Protein AF-0000000087716098 (afdb_homodimer)

InterPro domains:
  IPR001680 WD40 repeat [PF00400] (225-257)
  IPR001680 WD40 repeat [PF00400] (267-303)
  IPR001680 WD40 repeat [PF00400] (308-344)
  IPR001680 WD40 repeat [PF00400] (358-383)
  IPR001680 WD40 repeat [PF00400] (398-425)
  IPR001680 WD40 repeat [PF00400] (500-538)
  IPR001680 WD40 repeat [PS50082] (226-267)
  IPR001680 WD40 repeat [PS50082] (271-312)
  IPR001680 WD40 repeat [PS50082] (506-538)
  IPR001680 WD40 repeat [SM00320] (219-258)
  IPR001680 WD40 repeat [SM00320] (264-303)
  IPR001680 WD40 repeat [SM00320] (306-344)
  IPR001680 WD40 repeat [SM00320] (346-385)
  IPR001680 WD40 repeat [SM00320] (387-425)
  IPR001680 WD40 repeat [SM00320] (452-496)
  IPR001680 WD40 repeat [SM00320] (499-539)
  IPR015943 WD40/YVTN repeat-like-containing domain superfamily [G3DSA:2.130.10.10] (219-448)
  IPR015943 WD40/YVTN repeat-like-containing domain superfamily [G3DSA:2.130.10.10] (469-548)
  IPR019775 WD40 repeat, conserved site [PS00678] (290-304)
  IPR036322 WD40-repeat-containing domain superfamily [SSF50978] (224-539)

Sequence (1108 aa):
MTSSAAHGAPAERVGPQGLINRTEYVRLLEQALHRLGYGAIADQLERESGIQMQPPHATDFQRHLLAGDWAAALALLPRLAPDADALAGCRFLVLQQKYLEALEARDFSCALACLRGELAPLGINEHQLHHLAGLLLCPAAGDDGARSAWLGGGKAQRRALLAALQARLPPALMIPEARLEALVEQALLSQVQRCQFHNAADAALSLFADYAAGADQLPSAAGAVLEGHGDEVWHLAFSHDGRSLASASKDCSCIIWRVEPSGAVTPRHALTGHGGPVLCCAWSPDDARLLTVCEDAAVRLWDAATGSQLQIFGQHRDVVTCCWMPDSSRFLTAGPDKLVHMFDVNGRELQRWKRPLPVQDVAVSPDGAYLVLACSSDRKLQIVRLSDMREGSIQESAPLTSLALSPCGRYLLTSLQSHTLHLWDLGQLLAATPAELAAALDAGSDPLDRLPTAHCAEYTANEGRPGRFVLRSGFGGAGGGFVVHGSEDCQVYIWHRDSGDCLLKLEGHTGTVNAVSWNPRDPYMLASASDDHTVRIWRARAAGGGGGGGGARRMTSSAAHGAPAERVGPQGLINRTEYVRLLEQALHRLGYGAIADQLERESGIQMQPPHATDFQRHLLAGDWAAALALLPRLAPDADALAGCRFLVLQQKYLEALEARDFSCALACLRGELAPLGINEHQLHHLAGLLLCPAAGDDGARSAWLGGGKAQRRALLAALQARLPPALMIPEARLEALVEQALLSQVQRCQFHNAADAALSLFADYAAGADQLPSAAGAVLEGHGDEVWHLAFSHDGRSLASASKDCSCIIWRVEPSGAVTPRHALTGHGGPVLCCAWSPDDARLLTVCEDAAVRLWDAATGSQLQIFGQHRDVVTCCWMPDSSRFLTAGPDKLVHMFDVNGRELQRWKRPLPVQDVAVSPDGAYLVLACSSDRKLQIVRLSDMREGSIQESAPLTSLALSPCGRYLLTSLQSHTLHLWDLGQLLAATPAELAAALDAGSDPLDRLPTAHCAEYTANEGRPGRFVLRSGFGGAGGGFVVHGSEDCQVYIWHRDSGDCLLKLEGHTGTVNAVSWNPRDPYMLASASDDHTVRIWRARAAGGGGGGGGARR

pLDDT: mean 88.87, std 14.47, range [19.25, 98.81]

Secondary structure (DSSP, 8-state):
------------EESTTS-EEHHHHHHHHHHHHHHTT-HHHHHHHHHHH---SS-HHHHHHHHHHHHT-HHHHHHHHHHH-SSHHHHHHHHHHHHHHHHHHHHHTT-HHHHHHHIIIIIHHH---HHHHHHHHHHHH-TT---HHHHHHHHT-GGGGHHHHHHHHHTTS-TTTSPPTTHHHHHHHHHHHHHHHH-TT---TT----SSS-----GGGSEEEEEEEE---SS-EEEEEE-TTSSEEEEEETTS-EEEEEE-TTS-EEEEEEE---SS-EEEEEE-TTSSEEEEEETTS-EEEEETTT--EEEEE---SS--EEEE-TTSSEEEEE-TTSEEEEEETTS-EEEEEE-SS--SEEEE-TTS-EEEEEETTTTEEEEEETTTTEEEEEE-SS-EEEEEE-TTSSEEEEEETTSEEEEEE-TTTTT--HHHHHHHHHTT--GGGS--SS-SEEEE-GGG----S---EEEESTTS-EEEEE-TTSEEEEEETTT--EEEEEE--SS-EEEEEE-SS-TTEEEEEETTS-EEEEEEGGGGGGS-------/------------EESTTS-EEHHHHHHHHHHHHHHTT-HHHHHHHHHHH---SS-HHHHHHHHHHHHT-HHHHHHHHHHH-SSHHHHHHHHHHHHHHHHHHHHHTT-HHHHHHHIIIIIHHH---HHHHHHHHHHHH-TT---HHHHHHHHT-GGGGHHHHHHHHHTTS-TTTSPPTTHHHHHHHHHHHHHHHH-TT---TT----SSS-----GGGSEEEEEEEE---SS-EEEEEE-TTSSEEEEEETTS-EEEEEE-TTS-EEEEEEE---SS-EEEEEE-TTSSEEEEEETTS-EEEEETTT--EEEEE---SS--EEEE-TTSSEEEEE-TTSEEEEEETTS-EEEEEE-SS--SEEEE-TTS-EEEEEETTTTEEEEEETTTTEEEEEE-SS-EEEEEE-TTSSEEEEEETTSEEEEEE-TTTTT--HHHHHHHHHTT--GGGS--SS-SEEEE-GGG----S---EEEESTTS-EEEEE-TTSEEEEEETTT--EEEEEE--SS-EEEEEE-SS-TTEEEEEETTS-EEEEEEGGGGGGS-------

Nearest PDB structures (foldseek):
  8qbn-assembly1_7  TM=8.480E-01  e=3.430E-34  Homo sapiens
  7bid-assembly1_A  TM=9.080E-01  e=4.510E-19  synthetic construct
  8iyj-assembly1_f  TM=8.051E-01  e=3.592E-16  Mus musculus
  7mqa-assembly1_LT  TM=7.965E-01  e=2.861E-13  Homo sapiens
  7mq8-assembly1_LT  TM=6.363E-01  e=6.970E-14  Homo sapiens

Foldseek 3Di:
DPPPPPPDDPFAADDPVRPHRPLQVLLLVLLVCVVVPNNVVSVVSCVVVVRHNADPLLVVLLVCLLVLVLVSNLVSLVVFAPDDVLNLVLQLLSLLLNLLLCLLVVVLVSNVCSLVVPNVVSVPPVVVSVVSVVCSVPSPPPDSVVSCVVSVNRSVCSVVSVQVSCVSTDCRNPPHHSVVVVVLVVQQVVLLVPELLNFAPPPPDDSVDRDYDAPLSAQFDFDDKFQPFDFFWFEKEAAQQLQWIWIFFQSQWIWIWGQDPVRDIGTDDIQHDGPGGWQYKEAQNVRQKMWIQGQCQKIWIAGRNPSHTDDIHRPDPGWREKYYANVSFKIWTFFQVQKIWIDGSNHDTDDIDGHPAHFQYWDAFNNRQWIWTFRFVQQKIWIAGPVVRDIAIAHHPHGWQYWEAFPQRQWIWTQHQQQKIFIFGLDCLSVDDPVRQVVCVVVVHHSSVVGDHGTQEMEHDPNRHGHDDRADKYFAGARRQWIWTWAQVQWIWIAGDNVRDTRDIHHDGPGTWRYKYYRHNDRQWIWITGRSSIIIITGRNVVPPPPDPDDDDD/DPPPPPPDDPFAADDPVRPHRPLQVLLLVLLVCVVVPNNVVSVVSCVVVVHHNADPLLVVLLVCLLVVVLVSNLVSLVVFAPDDVLNLVLQLLSLLLNLLLCLLVVVLVSNVCSLVVPNVVSVPPVVVSVVSVVCSVPSPPPDSVVSCVVSVNRSVCSVVSVQVSCVSTDCRNPPHHSVVVVVLVVQQVVLLVPELLNFAPPPPDDSVDRDYDAPLSAQFDFDDKFQPFDFFWFEKEAAQQLQWMWIFFQSQWIWIWGQDPVRDIGTDDIQHDGPGGWQYKEAQNVRQKMWIQGQCQKIWIAGRNPSHTDDIHRPGPGWHEKYYANVSFKIWTFFQVQKIWIDGPNHDTDDIDGHPAHFQYWDAFNNRQWIWTFRFVQQKIWIAGPVVRDIAIAHHPHGWQYWEAFPQRQWIWTQHQQQKIFIFGLDCLSVDDPVRQVVCVVVVHHSSVVGDHGTQEMEHDPNRHGHDDRADKYFAGARRQWIWTWAQVQWIWIAGDNVRDTRDIHHDGPGTWRYKYYRHNDRQWIWITGRSSIIIITGRNVVPPPPDPDDDDD

Structure (mmCIF, N/CA/C/O backbone):
data_AF-0000000087716098-model_v1
#
loop_
_entity.id
_entity.type
_entity.pdbx_description
1 polymer 'Uncharacterized protein'
#
loop_
_atom_site.group_PDB
_atom_site.id
_atom_site.type_symbol
_atom_site.label_atom_id
_atom_site.label_alt_id
_atom_site.label_comp_id
_atom_site.label_asym_id
_atom_site.label_entity_id
_atom_site.label_seq_id
_atom_site.pdbx_PDB_ins_code
_atom_site.Cartn_x
_atom_site.Cartn_y
_atom_site.Cartn_z
_atom_site.occupancy
_atom_site.B_iso_or_equiv
_atom_site.auth_seq_id
_atom_site.auth_comp_id
_atom_site.auth_asym_id
_atom_site.auth_atom_id
_atom_site.pdbx_PDB_model_num
ATOM 1 N N . MET A 1 1 ? 34.438 29.625 33 1 25.31 1 MET A N 1
ATOM 2 C CA . MET A 1 1 ? 34.719 29.328 31.594 1 25.31 1 MET A CA 1
ATOM 3 C C . MET A 1 1 ? 33.531 28.625 30.938 1 25.31 1 MET A C 1
ATOM 5 O O . MET A 1 1 ? 33.062 27.578 31.422 1 25.31 1 MET A O 1
ATOM 9 N N . THR A 1 2 ? 32.625 29.453 30.375 1 25.81 2 THR A N 1
ATOM 10 C CA . THR A 1 2 ? 31.25 29.266 29.938 1 25.81 2 THR A CA 1
ATOM 11 C C . THR A 1 2 ? 31.172 28.25 28.797 1 25.81 2 THR A C 1
ATOM 13 O O . THR A 1 2 ? 31.828 28.422 27.766 1 25.81 2 THR A O 1
ATOM 16 N N . SER A 1 3 ? 31.234 26.984 29.172 1 25.94 3 SER A N 1
ATOM 17 C CA . SER A 1 3 ? 31.266 25.875 28.219 1 25.94 3 SER A CA 1
ATOM 18 C C . SER A 1 3 ? 30.141 25.984 27.188 1 25.94 3 SER A C 1
ATOM 20 O O . SER A 1 3 ? 28.969 25.984 27.547 1 25.94 3 SER A O 1
ATOM 22 N N . SER A 1 4 ? 30.328 26.875 26.172 1 25.27 4 SER A N 1
ATOM 23 C CA . SER A 1 4 ? 29.5 27.109 25 1 25.27 4 SER A CA 1
ATOM 24 C C . SER A 1 4 ? 29.078 25.797 24.344 1 25.27 4 SER A C 1
ATOM 26 O O . SER A 1 4 ? 29.922 25 23.938 1 25.27 4 SER A O 1
ATOM 28 N N . ALA A 1 5 ? 28.078 25.234 24.828 1 31.67 5 ALA A N 1
ATOM 29 C CA . ALA A 1 5 ? 27.422 24.062 24.234 1 31.67 5 ALA A CA 1
ATOM 30 C C . ALA A 1 5 ? 27.344 24.203 22.719 1 31.67 5 ALA A C 1
ATOM 32 O O . ALA A 1 5 ? 26.672 25.109 22.219 1 31.67 5 ALA A O 1
ATOM 33 N N . ALA A 1 6 ? 28.484 23.844 21.984 1 32.22 6 ALA A N 1
ATOM 34 C CA . ALA A 1 6 ? 28.625 23.797 20.531 1 32.22 6 ALA A CA 1
ATOM 35 C C . ALA A 1 6 ? 27.344 23.312 19.875 1 32.22 6 ALA A C 1
ATOM 37 O O . ALA A 1 6 ? 26.906 22.188 20.078 1 32.22 6 ALA A O 1
ATOM 38 N N . HIS A 1 7 ? 26.344 24.016 19.734 1 36.16 7 HIS A N 1
ATOM 39 C CA . HIS A 1 7 ? 25.203 23.797 18.844 1 36.16 7 HIS A CA 1
ATOM 40 C C . HIS A 1 7 ? 25.641 23.078 17.562 1 36.16 7 HIS A C 1
ATOM 42 O O . HIS A 1 7 ? 26.328 23.656 16.719 1 36.16 7 HIS A O 1
ATOM 48 N N . GLY A 1 8 ? 26.031 21.797 17.531 1 38.66 8 GLY A N 1
ATOM 49 C CA . GLY A 1 8 ? 26.625 21.078 16.406 1 38.66 8 GLY A CA 1
ATOM 50 C C . GLY A 1 8 ? 25.984 21.406 15.078 1 38.66 8 GLY A C 1
ATOM 51 O O . GLY A 1 8 ? 24.797 21.734 15.016 1 38.66 8 GLY A O 1
ATOM 52 N N . ALA A 1 9 ? 26.625 21.906 14.062 1 46.84 9 ALA A N 1
ATOM 53 C CA . ALA A 1 9 ? 26.312 22.266 12.68 1 46.84 9 ALA A CA 1
ATOM 54 C C . ALA A 1 9 ? 25.312 21.297 12.062 1 46.84 9 ALA A C 1
ATOM 56 O O . ALA A 1 9 ? 25.344 20.094 12.359 1 46.84 9 ALA A O 1
ATOM 57 N N . PRO A 1 10 ? 24.125 21.719 11.625 1 59.88 10 PRO A N 1
ATOM 58 C CA . PRO A 1 10 ? 23.156 20.859 10.945 1 59.88 10 PRO A CA 1
ATOM 59 C C . PRO A 1 10 ? 23.812 19.844 10 1 59.88 10 PRO A C 1
ATOM 61 O O . PRO A 1 10 ? 24.766 20.188 9.297 1 59.88 10 PRO A O 1
ATOM 64 N N . ALA A 1 11 ? 23.672 18.516 10.281 1 72.25 11 ALA A N 1
ATOM 65 C CA . ALA A 1 11 ? 24.25 17.422 9.5 1 72.25 11 ALA A CA 1
ATOM 66 C C . ALA A 1 11 ? 24 17.625 8.008 1 72.25 11 ALA A C 1
ATOM 68 O O . ALA A 1 11 ? 22.906 18.016 7.598 1 72.25 11 ALA A O 1
ATOM 69 N N . GLU A 1 12 ? 25.062 17.719 7.219 1 89.5 12 GLU A N 1
ATOM 70 C CA . GLU A 1 12 ? 25 17.859 5.766 1 89.5 12 GLU A CA 1
ATOM 71 C C . GLU A 1 12 ? 24.172 16.734 5.148 1 89.5 12 GLU A C 1
ATOM 73 O O . GLU A 1 12 ? 24.297 15.578 5.535 1 89.5 12 GLU A O 1
ATOM 78 N N . ARG A 1 13 ? 23.172 17.094 4.441 1 93.44 13 ARG A N 1
ATOM 79 C CA . ARG A 1 13 ? 22.297 16.141 3.779 1 93.44 13 ARG A CA 1
ATOM 80 C C . ARG A 1 13 ? 22.562 16.078 2.281 1 93.44 13 ARG A C 1
ATOM 82 O O . ARG A 1 13 ? 22.906 17.094 1.668 1 93.44 13 ARG A O 1
ATOM 89 N N . VAL A 1 14 ? 22.516 14.867 1.734 1 95.12 14 VAL A N 1
ATOM 90 C CA . VAL A 1 14 ? 22.734 14.68 0.304 1 95.12 14 VAL A CA 1
ATOM 91 C C . VAL A 1 14 ? 21.547 13.93 -0.309 1 95.12 14 VAL A C 1
ATOM 93 O O . VAL A 1 14 ? 20.625 13.547 0.399 1 95.12 14 VAL A O 1
ATOM 96 N N . GLY A 1 15 ? 21.531 13.773 -1.676 1 93.5 15 GLY A N 1
ATOM 97 C CA . GLY A 1 15 ? 20.453 13.133 -2.406 1 93.5 15 GLY A CA 1
ATOM 98 C C . GLY A 1 15 ? 19.469 14.117 -3.008 1 93.5 15 GLY A C 1
ATOM 99 O O . GLY A 1 15 ? 19.438 15.289 -2.613 1 93.5 15 GLY A O 1
ATOM 100 N N . PRO A 1 16 ? 18.75 13.648 -3.957 1 92.31 16 PRO A N 1
ATOM 101 C CA . PRO A 1 16 ? 17.812 14.539 -4.637 1 92.31 16 PRO A CA 1
ATOM 102 C C . PRO A 1 16 ? 16.812 15.172 -3.68 1 92.31 16 PRO A C 1
ATOM 104 O O . PRO A 1 16 ? 16.391 16.312 -3.881 1 92.31 16 PRO A O 1
ATOM 107 N N . GLN A 1 17 ? 16.453 14.492 -2.566 1 92.44 17 GLN A N 1
ATOM 108 C CA . GLN A 1 17 ? 15.469 15.008 -1.636 1 92.44 17 GLN A CA 1
ATOM 109 C C . GLN A 1 17 ? 16.109 15.445 -0.326 1 92.44 17 GLN A C 1
ATOM 111 O O . GLN A 1 17 ? 15.422 15.836 0.618 1 92.44 17 GLN A O 1
ATOM 116 N N . GLY A 1 18 ? 17.359 15.258 -0.232 1 93.38 18 GLY A N 1
ATOM 117 C CA . GLY A 1 18 ? 18.078 15.695 0.943 1 93.38 18 GLY A CA 1
ATOM 118 C C . GLY A 1 18 ? 17.781 14.883 2.184 1 93.38 18 GLY A C 1
ATOM 119 O O . GLY A 1 18 ? 17.734 15.414 3.293 1 93.38 18 GLY A O 1
ATOM 120 N N . LEU A 1 19 ? 17.531 13.562 2.051 1 93.31 19 LEU A N 1
ATOM 121 C CA . LEU A 1 19 ? 17.125 12.727 3.176 1 93.31 19 LEU A CA 1
ATOM 122 C C . LEU A 1 19 ? 18.312 11.969 3.758 1 93.31 19 LEU A C 1
ATOM 124 O O . LEU A 1 19 ? 18.219 11.414 4.852 1 93.31 19 LEU A O 1
ATOM 128 N N . ILE A 1 20 ? 19.375 11.992 3.059 1 95.94 20 ILE A N 1
ATOM 129 C CA . ILE A 1 20 ? 20.5 11.133 3.406 1 95.94 20 ILE A CA 1
ATOM 130 C C . ILE A 1 20 ? 21.531 11.922 4.215 1 95.94 20 ILE A C 1
ATOM 132 O O . ILE A 1 20 ? 22 12.969 3.771 1 95.94 20 ILE A O 1
ATOM 136 N N . ASN A 1 21 ? 21.859 11.445 5.383 1 95.38 21 ASN A N 1
ATOM 137 C CA . ASN A 1 21 ? 22.984 11.984 6.137 1 95.38 21 ASN A CA 1
ATOM 138 C C . ASN A 1 21 ? 24.328 11.672 5.469 1 95.38 21 ASN A C 1
ATOM 140 O O . ASN A 1 21 ? 24.656 10.5 5.254 1 95.38 21 ASN A O 1
ATOM 144 N N . ARG A 1 22 ? 25.078 12.641 5.156 1 96.69 22 ARG A N 1
ATOM 145 C CA . ARG A 1 22 ? 26.312 12.477 4.395 1 96.69 22 ARG A CA 1
ATOM 146 C C . ARG A 1 22 ? 27.281 11.555 5.125 1 96.69 22 ARG A C 1
ATOM 148 O O . ARG A 1 22 ? 27.891 10.672 4.512 1 96.69 22 ARG A O 1
ATOM 155 N N . THR A 1 23 ? 27.438 11.75 6.418 1 96 23 THR A N 1
ATOM 156 C CA . THR A 1 23 ? 28.375 10.961 7.207 1 96 23 THR A CA 1
ATOM 157 C C . THR A 1 23 ? 27.969 9.484 7.207 1 96 23 THR A C 1
ATOM 159 O O . THR A 1 23 ? 28.812 8.609 7 1 96 23 THR A O 1
ATOM 162 N N . GLU A 1 24 ? 26.719 9.211 7.395 1 96.62 24 GLU A N 1
ATOM 163 C CA . GLU A 1 24 ? 26.234 7.84 7.371 1 96.62 24 GLU A CA 1
ATOM 164 C C . GLU A 1 24 ? 26.422 7.203 6 1 96.62 24 GLU A C 1
ATOM 166 O O . GLU A 1 24 ? 26.781 6.023 5.898 1 96.62 24 GLU A O 1
ATOM 171 N N . TYR A 1 25 ? 26.203 8.039 5.016 1 97.62 25 TYR A N 1
ATOM 172 C CA . TYR A 1 25 ? 26.328 7.566 3.639 1 97.62 25 TYR A CA 1
ATOM 173 C C . TYR A 1 25 ? 27.75 7.141 3.332 1 97.62 25 TYR A C 1
ATOM 175 O O . TYR A 1 25 ? 27.984 6.07 2.758 1 97.62 25 TYR A O 1
ATOM 183 N N . VAL A 1 26 ? 28.703 7.887 3.699 1 98 26 VAL A N 1
ATOM 184 C CA . VAL A 1 26 ? 30.109 7.582 3.477 1 98 26 VAL A CA 1
ATOM 185 C C . VAL A 1 26 ? 30.484 6.297 4.211 1 98 26 VAL A C 1
ATOM 187 O O . VAL A 1 26 ? 31.203 5.453 3.674 1 98 26 VAL A O 1
ATOM 190 N N . ARG A 1 27 ? 30.016 6.141 5.438 1 97.44 27 ARG A N 1
ATOM 191 C CA . ARG A 1 27 ? 30.281 4.926 6.203 1 97.44 27 ARG A CA 1
ATOM 192 C C . ARG A 1 27 ? 29.75 3.695 5.477 1 97.44 27 ARG A C 1
ATOM 194 O O . ARG A 1 27 ? 30.406 2.654 5.441 1 97.44 27 ARG A O 1
ATOM 201 N N . LEU A 1 28 ? 28.609 3.842 4.859 1 98.12 28 LEU A N 1
ATOM 202 C CA . LEU A 1 28 ? 28.016 2.727 4.125 1 98.12 28 LEU A CA 1
ATOM 203 C C . LEU A 1 28 ? 28.812 2.43 2.857 1 98.12 28 LEU A C 1
ATOM 205 O O . LEU A 1 28 ? 28.938 1.27 2.459 1 98.12 28 LEU A O 1
ATOM 209 N N . LEU A 1 29 ? 29.312 3.465 2.199 1 98.31 29 LEU A N 1
ATOM 210 C CA . LEU A 1 29 ? 30.141 3.27 1.019 1 98.31 29 LEU A CA 1
ATOM 211 C C . LEU A 1 29 ? 31.406 2.5 1.372 1 98.31 29 LEU A C 1
ATOM 213 O O . LEU A 1 29 ? 31.828 1.616 0.624 1 98.31 29 LEU A O 1
ATOM 217 N N . GLU A 1 30 ? 31.969 2.848 2.52 1 97.62 30 GLU A N 1
ATOM 218 C CA . GLU A 1 30 ? 33.156 2.125 2.988 1 97.62 30 GLU A CA 1
ATOM 219 C C . GLU A 1 30 ? 32.844 0.643 3.189 1 97.62 30 GLU A C 1
ATOM 221 O O . GLU A 1 30 ? 33.594 -0.22 2.73 1 97.62 30 GLU A O 1
ATOM 226 N N . GLN A 1 31 ? 31.75 0.367 3.844 1 96.06 31 GLN A N 1
ATOM 227 C CA . GLN A 1 31 ? 31.359 -1.022 4.066 1 96.06 31 GLN A CA 1
ATOM 228 C C . GLN A 1 31 ? 31.172 -1.757 2.742 1 96.06 31 GLN A C 1
ATOM 230 O O . GLN A 1 31 ? 31.609 -2.898 2.59 1 96.06 31 GLN A O 1
ATOM 235 N N . ALA A 1 32 ? 30.484 -1.096 1.819 1 97.81 32 ALA A N 1
ATOM 236 C CA . ALA A 1 32 ? 30.219 -1.704 0.517 1 97.81 32 ALA A CA 1
ATOM 237 C C . ALA A 1 32 ? 31.516 -2.041 -0.204 1 97.81 32 ALA A C 1
ATOM 239 O O . ALA A 1 32 ? 31.656 -3.119 -0.785 1 97.81 32 ALA A O 1
ATOM 240 N N . LEU A 1 33 ? 32.5 -1.128 -0.187 1 97.81 33 LEU A N 1
ATOM 241 C CA . LEU A 1 33 ? 33.781 -1.333 -0.833 1 97.81 33 LEU A CA 1
ATOM 242 C C . LEU A 1 33 ? 34.531 -2.5 -0.196 1 97.81 33 LEU A C 1
ATOM 244 O O . LEU A 1 33 ? 35.125 -3.32 -0.9 1 97.81 33 LEU A O 1
ATOM 248 N N . HIS A 1 34 ? 34.5 -2.592 1.143 1 95 34 HIS A N 1
ATOM 249 C CA . HIS A 1 34 ? 35.094 -3.729 1.822 1 95 34 HIS A CA 1
ATOM 250 C C . HIS A 1 34 ? 34.469 -5.043 1.38 1 95 34 HIS A C 1
ATOM 252 O O . HIS A 1 34 ? 35.156 -6.008 1.074 1 95 34 HIS A O 1
ATOM 258 N N . ARG A 1 35 ? 33.188 -5.113 1.28 1 93.5 35 ARG A N 1
ATOM 259 C CA . ARG A 1 35 ? 32.469 -6.328 0.971 1 93.5 35 ARG A CA 1
ATOM 260 C C . ARG A 1 35 ? 32.688 -6.758 -0.475 1 93.5 35 ARG A C 1
ATOM 262 O O . ARG A 1 35 ? 32.625 -7.949 -0.79 1 93.5 35 ARG A O 1
ATOM 269 N N . LEU A 1 36 ? 32.906 -5.762 -1.302 1 96.38 36 LEU A N 1
ATOM 270 C CA . LEU A 1 36 ? 33.125 -6.051 -2.717 1 96.38 36 LEU A CA 1
ATOM 271 C C . LEU A 1 36 ? 34.562 -6.469 -2.975 1 96.38 36 LEU A C 1
ATOM 273 O O . LEU A 1 36 ? 34.906 -6.828 -4.102 1 96.38 36 LEU A O 1
ATOM 277 N N . GLY A 1 37 ? 35.406 -6.41 -1.946 1 95.25 37 GLY A N 1
ATOM 278 C CA . GLY A 1 37 ? 36.781 -6.855 -2.068 1 95.25 37 GLY A CA 1
ATOM 279 C C . GLY A 1 37 ? 37.75 -5.719 -2.344 1 95.25 37 GLY A C 1
ATOM 280 O O . GLY A 1 37 ? 38.906 -5.957 -2.736 1 95.25 37 GLY A O 1
ATOM 281 N N . TYR A 1 38 ? 37.312 -4.516 -2.205 1 97.31 38 TYR A N 1
ATOM 282 C CA . TYR A 1 38 ? 38.188 -3.363 -2.445 1 97.31 38 TYR A CA 1
ATOM 283 C C . TYR A 1 38 ? 38.562 -2.684 -1.134 1 97.31 38 TYR A C 1
ATOM 285 O O . TYR A 1 38 ? 38.375 -1.47 -0.987 1 97.31 38 TYR A O 1
ATOM 293 N N . GLY A 1 39 ? 39.188 -3.389 -0.254 1 95.81 39 GLY A N 1
ATOM 294 C CA . GLY A 1 39 ? 39.5 -2.922 1.081 1 95.81 39 GLY A CA 1
ATOM 295 C C . GLY A 1 39 ? 40.469 -1.747 1.078 1 95.81 39 GLY A C 1
ATOM 296 O O . GLY A 1 39 ? 40.344 -0.823 1.883 1 95.81 39 GLY A O 1
ATOM 297 N N . ALA A 1 40 ? 41.375 -1.722 0.169 1 96.5 40 ALA A N 1
ATOM 298 C CA . ALA A 1 40 ? 42.344 -0.641 0.085 1 96.5 40 ALA A CA 1
ATOM 299 C C . ALA A 1 40 ? 41.688 0.679 -0.284 1 96.5 40 ALA A C 1
ATOM 301 O O . ALA A 1 40 ? 42.031 1.734 0.243 1 96.5 40 ALA A O 1
ATOM 302 N N . ILE A 1 41 ? 40.781 0.566 -1.166 1 97.62 41 ILE A N 1
ATOM 303 C CA . ILE A 1 41 ? 40.062 1.756 -1.59 1 97.62 41 ILE A CA 1
ATOM 304 C C . ILE A 1 41 ? 39.219 2.273 -0.438 1 97.62 41 ILE A C 1
ATOM 306 O O . ILE A 1 41 ? 39.125 3.482 -0.212 1 97.62 41 ILE A O 1
ATOM 310 N N . ALA A 1 42 ? 38.625 1.368 0.318 1 97.31 42 ALA A N 1
ATOM 311 C CA . ALA A 1 42 ? 37.812 1.74 1.488 1 97.31 42 ALA A CA 1
ATOM 312 C C . ALA A 1 42 ? 38.688 2.465 2.521 1 97.31 42 ALA A C 1
ATOM 314 O O . ALA A 1 42 ? 38.25 3.48 3.082 1 97.31 42 ALA A O 1
ATOM 315 N N . ASP A 1 43 ? 39.812 1.963 2.691 1 96.12 43 ASP A N 1
ATOM 316 C CA . ASP A 1 43 ? 40.75 2.57 3.643 1 96.12 43 ASP A CA 1
ATOM 317 C C . ASP A 1 43 ? 41.156 3.973 3.197 1 96.12 43 ASP A C 1
ATOM 319 O O . ASP A 1 43 ? 41.281 4.883 4.023 1 96.12 43 ASP A O 1
ATOM 323 N N . GLN A 1 44 ? 41.375 4.117 1.939 1 97.19 44 GLN A N 1
ATOM 324 C CA . GLN A 1 44 ? 41.719 5.43 1.398 1 97.19 44 GLN A CA 1
ATOM 325 C C . GLN A 1 44 ? 40.562 6.414 1.587 1 97.19 44 GLN A C 1
ATOM 327 O O . GLN A 1 44 ? 40.781 7.582 1.908 1 97.19 44 GLN A O 1
ATOM 332 N N . LEU A 1 45 ? 39.375 5.957 1.309 1 97.69 45 LEU A N 1
ATOM 333 C CA . LEU A 1 45 ? 38.219 6.797 1.519 1 97.69 45 LEU A CA 1
ATOM 334 C C . LEU A 1 45 ? 38.125 7.242 2.975 1 97.69 45 LEU A C 1
ATOM 336 O O . LEU A 1 45 ? 37.812 8.406 3.254 1 97.69 45 LEU A O 1
ATOM 340 N N . GLU A 1 46 ? 38.344 6.348 3.902 1 96.69 46 GLU A N 1
ATOM 341 C CA . GLU A 1 46 ? 38.312 6.66 5.328 1 96.69 46 GLU A CA 1
ATOM 342 C C . GLU A 1 46 ? 39.344 7.738 5.672 1 96.69 46 GLU A C 1
ATOM 344 O O . GLU A 1 46 ? 39.031 8.688 6.402 1 96.69 46 GLU A O 1
ATOM 349 N N . ARG A 1 47 ? 40.438 7.629 5.113 1 96.25 47 ARG A N 1
ATOM 350 C CA . ARG A 1 47 ? 41.531 8.586 5.375 1 96.25 47 ARG A CA 1
ATOM 351 C C . ARG A 1 47 ? 41.188 9.953 4.793 1 96.25 47 ARG A C 1
ATOM 353 O O . ARG A 1 47 ? 41.312 10.969 5.469 1 96.25 47 ARG A O 1
ATOM 360 N N . GLU A 1 48 ? 40.719 9.992 3.619 1 96.56 48 GLU A N 1
ATOM 361 C CA . GLU A 1 48 ? 40.469 11.258 2.928 1 96.56 48 GLU A CA 1
ATOM 362 C C . GLU A 1 48 ? 39.219 11.953 3.471 1 96.56 48 GLU A C 1
ATOM 364 O O . GLU A 1 48 ? 39.188 13.18 3.549 1 96.56 48 GLU A O 1
ATOM 369 N N . SER A 1 49 ? 38.25 11.227 3.783 1 95.62 49 SER A N 1
ATOM 370 C CA . SER A 1 49 ? 37.031 11.812 4.281 1 95.62 49 SER A CA 1
ATOM 371 C C . SER A 1 49 ? 37.125 12.164 5.762 1 95.62 49 SER A C 1
ATOM 373 O O . SER A 1 49 ? 36.406 13.023 6.258 1 95.62 49 SER A O 1
ATOM 375 N N . GLY A 1 50 ? 37.938 11.477 6.512 1 95.31 50 GLY A N 1
ATOM 376 C CA . GLY A 1 50 ? 38.031 11.625 7.957 1 95.31 50 GLY A CA 1
ATOM 377 C C . GLY A 1 50 ? 36.906 10.922 8.695 1 95.31 50 GLY A C 1
ATOM 378 O O . GLY A 1 50 ? 36.719 11.125 9.898 1 95.31 50 GLY A O 1
ATOM 379 N N . ILE A 1 51 ? 36.094 10.141 7.957 1 95.44 51 ILE A N 1
ATOM 380 C CA . ILE A 1 51 ? 34.938 9.422 8.523 1 95.44 51 ILE A CA 1
ATOM 381 C C . ILE A 1 51 ? 35.281 7.934 8.625 1 95.44 51 ILE A C 1
ATOM 383 O O . ILE A 1 51 ? 35.625 7.297 7.633 1 95.44 51 ILE A O 1
ATOM 387 N N . GLN A 1 52 ? 35.125 7.387 9.836 1 94.31 52 GLN A N 1
ATOM 388 C CA . GLN A 1 52 ? 35.406 5.973 10.055 1 94.31 52 GLN A CA 1
ATOM 389 C C . GLN A 1 52 ? 34.125 5.129 9.906 1 94.31 52 GLN A C 1
ATOM 391 O O . GLN A 1 52 ? 33.094 5.469 10.453 1 94.31 52 GLN A O 1
ATOM 396 N N . MET A 1 53 ? 34.312 4.062 9.117 1 94.19 53 MET A N 1
ATOM 397 C CA . MET A 1 53 ? 33.188 3.17 8.898 1 94.19 53 MET A CA 1
ATOM 398 C C . MET A 1 53 ? 32.562 2.754 10.219 1 94.19 53 MET A C 1
ATOM 400 O O . MET A 1 53 ? 31.344 2.893 10.414 1 94.19 53 MET A O 1
ATOM 404 N N . GLN A 1 54 ? 33.344 2.225 11.109 1 92.88 54 GLN A N 1
ATOM 405 C CA . GLN A 1 54 ? 32.969 1.806 12.453 1 92.88 54 GLN A CA 1
ATOM 406 C C . GLN A 1 54 ? 34.125 1.965 13.43 1 92.88 54 GLN A C 1
ATOM 408 O O . GLN A 1 54 ? 35.281 1.963 13.023 1 92.88 54 GLN A O 1
ATOM 413 N N . PRO A 1 55 ? 33.781 2.172 14.695 1 92.19 55 PRO A N 1
ATOM 414 C CA . PRO A 1 55 ? 34.875 2.25 15.656 1 92.19 55 PRO A CA 1
ATOM 415 C C . PRO A 1 55 ? 35.75 0.989 15.672 1 92.19 55 PRO A C 1
ATOM 417 O O . PRO A 1 55 ? 35.25 -0.111 15.438 1 92.19 55 PRO A O 1
ATOM 420 N N . PRO A 1 56 ? 37 1.134 15.93 1 92.38 56 PRO A N 1
ATOM 421 C CA . PRO A 1 56 ? 37.938 0.005 15.883 1 92.38 56 PRO A CA 1
ATOM 422 C C . PRO A 1 56 ? 37.5 -1.149 16.781 1 92.38 56 PRO A C 1
ATOM 424 O O . PRO A 1 56 ? 37.656 -2.316 16.422 1 92.38 56 PRO A O 1
ATOM 427 N N . HIS A 1 57 ? 37 -0.803 17.938 1 93.94 57 HIS A N 1
ATOM 428 C CA . HIS A 1 57 ? 36.594 -1.865 18.844 1 93.94 57 HIS A CA 1
ATOM 429 C C . HIS A 1 57 ? 35.469 -2.689 18.281 1 93.94 57 HIS A C 1
ATOM 431 O O . HIS A 1 57 ? 35.344 -3.885 18.547 1 93.94 57 HIS A O 1
ATOM 437 N N . ALA A 1 58 ? 34.625 -2.072 17.5 1 94.19 58 ALA A N 1
ATOM 438 C CA . ALA A 1 58 ? 33.531 -2.805 16.844 1 94.19 58 ALA A CA 1
ATOM 439 C C . ALA A 1 58 ? 34.094 -3.73 15.758 1 94.19 58 ALA A C 1
ATOM 441 O O . ALA A 1 58 ? 33.656 -4.879 15.633 1 94.19 58 ALA A O 1
ATOM 442 N N . THR A 1 59 ? 35.062 -3.242 14.992 1 91.62 59 THR A N 1
ATOM 443 C CA . THR A 1 59 ? 35.688 -4.039 13.953 1 91.62 59 THR A CA 1
ATOM 444 C C . THR A 1 59 ? 36.438 -5.23 14.562 1 91.62 59 THR A C 1
ATOM 446 O O . THR A 1 59 ? 36.344 -6.348 14.047 1 91.62 59 THR A O 1
ATOM 449 N N . ASP A 1 60 ? 37.062 -4.953 15.672 1 94.56 60 ASP A N 1
ATOM 450 C CA . ASP A 1 60 ? 37.781 -6.02 16.375 1 94.56 60 ASP A CA 1
ATOM 451 C C . ASP A 1 60 ? 36.812 -7.07 16.906 1 94.56 60 ASP A C 1
ATOM 453 O O . ASP A 1 60 ? 37.062 -8.266 16.812 1 94.56 60 ASP A O 1
ATOM 457 N N . PHE A 1 61 ? 35.781 -6.621 17.453 1 95.75 61 PHE A N 1
ATOM 458 C CA . PHE A 1 61 ? 34.75 -7.516 17.969 1 95.75 61 PHE A CA 1
ATOM 459 C C . PHE A 1 61 ? 34.281 -8.461 16.875 1 95.75 61 PHE A C 1
ATOM 461 O O . PHE A 1 61 ? 34.219 -9.68 17.078 1 95.75 61 PHE A O 1
ATOM 468 N N . GLN A 1 62 ? 33.969 -7.898 15.688 1 92.75 62 GLN A N 1
ATOM 469 C CA . GLN A 1 62 ? 33.531 -8.688 14.547 1 92.75 62 GLN A CA 1
ATOM 470 C C . GLN A 1 62 ? 34.562 -9.719 14.141 1 92.75 62 GLN A C 1
ATOM 472 O O . GLN A 1 62 ? 34.25 -10.883 13.906 1 92.75 62 GLN A O 1
ATOM 477 N N . ARG A 1 63 ? 35.75 -9.281 14.086 1 91.88 63 ARG A N 1
ATOM 478 C CA . ARG A 1 63 ? 36.844 -10.164 13.695 1 91.88 63 ARG A CA 1
ATOM 479 C C . ARG A 1 63 ? 37 -11.32 14.68 1 91.88 63 ARG A C 1
ATOM 481 O O . ARG A 1 63 ? 37.125 -12.477 14.266 1 91.88 63 ARG A O 1
ATOM 488 N N . HIS A 1 64 ? 36.938 -11.023 15.945 1 95.31 64 HIS A N 1
ATOM 489 C CA . HIS A 1 64 ? 37.062 -12.047 16.969 1 95.31 64 HIS A CA 1
ATOM 490 C C . HIS A 1 64 ? 35.875 -13.031 16.922 1 95.31 64 HIS A C 1
ATOM 492 O O . HIS A 1 64 ? 36.094 -14.242 17.062 1 95.31 64 HIS A O 1
ATOM 498 N N . LEU A 1 65 ? 34.75 -12.492 16.719 1 93.94 65 LEU A N 1
ATOM 499 C CA . LEU A 1 65 ? 33.562 -13.328 16.641 1 93.94 65 LEU A CA 1
ATOM 500 C C . LEU A 1 65 ? 33.656 -14.305 15.477 1 93.94 65 LEU A C 1
ATOM 502 O O . LEU A 1 65 ? 33.438 -15.508 15.656 1 93.94 65 LEU A O 1
ATOM 506 N N . LEU A 1 66 ? 34.062 -13.812 14.336 1 91.56 66 LEU A N 1
ATOM 507 C CA . LEU A 1 66 ? 34.094 -14.633 13.133 1 91.56 66 LEU A CA 1
ATOM 508 C C . LEU A 1 66 ? 35.281 -15.609 13.18 1 91.56 66 LEU A C 1
ATOM 510 O O . LEU A 1 66 ? 35.219 -16.672 12.547 1 91.56 66 LEU A O 1
ATOM 514 N N . ALA A 1 67 ? 36.281 -15.258 14.016 1 93.12 67 ALA A N 1
ATOM 515 C CA . ALA A 1 67 ? 37.469 -16.125 14.188 1 93.12 67 ALA A CA 1
ATOM 516 C C . ALA A 1 67 ? 37.188 -17.172 15.273 1 93.12 67 ALA A C 1
ATOM 518 O O . ALA A 1 67 ? 37.969 -18.125 15.406 1 93.12 67 ALA A O 1
ATOM 519 N N . GLY A 1 68 ? 36.188 -16.984 16.047 1 92.94 68 GLY A N 1
ATOM 520 C CA . GLY A 1 68 ? 35.844 -17.906 17.125 1 92.94 68 GLY A CA 1
ATOM 521 C C . GLY A 1 68 ? 36.656 -17.625 18.391 1 92.94 68 GLY A C 1
ATOM 522 O O . GLY A 1 68 ? 36.781 -18.516 19.25 1 92.94 68 GLY A O 1
ATOM 523 N N . ASP A 1 69 ? 37.281 -16.453 18.422 1 95 69 ASP A N 1
ATOM 524 C CA . ASP A 1 69 ? 37.938 -16.016 19.641 1 95 69 ASP A CA 1
ATOM 525 C C . ASP A 1 69 ? 36.938 -15.414 20.625 1 95 69 ASP A C 1
ATOM 527 O O . ASP A 1 69 ? 36.844 -14.195 20.766 1 95 69 ASP A O 1
ATOM 531 N N . TRP A 1 70 ? 36.281 -16.297 21.406 1 95.31 70 TRP A N 1
ATOM 532 C CA . TRP A 1 70 ? 35.156 -15.898 22.219 1 95.31 70 TRP A CA 1
ATOM 533 C C . TRP A 1 70 ? 35.594 -15.016 23.391 1 95.31 70 TRP A C 1
ATOM 535 O O . TRP A 1 70 ? 34.938 -14.031 23.719 1 95.31 70 TRP A O 1
ATOM 545 N N . ALA A 1 71 ? 36.688 -15.344 24 1 95.38 71 ALA A N 1
ATOM 546 C CA . ALA A 1 71 ? 37.188 -14.57 25.141 1 95.38 71 ALA A CA 1
ATOM 547 C C . ALA A 1 71 ? 37.469 -13.125 24.75 1 95.38 71 ALA A C 1
ATOM 549 O O . ALA A 1 71 ? 37.031 -12.195 25.453 1 95.38 71 ALA A O 1
ATOM 550 N N . ALA A 1 72 ? 38.062 -12.961 23.656 1 96.94 72 ALA A N 1
ATOM 551 C CA . ALA A 1 72 ? 38.375 -11.617 23.172 1 96.94 72 ALA A CA 1
ATOM 552 C C . ALA A 1 72 ? 37.094 -10.867 22.797 1 96.94 72 ALA A C 1
ATOM 554 O O . ALA A 1 72 ? 37 -9.664 23.062 1 96.94 72 ALA A O 1
ATOM 555 N N . ALA A 1 73 ? 36.188 -11.547 22.125 1 96.75 73 ALA A N 1
ATOM 556 C CA . ALA A 1 73 ? 34.906 -10.938 21.734 1 96.75 73 ALA A CA 1
ATOM 557 C C . ALA A 1 73 ? 34.125 -10.484 22.969 1 96.75 73 ALA A C 1
ATOM 559 O O . ALA A 1 73 ? 33.625 -9.359 23 1 96.75 73 ALA A O 1
ATOM 560 N N . LEU A 1 74 ? 34.094 -11.32 24 1 96.56 74 LEU A N 1
ATOM 561 C CA . LEU A 1 74 ? 33.344 -11.023 25.203 1 96.56 74 LEU A CA 1
ATOM 562 C C . LEU A 1 74 ? 33.969 -9.852 25.953 1 96.56 74 LEU A C 1
ATOM 564 O O . LEU A 1 74 ? 33.25 -9.07 26.578 1 96.56 74 LEU A O 1
ATOM 568 N N . ALA A 1 75 ? 35.25 -9.68 25.828 1 96.38 75 ALA A N 1
ATOM 569 C CA . ALA A 1 75 ? 35.938 -8.594 26.5 1 96.38 75 ALA A CA 1
ATOM 570 C C . ALA A 1 75 ? 35.594 -7.242 25.891 1 96.38 75 ALA A C 1
ATOM 572 O O . ALA A 1 75 ? 35.625 -6.215 26.562 1 96.38 75 ALA A O 1
ATOM 573 N N . LEU A 1 76 ? 35.156 -7.219 24.672 1 96.19 76 LEU A N 1
ATOM 574 C CA . LEU A 1 76 ? 34.875 -5.98 23.953 1 96.19 76 LEU A CA 1
ATOM 575 C C . LEU A 1 76 ? 33.406 -5.629 24.031 1 96.19 76 LEU A C 1
ATOM 577 O O . LEU A 1 76 ? 33 -4.488 23.781 1 96.19 76 LEU A O 1
ATOM 581 N N . LEU A 1 77 ? 32.562 -6.523 24.391 1 95.12 77 LEU A N 1
ATOM 582 C CA . LEU A 1 77 ? 31.094 -6.41 24.312 1 95.12 77 LEU A CA 1
ATOM 583 C C . LEU A 1 77 ? 30.594 -5.277 25.219 1 95.12 77 LEU A C 1
ATOM 585 O O . LEU A 1 77 ? 29.688 -4.531 24.828 1 95.12 77 LEU A O 1
ATOM 589 N N . PRO A 1 78 ? 31.219 -5.035 26.422 1 94.56 78 PRO A N 1
ATOM 590 C CA . PRO A 1 78 ? 30.734 -3.963 27.297 1 94.56 78 PRO A CA 1
ATOM 591 C C . PRO A 1 78 ? 30.859 -2.582 26.672 1 94.56 78 PRO A C 1
ATOM 593 O O . PRO A 1 78 ? 30.078 -1.674 26.984 1 94.56 78 PRO A O 1
ATOM 596 N N . ARG A 1 79 ? 31.719 -2.379 25.75 1 93.69 79 ARG A N 1
ATOM 597 C CA . ARG A 1 79 ? 31.922 -1.101 25.078 1 93.69 79 ARG A CA 1
ATOM 598 C C . ARG A 1 79 ? 30.875 -0.891 23.984 1 93.69 79 ARG A C 1
ATOM 600 O O . ARG A 1 79 ? 30.703 0.229 23.5 1 93.69 79 ARG A O 1
ATOM 607 N N . LEU A 1 80 ? 30.297 -1.954 23.562 1 93.94 80 LEU A N 1
ATOM 608 C CA . LEU A 1 80 ? 29.375 -1.892 22.438 1 93.94 80 LEU A CA 1
ATOM 609 C C . LEU A 1 80 ? 27.938 -1.856 22.922 1 93.94 80 LEU A C 1
ATOM 611 O O . LEU A 1 80 ? 27.062 -1.293 22.25 1 93.94 80 LEU A O 1
ATOM 615 N N . ALA A 1 81 ? 27.641 -2.377 24.047 1 92.88 81 ALA A N 1
ATOM 616 C CA . ALA A 1 81 ? 26.266 -2.527 24.516 1 92.88 81 ALA A CA 1
ATOM 617 C C . ALA A 1 81 ? 25.75 -1.224 25.125 1 92.88 81 ALA A C 1
ATOM 619 O O . ALA A 1 81 ? 26.438 -0.573 25.906 1 92.88 81 ALA A O 1
ATOM 620 N N . PRO A 1 82 ? 24.578 -0.837 24.766 1 90.44 82 PRO A N 1
ATOM 621 C CA . PRO A 1 82 ? 24.016 0.428 25.25 1 90.44 82 PRO A CA 1
ATOM 622 C C . PRO A 1 82 ? 23.578 0.357 26.703 1 90.44 82 PRO A C 1
ATOM 624 O O . PRO A 1 82 ? 23.531 1.381 27.391 1 90.44 82 PRO A O 1
ATOM 627 N N . ASP A 1 83 ? 23.156 -0.851 27.172 1 91.94 83 ASP A N 1
ATOM 628 C CA . ASP A 1 83 ? 22.672 -1.019 28.531 1 91.94 83 ASP A CA 1
ATOM 629 C C . ASP A 1 83 ? 22.953 -2.43 29.047 1 91.94 83 ASP A C 1
ATOM 631 O O . ASP A 1 83 ? 23.547 -3.248 28.328 1 91.94 83 ASP A O 1
ATOM 635 N N . ALA A 1 84 ? 22.625 -2.627 30.234 1 92.5 84 ALA A N 1
ATOM 636 C CA . ALA A 1 84 ? 22.953 -3.875 30.906 1 92.5 84 ALA A CA 1
ATOM 637 C C . ALA A 1 84 ? 22.156 -5.043 30.344 1 92.5 84 ALA A C 1
ATOM 639 O O . ALA A 1 84 ? 22.656 -6.164 30.25 1 92.5 84 ALA A O 1
ATOM 640 N N . ASP A 1 85 ? 20.984 -4.77 29.953 1 92.69 85 ASP A N 1
ATOM 641 C CA . ASP A 1 85 ? 20.141 -5.82 29.406 1 92.69 85 ASP A CA 1
ATOM 642 C C . ASP A 1 85 ? 20.672 -6.301 28.062 1 92.69 85 ASP A C 1
ATOM 644 O O . ASP A 1 85 ? 20.75 -7.508 27.812 1 92.69 85 ASP A O 1
ATOM 648 N N . ALA A 1 86 ? 21.016 -5.34 27.281 1 93.25 86 ALA A N 1
ATOM 649 C CA . ALA A 1 86 ? 21.594 -5.688 25.984 1 93.25 86 ALA A CA 1
ATOM 650 C C . ALA A 1 86 ? 22.891 -6.457 26.156 1 93.25 86 ALA A C 1
ATOM 652 O O . ALA A 1 86 ? 23.156 -7.402 25.406 1 93.25 86 ALA A O 1
ATOM 653 N N . LEU A 1 87 ? 23.703 -6.055 27.125 1 95.12 87 LEU A N 1
ATOM 654 C CA . LEU A 1 87 ? 24.969 -6.727 27.375 1 95.12 87 LEU A CA 1
ATOM 655 C C . LEU A 1 87 ? 24.75 -8.188 27.766 1 95.12 87 LEU A C 1
ATOM 657 O O . LEU A 1 87 ? 25.391 -9.086 27.219 1 95.12 87 LEU A O 1
ATOM 661 N N . ALA A 1 88 ? 23.828 -8.422 28.625 1 94.5 88 ALA A N 1
ATOM 662 C CA . ALA A 1 88 ? 23.531 -9.781 29.062 1 94.5 88 ALA A CA 1
ATOM 663 C C . ALA A 1 88 ? 23 -10.633 27.922 1 94.5 88 ALA A C 1
ATOM 665 O O . ALA A 1 88 ? 23.422 -11.781 27.75 1 94.5 88 ALA A O 1
ATOM 666 N N . GLY A 1 89 ? 22.172 -10.055 27.188 1 94.31 89 GLY A N 1
ATOM 667 C CA . GLY A 1 89 ? 21.625 -10.766 26.047 1 94.31 89 GLY A CA 1
ATOM 668 C C . GLY A 1 89 ? 22.672 -11.141 25 1 94.31 89 GLY A C 1
ATOM 669 O O . GLY A 1 89 ? 22.688 -12.266 24.5 1 94.31 89 GLY A O 1
ATOM 670 N N . CYS A 1 90 ? 23.484 -10.188 24.703 1 95.38 90 CYS A N 1
ATOM 671 C CA . CYS A 1 90 ? 24.531 -10.438 23.734 1 95.38 90 CYS A CA 1
ATOM 672 C C . CYS A 1 90 ? 25.531 -11.469 24.25 1 95.38 90 CYS A C 1
ATOM 674 O O . CYS A 1 90 ? 25.969 -12.336 23.5 1 95.38 90 CYS A O 1
ATOM 676 N N . ARG A 1 91 ? 25.859 -11.359 25.516 1 96 91 ARG A N 1
ATOM 677 C CA . ARG A 1 91 ? 26.75 -12.344 26.125 1 96 91 ARG A CA 1
ATOM 678 C C . ARG A 1 91 ? 26.172 -13.75 26 1 96 91 ARG A C 1
ATOM 680 O O . ARG A 1 91 ? 26.891 -14.695 25.688 1 96 91 ARG A O 1
ATOM 687 N N . PHE A 1 92 ? 24.969 -13.859 26.266 1 95.19 92 PHE A N 1
ATOM 688 C CA . PHE A 1 92 ? 24.297 -15.156 26.172 1 95.19 92 PHE A CA 1
ATOM 689 C C . PHE A 1 92 ? 24.422 -15.734 24.781 1 95.19 92 PHE A C 1
ATOM 691 O O . PHE A 1 92 ? 24.75 -16.906 24.609 1 95.19 92 PHE A O 1
ATOM 698 N N . LEU A 1 93 ? 24.141 -14.891 23.75 1 93.75 93 LEU A N 1
ATOM 699 C CA . LEU A 1 93 ? 24.188 -15.352 22.359 1 93.75 93 LEU A CA 1
ATOM 700 C C . LEU A 1 93 ? 25.594 -15.836 22 1 93.75 93 LEU A C 1
ATOM 702 O O . LEU A 1 93 ? 25.75 -16.859 21.328 1 93.75 93 LEU A O 1
ATOM 706 N N . VAL A 1 94 ? 26.609 -15.117 22.438 1 94.75 94 VAL A N 1
ATOM 707 C CA . VAL A 1 94 ? 27.984 -15.477 22.141 1 94.75 94 VAL A CA 1
ATOM 708 C C . VAL A 1 94 ? 28.344 -16.781 22.844 1 94.75 94 VAL A C 1
ATOM 710 O O . VAL A 1 94 ? 28.906 -17.688 22.219 1 94.75 94 VAL A O 1
ATOM 713 N N . LEU A 1 95 ? 27.953 -16.891 24.094 1 94.44 95 LEU A N 1
ATOM 714 C CA . LEU A 1 95 ? 28.25 -18.078 24.875 1 94.44 95 LEU A CA 1
ATOM 715 C C . LEU A 1 95 ? 27.484 -19.297 24.344 1 94.44 95 LEU A C 1
ATOM 717 O O . LEU A 1 95 ? 28 -20.406 24.375 1 94.44 95 LEU A O 1
ATOM 721 N N . GLN A 1 96 ? 26.312 -19.031 23.938 1 91.94 96 GLN A N 1
ATOM 722 C CA . GLN A 1 96 ? 25.531 -20.109 23.312 1 91.94 96 GLN A CA 1
ATOM 723 C C . GLN A 1 96 ? 26.266 -20.672 22.094 1 91.94 96 GLN A C 1
ATOM 725 O O . GLN A 1 96 ? 26.312 -21.891 21.922 1 91.94 96 GLN A O 1
ATOM 730 N N . GLN A 1 97 ? 26.781 -19.766 21.297 1 92.19 97 GLN A N 1
ATOM 731 C CA . GLN A 1 97 ? 27.531 -20.219 20.125 1 92.19 97 GLN A CA 1
ATOM 732 C C . GLN A 1 97 ? 28.781 -20.984 20.531 1 92.19 97 GLN A C 1
ATOM 734 O O . GLN A 1 97 ? 29.109 -22.016 19.938 1 92.19 97 GLN A O 1
ATOM 739 N N . LYS A 1 98 ? 29.516 -20.453 21.469 1 92.75 98 LYS A N 1
ATOM 740 C CA . LYS A 1 98 ? 30.688 -21.141 22 1 92.75 98 LYS A CA 1
ATOM 741 C C . LYS A 1 98 ? 30.328 -22.562 22.453 1 92.75 98 LYS A C 1
ATOM 743 O O . LYS A 1 98 ? 31.031 -23.516 22.125 1 92.75 98 LYS A O 1
ATOM 748 N N . TYR A 1 99 ? 29.219 -22.703 23.125 1 91.38 99 TYR A N 1
ATOM 749 C CA . TYR A 1 99 ? 28.734 -23.984 23.641 1 91.38 99 TYR A CA 1
ATOM 750 C C . TYR A 1 99 ? 28.422 -24.938 22.5 1 91.38 99 TYR A C 1
ATOM 752 O O . TYR A 1 99 ? 28.859 -26.094 22.516 1 91.38 99 TYR A O 1
ATOM 760 N N . LEU A 1 100 ? 27.625 -24.406 21.562 1 87.94 100 LEU A N 1
ATOM 761 C CA . LEU A 1 100 ? 27.203 -25.234 20.453 1 87.94 100 LEU A CA 1
ATOM 762 C C . LEU A 1 100 ? 28.406 -25.719 19.641 1 87.94 100 LEU A C 1
ATOM 764 O O . LEU A 1 100 ? 28.422 -26.844 19.156 1 87.94 100 LEU A O 1
ATOM 768 N N . GLU A 1 101 ? 29.391 -24.828 19.453 1 89.5 101 GLU A N 1
ATOM 769 C CA . GLU A 1 101 ? 30.578 -25.219 18.719 1 89.5 101 GLU A CA 1
ATOM 770 C C . GLU A 1 101 ? 31.375 -26.266 19.5 1 89.5 101 GLU A C 1
ATOM 772 O O . GLU A 1 101 ? 31.984 -27.156 18.906 1 89.5 101 GLU A O 1
ATOM 777 N N . ALA A 1 102 ? 31.422 -26.156 20.844 1 89.38 102 ALA A N 1
ATOM 778 C CA . ALA A 1 102 ? 32.094 -27.156 21.672 1 89.38 102 ALA A CA 1
ATOM 779 C C . ALA A 1 102 ? 31.391 -28.516 21.547 1 89.38 102 ALA A C 1
ATOM 781 O O . ALA A 1 102 ? 32.062 -29.547 21.469 1 89.38 102 ALA A O 1
ATOM 782 N N . LEU A 1 103 ? 30.094 -28.469 21.531 1 86.06 103 LEU A N 1
ATOM 783 C CA . LEU A 1 103 ? 29.344 -29.703 21.359 1 86.06 103 LEU A CA 1
ATOM 784 C C . LEU A 1 103 ? 29.625 -30.328 20 1 86.06 103 LEU A C 1
ATOM 786 O O . LEU A 1 103 ? 29.766 -31.562 19.906 1 86.06 103 LEU A O 1
ATOM 790 N N . GLU A 1 104 ? 29.625 -29.422 19.016 1 82.62 104 GLU A N 1
ATOM 791 C CA . GLU A 1 104 ? 29.906 -29.906 17.672 1 82.62 104 GLU A CA 1
ATOM 792 C C . GLU A 1 104 ? 31.281 -30.562 17.594 1 82.62 104 GLU A C 1
ATOM 794 O O . GLU A 1 104 ? 31.453 -31.562 16.891 1 82.62 104 GLU A O 1
ATOM 799 N N . ALA A 1 105 ? 32.281 -30 18.344 1 84.31 105 ALA A N 1
ATOM 800 C CA . ALA A 1 105 ? 33.625 -30.531 18.375 1 84.31 105 ALA A CA 1
ATOM 801 C C . ALA A 1 105 ? 33.75 -31.703 19.344 1 84.31 105 ALA A C 1
ATOM 803 O O . ALA A 1 105 ? 34.844 -32.25 19.531 1 84.31 105 ALA A O 1
ATOM 804 N N . ARG A 1 106 ? 32.656 -32 20.047 1 83.69 106 ARG A N 1
ATOM 805 C CA . ARG A 1 106 ? 32.562 -33.094 21.016 1 83.69 106 ARG A CA 1
ATOM 806 C C . ARG A 1 106 ? 33.469 -32.812 22.203 1 83.69 106 ARG A C 1
ATOM 808 O O . ARG A 1 106 ? 34.062 -33.75 22.766 1 83.69 106 ARG A O 1
ATOM 815 N N . ASP A 1 107 ? 33.781 -31.688 22.422 1 90 107 ASP A N 1
ATOM 816 C CA . ASP A 1 107 ? 34.469 -31.281 23.641 1 90 107 ASP A CA 1
ATOM 817 C C . ASP A 1 107 ? 33.469 -31.016 24.766 1 90 107 ASP A C 1
ATOM 819 O O . ASP A 1 107 ? 33.156 -29.859 25.078 1 90 107 ASP A O 1
ATOM 823 N N . PHE A 1 108 ? 33.031 -32.031 25.391 1 88.38 108 PHE A N 1
ATOM 824 C CA . PHE A 1 108 ? 31.953 -31.969 26.344 1 88.38 108 PHE A CA 1
ATOM 825 C C . PHE A 1 108 ? 32.375 -31.281 27.641 1 88.38 108 PHE A C 1
ATOM 827 O O . PHE A 1 108 ? 31.578 -30.641 28.312 1 88.38 108 PHE A O 1
ATOM 834 N N . SER A 1 109 ? 33.656 -31.453 27.922 1 92.75 109 SER A N 1
ATOM 835 C CA . SER A 1 109 ? 34.156 -30.781 29.109 1 92.75 109 SER A CA 1
ATOM 836 C C . SER A 1 109 ? 34.031 -29.266 28.984 1 92.75 109 SER A C 1
ATOM 838 O O . SER A 1 109 ? 33.531 -28.594 29.906 1 92.75 109 SER A O 1
ATOM 840 N N . CYS A 1 110 ? 34.438 -28.797 27.844 1 92.69 110 CYS A N 1
ATOM 841 C CA . CYS A 1 110 ? 34.312 -27.359 27.578 1 92.69 110 CYS A CA 1
ATOM 842 C C . CYS A 1 110 ? 32.875 -26.922 27.531 1 92.69 110 CYS A C 1
ATOM 844 O O . CYS A 1 110 ? 32.5 -25.859 28.047 1 92.69 110 CYS A O 1
ATOM 846 N N . ALA A 1 111 ? 32.031 -27.703 26.938 1 91.94 111 ALA A N 1
ATOM 847 C CA . ALA A 1 111 ? 30.594 -27.391 26.828 1 91.94 111 ALA A CA 1
ATOM 848 C C . ALA A 1 111 ? 29.953 -27.297 28.219 1 91.94 111 ALA A C 1
ATOM 850 O O . ALA A 1 111 ? 29.219 -26.359 28.5 1 91.94 111 ALA A O 1
ATOM 851 N N . LEU A 1 112 ? 30.328 -28.266 29 1 93.06 112 LEU A N 1
ATOM 852 C CA . LEU A 1 112 ? 29.781 -28.297 30.344 1 93.06 112 LEU A CA 1
ATOM 853 C C . LEU A 1 112 ? 30.266 -27.094 31.156 1 93.06 112 LEU A C 1
ATOM 855 O O . LEU A 1 112 ? 29.5 -26.5 31.906 1 93.06 112 LEU A O 1
ATOM 859 N N . ALA A 1 113 ? 31.562 -26.797 31.031 1 95.44 113 ALA A N 1
ATOM 860 C CA . ALA A 1 113 ? 32.125 -25.625 31.719 1 95.44 113 ALA A CA 1
ATOM 861 C C . ALA A 1 113 ? 31.438 -24.344 31.266 1 95.44 113 ALA A C 1
ATOM 863 O O . ALA A 1 113 ? 31.156 -23.469 32.094 1 95.44 113 ALA A O 1
ATOM 864 N N . CYS A 1 114 ? 31.188 -24.25 30 1 95 114 CYS A N 1
ATOM 865 C CA . CYS A 1 114 ? 30.5 -23.094 29.438 1 95 114 CYS A CA 1
ATOM 866 C C . CYS A 1 114 ? 29.062 -23 29.953 1 95 114 CYS A C 1
ATOM 868 O O . CYS A 1 114 ? 28.625 -21.938 30.375 1 95 114 CYS A O 1
ATOM 870 N N . LEU A 1 115 ? 28.375 -24.078 29.953 1 93.56 115 LEU A N 1
ATOM 871 C CA . LEU A 1 115 ? 26.969 -24.109 30.375 1 93.56 115 LEU A CA 1
ATOM 872 C C . LEU A 1 115 ? 26.844 -23.781 31.859 1 93.56 115 LEU A C 1
ATOM 874 O O . LEU A 1 115 ? 26.078 -22.891 32.25 1 93.56 115 LEU A O 1
ATOM 878 N N . ARG A 1 116 ? 27.672 -24.406 32.688 1 93.5 116 ARG A N 1
ATOM 879 C CA . ARG A 1 116 ? 27.547 -24.281 34.125 1 93.5 116 ARG A CA 1
ATOM 880 C C . ARG A 1 116 ? 28.281 -23.047 34.656 1 93.5 116 ARG A C 1
ATOM 882 O O . ARG A 1 116 ? 27.812 -22.359 35.562 1 93.5 116 ARG A O 1
ATOM 889 N N . GLY A 1 117 ? 29.344 -22.688 34.062 1 95.06 117 GLY A N 1
ATOM 890 C CA . GLY A 1 117 ? 30.219 -21.641 34.562 1 95.06 117 GLY A CA 1
ATOM 891 C C . GLY A 1 117 ? 29.953 -20.281 33.938 1 95.06 117 GLY A C 1
ATOM 892 O O . GLY A 1 117 ? 30.297 -19.25 34.531 1 95.06 117 GLY A O 1
ATOM 893 N N . GLU A 1 118 ? 29.344 -20.25 32.812 1 95.25 118 GLU A N 1
ATOM 894 C CA . GLU A 1 118 ? 29.219 -18.969 32.125 1 95.25 118 GLU A CA 1
ATOM 895 C C . GLU A 1 118 ? 27.766 -18.672 31.766 1 95.25 118 GLU A C 1
ATOM 897 O O . GLU A 1 118 ? 27.25 -17.609 32.125 1 95.25 118 GLU A O 1
ATOM 902 N N . LEU A 1 119 ? 27.016 -19.562 31.125 1 94.94 119 LEU A N 1
ATOM 903 C CA . LEU A 1 119 ? 25.656 -19.328 30.672 1 94.94 119 LEU A CA 1
ATOM 904 C C . LEU A 1 119 ? 24.688 -19.297 31.844 1 94.94 119 LEU A C 1
ATOM 906 O O . LEU A 1 119 ? 23.875 -18.375 31.969 1 94.94 119 LEU A O 1
ATOM 910 N N . ALA A 1 120 ? 24.812 -20.234 32.719 1 94.31 120 ALA A N 1
ATOM 911 C CA . ALA A 1 120 ? 23.891 -20.375 33.812 1 94.31 120 ALA A CA 1
ATOM 912 C C . ALA A 1 120 ? 23.953 -19.172 34.75 1 94.31 120 ALA A C 1
ATOM 914 O O . ALA A 1 120 ? 22.922 -18.656 35.188 1 94.31 120 ALA A O 1
ATOM 915 N N . PRO A 1 121 ? 25.109 -18.656 35.062 1 94.31 121 PRO A N 1
ATOM 916 C CA . PRO A 1 121 ? 25.219 -17.531 35.969 1 94.31 121 PRO A CA 1
ATOM 917 C C . PRO A 1 121 ? 24.594 -16.25 35.438 1 94.31 121 PRO A C 1
ATOM 919 O O . PRO A 1 121 ? 24.328 -15.312 36.188 1 94.31 121 PRO A O 1
ATOM 922 N N . LEU A 1 122 ? 24.406 -16.141 34.125 1 93.88 122 LEU A N 1
ATOM 923 C CA . LEU A 1 122 ? 23.781 -14.945 33.562 1 93.88 122 LEU A CA 1
ATOM 924 C C . LEU A 1 122 ? 22.344 -14.789 34.031 1 93.88 122 LEU A C 1
ATOM 926 O O . LEU A 1 122 ? 21.828 -13.672 34.094 1 93.88 122 LEU A O 1
ATOM 930 N N . GLY A 1 123 ? 21.656 -15.844 34.344 1 91.25 123 GLY A N 1
ATOM 931 C CA . GLY A 1 123 ? 20.328 -15.812 34.906 1 91.25 123 GLY A CA 1
ATOM 932 C C . GLY A 1 123 ? 19.25 -15.359 33.938 1 91.25 123 GLY A C 1
ATOM 933 O O . GLY A 1 123 ? 18.234 -14.789 34.344 1 91.25 123 GLY A O 1
ATOM 934 N N . ILE A 1 124 ? 19.547 -15.383 32.656 1 90.88 124 ILE A N 1
ATOM 935 C CA . ILE A 1 124 ? 18.547 -14.977 31.672 1 90.88 124 ILE A CA 1
ATOM 936 C C . ILE A 1 124 ? 18.219 -16.156 30.75 1 90.88 124 ILE A C 1
ATOM 938 O O . ILE A 1 124 ? 18.984 -17.109 30.672 1 90.88 124 ILE A O 1
ATOM 942 N N . ASN A 1 125 ? 17.016 -16.203 30.094 1 88.81 125 ASN A N 1
ATOM 943 C CA . ASN A 1 125 ? 16.578 -17.203 29.109 1 88.81 125 ASN A CA 1
ATOM 944 C C . ASN A 1 125 ? 16.625 -18.609 29.688 1 88.81 125 ASN A C 1
ATOM 946 O O . ASN A 1 125 ? 17.219 -19.516 29.094 1 88.81 125 ASN A O 1
ATOM 950 N N . GLU A 1 126 ? 15.984 -18.812 30.688 1 88.81 126 GLU A N 1
ATOM 951 C CA . GLU A 1 126 ? 16 -20.078 31.406 1 88.81 126 GLU A CA 1
ATOM 952 C C . GLU A 1 126 ? 15.492 -21.219 30.531 1 88.81 126 GLU A C 1
ATOM 954 O O . GLU A 1 126 ? 16.047 -22.328 30.562 1 88.81 126 GLU A O 1
ATOM 959 N N . HIS A 1 127 ? 14.469 -20.938 29.766 1 88.12 127 HIS A N 1
ATOM 960 C CA . HIS A 1 127 ? 13.922 -21.969 28.891 1 88.12 127 HIS A CA 1
ATOM 961 C C . HIS A 1 127 ? 14.961 -22.438 27.891 1 88.12 127 HIS A C 1
ATOM 963 O O . HIS A 1 127 ? 15.125 -23.641 27.656 1 88.12 127 HIS A O 1
ATOM 969 N N . GLN A 1 128 ? 15.602 -21.422 27.406 1 87.25 128 GLN A N 1
ATOM 970 C CA . GLN A 1 128 ? 16.641 -21.766 26.438 1 87.25 128 GLN A CA 1
ATOM 971 C C . GLN A 1 128 ? 17.797 -22.516 27.094 1 87.25 128 GLN A C 1
ATOM 973 O O . GLN A 1 128 ? 18.359 -23.422 26.5 1 87.25 128 GLN A O 1
ATOM 978 N N . LEU A 1 129 ? 18.203 -22.203 28.266 1 88.62 129 LEU A N 1
ATOM 979 C CA . LEU A 1 129 ? 19.281 -22.859 29.016 1 88.62 129 LEU A CA 1
ATOM 980 C C . LEU A 1 129 ? 18.969 -24.328 29.234 1 88.62 129 LEU A C 1
ATOM 982 O O . LEU A 1 129 ? 19.844 -25.188 29.078 1 88.62 129 LEU A O 1
ATOM 986 N N . HIS A 1 130 ? 17.719 -24.562 29.453 1 87 130 HIS A N 1
ATOM 987 C CA . HIS A 1 130 ? 17.297 -25.938 29.656 1 87 130 HIS A CA 1
ATOM 988 C C . HIS A 1 130 ? 17.391 -26.734 28.344 1 87 130 HIS A C 1
ATOM 990 O O . HIS A 1 130 ? 17.812 -27.891 28.359 1 87 130 HIS A O 1
ATOM 996 N N . HIS A 1 131 ? 16.938 -26.078 27.375 1 84.88 131 HIS A N 1
ATOM 997 C CA . HIS A 1 131 ? 17.031 -26.719 26.062 1 84.88 131 HIS A CA 1
ATOM 998 C C . HIS A 1 131 ? 18.484 -27.047 25.734 1 84.88 131 HIS A C 1
ATOM 1000 O O . HIS A 1 131 ? 18.781 -28.141 25.234 1 84.88 131 HIS A O 1
ATOM 1006 N N . LEU A 1 132 ? 19.422 -26.125 26.031 1 86.31 132 LEU A N 1
ATOM 1007 C CA . LEU A 1 132 ? 20.828 -26.328 25.75 1 86.31 132 LEU A CA 1
ATOM 1008 C C . LEU A 1 132 ? 21.391 -27.469 26.594 1 86.31 132 LEU A C 1
ATOM 1010 O O . LEU A 1 132 ? 22.172 -28.281 26.109 1 86.31 132 LEU A O 1
ATOM 1014 N N . ALA A 1 133 ? 20.984 -27.594 27.766 1 87.25 133 ALA A N 1
ATOM 1015 C CA . ALA A 1 133 ? 21.422 -28.672 28.656 1 87.25 133 ALA A CA 1
ATOM 1016 C C . ALA A 1 133 ? 20.969 -30.031 28.141 1 87.25 133 ALA A C 1
ATOM 1018 O O . ALA A 1 133 ? 21.703 -31.016 28.266 1 87.25 133 ALA A O 1
ATOM 1019 N N . GLY A 1 134 ? 19.781 -29.969 27.594 1 83.44 134 GLY A N 1
ATOM 1020 C CA . GLY A 1 134 ? 19.25 -31.203 27.031 1 83.44 134 GLY A CA 1
ATOM 1021 C C . GLY A 1 134 ? 20.062 -31.734 25.875 1 83.44 134 GLY A C 1
ATOM 1022 O O . GLY A 1 134 ? 20.094 -32.938 25.641 1 83.44 134 GLY A O 1
ATOM 1023 N N . LEU A 1 135 ? 20.688 -30.812 25.25 1 81.25 135 LEU A N 1
ATOM 1024 C CA . LEU A 1 135 ? 21.5 -31.234 24.109 1 81.25 135 LEU A CA 1
ATOM 1025 C C . LEU A 1 135 ? 22.719 -32.031 24.562 1 81.25 135 LEU A C 1
ATOM 1027 O O . LEU A 1 135 ? 23.266 -32.844 23.797 1 81.25 135 LEU A O 1
ATOM 1031 N N . LEU A 1 136 ? 23.281 -31.797 25.734 1 78.06 136 LEU A N 1
ATOM 1032 C CA . LEU A 1 136 ? 24.422 -32.5 26.297 1 78.06 136 LEU A CA 1
ATOM 1033 C C . LEU A 1 136 ? 24.062 -33.938 26.625 1 78.06 136 LEU A C 1
ATOM 1035 O O . LEU A 1 136 ? 24.906 -34.844 26.516 1 78.06 136 LEU A O 1
ATOM 1039 N N . LEU A 1 137 ? 22.75 -34.094 27.125 1 70.5 137 LEU A N 1
ATOM 1040 C CA . LEU A 1 137 ? 22.312 -35.375 27.609 1 70.5 137 LEU A CA 1
ATOM 1041 C C . LEU A 1 137 ? 21.984 -36.312 26.453 1 70.5 137 LEU A C 1
ATOM 1043 O O . LEU A 1 137 ? 21.922 -37.531 26.625 1 70.5 137 LEU A O 1
ATOM 1047 N N . CYS A 1 138 ? 21.531 -35.781 25.328 1 58.81 138 CYS A N 1
ATOM 1048 C CA . CYS A 1 138 ? 21.172 -36.656 24.219 1 58.81 138 CYS A CA 1
ATOM 1049 C C . CYS A 1 138 ? 22.281 -36.688 23.172 1 58.81 138 CYS A C 1
ATOM 1051 O O . CYS A 1 138 ? 22.125 -36.125 22.078 1 58.81 138 CYS A O 1
ATOM 1053 N N . PRO A 1 139 ? 23.453 -36.938 23.625 1 53.28 139 PRO A N 1
ATOM 1054 C CA . PRO A 1 139 ? 24.562 -36.906 22.672 1 53.28 139 PRO A CA 1
ATOM 1055 C C . PRO A 1 139 ? 24.328 -37.812 21.453 1 53.28 139 PRO A C 1
ATOM 1057 O O . PRO A 1 139 ? 24.969 -37.625 20.422 1 53.28 139 PRO A O 1
ATOM 1060 N N . ALA A 1 140 ? 23.781 -39.031 21.609 1 48.69 140 ALA A N 1
ATOM 1061 C CA . ALA A 1 140 ? 23.719 -40.156 20.672 1 48.69 140 ALA A CA 1
ATOM 1062 C C . ALA A 1 140 ? 22.891 -39.812 19.438 1 48.69 140 ALA A C 1
ATOM 1064 O O . ALA A 1 140 ? 22.5 -40.688 18.656 1 48.69 140 ALA A O 1
ATOM 1065 N N . ALA A 1 141 ? 22.281 -38.656 19.328 1 47.06 141 ALA A N 1
ATOM 1066 C CA . ALA A 1 141 ? 21.641 -38.75 18.016 1 47.06 141 ALA A CA 1
ATOM 1067 C C . ALA A 1 141 ? 22.672 -39.031 16.938 1 47.06 141 ALA A C 1
ATOM 1069 O O . ALA A 1 141 ? 23.672 -38.312 16.812 1 47.06 141 ALA A O 1
ATOM 1070 N N . GLY A 1 142 ? 22.969 -40.25 16.562 1 43.41 142 GLY A N 1
ATOM 1071 C CA . GLY A 1 142 ? 23.859 -41 15.68 1 43.41 142 GLY A CA 1
ATOM 1072 C C . GLY A 1 142 ? 24.406 -40.125 14.547 1 43.41 142 GLY A C 1
ATOM 1073 O O . GLY A 1 142 ? 25.562 -40.281 14.164 1 43.41 142 GLY A O 1
ATOM 1074 N N . ASP A 1 143 ? 23.469 -39.688 13.516 1 46.19 143 ASP A N 1
ATOM 1075 C CA . ASP A 1 143 ? 23.906 -39.188 12.219 1 46.19 143 ASP A CA 1
ATOM 1076 C C . ASP A 1 143 ? 24.406 -37.75 12.32 1 46.19 143 ASP A C 1
ATOM 1078 O O . ASP A 1 143 ? 23.734 -36.906 12.938 1 46.19 143 ASP A O 1
ATOM 1082 N N . ASP A 1 144 ? 25.688 -37.406 12.234 1 51.12 144 ASP A N 1
ATOM 1083 C CA . ASP A 1 144 ? 26.406 -36.125 12.102 1 51.12 144 ASP A CA 1
ATOM 1084 C C . ASP A 1 144 ? 25.531 -35.062 11.445 1 51.12 144 ASP A C 1
ATOM 1086 O O . ASP A 1 144 ? 25.578 -33.906 11.82 1 51.12 144 ASP A O 1
ATOM 1090 N N . GLY A 1 145 ? 24.844 -35.562 10.5 1 51.31 145 GLY A N 1
ATOM 1091 C CA . GLY A 1 145 ? 23.969 -34.656 9.75 1 51.31 145 GLY A CA 1
ATOM 1092 C C . GLY A 1 145 ? 22.812 -34.125 10.578 1 51.31 145 GLY A C 1
ATOM 1093 O O . GLY A 1 145 ? 22.484 -32.938 10.508 1 51.31 145 GLY A O 1
ATOM 1094 N N . ALA A 1 146 ? 22.234 -34.938 11.383 1 51.94 146 ALA A N 1
ATOM 1095 C CA . ALA A 1 146 ? 21.094 -34.562 12.195 1 51.94 146 ALA A CA 1
ATOM 1096 C C . ALA A 1 146 ? 21.5 -33.625 13.32 1 51.94 146 ALA A C 1
ATOM 1098 O O . ALA A 1 146 ? 20.766 -32.688 13.656 1 51.94 146 ALA A O 1
ATOM 1099 N N . ARG A 1 147 ? 22.609 -33.812 13.938 1 55.34 147 ARG A N 1
ATOM 1100 C CA . ARG A 1 147 ? 23.125 -32.938 14.977 1 55.34 147 ARG A CA 1
ATOM 1101 C C . ARG A 1 147 ? 23.375 -31.531 14.438 1 55.34 147 ARG A C 1
ATOM 1103 O O . ARG A 1 147 ? 23.078 -30.547 15.117 1 55.34 147 ARG A O 1
ATOM 1110 N N . SER A 1 148 ? 23.938 -31.5 13.258 1 56.12 148 SER A N 1
ATOM 1111 C CA . SER A 1 148 ? 24.203 -30.219 12.633 1 56.12 148 SER A CA 1
ATOM 1112 C C . SER A 1 148 ? 22.906 -29.438 12.406 1 56.12 148 SER A C 1
ATOM 1114 O O . SER A 1 148 ? 22.875 -28.203 12.578 1 56.12 148 SER A O 1
ATOM 1116 N N . ALA A 1 149 ? 21.938 -30.203 11.969 1 55.03 149 ALA A N 1
ATOM 1117 C CA . ALA A 1 149 ? 20.656 -29.562 11.703 1 55.03 149 ALA A CA 1
ATOM 1118 C C . ALA A 1 149 ? 20.031 -29.031 12.984 1 55.03 149 ALA A C 1
ATOM 1120 O O . ALA A 1 149 ? 19.391 -27.969 12.977 1 55.03 149 ALA A O 1
ATOM 1121 N N . TRP A 1 150 ? 20.281 -29.844 14.047 1 52.09 150 TRP A N 1
ATOM 1122 C CA . TRP A 1 150 ? 19.672 -29.484 15.328 1 52.09 150 TRP A CA 1
ATOM 1123 C C . TRP A 1 150 ? 20.422 -28.328 15.977 1 52.09 150 TRP A C 1
ATOM 1125 O O . TRP A 1 150 ? 19.812 -27.469 16.609 1 52.09 150 TRP A O 1
ATOM 1135 N N . LEU A 1 151 ? 21.766 -28.328 15.789 1 55.91 151 LEU A N 1
ATOM 1136 C CA . LEU A 1 151 ? 22.594 -27.375 16.516 1 55.91 151 LEU A CA 1
ATOM 1137 C C . LEU A 1 151 ? 22.719 -26.062 15.727 1 55.91 151 LEU A C 1
ATOM 1139 O O . LEU A 1 151 ? 23.281 -25.094 16.234 1 55.91 151 LEU A O 1
ATOM 1143 N N . GLY A 1 152 ? 21.953 -26.016 14.656 1 59.78 152 GLY A N 1
ATOM 1144 C CA . GLY A 1 152 ? 21.938 -24.781 13.875 1 59.78 152 GLY A CA 1
ATOM 1145 C C . GLY A 1 152 ? 23.203 -24.562 13.078 1 59.78 152 GLY A C 1
ATOM 1146 O O . GLY A 1 152 ? 23.422 -23.469 12.539 1 59.78 152 GLY A O 1
ATOM 1147 N N . GLY A 1 153 ? 24.234 -25.797 12.836 1 59.94 153 GLY A N 1
ATOM 1148 C CA . GLY A 1 153 ? 25.312 -25.875 11.859 1 59.94 153 GLY A CA 1
ATOM 1149 C C . GLY A 1 153 ? 26.641 -25.422 12.406 1 59.94 153 GLY A C 1
ATOM 1150 O O . GLY A 1 153 ? 27.625 -25.281 11.664 1 59.94 153 GLY A O 1
ATOM 1151 N N . GLY A 1 154 ? 26.984 -25.266 13.719 1 66.19 154 GLY A N 1
ATOM 1152 C CA . GLY A 1 154 ? 28.234 -24.969 14.398 1 66.19 154 GLY A CA 1
ATOM 1153 C C . GLY A 1 154 ? 28.906 -23.703 13.898 1 66.19 154 GLY A C 1
ATOM 1154 O O . GLY A 1 154 ? 28.281 -22.641 13.852 1 66.19 154 GLY A O 1
ATOM 1155 N N . LYS A 1 155 ? 30.234 -23.766 13.195 1 74.06 155 LYS A N 1
ATOM 1156 C CA . LYS A 1 155 ? 31.062 -22.672 12.711 1 74.06 155 LYS A CA 1
ATOM 1157 C C . LYS A 1 155 ? 30.359 -21.906 11.594 1 74.06 155 LYS A C 1
ATOM 1159 O O . LYS A 1 155 ? 30.562 -20.703 11.438 1 74.06 155 LYS A O 1
ATOM 1164 N N . ALA A 1 156 ? 29.453 -22.609 10.945 1 76.56 156 ALA A N 1
ATOM 1165 C CA . ALA A 1 156 ? 28.766 -22.016 9.789 1 76.56 156 ALA A CA 1
ATOM 1166 C C . ALA A 1 156 ? 27.734 -21 10.234 1 76.56 156 ALA A C 1
ATOM 1168 O O . ALA A 1 156 ? 27.297 -20.156 9.438 1 76.56 156 ALA A O 1
ATOM 1169 N N . GLN A 1 157 ? 27.516 -20.953 11.586 1 84.94 157 GLN A N 1
ATOM 1170 C CA . GLN A 1 157 ? 26.438 -20.078 12.078 1 84.94 157 GLN A CA 1
ATOM 1171 C C . GLN A 1 157 ? 27.016 -18.812 12.688 1 84.94 157 GLN A C 1
ATOM 1173 O O . GLN A 1 157 ? 26.266 -18 13.242 1 84.94 157 GLN A O 1
ATOM 1178 N N . ARG A 1 158 ? 28.359 -18.641 12.617 1 89.75 158 ARG A N 1
ATOM 1179 C CA . ARG A 1 158 ? 28.969 -17.453 13.211 1 89.75 158 ARG A CA 1
ATOM 1180 C C . ARG A 1 158 ? 28.438 -16.188 12.555 1 89.75 158 ARG A C 1
ATOM 1182 O O . ARG A 1 158 ? 28.234 -15.172 13.219 1 89.75 158 ARG A O 1
ATOM 1189 N N . ARG A 1 159 ? 28.156 -16.281 11.25 1 87.19 159 ARG A N 1
ATOM 1190 C CA . ARG A 1 159 ? 27.594 -15.125 10.562 1 87.19 159 ARG A CA 1
ATOM 1191 C C . ARG A 1 159 ? 26.172 -14.836 11.039 1 87.19 159 ARG A C 1
ATOM 1193 O O . ARG A 1 159 ? 25.781 -13.68 11.164 1 87.19 159 ARG A O 1
ATOM 1200 N N . ALA A 1 160 ? 25.516 -15.898 11.258 1 88.12 160 ALA A N 1
ATOM 1201 C CA . ALA A 1 160 ? 24.156 -15.734 11.789 1 88.12 160 ALA A CA 1
ATOM 1202 C C . ALA A 1 160 ? 24.188 -15.133 13.188 1 88.12 160 ALA A C 1
ATOM 1204 O O . ALA A 1 160 ? 23.328 -14.312 13.539 1 88.12 160 ALA A O 1
ATOM 1205 N N . LEU A 1 161 ? 25.172 -15.602 13.961 1 91.44 161 LEU A N 1
ATOM 1206 C CA . LEU A 1 161 ? 25.375 -15.008 15.281 1 91.44 161 LEU A CA 1
ATOM 1207 C C . LEU A 1 161 ? 25.641 -13.516 15.18 1 91.44 161 LEU A C 1
ATOM 1209 O O . LEU A 1 161 ? 25.031 -12.719 15.898 1 91.44 161 LEU A O 1
ATOM 1213 N N . LEU A 1 162 ? 26.5 -13.164 14.258 1 91.69 162 LEU A N 1
ATOM 1214 C CA . LEU A 1 162 ? 26.828 -11.758 14.062 1 91.69 162 LEU A CA 1
ATOM 1215 C C . LEU A 1 162 ? 25.578 -10.945 13.734 1 91.69 162 LEU A C 1
ATOM 1217 O O . LEU A 1 162 ? 25.359 -9.867 14.305 1 91.69 162 LEU A O 1
ATOM 1221 N N . ALA A 1 163 ? 24.797 -11.43 12.883 1 88.56 163 ALA A N 1
ATOM 1222 C CA . ALA A 1 163 ? 23.562 -10.75 12.508 1 88.56 163 ALA A CA 1
ATOM 1223 C C . ALA A 1 163 ? 22.641 -10.578 13.711 1 88.56 163 ALA A C 1
ATOM 1225 O O . ALA A 1 163 ? 22.031 -9.516 13.898 1 88.56 163 ALA A O 1
ATOM 1226 N N . ALA A 1 164 ? 22.531 -11.602 14.492 1 90 164 ALA A N 1
ATOM 1227 C CA . ALA A 1 164 ? 21.688 -11.555 15.68 1 90 164 ALA A CA 1
ATOM 1228 C C . ALA A 1 164 ? 22.203 -10.508 16.672 1 90 164 ALA A C 1
ATOM 1230 O O . ALA A 1 164 ? 21.406 -9.805 17.297 1 90 164 ALA A O 1
ATOM 1231 N N . LEU A 1 165 ? 23.5 -10.469 16.844 1 92.81 165 LEU A N 1
ATOM 1232 C CA . LEU A 1 165 ? 24.109 -9.492 17.734 1 92.81 165 LEU A CA 1
ATOM 1233 C C . LEU A 1 165 ? 23.906 -8.07 17.219 1 92.81 165 LEU A C 1
ATOM 1235 O O . LEU A 1 165 ? 23.594 -7.16 17.984 1 92.81 165 LEU A O 1
ATOM 1239 N N . GLN A 1 166 ? 24.031 -7.906 15.922 1 90 166 GLN A N 1
ATOM 1240 C CA . GLN A 1 166 ? 23.859 -6.598 15.297 1 90 166 GLN A CA 1
ATOM 1241 C C . GLN A 1 166 ? 22.453 -6.066 15.5 1 90 166 GLN A C 1
ATOM 1243 O O . GLN A 1 166 ? 22.234 -4.855 15.57 1 90 166 GLN A O 1
ATOM 1248 N N . ALA A 1 167 ? 21.531 -6.922 15.625 1 87.62 167 ALA A N 1
ATOM 1249 C CA . ALA A 1 167 ? 20.141 -6.535 15.836 1 87.62 167 ALA A CA 1
ATOM 1250 C C . ALA A 1 167 ? 19.938 -5.984 17.25 1 87.62 167 ALA A C 1
ATOM 1252 O O . ALA A 1 167 ? 18.969 -5.25 17.5 1 87.62 167 ALA A O 1
ATOM 1253 N N . ARG A 1 168 ? 20.828 -6.273 18.188 1 89.94 168 ARG A N 1
ATOM 1254 C CA . ARG A 1 168 ? 20.656 -5.895 19.578 1 89.94 168 ARG A CA 1
ATOM 1255 C C . ARG A 1 168 ? 21.609 -4.758 19.969 1 89.94 168 ARG A C 1
ATOM 1257 O O . ARG A 1 168 ? 21.484 -4.168 21.031 1 89.94 168 ARG A O 1
ATOM 1264 N N . LEU A 1 169 ? 22.547 -4.488 19.156 1 92.44 169 LEU A N 1
ATOM 1265 C CA . LEU A 1 169 ? 23.531 -3.438 19.406 1 92.44 169 LEU A CA 1
ATOM 1266 C C . LEU A 1 169 ? 23.172 -2.176 18.625 1 92.44 169 LEU A C 1
ATOM 1268 O O . LEU A 1 169 ? 22.469 -2.24 17.609 1 92.44 169 LEU A O 1
ATOM 1272 N N . PRO A 1 170 ? 23.562 -1.001 19.109 1 91.5 170 PRO A N 1
ATOM 1273 C CA . PRO A 1 170 ? 23.297 0.229 18.344 1 91.5 170 PRO A CA 1
ATOM 1274 C C . PRO A 1 170 ? 23.844 0.181 16.922 1 91.5 170 PRO A C 1
ATOM 1276 O O . PRO A 1 170 ? 25.031 -0.061 16.734 1 91.5 170 PRO A O 1
ATOM 1279 N N . PRO A 1 171 ? 23 0.484 16.031 1 90.56 171 PRO A N 1
ATOM 1280 C CA . PRO A 1 171 ? 23.422 0.349 14.633 1 90.56 171 PRO A CA 1
ATOM 1281 C C . PRO A 1 171 ? 24.516 1.343 14.234 1 90.56 171 PRO A C 1
ATOM 1283 O O . PRO A 1 171 ? 25.281 1.083 13.312 1 90.56 171 PRO A O 1
ATOM 1286 N N . ALA A 1 172 ? 24.578 2.449 14.906 1 90.19 172 ALA A N 1
ATOM 1287 C CA . ALA A 1 172 ? 25.609 3.443 14.602 1 90.19 172 ALA A CA 1
ATOM 1288 C C . ALA A 1 172 ? 27 2.938 14.992 1 90.19 172 ALA A C 1
ATOM 1290 O O . ALA A 1 172 ? 28 3.35 14.406 1 90.19 172 ALA A O 1
ATOM 1291 N N . LEU A 1 173 ? 27.047 2 15.977 1 90.94 173 LEU A N 1
ATOM 1292 C CA . LEU A 1 173 ? 28.312 1.448 16.438 1 90.94 173 LEU A CA 1
ATOM 1293 C C . LEU A 1 173 ? 28.719 0.238 15.602 1 90.94 173 LEU A C 1
ATOM 1295 O O . LEU A 1 173 ? 29.875 0.104 15.219 1 90.94 173 LEU A O 1
ATOM 1299 N N . MET A 1 174 ? 27.766 -0.558 15.352 1 91.56 174 MET A N 1
ATOM 1300 C CA . MET A 1 174 ? 28 -1.728 14.508 1 91.56 174 MET A CA 1
ATOM 1301 C C . MET A 1 174 ? 27 -1.779 13.359 1 91.56 174 MET A C 1
ATOM 1303 O O . MET A 1 174 ? 25.891 -2.299 13.516 1 91.56 174 MET A O 1
ATOM 1307 N N . ILE A 1 175 ? 27.484 -1.396 12.242 1 92.88 175 ILE A N 1
ATOM 1308 C CA . ILE A 1 175 ? 26.625 -1.278 11.07 1 92.88 175 ILE A CA 1
ATOM 1309 C C . ILE A 1 175 ? 26.172 -2.666 10.625 1 92.88 175 ILE A C 1
ATOM 1311 O O . ILE A 1 175 ? 26.984 -3.58 10.492 1 92.88 175 ILE A O 1
ATOM 1315 N N . PRO A 1 176 ? 24.891 -2.879 10.43 1 92.25 176 PRO A N 1
ATOM 1316 C CA . PRO A 1 176 ? 24.438 -4.172 9.914 1 92.25 176 PRO A CA 1
ATOM 1317 C C . PRO A 1 176 ? 25.141 -4.566 8.617 1 92.25 176 PRO A C 1
ATOM 1319 O O . PRO A 1 176 ? 25.516 -3.701 7.82 1 92.25 176 PRO A O 1
ATOM 1322 N N . GLU A 1 177 ? 25.188 -5.898 8.414 1 89.75 177 GLU A N 1
ATOM 1323 C CA . GLU A 1 177 ? 25.891 -6.395 7.238 1 89.75 177 GLU A CA 1
ATOM 1324 C C . GLU A 1 177 ? 25.156 -6.027 5.953 1 89.75 177 GLU A C 1
ATOM 1326 O O . GLU A 1 177 ? 23.922 -6.105 5.895 1 89.75 177 GLU A O 1
ATOM 1331 N N . ALA A 1 178 ? 25.906 -5.566 4.98 1 94.44 178 ALA A N 1
ATOM 1332 C CA . ALA A 1 178 ? 25.406 -5.277 3.641 1 94.44 178 ALA A CA 1
ATOM 1333 C C . ALA A 1 178 ? 24.25 -4.289 3.691 1 94.44 178 ALA A C 1
ATOM 1335 O O . ALA A 1 178 ? 23.234 -4.484 3.021 1 94.44 178 ALA A O 1
ATOM 1336 N N . ARG A 1 179 ? 24.469 -3.322 4.531 1 96.38 179 ARG A N 1
ATOM 1337 C CA . ARG A 1 179 ? 23.359 -2.416 4.812 1 96.38 179 ARG A CA 1
ATOM 1338 C C . ARG A 1 179 ? 22.984 -1.604 3.574 1 96.38 179 ARG A C 1
ATOM 1340 O O . ARG A 1 179 ? 21.797 -1.439 3.264 1 96.38 179 ARG A O 1
ATOM 1347 N N . LEU A 1 180 ? 23.984 -1.065 2.84 1 98.25 180 LEU A N 1
ATOM 1348 C CA . LEU A 1 180 ? 23.703 -0.297 1.634 1 98.25 180 LEU A CA 1
ATOM 1349 C C . LEU A 1 180 ? 22.984 -1.156 0.601 1 98.25 180 LEU A C 1
ATOM 1351 O O . LEU A 1 180 ? 22 -0.715 -0.005 1 98.25 180 LEU A O 1
ATOM 1355 N N . GLU A 1 181 ? 23.484 -2.354 0.45 1 98.06 181 GLU A N 1
ATOM 1356 C CA . GLU A 1 181 ? 22.844 -3.285 -0.473 1 98.06 181 GLU A CA 1
ATOM 1357 C C . GLU A 1 181 ? 21.391 -3.57 -0.055 1 98.06 181 GLU A C 1
ATOM 1359 O O . GLU A 1 181 ? 20.5 -3.662 -0.902 1 98.06 181 GLU A O 1
ATOM 1364 N N . ALA A 1 182 ? 21.25 -3.734 1.239 1 97.19 182 ALA A N 1
ATOM 1365 C CA . ALA A 1 18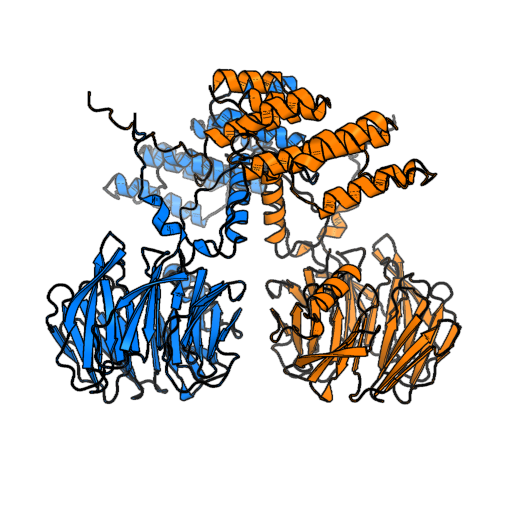2 ? 19.906 -3.975 1.749 1 97.19 182 ALA A CA 1
ATOM 1366 C C . ALA A 1 182 ? 18.969 -2.818 1.4 1 97.19 182 ALA A C 1
ATOM 1368 O O . ALA A 1 182 ? 17.812 -3.035 1.016 1 97.19 182 ALA A O 1
ATOM 1369 N N . LEU A 1 183 ? 19.453 -1.604 1.562 1 98.19 183 LEU A N 1
ATOM 1370 C CA . LEU A 1 183 ? 18.656 -0.424 1.229 1 98.19 183 LEU A CA 1
ATOM 1371 C C . LEU A 1 183 ? 18.328 -0.392 -0.261 1 98.19 183 LEU A C 1
ATOM 1373 O O . LEU A 1 183 ? 17.188 -0.119 -0.645 1 98.19 183 LEU A O 1
ATOM 1377 N N . VAL A 1 184 ? 19.312 -0.67 -1.076 1 98.25 184 VAL A N 1
ATOM 1378 C CA . VAL A 1 184 ? 19.109 -0.678 -2.521 1 98.25 184 VAL A CA 1
ATOM 1379 C C . VAL A 1 184 ? 18.078 -1.731 -2.896 1 98.25 184 VAL A C 1
ATOM 1381 O O . VAL A 1 184 ? 17.203 -1.48 -3.729 1 98.25 184 VAL A O 1
ATOM 1384 N N . GLU A 1 185 ? 18.156 -2.859 -2.277 1 97.5 185 GLU A N 1
ATOM 1385 C CA . GLU A 1 185 ? 17.203 -3.922 -2.562 1 97.5 185 GLU A CA 1
ATOM 1386 C C . GLU A 1 185 ? 15.789 -3.525 -2.127 1 97.5 185 GLU A C 1
ATOM 1388 O O . GLU A 1 185 ? 14.812 -3.877 -2.783 1 97.5 185 GLU A O 1
ATOM 1393 N N . GLN A 1 186 ? 15.711 -2.818 -0.979 1 96.62 186 GLN A N 1
ATOM 1394 C CA . GLN A 1 186 ? 14.414 -2.301 -0.559 1 96.62 186 GLN A CA 1
ATOM 1395 C C . GLN A 1 186 ? 13.812 -1.39 -1.627 1 96.62 186 GLN A C 1
ATOM 1397 O O . GLN A 1 186 ? 12.602 -1.437 -1.884 1 96.62 186 GLN A O 1
ATOM 1402 N N . ALA A 1 187 ? 14.625 -0.576 -2.211 1 97.62 187 ALA A N 1
ATOM 1403 C CA . ALA A 1 187 ? 14.172 0.316 -3.275 1 97.62 187 ALA A CA 1
ATOM 1404 C C . ALA A 1 187 ? 13.664 -0.477 -4.477 1 97.62 187 ALA A C 1
ATOM 1406 O O . ALA A 1 187 ? 12.594 -0.183 -5.016 1 97.62 187 ALA A O 1
ATOM 1407 N N . LEU A 1 188 ? 14.445 -1.479 -4.844 1 95.69 188 LEU A N 1
ATOM 1408 C CA . LEU A 1 188 ? 14.07 -2.305 -5.988 1 95.69 188 LEU A CA 1
ATOM 1409 C C . LEU A 1 188 ? 12.742 -3.006 -5.734 1 95.69 188 LEU A C 1
ATOM 1411 O O . LEU A 1 188 ? 11.859 -3.01 -6.602 1 95.69 188 LEU A O 1
ATOM 1415 N N . LEU A 1 189 ? 12.625 -3.551 -4.59 1 93.19 189 LEU A N 1
ATOM 1416 C CA . LEU A 1 189 ? 11.398 -4.262 -4.246 1 93.19 189 LEU A CA 1
ATOM 1417 C C . LEU A 1 189 ? 10.211 -3.307 -4.188 1 93.19 189 LEU A C 1
ATOM 1419 O O . LEU A 1 189 ? 9.102 -3.66 -4.598 1 93.19 189 LEU A O 1
ATOM 1423 N N . SER A 1 190 ? 10.453 -2.125 -3.686 1 93.88 190 SER A N 1
ATOM 1424 C CA . SER A 1 190 ? 9.398 -1.122 -3.646 1 93.88 190 SER A CA 1
ATOM 1425 C C . SER A 1 190 ? 8.945 -0.739 -5.051 1 93.88 190 SER A C 1
ATOM 1427 O O . SER A 1 190 ? 7.754 -0.495 -5.281 1 93.88 190 SER A O 1
ATOM 1429 N N . GLN A 1 191 ? 9.883 -0.595 -5.977 1 93.19 191 GLN A N 1
ATOM 1430 C CA . GLN A 1 191 ? 9.547 -0.296 -7.367 1 93.19 191 GLN A CA 1
ATOM 1431 C C . GLN A 1 191 ? 8.641 -1.373 -7.957 1 93.19 191 GLN A C 1
ATOM 1433 O O . GLN A 1 191 ? 7.652 -1.062 -8.625 1 93.19 191 GLN A O 1
ATOM 1438 N N . VAL A 1 192 ? 8.984 -2.559 -7.648 1 90.12 192 VAL A N 1
ATOM 1439 C CA . VAL A 1 192 ? 8.211 -3.689 -8.156 1 90.12 192 VAL A CA 1
ATOM 1440 C C . VAL A 1 192 ? 6.801 -3.65 -7.57 1 90.12 192 VAL A C 1
ATOM 1442 O O . VAL A 1 192 ? 5.82 -3.834 -8.297 1 90.12 192 VAL A O 1
ATOM 1445 N N . GLN A 1 193 ? 6.715 -3.43 -6.32 1 86.75 193 GLN A N 1
ATOM 1446 C CA . GLN A 1 193 ? 5.43 -3.404 -5.629 1 86.75 193 GLN A CA 1
ATOM 1447 C C . GLN A 1 193 ? 4.535 -2.299 -6.18 1 86.75 193 GLN A C 1
ATOM 1449 O O . GLN A 1 193 ? 3.311 -2.445 -6.219 1 86.75 193 GLN A O 1
ATOM 1454 N N . ARG A 1 194 ? 5.078 -1.242 -6.617 1 87.56 194 ARG A N 1
ATOM 1455 C CA . ARG A 1 194 ? 4.316 -0.094 -7.094 1 87.56 194 ARG A CA 1
ATOM 1456 C C . ARG A 1 194 ? 3.84 -0.311 -8.523 1 87.56 194 ARG A C 1
ATOM 1458 O O . ARG A 1 194 ? 2.936 0.382 -9 1 87.56 194 ARG A O 1
ATOM 1465 N N . CYS A 1 195 ? 4.504 -1.139 -9.164 1 89.88 195 CYS A N 1
ATOM 1466 C CA . CYS A 1 195 ? 4.145 -1.381 -10.562 1 89.88 195 CYS A CA 1
ATOM 1467 C C . CYS A 1 195 ? 2.889 -2.236 -10.656 1 89.88 195 CYS A C 1
ATOM 1469 O O . CYS A 1 195 ? 2.912 -3.422 -10.32 1 89.88 195 CYS A O 1
ATOM 1471 N N . GLN A 1 196 ? 1.824 -1.781 -11.203 1 89.5 196 GLN A N 1
ATOM 1472 C CA . GLN A 1 196 ? 0.527 -2.449 -11.242 1 89.5 196 GLN A CA 1
ATOM 1473 C C . GLN A 1 196 ? 0.535 -3.607 -12.234 1 89.5 196 GLN A C 1
ATOM 1475 O O . GLN A 1 196 ? -0.308 -4.504 -12.164 1 89.5 196 GLN A O 1
ATOM 1480 N N . PHE A 1 197 ? 1.504 -3.629 -13.141 1 91.12 197 PHE A N 1
ATOM 1481 C CA . PHE A 1 197 ? 1.487 -4.621 -14.203 1 91.12 197 PHE A CA 1
ATOM 1482 C C . PHE A 1 197 ? 2.561 -5.68 -13.977 1 91.12 197 PHE A C 1
ATOM 1484 O O . PHE A 1 197 ? 2.865 -6.469 -14.875 1 91.12 197 PHE A O 1
ATOM 1491 N N . HIS A 1 198 ? 3.178 -5.609 -12.805 1 89.38 198 HIS A N 1
ATOM 1492 C CA . HIS A 1 198 ? 4.195 -6.617 -12.516 1 89.38 198 HIS A CA 1
ATOM 1493 C C . HIS A 1 198 ? 3.607 -8.023 -12.586 1 89.38 198 HIS A C 1
ATOM 1495 O O . HIS A 1 198 ? 2.74 -8.375 -11.781 1 89.38 198 HIS A O 1
ATOM 1501 N N . ASN A 1 199 ? 4.047 -8.844 -13.5 1 86.94 199 ASN A N 1
ATOM 1502 C CA . ASN A 1 199 ? 3.469 -10.164 -13.75 1 86.94 199 ASN A CA 1
ATOM 1503 C C . ASN A 1 199 ? 4.469 -11.281 -13.461 1 86.94 199 ASN A C 1
ATOM 1505 O O . ASN A 1 199 ? 4.09 -12.359 -13.008 1 86.94 199 ASN A O 1
ATOM 1509 N N . ALA A 1 200 ? 5.707 -11.078 -13.914 1 77.25 200 ALA A N 1
ATOM 1510 C CA . ALA A 1 200 ? 6.668 -12.172 -13.82 1 77.25 200 ALA A CA 1
ATOM 1511 C C . ALA A 1 200 ? 7.645 -11.938 -12.672 1 77.25 200 ALA A C 1
ATOM 1513 O O . ALA A 1 200 ? 7.992 -10.797 -12.359 1 77.25 200 ALA A O 1
ATOM 1514 N N . ALA A 1 201 ? 7.969 -13.016 -12.07 1 63.94 201 ALA A N 1
ATOM 1515 C CA . ALA A 1 201 ? 8.883 -12.984 -10.93 1 63.94 201 ALA A CA 1
ATOM 1516 C C . ALA A 1 201 ? 10.281 -12.555 -11.367 1 63.94 201 ALA A C 1
ATOM 1518 O O . ALA A 1 201 ? 11.008 -11.906 -10.609 1 63.94 201 ALA A O 1
ATOM 1519 N N . ASP A 1 202 ? 10.648 -12.969 -12.555 1 65 202 ASP A N 1
ATOM 1520 C CA . ASP A 1 202 ? 12.039 -12.742 -12.953 1 65 202 ASP A CA 1
ATOM 1521 C C . ASP A 1 202 ? 12.172 -11.438 -13.734 1 65 202 ASP A C 1
ATOM 1523 O O . ASP A 1 202 ? 12.828 -11.398 -14.773 1 65 202 ASP A O 1
ATOM 1527 N N . ALA A 1 203 ? 11.586 -10.422 -13.211 1 65.06 203 ALA A N 1
ATOM 1528 C CA . ALA A 1 203 ? 11.75 -9.141 -13.883 1 65.06 203 ALA A CA 1
ATOM 1529 C C . ALA A 1 203 ? 13.203 -8.672 -13.828 1 65.06 203 ALA A C 1
ATOM 1531 O O . ALA A 1 203 ? 13.891 -8.883 -12.836 1 65.06 203 ALA A O 1
ATOM 1532 N N . ALA A 1 204 ? 13.773 -8.445 -15.016 1 76.5 204 ALA A N 1
ATOM 1533 C CA . ALA A 1 204 ? 15.125 -7.895 -15.07 1 76.5 204 ALA A CA 1
ATOM 1534 C C . ALA A 1 204 ? 15.195 -6.523 -14.406 1 76.5 204 ALA A C 1
ATOM 1536 O O . ALA A 1 204 ? 14.703 -5.535 -14.953 1 76.5 204 ALA A O 1
ATOM 1537 N N . LEU A 1 205 ? 15.609 -6.52 -13.148 1 88.38 205 LEU A N 1
ATOM 1538 C CA . LEU A 1 205 ? 15.75 -5.262 -12.422 1 88.38 205 LEU A CA 1
ATOM 1539 C C . LEU A 1 205 ? 17.078 -4.598 -12.75 1 88.38 205 LEU A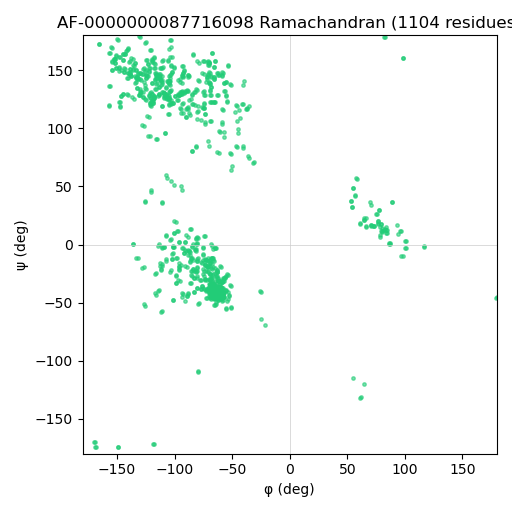 C 1
ATOM 1541 O O . LEU A 1 205 ? 18.109 -5.277 -12.898 1 88.38 205 LEU A O 1
ATOM 1545 N N . SER A 1 206 ? 17.078 -3.363 -13.062 1 92.31 206 SER A N 1
ATOM 1546 C CA . SER A 1 206 ? 18.266 -2.551 -13.305 1 92.31 206 SER A CA 1
ATOM 1547 C C . SER A 1 206 ? 18.438 -1.472 -12.242 1 92.31 206 SER A C 1
ATOM 1549 O O . SER A 1 206 ? 17.438 -0.972 -11.703 1 92.31 206 SER A O 1
ATOM 1551 N N . LEU A 1 207 ? 19.672 -1.186 -11.898 1 96.38 207 LEU A N 1
ATOM 1552 C CA . LEU A 1 207 ? 19.922 -0.123 -10.938 1 96.38 207 LEU A CA 1
ATOM 1553 C C . LEU A 1 207 ? 19.859 1.246 -11.602 1 96.38 207 LEU A C 1
ATOM 1555 O O . LEU A 1 207 ? 19.812 2.273 -10.922 1 96.38 207 LEU A O 1
ATOM 1559 N N . PHE A 1 208 ? 19.844 1.262 -12.938 1 94.88 208 PHE A N 1
ATOM 1560 C CA . PHE A 1 208 ? 19.984 2.527 -13.648 1 94.88 208 PHE A CA 1
ATOM 1561 C C . PHE A 1 208 ? 18.625 3.174 -13.891 1 94.88 208 PHE A C 1
ATOM 1563 O O . PHE A 1 208 ? 18.547 4.363 -14.203 1 94.88 208 PHE A O 1
ATOM 1570 N N . ALA A 1 209 ? 17.578 2.373 -13.805 1 92.69 209 ALA A N 1
ATOM 1571 C CA . ALA A 1 209 ? 16.234 2.885 -14.031 1 92.69 209 ALA A CA 1
ATOM 1572 C C . ALA A 1 209 ? 15.227 2.205 -13.109 1 92.69 209 ALA A C 1
ATOM 1574 O O . ALA A 1 209 ? 15.391 1.031 -12.758 1 92.69 209 ALA A O 1
ATOM 1575 N N . ASP A 1 210 ? 14.18 2.967 -12.742 1 93 210 ASP A N 1
ATOM 1576 C CA . ASP A 1 210 ? 13.117 2.363 -11.953 1 93 210 ASP A CA 1
ATOM 1577 C C . ASP A 1 210 ? 12.375 1.297 -12.75 1 93 210 ASP A C 1
ATOM 1579 O O . ASP A 1 210 ? 12.172 1.448 -13.961 1 93 210 ASP A O 1
ATOM 1583 N N . TYR A 1 211 ? 11.977 0.291 -12.094 1 91.75 211 TYR A N 1
ATOM 1584 C CA . TYR A 1 211 ? 11.242 -0.798 -12.727 1 91.75 211 TYR A CA 1
ATOM 1585 C C . TYR A 1 211 ? 9.906 -0.308 -13.281 1 91.75 211 TYR A C 1
ATOM 1587 O O . TYR A 1 211 ? 9.164 0.396 -12.594 1 91.75 211 TYR A O 1
ATOM 1595 N N . ALA A 1 212 ? 9.641 -0.591 -14.516 1 87.44 212 ALA A N 1
ATOM 1596 C CA . ALA A 1 212 ? 8.375 -0.244 -15.156 1 87.44 212 ALA A CA 1
ATOM 1597 C C . ALA A 1 212 ? 7.902 -1.367 -16.078 1 87.44 212 ALA A C 1
ATOM 1599 O O . ALA A 1 212 ? 8.711 -1.992 -16.766 1 87.44 212 ALA A O 1
ATOM 1600 N N . ALA A 1 213 ? 6.656 -1.768 -15.898 1 87.38 213 ALA A N 1
ATOM 1601 C CA . ALA A 1 213 ? 6 -2.738 -16.766 1 87.38 213 ALA A CA 1
ATOM 1602 C C . ALA A 1 213 ? 4.637 -2.225 -17.234 1 87.38 213 ALA A C 1
ATOM 1604 O O . ALA A 1 213 ? 4.008 -1.417 -16.547 1 87.38 213 ALA A O 1
ATOM 1605 N N . GLY A 1 214 ? 4.293 -2.613 -18.422 1 88.56 214 GLY A N 1
ATOM 1606 C CA . GLY A 1 214 ? 3.02 -2.174 -18.969 1 88.56 214 GLY A CA 1
ATOM 1607 C C . GLY A 1 214 ? 2.07 -3.32 -19.266 1 88.56 214 GLY A C 1
ATOM 1608 O O . GLY A 1 214 ? 2.324 -4.461 -18.875 1 88.56 214 GLY A O 1
ATOM 1609 N N . ALA A 1 215 ? 1.012 -2.99 -19.906 1 90.5 215 ALA A N 1
ATOM 1610 C CA . ALA A 1 215 ? -0.052 -3.939 -20.219 1 90.5 215 ALA A CA 1
ATOM 1611 C C . ALA A 1 215 ? 0.47 -5.078 -21.094 1 90.5 215 ALA A C 1
ATOM 1613 O O . ALA A 1 215 ? -0.127 -6.156 -21.141 1 90.5 215 ALA A O 1
ATOM 1614 N N . ASP A 1 216 ? 1.592 -4.844 -21.703 1 89.5 216 ASP A N 1
ATOM 1615 C CA . ASP A 1 216 ? 2.172 -5.848 -22.594 1 89.5 216 ASP A CA 1
ATOM 1616 C C . ASP A 1 216 ? 2.66 -7.059 -21.797 1 89.5 216 ASP A C 1
ATOM 1618 O O . ASP A 1 216 ? 2.91 -8.125 -22.375 1 89.5 216 ASP A O 1
ATOM 1622 N N . GLN A 1 217 ? 2.793 -6.902 -20.562 1 90 217 GLN A N 1
ATOM 1623 C CA . GLN A 1 217 ? 3.25 -8 -19.703 1 90 217 GLN A CA 1
ATOM 1624 C C . GLN A 1 217 ? 2.107 -8.953 -19.375 1 90 217 GLN A C 1
ATOM 1626 O O . GLN A 1 217 ? 2.34 -10.062 -18.906 1 90 217 GLN A O 1
ATOM 1631 N N . LEU A 1 218 ? 0.865 -8.539 -19.625 1 93.56 218 LEU A N 1
ATOM 1632 C CA . LEU A 1 218 ? -0.306 -9.344 -19.312 1 93.56 218 LEU A CA 1
ATOM 1633 C C . LEU A 1 218 ? -0.868 -10 -20.578 1 93.56 218 LEU A C 1
ATOM 1635 O O . LEU A 1 218 ? -0.691 -9.477 -21.672 1 93.56 218 LEU A O 1
ATOM 1639 N N . PRO A 1 219 ? -1.449 -11.164 -20.438 1 93.81 219 PRO A N 1
ATOM 1640 C CA . PRO A 1 219 ? -2.105 -11.773 -21.594 1 93.81 219 PRO A CA 1
ATOM 1641 C C . PRO A 1 219 ? -3.215 -10.898 -22.172 1 93.81 219 PRO A C 1
ATOM 1643 O O . PRO A 1 219 ? -4.285 -10.773 -21.562 1 93.81 219 PRO A O 1
ATOM 1646 N N . SER A 1 220 ? -2.92 -10.266 -23.266 1 91.19 220 SER A N 1
ATOM 1647 C CA . SER A 1 220 ? -3.877 -9.312 -23.828 1 91.19 220 SER A CA 1
ATOM 1648 C C . SER A 1 220 ? -4.176 -9.617 -25.281 1 91.19 220 SER A C 1
ATOM 1650 O O . SER A 1 220 ? -5.172 -9.141 -25.844 1 91.19 220 SER A O 1
ATOM 1652 N N . ALA A 1 221 ? -3.342 -10.336 -25.906 1 89.62 221 ALA A N 1
ATOM 1653 C CA . ALA A 1 221 ? -3.533 -10.648 -27.328 1 89.62 221 ALA A CA 1
ATOM 1654 C C . ALA A 1 221 ? -4.25 -11.984 -27.5 1 89.62 221 ALA A C 1
ATOM 1656 O O . ALA A 1 221 ? -3.924 -12.961 -26.828 1 89.62 221 ALA A O 1
ATOM 1657 N N . ALA A 1 222 ? -5.293 -11.828 -28.328 1 80.19 222 ALA A N 1
ATOM 1658 C CA . ALA A 1 222 ? -5.992 -13.078 -28.594 1 80.19 222 ALA A CA 1
ATOM 1659 C C . ALA A 1 222 ? -5.129 -14.031 -29.422 1 80.19 222 ALA A C 1
ATOM 1661 O O . ALA A 1 222 ? -4.766 -13.719 -30.562 1 80.19 222 ALA A O 1
ATOM 1662 N N . GLY A 1 223 ? -4.664 -14.984 -28.812 1 80.31 223 GLY A N 1
ATOM 1663 C CA . GLY A 1 223 ? -3.855 -15.977 -29.516 1 80.31 223 GLY A CA 1
ATOM 1664 C C . GLY A 1 223 ? -4.684 -16.984 -30.281 1 80.31 223 GLY A C 1
ATOM 1665 O O . GLY A 1 223 ? -5.469 -16.609 -31.156 1 80.31 223 GLY A O 1
ATOM 1666 N N . ALA A 1 224 ? -4.723 -18.203 -29.828 1 91.25 224 ALA A N 1
ATOM 1667 C CA . ALA A 1 224 ? -5.355 -19.328 -30.531 1 91.25 224 ALA A CA 1
ATOM 1668 C C . ALA A 1 224 ? -6.805 -19.5 -30.078 1 91.25 224 ALA A C 1
ATOM 1670 O O . ALA A 1 224 ? -7.137 -19.25 -28.922 1 91.25 224 ALA A O 1
ATOM 1671 N N . VAL A 1 225 ? -7.703 -19.891 -30.969 1 96.5 225 VAL A N 1
ATOM 1672 C CA . VAL A 1 225 ? -9.078 -20.281 -30.672 1 96.5 225 VAL A CA 1
ATOM 1673 C C . VAL A 1 225 ? -9.211 -21.797 -30.766 1 96.5 225 VAL A C 1
ATOM 1675 O O . VAL A 1 225 ? -8.945 -22.391 -31.812 1 96.5 225 VAL A O 1
ATOM 1678 N N . LEU A 1 226 ? -9.586 -22.375 -29.75 1 97.06 226 LEU A N 1
ATOM 1679 C CA . LEU A 1 226 ? -9.75 -23.812 -29.703 1 97.06 226 LEU A CA 1
ATOM 1680 C C . LEU A 1 226 ? -11.195 -24.219 -29.969 1 97.06 226 LEU A C 1
ATOM 1682 O O . LEU A 1 226 ? -12.094 -23.906 -29.172 1 97.06 226 LEU A O 1
ATOM 1686 N N . GLU A 1 227 ? -11.523 -24.969 -31.047 1 94.38 227 GLU A N 1
ATOM 1687 C CA . GLU A 1 227 ? -12.867 -25.297 -31.516 1 94.38 227 GLU A CA 1
ATOM 1688 C C . GLU A 1 227 ? -13.18 -26.781 -31.312 1 94.38 227 GLU A C 1
ATOM 1690 O O . GLU A 1 227 ? -14.008 -27.344 -32.031 1 94.38 227 GLU A O 1
ATOM 1695 N N . GLY A 1 228 ? -12.859 -27.438 -30.453 1 93.81 228 GLY A N 1
ATOM 1696 C CA . GLY A 1 228 ? -13.078 -28.859 -30.266 1 93.81 228 GLY A CA 1
ATOM 1697 C C . GLY A 1 228 ? -14.445 -29.188 -29.688 1 93.81 228 GLY A C 1
ATOM 1698 O O . GLY A 1 228 ? -14.977 -30.281 -29.922 1 93.81 228 GLY A O 1
ATOM 1699 N N . HIS A 1 229 ? -15.141 -28.328 -29 1 97.12 229 HIS A N 1
ATOM 1700 C CA . HIS A 1 229 ? -16.422 -28.578 -28.359 1 97.12 229 HIS A CA 1
ATOM 1701 C C . HIS A 1 229 ? -17.578 -28.219 -29.297 1 97.12 229 HIS A C 1
ATOM 1703 O O . HIS A 1 229 ? -17.469 -27.297 -30.109 1 97.12 229 HIS A O 1
ATOM 1709 N N . GLY A 1 230 ? -18.703 -28.938 -29.109 1 97.5 230 GLY A N 1
ATOM 1710 C CA . GLY A 1 230 ? -19.875 -28.719 -29.953 1 97.5 230 GLY A CA 1
ATOM 1711 C C . GLY A 1 230 ? -20.938 -27.875 -29.266 1 97.5 230 GLY A C 1
ATOM 1712 O O . GLY A 1 230 ? -22 -27.641 -29.828 1 97.5 230 GLY A O 1
ATOM 1713 N N . ASP A 1 231 ? -20.781 -27.484 -28.109 1 98.12 231 ASP A N 1
ATOM 1714 C CA . ASP A 1 231 ? -21.703 -26.656 -27.328 1 98.12 231 ASP A CA 1
ATOM 1715 C C . ASP A 1 231 ? -20.938 -25.781 -26.328 1 98.12 231 ASP A C 1
ATOM 1717 O O . ASP A 1 231 ? -19.719 -25.672 -26.391 1 98.12 231 ASP A O 1
ATOM 1721 N N . GLU A 1 232 ? -21.703 -25.062 -25.469 1 98 232 GLU A N 1
ATOM 1722 C CA . GLU A 1 232 ? -21.125 -24.125 -24.5 1 98 232 GLU A CA 1
ATOM 1723 C C . GLU A 1 232 ? -20.031 -24.797 -23.672 1 98 232 GLU A C 1
ATOM 1725 O O . GLU A 1 232 ? -20.141 -25.969 -23.297 1 98 232 GLU A O 1
ATOM 1730 N N . VAL A 1 233 ? -18.969 -24.078 -23.469 1 98.44 233 VAL A N 1
ATOM 1731 C CA . VAL A 1 233 ? -17.906 -24.531 -22.594 1 98.44 233 VAL A CA 1
ATOM 1732 C C . VAL A 1 233 ? -18.047 -23.859 -21.219 1 98.44 233 VAL A C 1
ATOM 1734 O O . VAL A 1 233 ? -18.031 -22.641 -21.125 1 98.44 233 VAL A O 1
ATOM 1737 N N . TRP A 1 234 ? -18.062 -24.688 -20.125 1 97.88 234 TRP A N 1
ATOM 1738 C CA . TRP A 1 234 ? -18.5 -24.141 -18.844 1 97.88 234 TRP A CA 1
ATOM 1739 C C . TRP A 1 234 ? -17.344 -24.062 -17.859 1 97.88 234 TRP A C 1
ATOM 1741 O O . TRP A 1 234 ? -17.406 -23.328 -16.875 1 97.88 234 TRP A O 1
ATOM 1751 N N . HIS A 1 235 ? -16.297 -24.828 -18.078 1 97.62 235 HIS A N 1
ATOM 1752 C CA . HIS A 1 235 ? -15.203 -24.828 -17.109 1 97.62 235 HIS A CA 1
ATOM 1753 C C . HIS A 1 235 ? -13.867 -25.078 -17.812 1 97.62 235 HIS A C 1
ATOM 1755 O O . HIS A 1 235 ? -13.812 -25.734 -18.859 1 97.62 235 HIS A O 1
ATOM 1761 N N . LEU A 1 236 ? -12.867 -24.484 -17.188 1 97 236 LEU A N 1
ATOM 1762 C CA . LEU A 1 236 ? -11.484 -24.594 -17.641 1 97 236 LEU A CA 1
ATOM 1763 C C . LEU A 1 236 ? -10.539 -24.781 -16.453 1 97 236 LEU A C 1
ATOM 1765 O O . LEU A 1 236 ? -10.742 -24.188 -15.398 1 97 236 LEU A O 1
ATOM 1769 N N . ALA A 1 237 ? -9.5 -25.562 -16.75 1 98 237 ALA A N 1
ATOM 1770 C CA . ALA A 1 237 ? -8.461 -25.656 -15.727 1 98 237 ALA A CA 1
ATOM 1771 C C . ALA A 1 237 ? -7.125 -26.062 -16.344 1 98 237 ALA A C 1
ATOM 1773 O O . ALA A 1 237 ? -7.012 -27.156 -16.922 1 98 237 ALA A O 1
ATOM 1774 N N . PHE A 1 238 ? -6.141 -25.203 -16.188 1 97.94 238 PHE A N 1
ATOM 1775 C CA . PHE A 1 238 ? -4.781 -25.625 -16.5 1 97.94 238 PHE A CA 1
ATOM 1776 C C . PHE A 1 238 ? -4.277 -26.625 -15.461 1 97.94 238 PHE A C 1
ATOM 1778 O O . PHE A 1 238 ? -4.613 -26.531 -14.281 1 97.94 238 PHE A O 1
ATOM 1785 N N . SER A 1 239 ? -3.461 -27.547 -15.969 1 98.25 239 SER A N 1
ATOM 1786 C CA . SER A 1 239 ? -2.775 -28.422 -15.016 1 98.25 239 SER A CA 1
ATOM 1787 C C . SER A 1 239 ? -1.769 -27.641 -14.18 1 98.25 239 SER A C 1
ATOM 1789 O O . SER A 1 239 ? -1.415 -26.5 -14.508 1 98.25 239 SER A O 1
ATOM 1791 N N . HIS A 1 240 ? -1.331 -28.266 -13.086 1 96.31 240 HIS A N 1
ATOM 1792 C CA . HIS A 1 240 ? -0.444 -27.562 -12.156 1 96.31 240 HIS A CA 1
ATOM 1793 C C . HIS A 1 240 ? 0.918 -27.312 -12.789 1 96.31 240 HIS A C 1
ATOM 1795 O O . HIS A 1 240 ? 1.566 -26.297 -12.484 1 96.31 240 HIS A O 1
ATOM 1801 N N . ASP A 1 241 ? 1.344 -28.125 -13.672 1 95.94 241 ASP A N 1
ATOM 1802 C CA . ASP A 1 241 ? 2.625 -27.922 -14.336 1 95.94 241 ASP A CA 1
ATOM 1803 C C . ASP A 1 241 ? 2.469 -27.047 -15.578 1 95.94 241 ASP A C 1
ATOM 1805 O O . ASP A 1 241 ? 3.449 -26.75 -16.266 1 95.94 241 ASP A O 1
ATOM 1809 N N . GLY A 1 242 ? 1.243 -26.703 -15.914 1 96.56 242 GLY A N 1
ATOM 1810 C CA . GLY A 1 242 ? 0.967 -25.766 -16.984 1 96.56 242 GLY A CA 1
ATOM 1811 C C . GLY A 1 242 ? 1.053 -26.391 -18.375 1 96.56 242 GLY A C 1
ATOM 1812 O O . GLY A 1 242 ? 0.926 -25.688 -19.375 1 96.56 242 GLY A O 1
ATOM 1813 N N . ARG A 1 243 ? 1.129 -27.672 -18.469 1 97.5 243 ARG A N 1
ATOM 1814 C CA . ARG A 1 243 ? 1.389 -28.312 -19.75 1 97.5 243 ARG A CA 1
ATOM 1815 C C . ARG A 1 243 ? 0.103 -28.875 -20.344 1 97.5 243 ARG A C 1
ATOM 1817 O O . ARG A 1 243 ? 0.103 -29.375 -21.469 1 97.5 243 ARG A O 1
ATOM 1824 N N . SER A 1 244 ? -0.911 -28.844 -19.609 1 98.38 244 SER A N 1
ATOM 1825 C CA . SER A 1 244 ? -2.203 -29.312 -20.109 1 98.38 244 SER A CA 1
ATOM 1826 C C . SER A 1 244 ? -3.322 -28.359 -19.719 1 98.38 244 SER A C 1
ATOM 1828 O O . SER A 1 244 ? -3.18 -27.578 -18.766 1 98.38 244 SER A O 1
ATOM 1830 N N . LEU A 1 245 ? -4.336 -28.375 -20.484 1 98.38 245 LEU A N 1
ATOM 1831 C CA . LEU A 1 245 ? -5.57 -27.625 -20.234 1 98.38 245 LEU A CA 1
ATOM 1832 C C . LEU A 1 245 ? -6.785 -28.531 -20.391 1 98.38 245 LEU A C 1
ATOM 1834 O O . LEU A 1 245 ? -6.879 -29.297 -21.359 1 98.38 245 LEU A O 1
ATOM 1838 N N . ALA A 1 246 ? -7.645 -28.547 -19.406 1 98.81 246 ALA A N 1
ATOM 1839 C CA . ALA A 1 246 ? -8.906 -29.281 -19.516 1 98.81 246 ALA A CA 1
ATOM 1840 C C . ALA A 1 246 ? -10.078 -28.312 -19.734 1 98.81 246 ALA A C 1
ATOM 1842 O O . ALA A 1 246 ? -10.141 -27.25 -19.109 1 98.81 246 ALA A O 1
ATOM 1843 N N . SER A 1 247 ? -10.953 -28.656 -20.594 1 98.69 247 SER A N 1
ATOM 1844 C CA . SER A 1 247 ? -12.156 -27.875 -20.844 1 98.69 247 SER A CA 1
ATOM 1845 C C . SER A 1 247 ? -13.406 -28.75 -20.75 1 98.69 247 SER A C 1
ATOM 1847 O O . SER A 1 247 ? -13.492 -29.797 -21.391 1 98.69 247 SER A O 1
ATOM 1849 N N . ALA A 1 248 ? -14.367 -28.344 -19.938 1 98.56 248 ALA A N 1
ATOM 1850 C CA . ALA A 1 248 ? -15.625 -29.047 -19.734 1 98.56 248 ALA A CA 1
ATOM 1851 C C . ALA A 1 248 ? -16.781 -28.344 -20.438 1 98.56 248 ALA A C 1
ATOM 1853 O O . ALA A 1 248 ? -16.891 -27.109 -20.375 1 98.56 248 ALA A O 1
ATOM 1854 N N . SER A 1 249 ? -17.641 -29.156 -21.047 1 98.5 249 SER A N 1
ATOM 1855 C CA . SER A 1 249 ? -18.609 -28.547 -21.953 1 98.5 249 SER A CA 1
ATOM 1856 C C . SER A 1 249 ? -20 -29.125 -21.75 1 98.5 249 SER A C 1
ATOM 1858 O O . SER A 1 249 ? -20.156 -30.219 -21.188 1 98.5 249 SER A O 1
ATOM 1860 N N . LYS A 1 250 ? -20.953 -28.375 -22.188 1 98.06 250 LYS A N 1
ATOM 1861 C CA . LYS A 1 250 ? -22.344 -28.797 -22.266 1 98.06 250 LYS A CA 1
ATOM 1862 C C . LYS A 1 250 ? -22.531 -29.922 -23.281 1 98.06 250 LYS A C 1
ATOM 1864 O O . LYS A 1 250 ? -23.547 -30.609 -23.266 1 98.06 250 LYS A O 1
ATOM 1869 N N . ASP A 1 251 ? -21.609 -30.203 -24.125 1 97.81 251 ASP A N 1
ATOM 1870 C CA . ASP A 1 251 ? -21.719 -31.219 -25.172 1 97.81 251 ASP A CA 1
ATOM 1871 C C . ASP A 1 251 ? -21.438 -32.625 -24.609 1 97.81 251 ASP A C 1
ATOM 1873 O O . ASP A 1 251 ? -21.188 -33.562 -25.359 1 97.81 251 ASP A O 1
ATOM 1877 N N . CYS A 1 252 ? -21.266 -32.688 -23.328 1 97.94 252 CYS A N 1
ATOM 1878 C CA . CYS A 1 252 ? -21.109 -33.938 -22.594 1 97.94 252 CYS A CA 1
ATOM 1879 C C . CYS A 1 252 ? -19.703 -34.5 -22.766 1 97.94 252 CYS A C 1
ATOM 1881 O O . CYS A 1 252 ? -19.516 -35.719 -22.75 1 97.94 252 CYS A O 1
ATOM 1883 N N . SER A 1 253 ? -18.844 -33.594 -22.953 1 97.94 253 SER A N 1
ATOM 1884 C CA . SER A 1 253 ? -17.453 -34.031 -23.062 1 97.94 253 SER A CA 1
ATOM 1885 C C . SER A 1 253 ? -16.516 -33.094 -22.312 1 97.94 253 SER A C 1
ATOM 1887 O O . SER A 1 253 ? -16.906 -31.984 -21.953 1 97.94 253 SER A O 1
ATOM 1889 N N . CYS A 1 254 ? -15.391 -33.594 -21.969 1 98.69 254 CYS A N 1
ATOM 1890 C CA . CYS A 1 254 ? -14.234 -32.844 -21.516 1 98.69 254 CYS A CA 1
ATOM 1891 C C . CYS A 1 254 ? -13.023 -33.094 -22.406 1 98.69 254 CYS A C 1
ATOM 1893 O O . CYS A 1 254 ? -12.758 -34.25 -22.797 1 98.69 254 CYS A O 1
ATOM 1895 N N . ILE A 1 255 ? -12.383 -32.062 -22.844 1 98.81 255 ILE A N 1
ATOM 1896 C CA . ILE A 1 255 ? -11.227 -32.219 -23.703 1 98.81 255 ILE A CA 1
ATOM 1897 C C . ILE A 1 255 ? -9.953 -31.875 -22.938 1 98.81 255 ILE A C 1
ATOM 1899 O O . ILE A 1 255 ? -9.906 -30.859 -22.234 1 98.81 255 ILE A O 1
ATOM 1903 N N . ILE A 1 256 ? -8.984 -32.719 -22.984 1 98.75 256 ILE A N 1
ATOM 1904 C CA . ILE A 1 256 ? -7.641 -32.406 -22.516 1 98.75 256 ILE A CA 1
ATOM 1905 C C . ILE A 1 256 ? -6.793 -31.906 -23.688 1 98.75 256 ILE A C 1
ATOM 1907 O O . ILE A 1 256 ? -6.641 -32.594 -24.703 1 98.75 256 ILE A O 1
ATOM 1911 N N . TRP A 1 257 ? -6.293 -30.688 -23.531 1 98.44 257 TRP A N 1
ATOM 1912 C CA . TRP A 1 257 ? -5.414 -30.062 -24.516 1 98.44 257 TRP A CA 1
ATOM 1913 C C . TRP A 1 257 ? -3.963 -30.094 -24.047 1 98.44 257 TRP A C 1
ATOM 1915 O O . TRP A 1 257 ? -3.68 -29.938 -22.859 1 98.44 257 TRP A O 1
ATOM 1925 N N . ARG A 1 258 ? -3.094 -30.219 -24.969 1 97.62 258 ARG A N 1
ATOM 1926 C CA . ARG A 1 258 ? -1.664 -30.141 -24.703 1 97.62 258 ARG A CA 1
ATOM 1927 C C . ARG A 1 258 ? -1.128 -28.75 -25 1 97.62 258 ARG A C 1
ATOM 1929 O O . ARG A 1 258 ? -1.409 -28.188 -26.047 1 97.62 258 ARG A O 1
ATOM 1936 N N . VAL A 1 259 ? -0.448 -28.234 -24.031 1 97 259 VAL A N 1
ATOM 1937 C CA . VAL A 1 259 ? 0.245 -26.969 -24.234 1 97 259 VAL A CA 1
ATOM 1938 C C . VAL A 1 259 ? 1.683 -27.234 -24.688 1 97 259 VAL A C 1
ATOM 1940 O O . VAL A 1 259 ? 2.521 -27.641 -23.875 1 97 259 VAL A O 1
ATOM 1943 N N . GLU A 1 260 ? 1.989 -26.891 -25.828 1 93.62 260 GLU A N 1
ATOM 1944 C CA . GLU A 1 260 ? 3.314 -27.141 -26.391 1 93.62 260 GLU A CA 1
ATOM 1945 C C . GLU A 1 260 ? 4.316 -26.094 -25.906 1 93.62 260 GLU A C 1
ATOM 1947 O O . GLU A 1 260 ? 3.932 -24.984 -25.516 1 93.62 260 GLU A O 1
ATOM 1952 N N . PRO A 1 261 ? 5.613 -26.453 -25.953 1 88.44 261 PRO A N 1
ATOM 1953 C CA . PRO A 1 261 ? 6.637 -25.484 -25.578 1 88.44 261 PRO A CA 1
ATOM 1954 C C . PRO A 1 261 ? 6.57 -24.203 -26.422 1 88.44 261 PRO A C 1
ATOM 1956 O O . PRO A 1 261 ? 6.922 -23.125 -25.922 1 88.44 261 PRO A O 1
ATOM 1959 N N . SER A 1 262 ? 6.098 -24.266 -27.656 1 82.94 262 SER A N 1
ATOM 1960 C CA . SER A 1 262 ? 5.949 -23.109 -28.547 1 82.94 262 SER A CA 1
ATOM 1961 C C . SER A 1 262 ? 4.812 -22.203 -28.078 1 82.94 262 SER A C 1
ATOM 1963 O O . SER A 1 262 ? 4.699 -21.062 -28.531 1 82.94 262 SER A O 1
ATOM 1965 N N . GLY A 1 263 ? 4.035 -22.797 -27.172 1 84.94 263 GLY A N 1
ATOM 1966 C CA . GLY A 1 263 ? 2.865 -22.047 -26.734 1 84.94 263 GLY A CA 1
ATOM 1967 C C . GLY A 1 263 ? 1.59 -22.469 -27.438 1 84.94 263 GLY A C 1
ATOM 1968 O O . GLY A 1 263 ? 0.494 -22.078 -27.047 1 84.94 263 GLY A O 1
ATOM 1969 N N . ALA A 1 264 ? 1.761 -23.25 -28.422 1 91.06 264 ALA A N 1
ATOM 1970 C CA . ALA A 1 264 ? 0.588 -23.75 -29.141 1 91.06 264 ALA A CA 1
ATOM 1971 C C . ALA A 1 264 ? -0.191 -24.734 -28.266 1 91.06 264 ALA A C 1
ATOM 1973 O O . ALA A 1 264 ? 0.394 -25.453 -27.453 1 91.06 264 ALA A O 1
ATOM 1974 N N . VAL A 1 265 ? -1.497 -24.766 -28.453 1 95.75 265 VAL A N 1
ATOM 1975 C CA . VAL A 1 265 ? -2.363 -25.656 -27.688 1 95.75 265 VAL A CA 1
ATOM 1976 C C . VAL A 1 265 ? -3.121 -26.578 -28.625 1 95.75 265 VAL A C 1
ATOM 1978 O O . VAL A 1 265 ? -3.85 -26.109 -29.516 1 95.75 265 VAL A O 1
ATOM 1981 N N . THR A 1 266 ? -2.908 -27.859 -28.453 1 96 266 THR A N 1
ATOM 1982 C CA . THR A 1 266 ? -3.512 -28.859 -29.344 1 96 266 THR A CA 1
ATOM 1983 C C . THR A 1 266 ? -4.301 -29.891 -28.547 1 96 266 THR A C 1
ATOM 1985 O O . THR A 1 266 ? -3.965 -30.172 -27.391 1 96 266 THR A O 1
ATOM 1988 N N . PRO A 1 267 ? -5.348 -30.438 -29.141 1 96.75 267 PRO A N 1
ATOM 1989 C CA . PRO A 1 267 ? -6.125 -31.438 -28.422 1 96.75 267 PRO A CA 1
ATOM 1990 C C . PRO A 1 267 ? -5.359 -32.75 -28.219 1 96.75 267 PRO A C 1
ATOM 1992 O O . PRO A 1 267 ? -4.645 -33.188 -29.109 1 96.75 267 PRO A O 1
ATOM 1995 N N . ARG A 1 268 ? -5.465 -33.312 -27.125 1 97.38 268 ARG A N 1
ATOM 1996 C CA . ARG A 1 268 ? -4.805 -34.594 -26.797 1 97.38 268 ARG A CA 1
ATOM 1997 C C . ARG A 1 268 ? -5.824 -35.719 -26.641 1 97.38 268 ARG A C 1
ATOM 1999 O O . ARG A 1 268 ? -5.723 -36.75 -27.312 1 97.38 268 ARG A O 1
ATOM 2006 N N . HIS A 1 269 ? -6.797 -35.531 -25.703 1 97.56 269 HIS A N 1
ATOM 2007 C CA . HIS A 1 269 ? -7.836 -36.5 -25.453 1 97.56 269 HIS A CA 1
ATOM 2008 C C . HIS A 1 269 ? -9.219 -35.844 -25.391 1 97.56 269 HIS A C 1
ATOM 2010 O O . HIS A 1 269 ? -9.359 -34.75 -24.875 1 97.56 269 HIS A O 1
ATOM 2016 N N . ALA A 1 270 ? -10.195 -36.5 -25.891 1 97.88 270 ALA A N 1
ATOM 2017 C CA . ALA A 1 270 ? -11.594 -36.188 -25.641 1 97.88 270 ALA A CA 1
ATOM 2018 C C . ALA A 1 270 ? -12.227 -37.188 -24.672 1 97.88 270 ALA A C 1
ATOM 2020 O O . ALA A 1 270 ? -12.344 -38.375 -25 1 97.88 270 ALA A O 1
ATOM 2021 N N . LEU A 1 271 ? -12.531 -36.75 -23.609 1 98.38 271 LEU A N 1
ATOM 2022 C CA . LEU A 1 271 ? -13.156 -37.625 -22.594 1 98.38 271 LEU A CA 1
ATOM 2023 C C . LEU A 1 271 ? -14.672 -37.656 -22.781 1 98.38 271 LEU A C 1
ATOM 2025 O O . LEU A 1 271 ? -15.352 -36.656 -22.547 1 98.38 271 LEU A O 1
ATOM 2029 N N . THR A 1 272 ? -15.117 -38.812 -23.156 1 96.88 272 THR A N 1
ATOM 2030 C CA . THR A 1 272 ? -16.531 -39 -23.453 1 96.88 272 THR A CA 1
ATOM 2031 C C . THR A 1 272 ? -17.141 -40.094 -22.547 1 96.88 272 THR A C 1
ATOM 2033 O O . THR A 1 272 ? -16.422 -40.75 -21.812 1 96.88 272 THR A O 1
ATOM 2036 N N . GLY A 1 273 ? -18.5 -40.125 -22.578 1 94.44 273 GLY A N 1
ATOM 2037 C CA . GLY A 1 273 ? -19.188 -41.125 -21.75 1 94.44 273 GLY A CA 1
ATOM 2038 C C . GLY A 1 273 ? -20.062 -40.5 -20.672 1 94.44 273 GLY A C 1
ATOM 2039 O O . GLY A 1 273 ? -20.734 -41.219 -19.922 1 94.44 273 GLY A O 1
ATOM 2040 N N . HIS A 1 274 ? -20.047 -39.25 -20.609 1 96.38 274 HIS A N 1
ATOM 2041 C CA . HIS A 1 274 ? -20.891 -38.562 -19.641 1 96.38 274 HIS A CA 1
ATOM 2042 C C . HIS A 1 274 ? -22.359 -38.625 -20.047 1 96.38 274 HIS A C 1
ATOM 2044 O O . HIS A 1 274 ? -22.703 -38.469 -21.234 1 96.38 274 HIS A O 1
ATOM 2050 N N . GLY A 1 275 ? -23.219 -38.781 -19.062 1 95.88 275 GLY A N 1
ATOM 2051 C CA . GLY A 1 275 ? -24.656 -38.875 -19.312 1 95.88 275 GLY A CA 1
ATOM 2052 C C . GLY A 1 275 ? -25.312 -37.5 -19.438 1 95.88 275 GLY A C 1
ATOM 2053 O O . GLY A 1 275 ? -26.531 -37.406 -19.594 1 95.88 275 GLY A O 1
ATOM 2054 N N . GLY A 1 276 ? -24.594 -36.469 -19.328 1 96.88 276 GLY A N 1
ATOM 2055 C CA . GLY A 1 276 ? -25.047 -35.094 -19.406 1 96.88 276 GLY A CA 1
ATOM 2056 C C . GLY A 1 276 ? -23.922 -34.094 -19.516 1 96.88 276 GLY A C 1
ATOM 2057 O O . GLY A 1 276 ? -22.766 -34.469 -19.703 1 96.88 276 GLY A O 1
ATOM 2058 N N . PRO A 1 277 ? -24.375 -32.812 -19.469 1 97.5 277 PRO A N 1
ATOM 2059 C CA . PRO A 1 277 ? -23.359 -31.75 -19.516 1 97.5 277 PRO A CA 1
ATOM 2060 C C . PRO A 1 277 ? -22.312 -31.906 -18.406 1 97.5 277 PRO A C 1
ATOM 2062 O O . PRO A 1 277 ? -22.641 -32.281 -17.281 1 97.5 277 PRO A O 1
ATOM 2065 N N . VAL A 1 278 ? -21.062 -31.656 -18.75 1 98.31 278 VAL A N 1
ATOM 2066 C CA . VAL A 1 278 ? -19.984 -31.656 -17.781 1 98.31 278 VAL A CA 1
ATOM 2067 C C . VAL A 1 278 ? -19.875 -30.297 -17.125 1 98.31 278 VAL A C 1
ATOM 2069 O O . VAL A 1 278 ? -19.609 -29.281 -17.797 1 98.31 278 VAL A O 1
ATOM 2072 N N . LEU A 1 279 ? -19.922 -30.234 -15.852 1 97.12 279 LEU A N 1
ATOM 2073 C CA . LEU A 1 279 ? -20.078 -28.984 -15.109 1 97.12 279 LEU A CA 1
ATOM 2074 C C . LEU A 1 279 ? -18.719 -28.422 -14.719 1 97.12 279 LEU A C 1
ATOM 2076 O O . LEU A 1 279 ? -18.516 -27.203 -14.766 1 97.12 279 LEU A O 1
ATOM 2080 N N . CYS A 1 280 ? -17.844 -29.281 -14.289 1 96.56 280 CYS A N 1
ATOM 2081 C CA . CYS A 1 280 ? -16.516 -28.797 -13.922 1 96.56 280 CYS A CA 1
ATOM 2082 C C . CYS A 1 280 ? -15.492 -29.922 -14 1 96.56 280 CYS A C 1
ATOM 2084 O O . CYS A 1 280 ? -15.852 -31.094 -14.156 1 96.56 280 CYS A O 1
ATOM 2086 N N . CYS A 1 281 ? -14.273 -29.594 -14 1 98.12 281 CYS A N 1
ATOM 2087 C CA . CYS A 1 281 ? -13.148 -30.516 -14.008 1 98.12 281 CYS A CA 1
ATOM 2088 C C . CYS A 1 281 ? -12.047 -30.047 -13.062 1 98.12 281 CYS A C 1
ATOM 2090 O O . CYS A 1 281 ? -11.93 -28.844 -12.789 1 98.12 281 CYS A O 1
ATOM 2092 N N . ALA A 1 282 ? -11.258 -30.969 -12.492 1 98.38 282 ALA A N 1
ATOM 2093 C CA . ALA A 1 282 ? -10.203 -30.641 -11.539 1 98.38 282 ALA A CA 1
ATOM 2094 C C . ALA A 1 282 ? -9.023 -31.594 -11.68 1 98.38 282 ALA A C 1
ATOM 2096 O O . ALA A 1 282 ? -9.195 -32.812 -11.617 1 98.38 282 ALA A O 1
ATOM 2097 N N . TRP A 1 283 ? -7.867 -31.031 -11.828 1 98.56 283 TRP A N 1
ATOM 2098 C CA . TRP A 1 283 ? -6.641 -31.812 -11.906 1 98.56 283 TRP A CA 1
ATOM 2099 C C . TRP A 1 283 ? -6.188 -32.25 -10.516 1 98.56 283 TRP A C 1
ATOM 2101 O O . TRP A 1 283 ? -6.246 -31.469 -9.562 1 98.56 283 TRP A O 1
ATOM 2111 N N . SER A 1 284 ? -5.715 -33.5 -10.516 1 98.44 284 SER A N 1
ATOM 2112 C CA . SER A 1 284 ? -5.012 -33.875 -9.289 1 98.44 284 SER A CA 1
ATOM 2113 C C . SER A 1 284 ? -3.723 -33.062 -9.125 1 98.44 284 SER A C 1
ATOM 2115 O O . SER A 1 284 ? -3.125 -32.625 -10.109 1 98.44 284 SER A O 1
ATOM 2117 N N . PRO A 1 285 ? -3.291 -32.875 -7.891 1 97.38 285 PRO A N 1
ATOM 2118 C CA . PRO A 1 285 ? -2.096 -32.062 -7.66 1 97.38 285 PRO A CA 1
ATOM 2119 C C . PRO A 1 285 ? -0.881 -32.562 -8.438 1 97.38 285 PRO A C 1
ATOM 2121 O O . PRO A 1 285 ? -0.035 -31.766 -8.852 1 97.38 285 PRO A O 1
ATOM 2124 N N . ASP A 1 286 ? -0.778 -33.812 -8.758 1 97.31 286 ASP A N 1
ATOM 2125 C CA . ASP A 1 286 ? 0.337 -34.375 -9.516 1 97.31 286 ASP A CA 1
ATOM 2126 C C . ASP A 1 286 ? 0.023 -34.406 -11.008 1 97.31 286 ASP A C 1
ATOM 2128 O O . ASP A 1 286 ? 0.818 -34.906 -11.805 1 97.31 286 ASP A O 1
ATOM 2132 N N . ASP A 1 287 ? -1.121 -34.031 -11.414 1 98.19 287 ASP A N 1
ATOM 2133 C CA . ASP A 1 287 ? -1.592 -33.875 -12.789 1 98.19 287 ASP A CA 1
ATOM 2134 C C . ASP A 1 287 ? -1.764 -35.219 -13.477 1 98.19 287 ASP A C 1
ATOM 2136 O O . ASP A 1 287 ? -1.877 -35.281 -14.703 1 98.19 287 ASP A O 1
ATOM 2140 N N . ALA A 1 288 ? -1.795 -36.25 -12.68 1 98.19 288 ALA A N 1
ATOM 2141 C CA . ALA A 1 288 ? -1.895 -37.594 -13.258 1 98.19 288 ALA A CA 1
ATOM 2142 C C . ALA A 1 288 ? -3.348 -37.969 -13.539 1 98.19 288 ALA A C 1
ATOM 2144 O O . ALA A 1 288 ? -3.625 -38.844 -14.344 1 98.19 288 ALA A O 1
ATOM 2145 N N . ARG A 1 289 ? -4.195 -37.344 -12.875 1 98.56 289 ARG A N 1
ATOM 2146 C CA . ARG A 1 289 ? -5.613 -37.688 -12.984 1 98.56 289 ARG A CA 1
ATOM 2147 C C . ARG A 1 289 ? -6.465 -36.438 -13.117 1 98.56 289 ARG A C 1
ATOM 2149 O O . ARG A 1 289 ? -6.031 -35.344 -12.742 1 98.56 289 ARG A O 1
ATOM 2156 N N . LEU A 1 290 ? -7.621 -36.594 -13.688 1 98.62 290 LEU A N 1
ATOM 2157 C CA . LEU A 1 290 ? -8.602 -35.531 -13.859 1 98.62 290 LEU A CA 1
ATOM 2158 C C . LEU A 1 290 ? -9.977 -35.969 -13.383 1 98.62 290 LEU A C 1
ATOM 2160 O O . LEU A 1 290 ? -10.406 -37.094 -13.648 1 98.62 290 LEU A O 1
ATOM 2164 N N . LEU A 1 291 ? -10.586 -35.156 -12.578 1 98.56 291 LEU A N 1
ATOM 2165 C CA . LEU A 1 291 ? -11.977 -35.375 -12.188 1 98.56 291 LEU A CA 1
ATOM 2166 C C . LEU A 1 291 ? -12.914 -34.562 -13.078 1 98.56 291 LEU A C 1
ATOM 2168 O O . LEU A 1 291 ? -12.609 -33.406 -13.438 1 98.56 291 LEU A O 1
ATOM 2172 N N . THR A 1 292 ? -14.023 -35.156 -13.461 1 98.56 292 THR A N 1
ATOM 2173 C CA . THR A 1 292 ? -15.109 -34.406 -14.117 1 98.56 292 THR A CA 1
ATOM 2174 C C . THR A 1 292 ? -16.422 -34.625 -13.367 1 98.56 292 THR A C 1
ATOM 2176 O O . THR A 1 292 ? -16.719 -35.719 -12.914 1 98.56 292 THR A O 1
ATOM 2179 N N . VAL A 1 293 ? -17.094 -33.531 -13.172 1 98.12 293 VAL A N 1
ATOM 2180 C CA . VAL A 1 293 ? -18.422 -33.562 -12.562 1 98.12 293 VAL A CA 1
ATOM 2181 C C . VAL A 1 293 ? -19.484 -33.375 -13.633 1 98.12 293 VAL A C 1
ATOM 2183 O O . VAL A 1 293 ? -19.406 -32.438 -14.43 1 98.12 293 VAL A O 1
ATOM 2186 N N . CYS A 1 294 ? -20.469 -34.219 -13.578 1 96.94 294 CYS A N 1
ATOM 2187 C CA . CYS A 1 294 ? -21.469 -34.25 -14.641 1 96.94 294 CYS A CA 1
ATOM 2188 C C . CYS A 1 294 ? -22.875 -34 -14.078 1 96.94 294 CYS A C 1
ATOM 2190 O O . CYS A 1 294 ? -23.141 -34.312 -12.922 1 96.94 294 CYS A O 1
ATOM 2192 N N . GLU A 1 295 ? -23.719 -33.469 -14.844 1 95.5 295 GLU A N 1
ATOM 2193 C CA . GLU A 1 295 ? -25.109 -33.219 -14.461 1 95.5 295 GLU A CA 1
ATOM 2194 C C . GLU A 1 295 ? -25.844 -34.531 -14.172 1 95.5 295 GLU A C 1
ATOM 2196 O O . GLU A 1 295 ? -26.906 -34.5 -13.531 1 95.5 295 GLU A O 1
ATOM 2201 N N . ASP A 1 296 ? -25.422 -35.656 -14.648 1 93.69 296 ASP A N 1
ATOM 2202 C CA . ASP A 1 296 ? -26.047 -36.938 -14.391 1 93.69 296 ASP A CA 1
ATOM 2203 C C . ASP A 1 296 ? -25.781 -37.438 -12.961 1 93.69 296 ASP A C 1
ATOM 2205 O O . ASP A 1 296 ? -25.984 -38.594 -12.641 1 93.69 296 ASP A O 1
ATOM 2209 N N . ALA A 1 297 ? -25.172 -36.594 -12.141 1 94.75 297 ALA A N 1
ATOM 2210 C CA . ALA A 1 297 ? -24.922 -36.781 -10.711 1 94.75 297 ALA A CA 1
ATOM 2211 C C . ALA A 1 297 ? -23.75 -37.75 -10.492 1 94.75 297 ALA A C 1
ATOM 2213 O O . ALA A 1 297 ? -23.625 -38.344 -9.414 1 94.75 297 ALA A O 1
ATOM 2214 N N . ALA A 1 298 ? -23.016 -37.875 -11.539 1 95.75 298 ALA A N 1
ATOM 2215 C CA . ALA A 1 298 ? -21.844 -38.75 -11.406 1 95.75 298 ALA A CA 1
ATOM 2216 C C . ALA A 1 298 ? -20.562 -37.938 -11.492 1 95.75 298 ALA A C 1
ATOM 2218 O O . ALA A 1 298 ? -20.484 -36.938 -12.203 1 95.75 298 ALA A O 1
ATOM 2219 N N . VAL A 1 299 ? -19.609 -38.375 -10.734 1 97.75 299 VAL A N 1
ATOM 2220 C CA . VAL A 1 299 ? -18.234 -37.875 -10.836 1 97.75 299 VAL A CA 1
ATOM 2221 C C . VAL A 1 299 ? -17.344 -38.969 -11.445 1 97.75 299 VAL A C 1
ATOM 2223 O O . VAL A 1 299 ? -17.406 -40.125 -11.055 1 97.75 299 VAL A O 1
ATOM 2226 N N . ARG A 1 300 ? -16.594 -38.625 -12.422 1 98.31 300 ARG A N 1
ATOM 2227 C CA . ARG A 1 300 ? -15.734 -39.594 -13.102 1 98.31 300 ARG A CA 1
ATOM 2228 C C . ARG A 1 300 ? -14.258 -39.25 -12.914 1 98.31 300 ARG A C 1
ATOM 2230 O O . ARG A 1 300 ? -13.891 -38.062 -12.93 1 98.31 300 ARG A O 1
ATOM 2237 N N . LEU A 1 301 ? -13.531 -40.25 -12.695 1 98.56 301 LEU A N 1
ATOM 2238 C CA . LEU A 1 301 ? -12.086 -40.125 -12.578 1 98.56 301 LEU A CA 1
ATOM 2239 C C . LEU A 1 301 ? -11.398 -40.656 -13.844 1 98.56 301 LEU A C 1
ATOM 2241 O O . LEU A 1 301 ? -11.695 -41.75 -14.305 1 98.56 301 LEU A O 1
ATOM 2245 N N . TRP A 1 302 ? -10.477 -39.844 -14.367 1 98.69 302 TRP A N 1
ATOM 2246 C CA . TRP A 1 302 ? -9.812 -40.188 -15.617 1 98.69 302 TRP A CA 1
ATOM 2247 C C . TRP A 1 302 ? -8.305 -40.25 -15.438 1 98.69 302 TRP A C 1
ATOM 2249 O O . TRP A 1 302 ? -7.734 -39.5 -14.648 1 98.69 302 TRP A O 1
ATOM 2259 N N . ASP A 1 303 ? -7.688 -41.094 -16.188 1 98.31 303 ASP A N 1
ATOM 2260 C CA . ASP A 1 303 ? -6.242 -41.031 -16.375 1 98.31 303 ASP A CA 1
ATOM 2261 C C . ASP A 1 303 ? -5.848 -39.969 -17.375 1 98.31 303 ASP A C 1
ATOM 2263 O O . ASP A 1 303 ? -6.238 -40.031 -18.547 1 98.31 303 ASP A O 1
ATOM 2267 N N . ALA A 1 304 ? -5.09 -39.031 -16.953 1 97.94 304 ALA A N 1
ATOM 2268 C CA . ALA A 1 304 ? -4.793 -37.875 -17.797 1 97.94 304 ALA A CA 1
ATOM 2269 C C . ALA A 1 304 ? -3.922 -38.25 -18.984 1 97.94 304 ALA A C 1
ATOM 2271 O O . ALA A 1 304 ? -4.016 -37.656 -20.047 1 97.94 304 ALA A O 1
ATOM 2272 N N . ALA A 1 305 ? -3.037 -39.188 -18.844 1 97.31 305 ALA A N 1
ATOM 2273 C CA . ALA A 1 305 ? -2.092 -39.594 -19.891 1 97.31 305 ALA A CA 1
ATOM 2274 C C . ALA A 1 305 ? -2.787 -40.375 -21 1 97.31 305 ALA A C 1
ATOM 2276 O O . ALA A 1 305 ? -2.518 -40.156 -22.188 1 97.31 305 ALA A O 1
ATOM 2277 N N . THR A 1 306 ? -3.721 -41.219 -20.625 1 97.44 306 THR A N 1
ATOM 2278 C CA . THR A 1 306 ? -4.312 -42.125 -21.609 1 97.44 306 THR A CA 1
ATOM 2279 C C . THR A 1 306 ? -5.707 -41.625 -22 1 97.44 306 THR A C 1
ATOM 2281 O O . THR A 1 306 ? -6.23 -42.031 -23.047 1 97.44 306 THR A O 1
ATOM 2284 N N . GLY A 1 307 ? -6.297 -40.906 -21.188 1 97.62 307 GLY A N 1
ATOM 2285 C CA . GLY A 1 307 ? -7.668 -40.469 -21.438 1 97.62 307 GLY A CA 1
ATOM 2286 C C . GLY A 1 307 ? -8.695 -41.531 -21.047 1 97.62 307 GLY A C 1
ATOM 2287 O O . GLY A 1 307 ? -9.883 -41.375 -21.344 1 97.62 307 GLY A O 1
ATOM 2288 N N . SER A 1 308 ? -8.25 -42.531 -20.344 1 97.81 308 SER A N 1
ATOM 2289 C CA . SER A 1 308 ? -9.156 -43.594 -19.984 1 97.81 308 SER A CA 1
ATOM 2290 C C . SER A 1 308 ? -9.883 -43.312 -18.672 1 97.81 308 SER A C 1
ATOM 2292 O O . SER A 1 308 ? -9.305 -42.719 -17.75 1 97.81 308 SER A O 1
ATOM 2294 N N . GLN A 1 309 ? -11.102 -43.719 -18.625 1 97.69 309 GLN A N 1
ATOM 2295 C CA . GLN A 1 309 ? -11.867 -43.594 -17.375 1 97.69 309 GLN A CA 1
ATOM 2296 C C . GLN A 1 309 ? -11.43 -44.625 -16.359 1 97.69 309 GLN A C 1
ATOM 2298 O O . GLN A 1 309 ? -11.375 -45.812 -16.656 1 97.69 309 GLN A O 1
ATOM 2303 N N . LEU A 1 310 ? -11.195 -44.25 -15.188 1 97.56 310 LEU A N 1
ATOM 2304 C CA . LEU A 1 310 ? -10.695 -45.125 -14.148 1 97.56 310 LEU A CA 1
ATOM 2305 C C . LEU A 1 310 ? -11.828 -45.562 -13.211 1 97.56 310 LEU A C 1
ATOM 2307 O O . LEU A 1 310 ? -11.906 -46.719 -12.812 1 97.56 310 LEU A O 1
ATOM 2311 N N . GLN A 1 311 ? -12.594 -44.625 -12.781 1 96.94 311 GLN A N 1
ATOM 2312 C CA . GLN A 1 311 ? -13.656 -44.844 -11.805 1 96.94 311 GLN A CA 1
ATOM 2313 C C . GLN A 1 311 ? -14.859 -43.969 -12.078 1 96.94 311 GLN A C 1
ATOM 2315 O O . GLN A 1 311 ? -14.742 -42.938 -12.773 1 96.94 311 GLN A O 1
ATOM 2320 N N . ILE A 1 312 ? -15.992 -44.312 -11.602 1 96.44 312 ILE A N 1
ATOM 2321 C CA . ILE A 1 312 ? -17.219 -43.531 -11.594 1 96.44 312 ILE A CA 1
ATOM 2322 C C . ILE A 1 312 ? -17.828 -43.5 -10.195 1 96.44 312 ILE A C 1
ATOM 2324 O O . ILE A 1 312 ? -17.875 -44.531 -9.531 1 96.44 312 ILE A O 1
ATOM 2328 N N . PHE A 1 313 ? -18.203 -42.406 -9.711 1 95.62 313 PHE A N 1
ATOM 2329 C CA . PHE A 1 313 ? -18.781 -42.219 -8.391 1 95.62 313 PHE A CA 1
ATOM 2330 C C . PHE A 1 313 ? -20.188 -41.656 -8.484 1 95.62 313 PHE A C 1
ATOM 2332 O O . PHE A 1 313 ? -20.422 -40.594 -9.07 1 95.62 313 PHE A O 1
ATOM 2339 N N . GLY A 1 314 ? -21.25 -42.312 -7.941 1 91.25 314 GLY A N 1
ATOM 2340 C CA . GLY A 1 314 ? -22.641 -41.938 -8.086 1 91.25 314 GLY A CA 1
ATOM 2341 C C . GLY A 1 314 ? -23.359 -41.781 -6.754 1 91.25 314 GLY A C 1
ATOM 2342 O O . GLY A 1 314 ? -24.531 -42.156 -6.629 1 91.25 314 GLY A O 1
ATOM 2343 N N . GLN A 1 315 ? -22.703 -41.281 -5.762 1 87.44 315 GLN A N 1
ATOM 2344 C CA . GLN A 1 315 ? -23.281 -41.25 -4.426 1 87.44 315 GLN A CA 1
ATOM 2345 C C . GLN A 1 315 ? -24.156 -40 -4.23 1 87.44 315 GLN A C 1
ATOM 2347 O O . GLN A 1 315 ? -24.938 -39.938 -3.283 1 87.44 315 GLN A O 1
ATOM 2352 N N . HIS A 1 316 ? -24.078 -39.062 -5.102 1 91.62 316 HIS A N 1
ATOM 2353 C CA . HIS A 1 316 ? -24.844 -37.812 -4.988 1 91.62 316 HIS A CA 1
ATOM 2354 C C . HIS A 1 316 ? -26.172 -37.906 -5.727 1 91.62 316 HIS A C 1
ATOM 2356 O O . HIS A 1 316 ? -26.281 -38.625 -6.715 1 91.62 316 HIS A O 1
ATOM 2362 N N . ARG A 1 317 ? -27.188 -37.219 -5.215 1 92.75 317 ARG A N 1
ATOM 2363 C CA . ARG A 1 317 ? -28.375 -36.938 -6 1 92.75 317 ARG A CA 1
ATOM 2364 C C . ARG A 1 317 ? -28.141 -35.812 -6.988 1 92.75 317 ARG A C 1
ATOM 2366 O O . ARG A 1 317 ? -28.672 -35.812 -8.102 1 92.75 317 ARG A O 1
ATOM 2373 N N . ASP A 1 318 ? -27.453 -34.938 -6.555 1 93.06 318 ASP A N 1
ATOM 2374 C CA . ASP A 1 318 ? -27.062 -33.75 -7.336 1 93.06 318 ASP A CA 1
ATOM 2375 C C . ASP A 1 318 ? -25.688 -33.25 -6.938 1 93.06 318 ASP A C 1
ATOM 2377 O O . ASP A 1 318 ? -25.453 -32.906 -5.777 1 93.06 318 ASP A O 1
ATOM 2381 N N . VAL A 1 319 ? -24.734 -33.25 -7.867 1 90.88 319 VAL A N 1
ATOM 2382 C CA . VAL A 1 319 ? -23.359 -32.844 -7.621 1 90.88 319 VAL A CA 1
ATOM 2383 C C . VAL A 1 319 ? -22.953 -31.766 -8.625 1 90.88 319 VAL A C 1
ATOM 2385 O O . VAL A 1 319 ? -23.297 -31.859 -9.812 1 90.88 319 VAL A O 1
ATOM 2388 N N . VAL A 1 320 ? -22.234 -30.734 -8.078 1 93.38 320 VAL A N 1
ATOM 2389 C CA . VAL A 1 320 ? -21.953 -29.625 -9 1 93.38 320 VAL A CA 1
ATOM 2390 C C . VAL A 1 320 ? -20.469 -29.25 -8.922 1 93.38 320 VAL A C 1
ATOM 2392 O O . VAL A 1 320 ? -19.969 -28.516 -9.766 1 93.38 320 VAL A O 1
ATOM 2395 N N . THR A 1 321 ? -19.734 -29.75 -7.93 1 96.38 321 THR A N 1
ATOM 2396 C CA . THR A 1 321 ? -18.359 -29.312 -7.773 1 96.38 321 THR A CA 1
ATOM 2397 C C . THR A 1 321 ? -17.516 -30.406 -7.129 1 96.38 321 THR A C 1
ATOM 2399 O O . THR A 1 321 ? -18.047 -31.344 -6.551 1 96.38 321 THR A O 1
ATOM 2402 N N . CYS A 1 322 ? -16.219 -30.312 -7.297 1 97.06 322 CYS A N 1
ATOM 2403 C CA . CYS A 1 322 ? -15.242 -31.219 -6.688 1 97.06 322 CYS A CA 1
ATOM 2404 C C . CYS A 1 322 ? -13.898 -30.516 -6.484 1 97.06 322 CYS A C 1
ATOM 2406 O O . CYS A 1 322 ? -13.648 -29.469 -7.062 1 97.06 322 CYS A O 1
ATOM 2408 N N . CYS A 1 323 ? -13.078 -31.031 -5.621 1 97 323 CYS A N 1
ATOM 2409 C CA . CYS A 1 323 ? -11.719 -30.547 -5.426 1 97 323 CYS A CA 1
ATOM 2410 C C . CYS A 1 323 ? -10.812 -31.625 -4.871 1 97 323 CYS A C 1
ATOM 2412 O O . CYS A 1 323 ? -11.281 -32.562 -4.211 1 97 323 CYS A O 1
ATOM 2414 N N . TRP A 1 324 ? -9.633 -31.547 -5.184 1 97.75 324 TRP A N 1
ATOM 2415 C CA . TRP A 1 324 ? -8.648 -32.531 -4.742 1 97.75 324 TRP A CA 1
ATOM 2416 C C . TRP A 1 324 ? -8.047 -32.156 -3.398 1 97.75 324 TRP A C 1
ATOM 2418 O O . TRP A 1 324 ? -7.84 -30.953 -3.127 1 97.75 324 TRP A O 1
ATOM 2428 N N . MET A 1 325 ? -7.766 -33.125 -2.658 1 96.88 325 MET A N 1
ATOM 2429 C CA . MET A 1 325 ? -6.867 -32.938 -1.524 1 96.88 325 MET A CA 1
ATOM 2430 C C . MET A 1 325 ? -5.422 -32.812 -1.993 1 96.88 325 MET A C 1
ATOM 2432 O O . MET A 1 325 ? -5.07 -33.281 -3.076 1 96.88 325 MET A O 1
ATOM 2436 N N . PRO A 1 326 ? -4.59 -32.219 -1.183 1 94.62 326 PRO A N 1
ATOM 2437 C CA . PRO A 1 326 ? -3.223 -31.922 -1.629 1 94.62 326 PRO A CA 1
ATOM 2438 C C . PRO A 1 326 ? -2.398 -33.188 -1.845 1 94.62 326 PRO A C 1
ATOM 2440 O O . PRO A 1 326 ? -1.363 -33.156 -2.514 1 94.62 326 PRO A O 1
ATOM 2443 N N . ASP A 1 327 ? -2.828 -34.344 -1.422 1 95 327 ASP A N 1
ATOM 2444 C CA . ASP A 1 327 ? -2.045 -35.594 -1.475 1 95 327 ASP A CA 1
ATOM 2445 C C . ASP A 1 327 ? -2.275 -36.344 -2.789 1 95 327 ASP A C 1
ATOM 2447 O O . ASP A 1 327 ? -1.665 -37.375 -3.033 1 95 327 ASP A O 1
ATOM 2451 N N . SER A 1 328 ? -3.168 -35.938 -3.68 1 96.81 328 SER A N 1
ATOM 2452 C CA . SER A 1 328 ? -3.488 -36.5 -4.988 1 96.81 328 SER A CA 1
ATOM 2453 C C . SER A 1 328 ? -4.113 -37.875 -4.855 1 96.81 328 SER A C 1
ATOM 2455 O O . SER A 1 328 ? -4.168 -38.656 -5.824 1 96.81 328 SER A O 1
ATOM 2457 N N . SER A 1 329 ? -4.559 -38.188 -3.598 1 96.62 329 SER A N 1
ATOM 2458 C CA . SER A 1 329 ? -5.125 -39.5 -3.373 1 96.62 329 SER A CA 1
ATOM 2459 C C . SER A 1 329 ? -6.598 -39.438 -2.979 1 96.62 329 SER A C 1
ATOM 2461 O O . SER A 1 329 ? -7.336 -40.406 -3.092 1 96.62 329 SER A O 1
ATOM 2463 N N . ARG A 1 330 ? -6.902 -38.375 -2.479 1 96.69 330 ARG A N 1
ATOM 2464 C CA . ARG A 1 330 ? -8.281 -38.156 -2.053 1 96.69 330 ARG A CA 1
ATOM 2465 C C . ARG A 1 330 ? -8.883 -36.938 -2.719 1 96.69 330 ARG A C 1
ATOM 2467 O O . ARG A 1 330 ? -8.156 -36.031 -3.15 1 96.69 330 ARG A O 1
ATOM 2474 N N . PHE A 1 331 ? -10.133 -36.875 -2.834 1 98.12 331 PHE A N 1
ATOM 2475 C CA . PHE A 1 331 ? -10.828 -35.688 -3.344 1 98.12 331 PHE A CA 1
ATOM 2476 C C . PHE A 1 331 ? -12.195 -35.562 -2.689 1 98.12 331 PHE A C 1
ATOM 2478 O O . PHE A 1 331 ? -12.695 -36.5 -2.061 1 98.12 331 PHE A O 1
ATOM 2485 N N . LEU A 1 332 ? -12.727 -34.375 -2.773 1 97.62 332 LEU A N 1
ATOM 2486 C CA . LEU A 1 332 ? -14.031 -34.031 -2.199 1 97.62 332 LEU A CA 1
ATOM 2487 C C . LEU A 1 332 ? -15.031 -33.688 -3.293 1 97.62 332 LEU A C 1
ATOM 2489 O O . LEU A 1 332 ? -14.648 -33.125 -4.332 1 97.62 332 LEU A O 1
ATOM 2493 N N . THR A 1 333 ? -16.266 -34.031 -3.098 1 97.75 333 THR A N 1
ATOM 2494 C CA . THR A 1 333 ? -17.391 -33.625 -3.955 1 97.75 333 THR A CA 1
ATOM 2495 C C . THR A 1 333 ? -18.516 -33 -3.131 1 97.75 333 THR A C 1
ATOM 2497 O O . THR A 1 333 ? -18.688 -33.344 -1.954 1 97.75 333 THR A O 1
ATOM 2500 N N . ALA A 1 334 ? -19.156 -32.094 -3.721 1 96.88 334 ALA A N 1
ATOM 2501 C CA . ALA A 1 334 ? -20.25 -31.422 -3.033 1 96.88 334 ALA A CA 1
ATOM 2502 C C . ALA A 1 334 ? -21.312 -30.922 -4.023 1 96.88 334 ALA A C 1
ATOM 2504 O O . ALA A 1 334 ? -21.031 -30.828 -5.223 1 96.88 334 ALA A O 1
ATOM 2505 N N . GLY A 1 335 ? -22.531 -30.609 -3.453 1 95.94 335 GLY A N 1
ATOM 2506 C CA . GLY A 1 335 ? -23.609 -30.156 -4.316 1 95.94 335 GLY A CA 1
ATOM 2507 C C . GLY A 1 335 ? -24.797 -29.609 -3.549 1 95.94 335 GLY A C 1
ATOM 2508 O O . GLY A 1 335 ? -24.719 -29.406 -2.336 1 95.94 335 GLY A O 1
ATOM 2509 N N . PRO A 1 336 ? -25.859 -29.391 -4.309 1 94.75 336 PRO A N 1
ATOM 2510 C CA . PRO A 1 336 ? -27.078 -28.844 -3.709 1 94.75 336 PRO A CA 1
ATOM 2511 C C . PRO A 1 336 ? -27.766 -29.828 -2.777 1 94.75 336 PRO A C 1
ATOM 2513 O O . PRO A 1 336 ? -28.672 -29.453 -2.02 1 94.75 336 PRO A O 1
ATOM 2516 N N . ASP A 1 337 ? -27.453 -31.078 -2.771 1 94.5 337 ASP A N 1
ATOM 2517 C CA . ASP A 1 337 ? -28.078 -32.094 -1.917 1 94.5 337 ASP A CA 1
ATOM 2518 C C . ASP A 1 337 ? -27.578 -31.984 -0.479 1 94.5 337 ASP A C 1
ATOM 2520 O O . ASP A 1 337 ? -27.938 -32.781 0.373 1 94.5 337 ASP A O 1
ATOM 2524 N N . LYS A 1 338 ? -26.672 -31.078 -0.219 1 94.94 338 LYS A N 1
ATOM 2525 C CA . LYS A 1 338 ? -26.188 -30.75 1.113 1 94.94 338 LYS A CA 1
ATOM 2526 C C . LYS A 1 338 ? -25.25 -31.828 1.646 1 94.94 338 LYS A C 1
ATOM 2528 O O . LYS A 1 338 ? -25.156 -32.031 2.859 1 94.94 338 LYS A O 1
ATOM 2533 N N . LEU A 1 339 ? -24.656 -32.469 0.669 1 95.12 339 LEU A N 1
ATOM 2534 C CA . LEU A 1 339 ? -23.703 -33.5 1.058 1 95.12 339 LEU A CA 1
ATOM 2535 C C . LEU A 1 339 ? -22.297 -33.156 0.573 1 95.12 339 LEU A C 1
ATOM 2537 O O . LEU A 1 339 ? -22.125 -32.656 -0.529 1 95.12 339 LEU A O 1
ATOM 2541 N N . VAL A 1 340 ? -21.359 -33.469 1.417 1 96.06 340 VAL A N 1
ATOM 2542 C CA . VAL A 1 340 ? -19.938 -33.469 1.042 1 96.06 340 VAL A CA 1
ATOM 2543 C C . VAL A 1 340 ? -19.344 -34.844 1.237 1 96.06 340 VAL A C 1
ATOM 2545 O O . VAL A 1 340 ? -19.422 -35.406 2.322 1 96.06 340 VAL A O 1
ATOM 2548 N N . HIS A 1 341 ? -18.812 -35.375 0.191 1 96.81 341 HIS A N 1
ATOM 2549 C CA . HIS A 1 341 ? -18.188 -36.688 0.242 1 96.81 341 HIS A CA 1
ATOM 2550 C C . HIS A 1 341 ? -16.672 -36.594 0.029 1 96.81 341 HIS A C 1
ATOM 2552 O O . HIS A 1 341 ? -16.219 -35.781 -0.782 1 96.81 341 HIS A O 1
ATOM 2558 N N . MET A 1 342 ? -15.984 -37.375 0.745 1 97.06 342 MET A N 1
ATOM 2559 C CA . MET A 1 342 ? -14.562 -37.594 0.463 1 97.06 342 MET A CA 1
ATOM 2560 C C . MET A 1 342 ? -14.32 -39 -0.081 1 97.06 342 MET A C 1
ATOM 2562 O O . MET A 1 342 ? -14.758 -39.969 0.515 1 97.06 342 MET A O 1
ATOM 2566 N N . PHE A 1 343 ? -13.672 -39.062 -1.212 1 97.94 343 PHE A N 1
ATOM 2567 C CA . PHE A 1 343 ? -13.367 -40.344 -1.854 1 97.94 343 PHE A CA 1
ATOM 2568 C C . PHE A 1 343 ? -11.859 -40.531 -2.01 1 97.94 343 PHE A C 1
ATOM 2570 O O . PHE A 1 343 ? -11.102 -39.562 -1.934 1 97.94 343 PHE A O 1
ATOM 2577 N N . ASP A 1 344 ? -11.453 -41.75 -2.164 1 97.25 344 ASP A N 1
ATOM 2578 C CA . ASP A 1 344 ? -10.102 -42 -2.645 1 97.25 344 ASP A CA 1
ATOM 2579 C C . ASP A 1 344 ? -10.109 -42.406 -4.113 1 97.25 344 ASP A C 1
ATOM 2581 O O . ASP A 1 344 ? -11.172 -42.656 -4.688 1 97.25 344 ASP A O 1
ATOM 2585 N N . VAL A 1 345 ? -9.016 -42.469 -4.711 1 96.62 345 VAL A N 1
ATOM 2586 C CA . VAL A 1 345 ? -8.891 -42.688 -6.148 1 96.62 345 VAL A CA 1
ATOM 2587 C C . VAL A 1 345 ? -9.242 -44.125 -6.48 1 96.62 345 VAL A C 1
ATOM 2589 O O . VAL A 1 345 ? -9.453 -44.469 -7.645 1 96.62 345 VAL A O 1
ATOM 2592 N N . ASN A 1 346 ? -9.32 -44.969 -5.465 1 94.75 346 ASN A N 1
ATOM 2593 C CA . ASN A 1 346 ? -9.641 -46.375 -5.684 1 94.75 346 ASN A CA 1
ATOM 2594 C C . ASN A 1 346 ? -11.141 -46.656 -5.609 1 94.75 346 ASN A C 1
ATOM 2596 O O . ASN A 1 346 ? -11.586 -47.781 -5.711 1 94.75 346 ASN A O 1
ATOM 2600 N N . GLY A 1 347 ? -11.883 -45.625 -5.418 1 92.88 347 GLY A N 1
ATOM 2601 C CA . GLY A 1 347 ? -13.336 -45.75 -5.477 1 92.88 347 GLY A CA 1
ATOM 2602 C C . GLY A 1 347 ? -13.977 -45.844 -4.109 1 92.88 347 GLY A C 1
ATOM 2603 O O . GLY A 1 347 ? -15.195 -46 -4 1 92.88 347 GLY A O 1
ATOM 2604 N N . ARG A 1 348 ? -13.25 -45.75 -3.055 1 95.25 348 ARG A N 1
ATOM 2605 C CA . ARG A 1 348 ? -13.789 -45.875 -1.705 1 95.25 348 ARG A CA 1
ATOM 2606 C C . ARG A 1 348 ? -14.266 -44.531 -1.163 1 95.25 348 ARG A C 1
ATOM 2608 O O . ARG A 1 348 ? -13.578 -43.531 -1.325 1 95.25 348 ARG A O 1
ATOM 2615 N N . GLU A 1 349 ? -15.383 -44.5 -0.647 1 95.62 349 GLU A N 1
ATOM 2616 C CA . GLU A 1 349 ? -15.852 -43.344 0.127 1 95.62 349 GLU A CA 1
ATOM 2617 C C . GLU A 1 349 ? -15.219 -43.312 1.516 1 95.62 349 GLU A C 1
ATOM 2619 O O . GLU A 1 349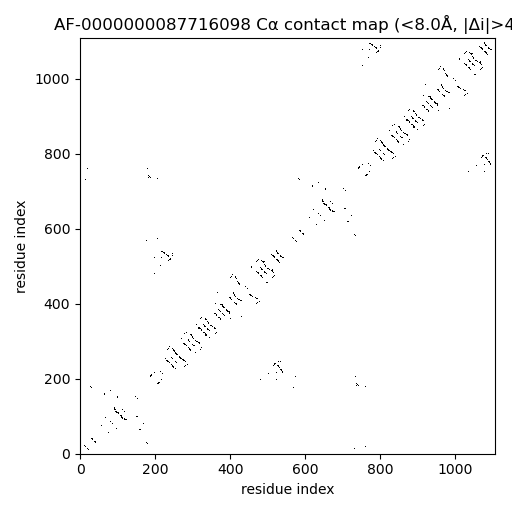 ? -15.43 -44.219 2.316 1 95.62 349 GLU A O 1
ATOM 2624 N N . LEU A 1 350 ? -14.531 -42.406 1.85 1 95.75 350 LEU A N 1
ATOM 2625 C CA . LEU A 1 350 ? -13.789 -42.344 3.105 1 95.75 350 LEU A CA 1
ATOM 2626 C C . LEU A 1 350 ? -14.617 -41.625 4.184 1 95.75 350 LEU A C 1
ATOM 2628 O O . LEU A 1 350 ? -14.617 -42.062 5.34 1 95.75 350 LEU A O 1
ATOM 2632 N N . GLN A 1 351 ? -15.203 -40.531 3.832 1 95 351 GLN A N 1
ATOM 2633 C CA . GLN A 1 351 ? -16 -39.75 4.766 1 95 351 GLN A CA 1
ATOM 2634 C C . GLN A 1 351 ? -17.203 -39.125 4.066 1 95 351 GLN A C 1
ATOM 2636 O O . GLN A 1 351 ? -17.172 -38.875 2.859 1 95 351 GLN A O 1
ATOM 2641 N N . ARG A 1 352 ? -18.234 -38.906 4.789 1 94.12 352 ARG A N 1
ATOM 2642 C CA . ARG A 1 352 ? -19.453 -38.25 4.344 1 94.12 352 ARG A CA 1
ATOM 2643 C C . ARG A 1 352 ? -19.953 -37.25 5.387 1 94.12 352 ARG A C 1
ATOM 2645 O O . ARG A 1 352 ? -20.094 -37.594 6.562 1 94.12 352 ARG A O 1
ATOM 2652 N N . TRP A 1 353 ? -20.172 -36.031 4.965 1 94.31 353 TRP A N 1
ATOM 2653 C CA . TRP A 1 353 ? -20.688 -35 5.871 1 94.31 353 TRP A CA 1
ATOM 2654 C C . TRP A 1 353 ? -22 -34.438 5.355 1 94.31 353 TRP A C 1
ATOM 2656 O O . TRP A 1 353 ? -22.094 -34 4.203 1 94.31 353 TRP A O 1
ATOM 2666 N N . LYS A 1 354 ? -22.984 -34.469 6.207 1 93.88 354 LYS A N 1
ATOM 2667 C CA . LYS A 1 354 ? -24.219 -33.75 5.922 1 93.88 354 LYS A CA 1
ATOM 2668 C C . LYS A 1 354 ? -24.125 -32.281 6.355 1 93.88 354 LYS A C 1
ATOM 2670 O O . LYS A 1 354 ? -23.672 -31.984 7.465 1 93.88 354 LYS A O 1
ATOM 2675 N N . ARG A 1 355 ? -24.469 -31.453 5.41 1 92.81 355 ARG A N 1
ATOM 2676 C CA . ARG A 1 355 ? -24.375 -30.016 5.688 1 92.81 355 ARG A CA 1
ATOM 2677 C C . ARG A 1 355 ? -25.766 -29.391 5.789 1 92.81 355 ARG A C 1
ATOM 2679 O O . ARG A 1 355 ? -26.734 -29.906 5.211 1 92.81 355 ARG A O 1
ATOM 2686 N N . PRO A 1 356 ? -25.859 -28.297 6.566 1 92.12 356 PRO A N 1
ATOM 2687 C CA . PRO A 1 356 ? -27.156 -27.641 6.699 1 92.12 356 PRO A CA 1
ATOM 2688 C C . PRO A 1 356 ? -27.562 -26.875 5.445 1 92.12 356 PRO A C 1
ATOM 2690 O O . PRO A 1 356 ? -28.75 -26.625 5.219 1 92.12 356 PRO A O 1
ATOM 2693 N N . LEU A 1 357 ? -26.625 -26.5 4.629 1 94.62 357 LEU A N 1
ATOM 2694 C CA . LEU A 1 357 ? -26.891 -25.641 3.477 1 94.62 357 LEU A CA 1
ATOM 2695 C C . LEU A 1 357 ? -26.391 -26.297 2.189 1 94.62 357 LEU A C 1
ATOM 2697 O O . LEU A 1 357 ? -25.375 -27 2.195 1 94.62 357 LEU A O 1
ATOM 2701 N N . PRO A 1 358 ? -27.141 -26.031 1.092 1 95.94 358 PRO A N 1
ATOM 2702 C CA . PRO A 1 358 ? -26.625 -26.5 -0.199 1 95.94 358 PRO A CA 1
ATOM 2703 C C . PRO A 1 358 ? -25.297 -25.875 -0.571 1 95.94 358 PRO A C 1
ATOM 2705 O O . PRO A 1 358 ? -25.047 -24.703 -0.28 1 95.94 358 PRO A O 1
ATOM 2708 N N . VAL A 1 359 ? -24.469 -26.672 -1.253 1 95.94 359 VAL A N 1
ATOM 2709 C CA . VAL A 1 359 ? -23.125 -26.219 -1.608 1 95.94 359 VAL A CA 1
ATOM 2710 C C . VAL A 1 359 ? -23.047 -25.953 -3.113 1 95.94 359 VAL A C 1
ATOM 2712 O O . VAL A 1 359 ? -23.422 -26.812 -3.914 1 95.94 359 VAL A O 1
ATOM 2715 N N . GLN A 1 360 ? -22.578 -24.766 -3.436 1 95.94 360 GLN A N 1
ATOM 2716 C CA . GLN A 1 360 ? -22.453 -24.391 -4.84 1 95.94 360 GLN A CA 1
ATOM 2717 C C . GLN A 1 360 ? -21.016 -24.578 -5.332 1 95.94 360 GLN A C 1
ATOM 2719 O O . GLN A 1 360 ? -20.797 -24.859 -6.516 1 95.94 360 GLN A O 1
ATOM 2724 N N . ASP A 1 361 ? -20.109 -24.375 -4.512 1 96.69 361 ASP A N 1
ATOM 2725 C CA . ASP A 1 361 ? -18.703 -24.516 -4.855 1 96.69 361 ASP A CA 1
ATOM 2726 C C . ASP A 1 361 ? -17.875 -24.828 -3.615 1 96.69 361 ASP A C 1
ATOM 2728 O O . ASP A 1 361 ? -18.297 -24.562 -2.488 1 96.69 361 ASP A O 1
ATOM 2732 N N . VAL A 1 362 ? -16.672 -25.438 -3.9 1 96.44 362 VAL A N 1
ATOM 2733 C CA . VAL A 1 362 ? -15.828 -25.875 -2.791 1 96.44 362 VAL A CA 1
ATOM 2734 C C . VAL A 1 362 ? -14.359 -25.609 -3.115 1 96.44 362 VAL A C 1
ATOM 2736 O O . VAL A 1 362 ? -13.953 -25.656 -4.277 1 96.44 362 VAL A O 1
ATOM 2739 N N . ALA A 1 363 ? -13.602 -25.234 -2.145 1 95.5 363 ALA A N 1
ATOM 2740 C CA . ALA A 1 363 ? -12.148 -25.094 -2.236 1 95.5 363 ALA A CA 1
ATOM 2741 C C . ALA A 1 363 ? -11.469 -25.625 -0.981 1 95.5 363 ALA A C 1
ATOM 2743 O O . ALA A 1 363 ? -12.055 -25.609 0.106 1 95.5 363 ALA A O 1
ATOM 2744 N N . VAL A 1 364 ? -10.32 -26.125 -1.183 1 94.88 364 VAL A N 1
ATOM 2745 C CA . VAL A 1 364 ? -9.539 -26.656 -0.067 1 94.88 364 VAL A CA 1
ATOM 2746 C C . VAL A 1 364 ? -8.266 -25.828 0.098 1 94.88 364 VAL A C 1
ATOM 2748 O O . VAL A 1 364 ? -7.652 -25.406 -0.89 1 94.88 364 VAL A O 1
ATOM 2751 N N . SER A 1 365 ? -7.863 -25.625 1.369 1 93.69 365 SER A N 1
ATOM 2752 C CA . SER A 1 365 ? -6.629 -24.891 1.628 1 93.69 365 SER A CA 1
ATOM 2753 C C . SER A 1 365 ? -5.414 -25.656 1.098 1 93.69 365 SER A C 1
ATOM 2755 O O . SER A 1 365 ? -5.465 -26.875 0.919 1 93.69 365 SER A O 1
ATOM 2757 N N . PRO A 1 366 ? -4.32 -24.953 0.851 1 89.75 366 PRO A N 1
ATOM 2758 C CA . PRO A 1 366 ? -3.141 -25.609 0.271 1 89.75 366 PRO A CA 1
ATOM 2759 C C . PRO A 1 366 ? -2.629 -26.766 1.118 1 89.75 366 PRO A C 1
ATOM 2761 O O . PRO A 1 366 ? -2.146 -27.766 0.576 1 89.75 366 PRO A O 1
ATOM 2764 N N . ASP A 1 367 ? -2.771 -26.703 2.385 1 88.5 367 ASP A N 1
ATOM 2765 C CA . ASP A 1 367 ? -2.283 -27.781 3.254 1 88.5 367 ASP A CA 1
ATOM 2766 C C . ASP A 1 367 ? -3.369 -28.828 3.506 1 88.5 367 ASP A C 1
ATOM 2768 O O . ASP A 1 367 ? -3.121 -29.844 4.156 1 88.5 367 ASP A O 1
ATOM 2772 N N . GLY A 1 368 ? -4.613 -28.562 3.053 1 92.06 368 GLY A N 1
ATOM 2773 C CA . GLY A 1 368 ? -5.707 -29.516 3.158 1 92.06 368 GLY A CA 1
ATOM 2774 C C . GLY A 1 368 ? -6.402 -29.469 4.508 1 92.06 368 GLY A C 1
ATOM 2775 O O . GLY A 1 368 ? -7.266 -30.312 4.789 1 92.06 368 GLY A O 1
ATOM 2776 N N . ALA A 1 369 ? -6.09 -28.484 5.301 1 91.38 369 ALA A N 1
ATOM 2777 C CA . ALA A 1 369 ? -6.617 -28.453 6.66 1 91.38 369 ALA A CA 1
ATOM 2778 C C . ALA A 1 369 ? -8.008 -27.812 6.695 1 91.38 369 ALA A C 1
ATOM 2780 O O . ALA A 1 369 ? -8.805 -28.109 7.594 1 91.38 369 ALA A O 1
ATOM 2781 N N . TYR A 1 370 ? -8.281 -26.984 5.77 1 93.94 370 TYR A N 1
ATOM 2782 C CA . TYR A 1 370 ? -9.539 -26.25 5.793 1 93.94 370 TYR A CA 1
ATOM 2783 C C . TYR A 1 370 ? -10.32 -26.469 4.504 1 93.94 370 TYR A C 1
ATOM 2785 O O . TYR A 1 370 ? -9.734 -26.547 3.422 1 93.94 370 TYR A O 1
ATOM 2793 N N . LEU A 1 371 ? -11.633 -26.5 4.684 1 95.19 371 LEU A N 1
ATOM 2794 C CA . LEU A 1 371 ? -12.578 -26.562 3.574 1 95.19 371 LEU A CA 1
ATOM 2795 C C . LEU A 1 371 ? -13.406 -25.281 3.502 1 95.19 371 LEU A C 1
ATOM 2797 O O . LEU A 1 371 ? -13.914 -24.812 4.52 1 95.19 371 LEU A O 1
ATOM 2801 N N . VAL A 1 372 ? -13.438 -24.688 2.352 1 96.25 372 VAL A N 1
ATOM 2802 C CA . VAL A 1 372 ? -14.266 -23.5 2.139 1 96.25 372 VAL A CA 1
ATOM 2803 C C . VAL A 1 372 ? -15.469 -23.875 1.27 1 96.25 372 VAL A C 1
ATOM 2805 O O . VAL A 1 372 ? -15.312 -24.406 0.172 1 96.25 372 VAL A O 1
ATOM 2808 N N . LEU A 1 373 ? -16.672 -23.578 1.744 1 96.75 373 LEU A N 1
ATOM 2809 C CA . LEU A 1 373 ? -17.906 -23.922 1.057 1 96.75 373 LEU A CA 1
ATOM 2810 C C . LEU A 1 373 ? -18.703 -22.672 0.701 1 96.75 373 LEU A C 1
ATOM 2812 O O . LEU A 1 373 ? -18.938 -21.828 1.56 1 96.75 373 LEU A O 1
ATOM 2816 N N . ALA A 1 374 ? -19.016 -22.547 -0.515 1 96.81 374 ALA A N 1
ATOM 2817 C CA . ALA A 1 374 ? -19.906 -21.484 -0.948 1 96.81 374 ALA A CA 1
ATOM 2818 C C . ALA A 1 374 ? -21.375 -21.922 -0.882 1 96.81 374 ALA A C 1
ATOM 2820 O O . ALA A 1 374 ? -21.781 -22.828 -1.604 1 96.81 374 ALA A O 1
ATOM 2821 N N . CYS A 1 375 ? -22.109 -21.25 -0.051 1 95.19 375 CYS A N 1
ATOM 2822 C CA . CYS A 1 375 ? -23.531 -21.516 0.085 1 95.19 375 CYS A CA 1
ATOM 2823 C C . CYS A 1 375 ? -24.359 -20.391 -0.52 1 95.19 375 CYS A C 1
ATOM 2825 O O . CYS A 1 375 ? -24.672 -19.422 0.161 1 95.19 375 CYS A O 1
ATOM 2827 N N . SER A 1 376 ? -24.781 -20.516 -1.703 1 91 376 SER A N 1
ATOM 2828 C CA . SER A 1 376 ? -25.328 -19.453 -2.531 1 91 376 SER A CA 1
ATOM 2829 C C . SER A 1 376 ? -26.641 -18.938 -1.963 1 91 376 SER A C 1
ATOM 2831 O O . SER A 1 376 ? -26.812 -17.734 -1.748 1 91 376 SER A O 1
ATOM 2833 N N . SER A 1 377 ? -27.594 -19.828 -1.68 1 88.31 377 SER A N 1
ATOM 2834 C CA . SER A 1 377 ? -28.938 -19.438 -1.275 1 88.31 377 SER A CA 1
ATOM 2835 C C . SER A 1 377 ? -28.906 -18.594 -0.004 1 88.31 377 SER A C 1
ATOM 2837 O O . SER A 1 377 ? -29.688 -17.641 0.136 1 88.31 377 SER A O 1
ATOM 2839 N N . ASP A 1 378 ? -27.984 -18.844 0.825 1 90.69 378 ASP A N 1
ATOM 2840 C CA . ASP A 1 378 ? -27.922 -18.172 2.115 1 90.69 378 ASP A CA 1
ATOM 2841 C C . ASP A 1 378 ? -26.875 -17.047 2.098 1 90.69 378 ASP A C 1
ATOM 2843 O O . ASP A 1 378 ? -26.672 -16.375 3.105 1 90.69 378 ASP A O 1
ATOM 2847 N N . ARG A 1 379 ? -26.25 -16.938 1.013 1 93.38 379 ARG A N 1
ATOM 2848 C CA . ARG A 1 379 ? -25.219 -15.914 0.83 1 93.38 379 ARG A CA 1
ATOM 2849 C C . ARG A 1 379 ? -24.156 -16.016 1.907 1 93.38 379 ARG A C 1
ATOM 2851 O O . ARG A 1 379 ? -23.781 -15.023 2.521 1 93.38 379 ARG A O 1
ATOM 2858 N N . LYS A 1 380 ? -23.672 -17.281 2.094 1 95 380 LYS A N 1
ATOM 2859 C CA . LYS A 1 380 ? -22.719 -17.531 3.162 1 95 380 LYS A CA 1
ATOM 2860 C C . LYS A 1 380 ? -21.5 -18.281 2.641 1 95 380 LYS A C 1
ATOM 2862 O O . LYS A 1 380 ? -21.625 -19.172 1.795 1 95 380 LYS A O 1
ATOM 2867 N N . LEU A 1 381 ? -20.375 -17.906 3.168 1 95.81 381 LEU A N 1
ATOM 2868 C CA . LEU A 1 381 ? -19.156 -18.688 3.053 1 95.81 381 LEU A CA 1
ATOM 2869 C C . LEU A 1 381 ? -18.859 -19.438 4.348 1 95.81 381 LEU A C 1
ATOM 2871 O O . LEU A 1 381 ? -18.766 -18.828 5.414 1 95.81 381 LEU A O 1
ATOM 2875 N N . GLN A 1 382 ? -18.797 -20.719 4.215 1 96 382 GLN A N 1
ATOM 2876 C CA . GLN A 1 382 ? -18.453 -21.516 5.387 1 96 382 GLN A CA 1
ATOM 2877 C C . GLN A 1 382 ? -17.016 -22.031 5.309 1 96 382 GLN A C 1
ATOM 2879 O O . GLN A 1 382 ? -16.609 -22.578 4.289 1 96 382 GLN A O 1
ATOM 2884 N N . ILE A 1 383 ? -16.281 -21.797 6.332 1 96.19 383 ILE A N 1
ATOM 2885 C CA . ILE A 1 383 ? -14.914 -22.297 6.461 1 96.19 383 ILE A CA 1
ATOM 2886 C C . ILE A 1 383 ? -14.859 -23.359 7.551 1 96.19 383 ILE A C 1
ATOM 2888 O O . ILE A 1 383 ? -15.141 -23.078 8.719 1 96.19 383 ILE A O 1
ATOM 2892 N N . VAL A 1 384 ? -14.469 -24.547 7.137 1 95.44 384 VAL A N 1
ATOM 2893 C CA . VAL A 1 384 ? -14.523 -25.688 8.039 1 95.44 384 VAL A CA 1
ATOM 2894 C C . VAL A 1 384 ? -13.109 -26.234 8.258 1 95.44 384 VAL A C 1
ATOM 2896 O O . VAL A 1 384 ? -12.383 -26.5 7.301 1 95.44 384 VAL A O 1
ATOM 2899 N N . ARG A 1 385 ? -12.766 -26.359 9.5 1 93.5 385 ARG A N 1
ATOM 2900 C CA . ARG A 1 385 ? -11.523 -27.062 9.836 1 93.5 385 ARG A CA 1
ATOM 2901 C C . ARG A 1 385 ? -11.742 -28.562 9.922 1 93.5 385 ARG A C 1
ATOM 2903 O O . ARG A 1 385 ? -12.484 -29.047 10.773 1 93.5 385 ARG A O 1
ATOM 2910 N N . LEU A 1 386 ? -11.039 -29.328 9.125 1 91 386 LEU A N 1
ATOM 2911 C CA . LEU A 1 386 ? -11.336 -30.734 8.914 1 91 386 LEU A CA 1
ATOM 2912 C C . LEU A 1 386 ? -10.922 -31.562 10.125 1 91 386 LEU A C 1
ATOM 2914 O O . LEU A 1 386 ? -11.484 -32.625 10.375 1 91 386 LEU A O 1
ATOM 2918 N N . SER A 1 387 ? -9.93 -31.094 10.891 1 87.75 387 SER A N 1
ATOM 2919 C CA . SER A 1 387 ? -9.422 -31.859 12.023 1 87.75 387 SER A CA 1
ATOM 2920 C C . SER A 1 387 ? -10.477 -32.031 13.109 1 87.75 387 SER A C 1
ATOM 2922 O O . SER A 1 387 ? -10.562 -33.062 13.75 1 87.75 387 SER A O 1
ATOM 2924 N N . ASP A 1 388 ? -11.336 -30.984 13.281 1 89.44 388 ASP A N 1
ATOM 2925 C CA . ASP A 1 388 ? -12.312 -31.031 14.359 1 89.44 388 ASP A CA 1
ATOM 2926 C C . ASP A 1 388 ? -13.688 -30.562 13.883 1 89.44 388 ASP A C 1
ATOM 2928 O O . ASP A 1 388 ? -14.625 -30.469 14.672 1 89.44 388 ASP A O 1
ATOM 2932 N N . MET A 1 389 ? -13.812 -30.203 12.609 1 90.75 389 MET A N 1
ATOM 2933 C CA . MET A 1 389 ? -15.047 -29.828 11.938 1 90.75 389 MET A CA 1
ATOM 2934 C C . MET A 1 389 ? -15.625 -28.547 12.531 1 90.75 389 MET A C 1
ATOM 2936 O O . MET A 1 389 ? -16.828 -28.281 12.414 1 90.75 389 MET A O 1
ATOM 2940 N N . ARG A 1 390 ? -14.695 -27.812 13.18 1 91.81 390 ARG A N 1
ATOM 2941 C CA . ARG A 1 390 ? -15.125 -26.469 13.586 1 91.81 390 ARG A CA 1
ATOM 2942 C C . ARG A 1 390 ? -15.336 -25.562 12.375 1 91.81 390 ARG A C 1
ATOM 2944 O O . ARG A 1 390 ? -14.602 -25.672 11.391 1 91.81 390 ARG A O 1
ATOM 2951 N N . GLU A 1 391 ? -16.359 -24.703 12.516 1 93.69 391 GLU A N 1
ATOM 2952 C CA . GLU A 1 391 ? -16.688 -23.906 11.336 1 93.69 391 GLU A CA 1
ATOM 2953 C C . GLU A 1 391 ? -16.828 -22.422 11.688 1 93.69 391 GLU A C 1
ATOM 2955 O O . GLU A 1 391 ? -17.141 -22.078 12.828 1 93.69 391 GLU A O 1
ATOM 2960 N N . GLY A 1 392 ? -16.406 -21.609 10.805 1 93.38 392 GLY A N 1
ATOM 2961 C CA . GLY A 1 392 ? -16.688 -20.188 10.766 1 93.38 392 GLY A CA 1
ATOM 2962 C C . GLY A 1 392 ? -17.422 -19.75 9.508 1 93.38 392 GLY A C 1
ATOM 2963 O O . GLY A 1 392 ? -17.469 -20.5 8.531 1 93.38 392 GLY A O 1
ATOM 2964 N N . SER A 1 393 ? -18.156 -18.531 9.617 1 93.88 393 SER A N 1
ATOM 2965 C CA . SER A 1 393 ? -18.938 -18.109 8.453 1 93.88 393 SER A CA 1
ATOM 2966 C C . SER A 1 393 ? -18.703 -16.641 8.133 1 93.88 393 SER A C 1
ATOM 2968 O O . SER A 1 393 ? -18.391 -15.844 9.031 1 93.88 393 SER A O 1
ATOM 2970 N N . ILE A 1 394 ? -18.688 -16.328 6.898 1 92.44 394 ILE A N 1
ATOM 2971 C CA . ILE A 1 394 ? -18.656 -14.969 6.383 1 92.44 394 ILE A CA 1
ATOM 2972 C C . ILE A 1 394 ? -19.938 -14.688 5.594 1 92.44 394 ILE A C 1
ATOM 2974 O O . ILE A 1 394 ? -20.344 -15.508 4.77 1 92.44 394 ILE A O 1
ATOM 2978 N N . GLN A 1 395 ? -20.547 -13.539 5.844 1 90.69 395 GLN A N 1
ATOM 2979 C CA . GLN A 1 395 ? -21.781 -13.172 5.141 1 90.69 395 GLN A CA 1
ATOM 2980 C C . GLN A 1 395 ? -21.469 -12.375 3.877 1 90.69 395 GLN A C 1
ATOM 2982 O O . GLN A 1 395 ? -20.672 -11.43 3.912 1 90.69 395 GLN A O 1
ATOM 2987 N N . GLU A 1 396 ? -22.047 -12.781 2.807 1 90.81 396 GLU A N 1
ATOM 2988 C CA . GLU A 1 396 ? -21.906 -12.062 1.543 1 90.81 396 GLU A CA 1
ATOM 2989 C C . GLU A 1 396 ? -23.156 -11.227 1.242 1 90.81 396 GLU A C 1
ATOM 2991 O O . GLU A 1 396 ? -24.219 -11.484 1.801 1 90.81 396 GLU A O 1
ATOM 2996 N N . SER A 1 397 ? -23.031 -10.242 0.338 1 81.81 397 SER A N 1
ATOM 2997 C CA . SER A 1 397 ? -24.109 -9.305 0.037 1 81.81 397 SER A CA 1
ATOM 2998 C C . SER A 1 397 ? -25.078 -9.883 -0.99 1 81.81 397 SER A C 1
ATOM 3000 O O . SER A 1 397 ? -26.219 -9.422 -1.108 1 81.81 397 SER A O 1
ATOM 3002 N N . ALA A 1 398 ? -24.641 -10.852 -1.748 1 87.31 398 ALA A N 1
ATOM 3003 C CA . ALA A 1 398 ? -25.438 -11.484 -2.799 1 87.31 398 ALA A CA 1
ATOM 3004 C C . ALA A 1 398 ? -25.125 -12.969 -2.908 1 87.31 398 ALA A C 1
ATOM 3006 O O . ALA A 1 398 ? -24.141 -13.445 -2.326 1 87.31 398 ALA A O 1
ATOM 3007 N N . PRO A 1 399 ? -26.016 -13.727 -3.6 1 92 399 PRO A N 1
ATOM 3008 C CA . PRO A 1 399 ? -25.75 -15.156 -3.76 1 92 399 PRO A CA 1
ATOM 3009 C C . PRO A 1 399 ? -24.422 -15.438 -4.465 1 92 399 PRO A C 1
ATOM 3011 O O . PRO A 1 399 ? -24.047 -14.727 -5.395 1 92 399 PRO A O 1
ATOM 3014 N N . LEU A 1 400 ? -23.766 -16.5 -4.074 1 93.38 400 LEU A N 1
ATOM 3015 C CA . LEU A 1 400 ? -22.438 -16.859 -4.566 1 93.38 400 LEU A CA 1
ATOM 3016 C C . LEU A 1 400 ? -22.531 -17.812 -5.754 1 93.38 400 LEU A C 1
ATOM 3018 O O . LEU A 1 400 ? -23.406 -18.672 -5.785 1 93.38 400 LEU A O 1
ATOM 3022 N N . THR A 1 401 ? -21.625 -17.641 -6.648 1 91.25 401 THR A N 1
ATOM 3023 C CA . THR A 1 401 ? -21.594 -18.562 -7.781 1 91.25 401 THR A CA 1
ATOM 3024 C C . THR A 1 401 ? -20.312 -19.406 -7.746 1 91.25 401 THR A C 1
ATOM 3026 O O . THR A 1 401 ? -20.359 -20.609 -8.039 1 91.25 401 THR A O 1
ATOM 3029 N N . SER A 1 402 ? -19.281 -18.844 -7.402 1 94.56 402 SER A N 1
ATOM 3030 C CA . SER A 1 402 ? -18.031 -19.594 -7.387 1 94.56 402 SER A CA 1
ATOM 3031 C C . SER A 1 402 ? -17.047 -18.984 -6.402 1 94.56 402 SER A C 1
ATOM 3033 O O . SER A 1 402 ? -17.266 -17.891 -5.879 1 94.56 402 SER A O 1
ATOM 3035 N N . LEU A 1 403 ? -15.93 -19.812 -6.203 1 95.19 403 LEU A N 1
ATOM 3036 C CA . LEU A 1 403 ? -14.844 -19.453 -5.301 1 95.19 403 LEU A CA 1
ATOM 3037 C C . LEU A 1 403 ? -13.484 -19.688 -5.949 1 95.19 403 LEU A C 1
ATOM 3039 O O . LEU A 1 403 ? -13.352 -20.578 -6.793 1 95.19 403 LEU A O 1
ATOM 3043 N N . ALA A 1 404 ? -12.57 -18.875 -5.516 1 95.62 404 ALA A N 1
ATOM 3044 C CA . ALA A 1 404 ? -11.18 -19.125 -5.887 1 95.62 404 ALA A CA 1
ATOM 3045 C C . ALA A 1 404 ? -10.234 -18.734 -4.758 1 95.62 404 ALA A C 1
ATOM 3047 O O . ALA A 1 404 ? -10.32 -17.641 -4.215 1 95.62 404 ALA A O 1
ATOM 3048 N N . LEU A 1 405 ? -9.359 -19.656 -4.43 1 94 405 LEU A N 1
ATOM 3049 C CA . LEU A 1 405 ? -8.328 -19.375 -3.434 1 94 405 LEU A CA 1
ATOM 3050 C C . LEU A 1 405 ? -7.02 -18.984 -4.102 1 94 405 LEU A C 1
ATOM 3052 O O . LEU A 1 405 ? -6.629 -19.562 -5.113 1 94 405 LEU A O 1
ATOM 3056 N N . SER A 1 406 ? -6.402 -18.016 -3.43 1 92.94 406 SER A N 1
ATOM 3057 C CA . SER A 1 406 ? -5.094 -17.641 -3.947 1 92.94 406 SER A CA 1
ATOM 3058 C C . SER A 1 406 ? -4.062 -18.734 -3.703 1 92.94 406 SER A C 1
ATOM 3060 O O . SER A 1 406 ? -4.223 -19.547 -2.793 1 92.94 406 SER A O 1
ATOM 3062 N N . PRO A 1 407 ? -3.006 -18.719 -4.516 1 86.88 407 PRO A N 1
ATOM 3063 C CA . PRO A 1 407 ? -1.995 -19.766 -4.363 1 86.88 407 PRO A CA 1
ATOM 3064 C C . PRO A 1 407 ? -1.373 -19.797 -2.971 1 86.88 407 PRO A C 1
ATOM 3066 O O . PRO A 1 407 ? -1.066 -20.875 -2.447 1 86.88 407 PRO A O 1
ATOM 3069 N N . CYS A 1 408 ? -1.249 -18.734 -2.357 1 84.25 408 CYS A N 1
ATOM 3070 C CA . CYS A 1 408 ? -0.643 -18.688 -1.032 1 84.25 408 CYS A CA 1
ATOM 3071 C C . CYS A 1 408 ? -1.675 -18.969 0.052 1 84.25 408 CYS A C 1
ATOM 3073 O O . CYS A 1 408 ? -1.328 -19.094 1.229 1 84.25 408 CYS A O 1
ATOM 3075 N N . GLY A 1 409 ? -2.934 -18.969 -0.302 1 88.75 409 GLY A N 1
ATOM 3076 C CA . GLY A 1 409 ? -3.994 -19.297 0.639 1 88.75 409 GLY A CA 1
ATOM 3077 C C . GLY A 1 409 ? -4.473 -18.109 1.437 1 88.75 409 GLY A C 1
ATOM 3078 O O . GLY A 1 409 ? -5.391 -18.219 2.254 1 88.75 409 GLY A O 1
ATOM 3079 N N . ARG A 1 410 ? -3.945 -17.016 1.212 1 89.62 410 ARG A N 1
ATOM 3080 C CA . ARG A 1 410 ? -4.281 -15.836 1.999 1 89.62 410 ARG A CA 1
ATOM 3081 C C . ARG A 1 410 ? -5.586 -15.211 1.52 1 89.62 410 ARG A C 1
ATOM 3083 O O . ARG A 1 410 ? -6.383 -14.727 2.328 1 89.62 410 ARG A O 1
ATOM 3090 N N . TYR A 1 411 ? -5.809 -15.227 0.24 1 93.94 411 TYR A N 1
ATOM 3091 C CA . TYR A 1 411 ? -6.938 -14.484 -0.314 1 93.94 411 TYR A CA 1
ATOM 3092 C C . TYR A 1 411 ? -7.992 -15.438 -0.873 1 93.94 411 TYR A C 1
ATOM 3094 O O . TYR A 1 411 ? -7.656 -16.469 -1.449 1 93.94 411 TYR A O 1
ATOM 3102 N N . LEU A 1 412 ? -9.227 -15.047 -0.67 1 95.62 412 LEU A N 1
ATOM 3103 C CA . LEU A 1 412 ? -10.383 -15.766 -1.202 1 95.62 412 LEU A CA 1
ATOM 3104 C C . LEU A 1 412 ? -11.211 -14.859 -2.105 1 95.62 412 LEU A C 1
ATOM 3106 O O . LEU A 1 412 ? -11.609 -13.766 -1.699 1 95.62 412 LEU A O 1
ATOM 3110 N N . LEU A 1 413 ? -11.352 -15.281 -3.293 1 96.19 413 LEU A N 1
ATOM 3111 C CA . LEU A 1 413 ? -12.203 -14.586 -4.246 1 96.19 413 LEU A CA 1
ATOM 3112 C C . LEU A 1 413 ? -13.594 -15.211 -4.305 1 96.19 413 LEU A C 1
ATOM 3114 O O . LEU A 1 413 ? -13.719 -16.438 -4.434 1 96.19 413 LEU A O 1
ATOM 3118 N N . THR A 1 414 ? -14.594 -14.383 -4.16 1 96 414 THR A N 1
ATOM 3119 C CA . THR A 1 414 ? -15.969 -14.852 -4.277 1 96 414 THR A CA 1
ATOM 3120 C C . THR A 1 414 ? -16.672 -14.156 -5.438 1 96 414 THR A C 1
ATOM 3122 O O . THR A 1 414 ? -16.641 -12.922 -5.543 1 96 414 THR A O 1
ATOM 3125 N N . SER A 1 415 ? -17.25 -14.93 -6.277 1 94.62 415 SER A N 1
ATOM 3126 C CA . SER A 1 415 ? -18.062 -14.391 -7.367 1 94.62 415 SER A CA 1
ATOM 3127 C C . SER A 1 415 ? -19.531 -14.359 -6.988 1 94.62 415 SER A C 1
ATOM 3129 O O . SER A 1 415 ? -20.094 -15.367 -6.543 1 94.62 415 SER A O 1
ATOM 3131 N N . LEU A 1 416 ? -20.125 -13.234 -7.211 1 92.31 416 LEU A N 1
ATOM 3132 C CA . LEU A 1 416 ? -21.531 -13.055 -6.84 1 92.31 416 LEU A CA 1
ATOM 3133 C C . LEU A 1 416 ? -22.406 -12.961 -8.078 1 92.31 416 LEU A C 1
ATOM 3135 O O . LEU A 1 416 ? -21.922 -12.664 -9.172 1 92.31 416 LEU A O 1
ATOM 3139 N N . GLN A 1 417 ? -23.703 -13.242 -7.91 1 88.94 417 GLN A N 1
ATOM 3140 C CA . GLN A 1 417 ? -24.672 -13.18 -9.008 1 88.94 417 GLN A CA 1
ATOM 3141 C C . GLN A 1 417 ? -24.875 -11.742 -9.477 1 88.94 417 GLN A C 1
ATOM 3143 O O . GLN A 1 417 ? -25.5 -11.516 -10.516 1 88.94 417 GLN A O 1
ATOM 3148 N N . SER A 1 418 ? -24.281 -10.75 -8.93 1 81.88 418 SER A N 1
ATOM 3149 C CA . SER A 1 418 ? -24.375 -9.344 -9.305 1 81.88 418 SER A CA 1
ATOM 3150 C C . SER A 1 418 ? -23.203 -8.914 -10.172 1 81.88 418 SER A C 1
ATOM 3152 O O . SER A 1 418 ? -22.906 -7.723 -10.297 1 81.88 418 SER A O 1
ATOM 3154 N N . HIS A 1 419 ? -22.516 -9.859 -10.781 1 86 419 HIS A N 1
ATOM 3155 C CA . HIS A 1 419 ? -21.312 -9.594 -11.562 1 86 419 HIS A CA 1
ATOM 3156 C C . HIS A 1 419 ? -20.281 -8.828 -10.742 1 86 419 HIS A C 1
ATOM 3158 O O . HIS A 1 419 ? -19.594 -7.953 -11.273 1 86 419 HIS A O 1
ATOM 3164 N N . THR A 1 420 ? -20.328 -9.133 -9.508 1 89.69 420 THR A N 1
ATOM 3165 C CA . THR A 1 420 ? -19.375 -8.539 -8.562 1 89.69 420 THR A CA 1
ATOM 3166 C C . THR A 1 420 ? -18.547 -9.617 -7.887 1 89.69 420 THR A C 1
ATOM 3168 O O . THR A 1 420 ? -19.047 -10.711 -7.605 1 89.69 420 THR A O 1
ATOM 3171 N N . LEU A 1 421 ? -17.281 -9.273 -7.773 1 94.81 421 LEU A N 1
ATOM 3172 C CA . LEU A 1 421 ? -16.359 -10.141 -7.031 1 94.81 421 LEU A CA 1
ATOM 3173 C C . LEU A 1 421 ? -15.914 -9.469 -5.738 1 94.81 421 LEU A C 1
ATOM 3175 O O . LEU A 1 421 ? -15.656 -8.266 -5.715 1 94.81 421 LEU A O 1
ATOM 3179 N N . HIS A 1 422 ? -15.844 -10.258 -4.734 1 93.19 422 HIS A N 1
ATOM 3180 C CA . HIS A 1 422 ? -15.258 -9.781 -3.482 1 93.19 422 HIS A CA 1
ATOM 3181 C C . HIS A 1 422 ? -13.961 -10.516 -3.164 1 93.19 422 HIS A C 1
ATOM 3183 O O . HIS A 1 422 ? -13.867 -11.727 -3.35 1 93.19 422 HIS A O 1
ATOM 3189 N N . LEU A 1 423 ? -13 -9.703 -2.758 1 94.88 423 LEU A N 1
ATOM 3190 C CA . LEU A 1 423 ? -11.75 -10.258 -2.268 1 94.88 423 LEU A CA 1
ATOM 3191 C C . LEU A 1 423 ? -11.703 -10.242 -0.743 1 94.88 423 LEU A C 1
ATOM 3193 O O . LEU A 1 423 ? -11.805 -9.188 -0.124 1 94.88 423 LEU A O 1
ATOM 3197 N N . TRP A 1 424 ? -11.539 -11.43 -0.154 1 93.5 424 TRP A N 1
ATOM 3198 C CA . TRP A 1 424 ? -11.438 -11.555 1.296 1 93.5 424 TRP A CA 1
ATOM 3199 C C . TRP A 1 424 ? -10.008 -11.875 1.719 1 93.5 424 TRP A C 1
ATOM 3201 O O . TRP A 1 424 ? -9.383 -12.789 1.179 1 93.5 424 TRP A O 1
ATOM 3211 N N . ASP A 1 425 ? -9.484 -11.102 2.625 1 91.12 425 ASP A N 1
ATOM 3212 C CA . ASP A 1 425 ? -8.18 -11.375 3.223 1 91.12 425 ASP A CA 1
ATOM 3213 C C . ASP A 1 425 ? -8.32 -12.25 4.465 1 91.12 425 ASP A C 1
ATOM 3215 O O . ASP A 1 425 ? -8.734 -11.773 5.523 1 91.12 425 ASP A O 1
ATOM 3219 N N . LEU A 1 426 ? -7.898 -13.43 4.348 1 91.31 426 LEU A N 1
ATOM 3220 C CA . LEU A 1 426 ? -8.062 -14.383 5.441 1 91.31 426 LEU A CA 1
ATOM 3221 C C . LEU A 1 426 ? -6.793 -14.453 6.289 1 91.31 426 LEU A C 1
ATOM 3223 O O . LEU A 1 426 ? -6.695 -15.281 7.199 1 91.31 426 LEU A O 1
ATOM 3227 N N . GLY A 1 427 ? -5.844 -13.617 5.898 1 85.5 427 GLY A N 1
ATOM 3228 C CA . GLY A 1 427 ? -4.594 -13.602 6.645 1 85.5 427 GLY A CA 1
ATOM 3229 C C . GLY A 1 427 ? -3.863 -14.93 6.617 1 85.5 427 GLY A C 1
ATOM 3230 O O . GLY A 1 427 ? -3.639 -15.5 5.547 1 85.5 427 GLY A O 1
ATOM 3231 N N . GLN A 1 428 ? -3.469 -15.32 7.785 1 80.19 428 GLN A N 1
ATOM 3232 C CA . GLN A 1 428 ? -2.709 -16.562 7.859 1 80.19 428 GLN A CA 1
ATOM 3233 C C . GLN A 1 428 ? -3.611 -17.734 8.234 1 80.19 428 GLN A C 1
ATOM 3235 O O . GLN A 1 428 ? -3.127 -18.828 8.523 1 80.19 428 GLN A O 1
ATOM 3240 N N . LEU A 1 429 ? -4.859 -17.469 8.172 1 83.38 429 LEU A N 1
ATOM 3241 C CA . LEU A 1 429 ? -5.797 -18.5 8.602 1 83.38 429 LEU A CA 1
ATOM 3242 C C . LEU A 1 429 ? -5.562 -19.797 7.836 1 83.38 429 LEU A C 1
ATOM 3244 O O . LEU A 1 429 ? -5.379 -20.859 8.445 1 83.38 429 LEU A O 1
ATOM 3248 N N . LEU A 1 430 ? -5.598 -19.719 6.512 1 83.19 430 LEU A N 1
ATOM 3249 C CA . LEU A 1 430 ? -5.508 -20.922 5.688 1 83.19 430 LEU A CA 1
ATOM 3250 C C . LEU A 1 430 ? -4.051 -21.281 5.406 1 83.19 430 LEU A C 1
ATOM 3252 O O . LEU A 1 430 ? -3.766 -22.328 4.824 1 83.19 430 LEU A O 1
ATOM 3256 N N . ALA A 1 431 ? -3.174 -20.359 5.867 1 75.75 431 ALA A N 1
ATOM 3257 C CA . ALA A 1 431 ? -1.757 -20.562 5.574 1 75.75 431 ALA A CA 1
ATOM 3258 C C . ALA A 1 431 ? -0.983 -20.906 6.844 1 75.75 431 ALA A C 1
ATOM 3260 O O . ALA A 1 431 ? 0.209 -21.219 6.781 1 75.75 431 ALA A O 1
ATOM 3261 N N . ALA A 1 432 ? -1.638 -20.938 7.973 1 77.12 432 ALA A N 1
ATOM 3262 C CA . ALA A 1 432 ? -0.949 -21.188 9.234 1 77.12 432 ALA A CA 1
ATOM 3263 C C . ALA A 1 432 ? -0.469 -22.625 9.328 1 77.12 432 ALA A C 1
ATOM 3265 O O . ALA A 1 432 ? -1.167 -23.547 8.898 1 77.12 432 ALA A O 1
ATOM 3266 N N . THR A 1 433 ? 0.686 -22.75 9.82 1 74.5 433 THR A N 1
ATOM 3267 C CA . THR A 1 433 ? 1.184 -24.094 10.094 1 74.5 433 THR A CA 1
ATOM 3268 C C . THR A 1 433 ? 0.439 -24.719 11.266 1 74.5 433 THR A C 1
ATOM 3270 O O . THR A 1 433 ? -0.148 -24.016 12.086 1 74.5 433 THR A O 1
ATOM 3273 N N . PRO A 1 434 ? 0.448 -26.047 11.219 1 77.12 434 PRO A N 1
ATOM 3274 C CA . PRO A 1 434 ? -0.19 -26.703 12.359 1 77.12 434 PRO A CA 1
ATOM 3275 C C . PRO A 1 434 ? 0.338 -26.203 13.703 1 77.12 434 PRO A C 1
ATOM 3277 O O . PRO A 1 434 ? -0.431 -26.062 14.656 1 77.12 434 PRO A O 1
ATOM 3280 N N . ALA A 1 435 ? 1.663 -25.891 13.703 1 75.19 435 ALA A N 1
ATOM 3281 C CA . ALA A 1 435 ? 2.275 -25.391 14.93 1 75.19 435 ALA A CA 1
ATOM 3282 C C . ALA A 1 435 ? 1.737 -24.016 15.289 1 75.19 435 ALA A C 1
ATOM 3284 O O . ALA A 1 435 ? 1.443 -23.734 16.453 1 75.19 435 ALA A O 1
ATOM 3285 N N . GLU A 1 436 ? 1.548 -23.25 14.32 1 77.25 436 GLU A N 1
ATOM 3286 C CA . GLU A 1 436 ? 1.013 -21.906 14.539 1 77.25 436 GLU A CA 1
ATOM 3287 C C . GLU A 1 436 ? -0.435 -21.969 15.016 1 77.25 436 GLU A C 1
ATOM 3289 O O . GLU A 1 436 ? -0.83 -21.203 15.898 1 77.25 436 GLU A O 1
ATOM 3294 N N . LEU A 1 437 ? -1.176 -22.859 14.492 1 79.31 437 LEU A N 1
ATOM 3295 C CA . LEU A 1 437 ? -2.57 -23.031 14.883 1 79.31 437 LEU A CA 1
ATOM 3296 C C . LEU A 1 437 ? -2.678 -23.531 16.312 1 79.31 437 LEU A C 1
ATOM 3298 O O . LEU A 1 437 ? -3.486 -23.016 17.094 1 79.31 437 LEU A O 1
ATOM 3302 N N . ALA A 1 438 ? -1.832 -24.484 16.625 1 78.88 438 ALA A N 1
ATOM 3303 C CA . ALA A 1 438 ? -1.834 -25.016 17.984 1 78.88 438 ALA A CA 1
ATOM 3304 C C . ALA A 1 438 ? -1.515 -23.922 19 1 78.88 438 ALA A C 1
ATOM 3306 O O . ALA A 1 438 ? -2.166 -23.812 20.047 1 78.88 438 ALA A O 1
ATOM 3307 N N . ALA A 1 439 ? -0.566 -23.125 18.672 1 77.5 439 ALA A N 1
ATOM 3308 C CA . ALA A 1 439 ? -0.175 -22.016 19.547 1 77.5 439 ALA A CA 1
ATOM 3309 C C . ALA A 1 439 ? -1.327 -21.047 19.75 1 77.5 439 ALA A C 1
ATOM 3311 O O . ALA A 1 439 ? -1.566 -20.562 20.859 1 77.5 439 ALA A O 1
ATOM 3312 N N . ALA A 1 440 ? -2 -20.719 18.672 1 76.94 440 ALA A N 1
ATOM 3313 C CA . ALA A 1 440 ? -3.129 -19.797 18.75 1 76.94 440 ALA A CA 1
ATOM 3314 C C . ALA A 1 440 ? -4.254 -20.375 19.609 1 76.94 440 ALA A C 1
ATOM 3316 O O . ALA A 1 440 ? -4.832 -19.672 20.438 1 76.94 440 ALA A O 1
ATOM 3317 N N . LEU A 1 441 ? -4.527 -21.641 19.453 1 79.25 441 LEU A N 1
ATOM 3318 C CA . LEU A 1 441 ? -5.594 -22.297 20.188 1 79.25 441 LEU A CA 1
ATOM 3319 C C . LEU A 1 441 ? -5.266 -22.359 21.688 1 79.25 441 LEU A C 1
ATOM 3321 O O . LEU A 1 441 ? -6.145 -22.156 22.516 1 79.25 441 LEU A O 1
ATOM 3325 N N . ASP A 1 442 ? -4.004 -22.531 21.906 1 78.44 442 ASP A N 1
ATOM 3326 C CA . ASP A 1 442 ? -3.553 -22.562 23.297 1 78.44 442 ASP A CA 1
ATOM 3327 C C . ASP A 1 442 ? -3.719 -21.203 23.953 1 78.44 442 ASP A C 1
ATOM 3329 O O . ASP A 1 442 ? -4.016 -21.109 25.141 1 78.44 442 ASP A O 1
ATOM 3333 N N . ALA A 1 443 ? -3.559 -20.234 23.188 1 77.69 443 ALA A N 1
ATOM 3334 C CA . ALA A 1 443 ? -3.691 -18.875 23.688 1 77.69 443 ALA A CA 1
ATOM 3335 C C . ALA A 1 443 ? -5.16 -18.453 23.781 1 77.69 443 ALA A C 1
ATOM 3337 O O . ALA A 1 443 ? -5.469 -17.312 24.125 1 77.69 443 ALA A O 1
ATOM 3338 N N . GLY A 1 444 ? -6.074 -19.406 23.391 1 76.19 444 GLY A N 1
ATOM 3339 C CA . GLY A 1 444 ? -7.504 -19.156 23.469 1 76.19 444 GLY A CA 1
ATOM 3340 C C . GLY A 1 444 ? -8.031 -18.328 22.328 1 76.19 444 GLY A C 1
ATOM 3341 O O . GLY A 1 444 ? -9.094 -17.703 22.438 1 76.19 444 GLY A O 1
ATOM 3342 N N . SER A 1 445 ? -7.223 -18.219 21.328 1 81.12 445 SER A N 1
ATOM 3343 C CA . SER A 1 445 ? -7.629 -17.422 20.172 1 81.12 445 SER A CA 1
ATOM 3344 C C . SER A 1 445 ? -7.773 -18.297 18.922 1 81.12 445 SER A C 1
ATOM 3346 O O . SER A 1 445 ? -6.809 -18.5 18.188 1 81.12 445 SER A O 1
ATOM 3348 N N . ASP A 1 446 ? -8.984 -18.828 18.672 1 85.38 446 ASP A N 1
ATOM 3349 C CA . ASP A 1 446 ? -9.219 -19.594 17.453 1 85.38 446 ASP A CA 1
ATOM 3350 C C . ASP A 1 446 ? -9.32 -18.672 16.234 1 85.38 446 ASP A C 1
ATOM 3352 O O . ASP A 1 446 ? -10.148 -17.75 16.219 1 85.38 446 ASP A O 1
ATOM 3356 N N . PRO A 1 447 ? -8.461 -18.922 15.32 1 84.56 447 PRO A N 1
ATOM 3357 C CA . PRO A 1 447 ? -8.477 -18.062 14.133 1 84.56 447 PRO A CA 1
ATOM 3358 C C . PRO A 1 447 ? -9.852 -18 13.469 1 84.56 447 PRO A C 1
ATOM 3360 O O . PRO A 1 447 ? -10.172 -17.016 12.805 1 84.56 447 PRO A O 1
ATOM 3363 N N . LEU A 1 448 ? -10.727 -18.969 13.586 1 90.62 448 LEU A N 1
ATOM 3364 C CA . LEU A 1 448 ? -12.047 -19.016 12.969 1 90.62 448 LEU A CA 1
ATOM 3365 C C . LEU A 1 448 ? -13.008 -18.062 13.664 1 90.62 448 LEU A C 1
ATOM 3367 O O . LEU A 1 448 ? -14.07 -17.734 13.133 1 90.62 448 LEU A O 1
ATOM 3371 N N . ASP A 1 449 ? -12.547 -17.578 14.828 1 85.69 449 ASP A N 1
ATOM 3372 C CA . ASP A 1 449 ? -13.359 -16.625 15.555 1 85.69 449 ASP A CA 1
ATOM 3373 C C . ASP A 1 449 ? -13.062 -15.195 15.102 1 85.69 449 ASP A C 1
ATOM 3375 O O . ASP A 1 449 ? -13.758 -14.25 15.492 1 85.69 449 ASP A O 1
ATOM 3379 N N . ARG A 1 450 ? -12.086 -15.062 14.336 1 80.75 450 ARG A N 1
ATOM 3380 C CA . ARG A 1 450 ? -11.648 -13.734 13.922 1 80.75 450 ARG A CA 1
ATOM 3381 C C . ARG A 1 450 ? -11.703 -13.586 12.406 1 80.75 450 ARG A C 1
ATOM 3383 O O . ARG A 1 450 ? -10.75 -13.102 11.789 1 80.75 450 ARG A O 1
ATOM 3390 N N . LEU A 1 451 ? -12.773 -14 11.867 1 88.38 451 LEU A N 1
ATOM 3391 C CA . LEU A 1 451 ? -12.938 -13.867 10.422 1 88.38 451 LEU A CA 1
ATOM 3392 C C . LEU A 1 451 ? -13.258 -12.43 10.039 1 88.38 451 LEU A C 1
ATOM 3394 O O . LEU A 1 451 ? -13.852 -11.688 10.82 1 88.38 451 LEU A O 1
ATOM 3398 N N . PRO A 1 452 ? -12.766 -12.047 8.82 1 83.19 452 PRO A N 1
ATOM 3399 C CA . PRO A 1 452 ? -13.055 -10.68 8.406 1 83.19 452 PRO A CA 1
ATOM 3400 C C . PRO A 1 452 ? -14.555 -10.422 8.234 1 83.19 452 PRO A C 1
ATOM 3402 O O . PRO A 1 452 ? -15.289 -11.305 7.793 1 83.19 452 PRO A O 1
ATOM 3405 N N . THR A 1 453 ? -14.945 -9.188 8.531 1 76.88 453 THR A N 1
ATOM 3406 C CA . THR A 1 453 ? -16.359 -8.82 8.438 1 76.88 453 THR A CA 1
ATOM 3407 C C . THR A 1 453 ? -16.625 -8.016 7.168 1 76.88 453 THR A C 1
ATOM 3409 O O . THR A 1 453 ? -17.781 -7.734 6.836 1 76.88 453 THR A O 1
ATOM 3412 N N . ALA A 1 454 ? -15.547 -7.598 6.57 1 75.56 454 ALA A N 1
ATOM 3413 C CA . ALA A 1 454 ? -15.672 -6.859 5.316 1 75.56 454 ALA A CA 1
ATOM 3414 C C . ALA A 1 454 ? -14.625 -7.316 4.305 1 75.56 454 ALA A C 1
ATOM 3416 O O . ALA A 1 454 ? -13.508 -7.691 4.684 1 75.56 454 ALA A O 1
ATOM 3417 N N . HIS A 1 455 ? -15.062 -7.297 3.066 1 86 455 HIS A N 1
ATOM 3418 C CA . HIS A 1 455 ? -14.109 -7.613 2.008 1 86 455 HIS A CA 1
ATOM 3419 C C . HIS A 1 455 ? -13.07 -6.504 1.85 1 86 455 HIS A C 1
ATOM 3421 O O . HIS A 1 455 ? -13.328 -5.348 2.191 1 86 455 HIS A O 1
ATOM 3427 N N . CYS A 1 456 ? -11.914 -6.871 1.308 1 82.06 456 CYS A N 1
ATOM 3428 C CA . CYS A 1 456 ? -10.844 -5.883 1.207 1 82.06 456 CYS A CA 1
ATOM 3429 C C . CYS A 1 456 ? -10.828 -5.23 -0.171 1 82.06 456 CYS A C 1
ATOM 3431 O O . CYS A 1 456 ? -10.219 -4.176 -0.357 1 82.06 456 CYS A O 1
ATOM 3433 N N . ALA A 1 457 ? -11.453 -5.867 -1.143 1 85.88 457 ALA A N 1
ATOM 3434 C CA . ALA A 1 457 ? -11.586 -5.266 -2.467 1 85.88 457 ALA A CA 1
ATOM 3435 C C . ALA A 1 457 ? -12.844 -5.766 -3.172 1 85.88 457 ALA A C 1
ATOM 3437 O O . ALA A 1 457 ? -13.367 -6.836 -2.842 1 85.88 457 ALA A O 1
ATOM 3438 N N . GLU A 1 458 ? -13.297 -4.98 -4.074 1 88.31 458 GLU A N 1
ATOM 3439 C CA . GLU A 1 458 ? -14.453 -5.305 -4.902 1 88.31 458 GLU A CA 1
ATOM 3440 C C . GLU A 1 458 ? -14.172 -5.031 -6.379 1 88.31 458 GLU A C 1
ATOM 3442 O O . GLU A 1 458 ? -13.555 -4.023 -6.723 1 88.31 458 GLU A O 1
ATOM 3447 N N . TYR A 1 459 ? -14.555 -5.977 -7.176 1 92.06 459 TYR A N 1
ATOM 3448 C CA . TYR A 1 459 ? -14.391 -5.871 -8.617 1 92.06 459 TYR A CA 1
ATOM 3449 C C . TYR A 1 459 ? -15.734 -6 -9.328 1 92.06 459 TYR A C 1
ATOM 3451 O O . TYR A 1 459 ? -16.453 -6.977 -9.125 1 92.06 459 TYR A O 1
ATOM 3459 N N . THR A 1 460 ? -16 -5.098 -10.133 1 89.25 460 THR A N 1
ATOM 3460 C CA . THR A 1 460 ? -17.312 -5.125 -10.781 1 89.25 460 THR A CA 1
ATOM 3461 C C . THR A 1 460 ? -17.156 -5.25 -12.297 1 89.25 460 THR A C 1
ATOM 3463 O O . THR A 1 460 ? -16.422 -4.469 -12.914 1 89.25 460 THR A O 1
ATOM 3466 N N . ALA A 1 461 ? -17.766 -6.25 -12.797 1 89.44 461 ALA A N 1
ATOM 3467 C CA . ALA A 1 461 ? -17.844 -6.438 -14.242 1 89.44 461 ALA A CA 1
ATOM 3468 C C . ALA A 1 461 ? -19.219 -6.043 -14.773 1 89.44 461 ALA A C 1
ATOM 3470 O O . ALA A 1 461 ? -20.203 -6.027 -14.031 1 89.44 461 ALA A O 1
ATOM 3471 N N . ASN A 1 462 ? -19.281 -5.66 -16 1 86.94 462 ASN A N 1
ATOM 3472 C CA . ASN A 1 462 ? -20.531 -5.398 -16.688 1 86.94 462 ASN A CA 1
ATOM 3473 C C . ASN A 1 462 ? -21.406 -4.414 -15.922 1 86.94 462 ASN A C 1
ATOM 3475 O O . ASN A 1 462 ? -22.609 -4.633 -15.773 1 86.94 462 ASN A O 1
ATOM 3479 N N . GLU A 1 463 ? -20.812 -3.461 -15.336 1 72.88 463 GLU A N 1
ATOM 3480 C CA . GLU A 1 463 ? -21.484 -2.355 -14.656 1 72.88 463 GLU A CA 1
ATOM 3481 C C . GLU A 1 463 ? -22.344 -2.857 -13.5 1 72.88 463 GLU A C 1
ATOM 3483 O O . GLU A 1 463 ? -23.344 -2.223 -13.141 1 72.88 463 GLU A O 1
ATOM 3488 N N . GLY A 1 464 ? -22.094 -4.113 -13.047 1 74.12 464 GLY A N 1
ATOM 3489 C CA . GLY A 1 464 ? -22.781 -4.641 -11.883 1 74.12 464 GLY A CA 1
ATOM 3490 C C . GLY A 1 464 ? -24.188 -5.125 -12.188 1 74.12 464 GLY A C 1
ATOM 3491 O O . GLY A 1 464 ? -25.016 -5.266 -11.281 1 74.12 464 GLY A O 1
ATOM 3492 N N . ARG A 1 465 ? -24.484 -5.352 -13.445 1 77.31 465 ARG A N 1
ATOM 3493 C CA . ARG A 1 465 ? -25.797 -5.855 -13.805 1 77.31 465 ARG A CA 1
ATOM 3494 C C . ARG A 1 465 ? -26.016 -7.262 -13.258 1 77.31 465 ARG A C 1
ATOM 3496 O O . ARG A 1 465 ? -25.078 -8.047 -13.156 1 77.31 465 ARG A O 1
ATOM 3503 N N . PRO A 1 466 ? -27.234 -7.48 -12.836 1 76.56 466 PRO A N 1
ATOM 3504 C CA . PRO A 1 466 ? -27.5 -8.828 -12.32 1 76.56 466 PRO A CA 1
ATOM 3505 C C . PRO A 1 466 ? -27.203 -9.922 -13.336 1 76.56 466 PRO A C 1
ATOM 3507 O O . PRO A 1 466 ? -27.438 -9.742 -14.539 1 76.56 466 PRO A O 1
ATOM 3510 N N . GLY A 1 467 ? -26.641 -10.93 -12.82 1 77.56 467 GLY A N 1
ATOM 3511 C CA . GLY A 1 467 ? -26.281 -12.047 -13.68 1 77.56 467 GLY A CA 1
ATOM 3512 C C . GLY A 1 467 ? -27.188 -13.25 -13.508 1 77.56 467 GLY A C 1
ATOM 3513 O O . GLY A 1 467 ? -27.891 -13.367 -12.5 1 77.56 467 GLY A O 1
ATOM 3514 N N . ARG A 1 468 ? -27.219 -14.133 -14.547 1 78.44 468 ARG A N 1
ATOM 3515 C CA . ARG A 1 468 ? -28.078 -15.312 -14.578 1 78.44 468 ARG A CA 1
ATOM 3516 C C . ARG A 1 468 ? -27.25 -16.594 -14.516 1 78.44 468 ARG A C 1
ATOM 3518 O O . ARG A 1 468 ? -27.766 -17.656 -14.141 1 78.44 468 ARG A O 1
ATOM 3525 N N . PHE A 1 469 ? -26.031 -16.438 -14.766 1 83.88 469 PHE A N 1
ATOM 3526 C CA . PHE A 1 469 ? -25.25 -17.656 -15 1 83.88 469 PHE A CA 1
ATOM 3527 C C . PHE A 1 469 ? -24.156 -17.797 -13.961 1 83.88 469 PHE A C 1
ATOM 3529 O O . PHE A 1 469 ? -23.844 -16.844 -13.242 1 83.88 469 PHE A O 1
ATOM 3536 N N . VAL A 1 470 ? -23.719 -19.031 -13.891 1 85.81 470 VAL A N 1
ATOM 3537 C CA . VAL A 1 470 ? -22.578 -19.328 -13.039 1 85.81 470 VAL A CA 1
ATOM 3538 C C . VAL A 1 470 ? -21.281 -18.953 -13.758 1 85.81 470 VAL A C 1
ATOM 3540 O O . VAL A 1 470 ? -20.953 -19.5 -14.812 1 85.81 470 VAL A O 1
ATOM 3543 N N . LEU A 1 471 ? -20.609 -18 -13.242 1 90.75 471 LEU A N 1
ATOM 3544 C CA . LEU A 1 471 ? -19.312 -17.578 -13.766 1 90.75 471 LEU A CA 1
ATOM 3545 C C . LEU A 1 471 ? -18.203 -17.875 -12.773 1 90.75 471 LEU A C 1
ATOM 3547 O O . LEU A 1 471 ? -18.422 -17.891 -11.562 1 90.75 471 LEU A O 1
ATOM 3551 N N . ARG A 1 472 ? -17.062 -18.188 -13.359 1 92.75 472 ARG A N 1
ATOM 3552 C CA . ARG A 1 472 ? -15.93 -18.547 -12.508 1 92.75 472 ARG A CA 1
ATOM 3553 C C . ARG A 1 472 ? -14.758 -17.594 -12.711 1 92.75 472 ARG A C 1
ATOM 3555 O O . ARG A 1 472 ? -14.352 -17.328 -13.844 1 92.75 472 ARG A O 1
ATOM 3562 N N . SER A 1 473 ? -14.273 -17.109 -11.562 1 93.5 473 SER A N 1
ATOM 3563 C CA . SER A 1 473 ? -13.133 -16.203 -11.539 1 93.5 473 SER A CA 1
ATOM 3564 C C . SER A 1 473 ? -11.859 -16.922 -11.102 1 93.5 473 SER A C 1
ATOM 3566 O O . SER A 1 473 ? -11.883 -18.109 -10.797 1 93.5 473 SER A O 1
ATOM 3568 N N . GLY A 1 474 ? -10.781 -16.156 -11.148 1 94.69 474 GLY A N 1
ATOM 3569 C CA . GLY A 1 474 ? -9.523 -16.719 -10.688 1 94.69 474 GLY A CA 1
ATOM 3570 C C . GLY A 1 474 ? -8.445 -15.68 -10.469 1 94.69 474 GLY A C 1
ATOM 3571 O O . GLY A 1 474 ? -8.656 -14.492 -10.734 1 94.69 474 GLY A O 1
ATOM 3572 N N . PHE A 1 475 ? -7.387 -16.188 -9.914 1 95.75 475 PHE A N 1
ATOM 3573 C CA . PHE A 1 475 ? -6.188 -15.375 -9.758 1 95.75 475 PHE A CA 1
ATOM 3574 C C . PHE A 1 475 ? -5.246 -15.562 -10.945 1 95.75 475 PHE A C 1
ATOM 3576 O O . PHE A 1 475 ? -5.301 -16.594 -11.625 1 95.75 475 PHE A O 1
ATOM 3583 N N . GLY A 1 476 ? -4.496 -14.531 -11.141 1 94.19 476 GLY A N 1
ATOM 3584 C CA . GLY A 1 476 ? -3.547 -14.609 -12.242 1 94.19 476 GLY A CA 1
ATOM 3585 C C . GLY A 1 476 ? -2.203 -13.992 -11.914 1 94.19 476 GLY A C 1
ATOM 3586 O O . GLY A 1 476 ? -2.059 -13.305 -10.898 1 94.19 476 GLY A O 1
ATOM 3587 N N . GLY A 1 477 ? -1.204 -14.281 -12.852 1 90.88 477 GLY A N 1
ATOM 3588 C CA . GLY A 1 477 ? 0.139 -13.75 -12.703 1 90.88 477 GLY A CA 1
ATOM 3589 C C . GLY A 1 477 ? 1.004 -14.562 -11.758 1 90.88 477 GLY A C 1
ATOM 3590 O O . GLY A 1 477 ? 0.523 -15.5 -11.125 1 90.88 477 GLY A O 1
ATOM 3591 N N . ALA A 1 478 ? 2.344 -13.953 -11.703 1 80.62 478 ALA A N 1
ATOM 3592 C CA . ALA A 1 478 ? 3.258 -14.617 -10.773 1 80.62 478 ALA A CA 1
ATOM 3593 C C . ALA A 1 478 ? 2.891 -14.297 -9.328 1 80.62 478 ALA A C 1
ATOM 3595 O O . ALA A 1 478 ? 2.773 -13.133 -8.945 1 80.62 478 ALA A O 1
ATOM 3596 N N . GLY A 1 479 ? 2.287 -15.211 -8.562 1 79.19 479 GLY A N 1
ATOM 3597 C CA . GLY A 1 479 ? 1.981 -15.023 -7.152 1 79.19 479 GLY A CA 1
ATOM 3598 C C . GLY A 1 479 ? 0.536 -14.633 -6.902 1 79.19 479 GLY A C 1
ATOM 3599 O O . GLY A 1 479 ? 0.177 -14.242 -5.789 1 79.19 479 GLY A O 1
ATOM 3600 N N . GLY A 1 480 ? -0.215 -14.461 -7.984 1 90 480 GLY A N 1
ATOM 3601 C CA . GLY A 1 480 ? -1.634 -14.195 -7.809 1 90 480 GLY A CA 1
ATOM 3602 C C . GLY A 1 480 ? -1.952 -12.719 -7.668 1 90 480 GLY A C 1
ATOM 3603 O O . GLY A 1 480 ? -2.852 -12.344 -6.914 1 90 480 GLY A O 1
ATOM 3604 N N . GLY A 1 481 ? -1.277 -11.898 -8.352 1 91.75 481 GLY A N 1
ATOM 3605 C CA . GLY A 1 481 ? -1.434 -10.461 -8.211 1 91.75 481 GLY A CA 1
ATOM 3606 C C . GLY A 1 481 ? -2.561 -9.898 -9.055 1 91.75 481 GLY A C 1
ATOM 3607 O O . GLY A 1 481 ? -2.857 -8.703 -8.984 1 91.75 481 GLY A O 1
ATOM 3608 N N . PHE A 1 482 ? -3.207 -10.695 -9.805 1 96 482 PHE A N 1
ATOM 3609 C CA . PHE A 1 482 ? -4.289 -10.25 -10.672 1 96 482 PHE A CA 1
ATOM 3610 C C . PHE A 1 482 ? -5.551 -11.07 -10.422 1 96 482 PHE A C 1
ATOM 3612 O O . PHE A 1 482 ? -5.48 -12.203 -9.945 1 96 482 PHE A O 1
ATOM 3619 N N . VAL A 1 483 ? -6.648 -10.453 -10.672 1 96.81 483 VAL A N 1
ATOM 3620 C CA . VAL A 1 483 ? -7.957 -11.094 -10.641 1 96.81 483 VAL A CA 1
ATOM 3621 C C . VAL A 1 483 ? -8.547 -11.133 -12.055 1 96.81 483 VAL A C 1
ATOM 3623 O O . VAL A 1 483 ? -8.523 -10.133 -12.766 1 96.81 483 VAL A O 1
ATOM 3626 N N . VAL A 1 484 ? -8.977 -12.258 -12.438 1 96.75 484 VAL A N 1
ATOM 3627 C CA . VAL A 1 484 ? -9.516 -12.422 -13.781 1 96.75 484 VAL A CA 1
ATOM 3628 C C . VAL A 1 484 ? -10.93 -13.008 -13.703 1 96.75 484 VAL A C 1
ATOM 3630 O O . VAL A 1 484 ? -11.211 -13.859 -12.859 1 96.75 484 VAL A O 1
ATOM 3633 N N . HIS A 1 485 ? -11.766 -12.547 -14.594 1 96.19 485 HIS A N 1
ATOM 3634 C CA . HIS A 1 485 ? -13.164 -12.969 -14.578 1 96.19 485 HIS A CA 1
ATOM 3635 C C . HIS A 1 485 ? -13.797 -12.805 -15.953 1 96.19 485 HIS A C 1
ATOM 3637 O O . HIS A 1 485 ? -13.547 -11.82 -16.641 1 96.19 485 HIS A O 1
ATOM 3643 N N . GLY A 1 486 ? -14.539 -13.805 -16.328 1 95.06 486 GLY A N 1
ATOM 3644 C CA . GLY A 1 486 ? -15.383 -13.672 -17.5 1 95.06 486 GLY A CA 1
ATOM 3645 C C . GLY A 1 486 ? -16.719 -13.023 -17.203 1 95.06 486 GLY A C 1
ATOM 3646 O O . GLY A 1 486 ? -17.156 -12.992 -16.062 1 95.06 486 GLY A O 1
ATOM 3647 N N . SER A 1 487 ? -17.344 -12.578 -18.281 1 93.5 487 SER A N 1
ATOM 3648 C CA . SER A 1 487 ? -18.594 -11.859 -18.062 1 93.5 487 SER A CA 1
ATOM 3649 C C . SER A 1 487 ? -19.625 -12.203 -19.125 1 93.5 487 SER A C 1
ATOM 3651 O O . SER A 1 487 ? -19.297 -12.82 -20.141 1 93.5 487 SER A O 1
ATOM 3653 N N . GLU A 1 488 ? -20.859 -11.773 -18.812 1 93.5 488 GLU A N 1
ATOM 3654 C CA . GLU A 1 488 ? -21.969 -12.023 -19.719 1 93.5 488 GLU A CA 1
ATOM 3655 C C . GLU A 1 488 ? -21.938 -11.062 -20.906 1 93.5 488 GLU A C 1
ATOM 3657 O O . GLU A 1 488 ? -22.609 -11.289 -21.922 1 93.5 488 GLU A O 1
ATOM 3662 N N . ASP A 1 489 ? -21.156 -9.977 -20.844 1 92.38 489 ASP A N 1
ATOM 3663 C CA . ASP A 1 489 ? -21.016 -9.047 -21.969 1 92.38 489 ASP A CA 1
ATOM 3664 C C . ASP A 1 489 ? -19.922 -9.516 -22.922 1 92.38 489 ASP A C 1
ATOM 3666 O O . ASP A 1 489 ? -19.375 -8.719 -23.703 1 92.38 489 ASP A O 1
ATOM 3670 N N . CYS A 1 490 ? -19.469 -10.75 -22.797 1 94.75 490 CYS A N 1
ATOM 3671 C CA . CYS A 1 490 ? -18.562 -11.438 -23.703 1 94.75 490 CYS A CA 1
ATOM 3672 C C . CYS A 1 490 ? -17.125 -10.945 -23.5 1 94.75 490 CYS A C 1
ATOM 3674 O O . CYS A 1 490 ? -16.297 -11.055 -24.422 1 94.75 490 CYS A O 1
ATOM 3676 N N . GLN A 1 491 ? -16.891 -10.359 -22.328 1 95.19 491 GLN A N 1
ATOM 3677 C CA . GLN A 1 491 ? -15.57 -9.82 -22.078 1 95.19 491 GLN A CA 1
ATOM 3678 C C . GLN A 1 491 ? -14.859 -10.609 -20.969 1 95.19 491 GLN A C 1
ATOM 3680 O O . GLN A 1 491 ? -15.508 -11.242 -20.141 1 95.19 491 GLN A O 1
ATOM 3685 N N . VAL A 1 492 ? -13.555 -10.602 -21.062 1 96.5 492 VAL A N 1
ATOM 3686 C CA . VAL A 1 492 ? -12.703 -11.055 -19.969 1 96.5 492 VAL A CA 1
ATOM 3687 C C . VAL A 1 492 ? -12.078 -9.844 -19.266 1 96.5 492 VAL A C 1
ATOM 3689 O O . VAL A 1 492 ? -11.43 -9.016 -19.906 1 96.5 492 VAL A O 1
ATOM 3692 N N . TYR A 1 493 ? -12.266 -9.789 -18.016 1 96.81 493 TYR A N 1
ATOM 3693 C CA . TYR A 1 493 ? -11.734 -8.672 -17.234 1 96.81 493 TYR A CA 1
ATOM 3694 C C . TYR A 1 493 ? -10.5 -9.102 -16.438 1 96.81 493 TYR A C 1
ATOM 3696 O O . TYR A 1 493 ? -10.461 -10.195 -15.883 1 96.81 493 TYR A O 1
ATOM 3704 N N . ILE A 1 494 ? -9.531 -8.203 -16.391 1 96.88 494 ILE A N 1
ATOM 3705 C CA . ILE A 1 494 ? -8.352 -8.383 -15.555 1 96.88 494 ILE A CA 1
ATOM 3706 C C . ILE A 1 494 ? -8.18 -7.18 -14.641 1 96.88 494 ILE A C 1
ATOM 3708 O O . ILE A 1 494 ? -8.086 -6.039 -15.109 1 96.88 494 ILE A O 1
ATOM 3712 N N . TRP A 1 495 ? -8.102 -7.43 -13.344 1 96.19 495 TRP A N 1
ATOM 3713 C CA . TRP A 1 495 ? -7.918 -6.383 -12.344 1 96.19 495 TRP A CA 1
ATOM 3714 C C . TRP A 1 495 ? -6.605 -6.578 -11.586 1 96.19 495 TRP A C 1
ATOM 3716 O O . TRP A 1 495 ? -6.094 -7.695 -11.5 1 96.19 495 TRP A O 1
ATOM 3726 N N . HIS A 1 496 ? -6.094 -5.465 -11.141 1 93.94 496 HIS A N 1
ATOM 3727 C CA . HIS A 1 496 ? -5.051 -5.562 -10.117 1 93.94 496 HIS A CA 1
ATOM 3728 C C . HIS A 1 496 ? -5.641 -5.953 -8.766 1 93.94 496 HIS A C 1
ATOM 3730 O O . HIS A 1 496 ? -6.582 -5.316 -8.289 1 93.94 496 HIS A O 1
ATOM 3736 N N . ARG A 1 497 ? -5.164 -6.887 -8.148 1 93.69 497 ARG A N 1
ATOM 3737 C CA . ARG A 1 497 ? -5.789 -7.488 -6.977 1 93.69 497 ARG A CA 1
ATOM 3738 C C . ARG A 1 497 ? -5.898 -6.48 -5.84 1 93.69 497 ARG A C 1
ATOM 3740 O O . ARG A 1 497 ? -6.973 -6.293 -5.266 1 93.69 497 ARG A O 1
ATOM 3747 N N . ASP A 1 498 ? -4.809 -5.781 -5.562 1 85.56 498 ASP A N 1
ATOM 3748 C CA . ASP A 1 498 ? -4.738 -4.969 -4.352 1 85.56 498 ASP A CA 1
ATOM 3749 C C . ASP A 1 498 ? -5.402 -3.609 -4.562 1 85.56 498 ASP A C 1
ATOM 3751 O O . ASP A 1 498 ? -6.156 -3.141 -3.705 1 85.56 498 ASP A O 1
ATOM 3755 N N . SER A 1 499 ? -5.164 -3.039 -5.73 1 79.81 499 SER A N 1
ATOM 3756 C CA . SER A 1 499 ? -5.707 -1.707 -5.973 1 79.81 499 SER A CA 1
ATOM 3757 C C . SER A 1 499 ? -7.156 -1.778 -6.438 1 79.81 499 SER A C 1
ATOM 3759 O O . SER A 1 499 ? -7.91 -0.812 -6.293 1 79.81 499 SER A O 1
ATOM 3761 N N . GLY A 1 500 ? -7.48 -2.863 -7.082 1 86.94 500 GLY A N 1
ATOM 3762 C CA . GLY A 1 500 ? -8.828 -3.008 -7.605 1 86.94 500 GLY A CA 1
ATOM 3763 C C . GLY A 1 500 ? -9.008 -2.389 -8.977 1 86.94 500 GLY A C 1
ATOM 3764 O O . GLY A 1 500 ? -10.086 -2.486 -9.578 1 86.94 500 GLY A O 1
ATOM 3765 N N . ASP A 1 501 ? -7.953 -1.829 -9.539 1 86.06 501 ASP A N 1
ATOM 3766 C CA . ASP A 1 501 ? -8.039 -1.159 -10.828 1 86.06 501 ASP A CA 1
ATOM 3767 C C . ASP A 1 501 ? -8.273 -2.164 -11.953 1 86.06 501 ASP A C 1
ATOM 3769 O O . ASP A 1 501 ? -7.664 -3.234 -11.977 1 86.06 501 ASP A O 1
ATOM 3773 N N . CYS A 1 502 ? -9.227 -1.849 -12.797 1 92.5 502 CYS A N 1
ATOM 3774 C CA . CYS A 1 502 ? -9.414 -2.645 -14.008 1 92.5 502 CYS A CA 1
ATOM 3775 C C . CYS A 1 502 ? -8.312 -2.363 -15.016 1 92.5 502 CYS A C 1
ATOM 3777 O O . CYS A 1 502 ? -8.234 -1.265 -15.57 1 92.5 502 CYS A O 1
ATOM 3779 N N . LEU A 1 503 ? -7.523 -3.236 -15.258 1 94.12 503 LEU A N 1
ATOM 3780 C CA . LEU A 1 503 ? -6.348 -3.031 -16.094 1 94.12 503 LEU A CA 1
ATOM 3781 C C . LEU A 1 503 ? -6.664 -3.301 -17.562 1 94.12 503 LEU A C 1
ATOM 3783 O O . LEU A 1 503 ? -6.207 -2.572 -18.438 1 94.12 503 LEU A O 1
ATOM 3787 N N . LEU A 1 504 ? -7.391 -4.422 -17.812 1 95.12 504 LEU A N 1
ATOM 3788 C CA . LEU A 1 504 ? -7.688 -4.816 -19.188 1 95.12 504 LEU A CA 1
ATOM 3789 C C . LEU A 1 504 ? -9.109 -5.34 -19.312 1 95.12 504 LEU A C 1
ATOM 3791 O O . LEU A 1 504 ? -9.648 -5.914 -18.359 1 95.12 504 LEU A O 1
ATOM 3795 N N . LYS A 1 505 ? -9.695 -5.137 -20.375 1 94.88 505 LYS A N 1
ATOM 3796 C CA . LYS A 1 505 ? -10.922 -5.742 -20.875 1 94.88 505 LYS A CA 1
ATOM 3797 C C . LYS A 1 505 ? -10.695 -6.398 -22.234 1 94.88 505 LYS A C 1
ATOM 3799 O O . LYS A 1 505 ? -10.453 -5.711 -23.234 1 94.88 505 LYS A O 1
ATOM 3804 N N . LEU A 1 506 ? -10.742 -7.695 -22.266 1 95.69 506 LEU A N 1
ATOM 3805 C CA . LEU A 1 506 ? -10.391 -8.438 -23.469 1 95.69 506 LEU A CA 1
ATOM 3806 C C . LEU A 1 506 ? -11.648 -8.781 -24.266 1 95.69 506 LEU A C 1
ATOM 3808 O O . LEU A 1 506 ? -12.562 -9.43 -23.75 1 95.69 506 LEU A O 1
ATOM 3812 N N . GLU A 1 507 ? -11.516 -8.422 -25.484 1 94.38 507 GLU A N 1
ATOM 3813 C CA . GLU A 1 507 ? -12.609 -8.703 -26.406 1 94.38 507 GLU A CA 1
ATOM 3814 C C . GLU A 1 507 ? -12.234 -9.836 -27.375 1 94.38 507 GLU A C 1
ATOM 3816 O O . GLU A 1 507 ? -11.102 -9.898 -27.844 1 94.38 507 GLU A O 1
ATOM 3821 N N . GLY A 1 508 ? -13.148 -10.75 -27.578 1 93.31 508 GLY A N 1
ATOM 3822 C CA . GLY A 1 508 ? -12.906 -11.828 -28.516 1 93.31 508 GLY A CA 1
ATOM 3823 C C . GLY A 1 508 ? -14.062 -12.805 -28.609 1 93.31 508 GLY A C 1
ATOM 3824 O O . GLY A 1 508 ? -14.469 -13.195 -29.703 1 93.31 508 GLY A O 1
ATOM 3825 N N . HIS A 1 509 ? -14.547 -13.18 -27.516 1 95.62 509 HIS A N 1
ATOM 3826 C CA . HIS A 1 509 ? -15.664 -14.109 -27.469 1 95.62 509 HIS A CA 1
ATOM 3827 C C . HIS A 1 509 ? -16.953 -13.461 -27.969 1 95.62 509 HIS A C 1
ATOM 3829 O O . HIS A 1 509 ? -17.078 -12.234 -27.953 1 95.62 509 HIS A O 1
ATOM 3835 N N . THR A 1 510 ? -17.859 -14.25 -28.422 1 96.31 510 THR A N 1
ATOM 3836 C CA . THR A 1 510 ? -19.141 -13.742 -28.891 1 96.31 510 THR A CA 1
ATOM 3837 C C . THR A 1 510 ? -20.281 -14.203 -27.984 1 96.31 510 THR A C 1
ATOM 3839 O O . THR A 1 510 ? -21.453 -13.945 -28.266 1 96.31 510 THR A O 1
ATOM 3842 N N . GLY A 1 511 ? -20 -14.906 -27.016 1 96.25 511 GLY A N 1
ATOM 3843 C CA . GLY A 1 511 ? -20.938 -15.336 -25.984 1 96.25 511 GLY A CA 1
ATOM 3844 C C . GLY A 1 511 ? -20.422 -15.094 -24.578 1 96.25 511 GLY A C 1
ATOM 3845 O O . GLY A 1 511 ? -19.328 -14.562 -24.391 1 96.25 511 GLY A O 1
ATOM 3846 N N . THR A 1 512 ? -21.312 -15.484 -23.625 1 95.88 512 THR A N 1
ATOM 3847 C CA . THR A 1 512 ? -20.938 -15.352 -22.219 1 95.88 512 THR A CA 1
ATOM 3848 C C . THR A 1 512 ? -19.641 -16.109 -21.938 1 95.88 512 THR A C 1
ATOM 3850 O O . THR A 1 512 ? -19.469 -17.234 -22.391 1 95.88 512 THR A O 1
ATOM 3853 N N . VAL A 1 513 ? -18.766 -15.43 -21.266 1 96.88 513 VAL A N 1
ATOM 3854 C CA . VAL A 1 513 ? -17.531 -16.078 -20.828 1 96.88 513 VAL A CA 1
ATOM 3855 C C . VAL A 1 513 ? -17.75 -16.719 -19.453 1 96.88 513 VAL A C 1
ATOM 3857 O O . VAL A 1 513 ? -17.844 -16.016 -18.453 1 96.88 513 VAL A O 1
ATOM 3860 N N . ASN A 1 514 ? -17.609 -18.031 -19.406 1 96.62 514 ASN A N 1
ATOM 3861 C CA . ASN A 1 514 ? -18.062 -18.766 -18.234 1 96.62 514 ASN A CA 1
ATOM 3862 C C . ASN A 1 514 ? -16.906 -19.031 -17.266 1 96.62 514 ASN A C 1
ATOM 3864 O O . ASN A 1 514 ? -17.109 -19.141 -16.062 1 96.62 514 ASN A O 1
ATOM 3868 N N . ALA A 1 515 ? -15.781 -19.156 -17.859 1 97.38 515 ALA A N 1
ATOM 3869 C CA . ALA A 1 515 ? -14.648 -19.547 -17.016 1 97.38 515 ALA A CA 1
ATOM 3870 C C . ALA A 1 515 ? -13.336 -19 -17.578 1 97.38 515 ALA A C 1
ATOM 3872 O O . ALA A 1 515 ? -13.219 -18.766 -18.781 1 97.38 515 ALA A O 1
ATOM 3873 N N . VAL A 1 516 ? -12.445 -18.797 -16.672 1 97.38 516 VAL A N 1
ATOM 3874 C CA . VAL A 1 516 ? -11.094 -18.359 -17.016 1 97.38 516 VAL A CA 1
ATOM 3875 C C . VAL A 1 516 ? -10.07 -19.156 -16.203 1 97.38 516 VAL A C 1
ATOM 3877 O O . VAL A 1 516 ? -10.375 -19.625 -15.109 1 97.38 516 VAL A O 1
ATOM 3880 N N . SER A 1 517 ? -8.914 -19.328 -16.766 1 97.5 517 SER A N 1
ATOM 3881 C CA . SER A 1 517 ? -7.828 -20.031 -16.078 1 97.5 517 SER A CA 1
ATOM 3882 C C . SER A 1 517 ? -6.469 -19.469 -16.5 1 97.5 517 SER A C 1
ATOM 3884 O O . SER A 1 517 ? -6.145 -19.438 -17.688 1 97.5 517 SER A O 1
ATOM 3886 N N . TRP A 1 518 ? -5.77 -19.031 -15.516 1 96.75 518 TRP A N 1
ATOM 3887 C CA . TRP A 1 518 ? -4.418 -18.531 -15.734 1 96.75 518 TRP A CA 1
ATOM 3888 C C . TRP A 1 518 ? -3.395 -19.656 -15.609 1 96.75 518 TRP A C 1
ATOM 3890 O O . TRP A 1 518 ? -3.459 -20.453 -14.672 1 96.75 518 TRP A O 1
ATOM 3900 N N . ASN A 1 519 ? -2.494 -19.75 -16.547 1 95.94 519 ASN A N 1
ATOM 3901 C CA . ASN A 1 519 ? -1.478 -20.781 -16.484 1 95.94 519 ASN A CA 1
ATOM 3902 C C . ASN A 1 519 ? -0.55 -20.594 -15.281 1 95.94 519 ASN A C 1
ATOM 3904 O O . ASN A 1 519 ? 0.084 -19.547 -15.148 1 95.94 519 ASN A O 1
ATOM 3908 N N . PRO A 1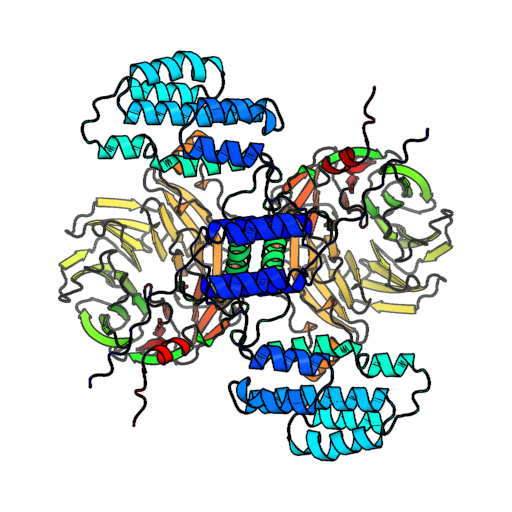 520 ? -0.442 -21.562 -14.422 1 93 520 PRO A N 1
ATOM 3909 C CA . PRO A 1 520 ? 0.323 -21.375 -13.188 1 93 520 PRO A CA 1
ATOM 3910 C C . PRO A 1 520 ? 1.829 -21.312 -13.422 1 93 520 PRO A C 1
ATOM 3912 O O . PRO A 1 520 ? 2.576 -20.828 -12.578 1 93 520 PRO A O 1
ATOM 3915 N N . ARG A 1 521 ? 2.318 -21.781 -14.555 1 91.81 521 ARG A N 1
ATOM 3916 C CA . ARG A 1 521 ? 3.758 -21.828 -14.789 1 91.81 521 ARG A CA 1
ATOM 3917 C C . ARG A 1 521 ? 4.176 -20.828 -15.859 1 91.81 521 ARG A C 1
ATOM 3919 O O . ARG A 1 521 ? 5.355 -20.5 -15.984 1 91.81 521 ARG A O 1
ATOM 3926 N N . ASP A 1 522 ? 3.281 -20.406 -16.609 1 91.31 522 ASP A N 1
ATOM 3927 C CA . ASP A 1 522 ? 3.51 -19.375 -17.609 1 91.31 522 ASP A CA 1
ATOM 3928 C C . ASP A 1 522 ? 2.604 -18.172 -17.359 1 91.31 522 ASP A C 1
ATOM 3930 O O . ASP A 1 522 ? 1.51 -18.078 -17.922 1 91.31 522 ASP A O 1
ATOM 3934 N N . PRO A 1 523 ? 3.1 -17.234 -16.656 1 91.75 523 PRO A N 1
ATOM 3935 C CA . PRO A 1 523 ? 2.254 -16.094 -16.297 1 91.75 523 PRO A CA 1
ATOM 3936 C C . PRO A 1 523 ? 1.815 -15.266 -17.516 1 91.75 523 PRO A C 1
ATOM 3938 O O . PRO A 1 523 ? 0.981 -14.367 -17.391 1 91.75 523 PRO A O 1
ATOM 3941 N N . TYR A 1 524 ? 2.254 -15.594 -18.688 1 91.94 524 TYR A N 1
ATOM 3942 C CA . TYR A 1 524 ? 1.929 -14.836 -19.891 1 91.94 524 TYR A CA 1
ATOM 3943 C C . TYR A 1 524 ? 0.812 -15.516 -20.688 1 91.94 524 TYR A C 1
ATOM 3945 O O . TYR A 1 524 ? 0.498 -15.102 -21.797 1 91.94 524 TYR A O 1
ATOM 3953 N N . MET A 1 525 ? 0.212 -16.5 -20.094 1 94.5 525 MET A N 1
ATOM 3954 C CA . MET A 1 525 ? -0.809 -17.25 -20.812 1 94.5 525 MET A CA 1
ATOM 3955 C C . MET A 1 525 ? -2.09 -17.359 -19.984 1 94.5 525 MET A C 1
ATOM 3957 O O . MET A 1 525 ? -2.049 -17.688 -18.797 1 94.5 525 MET A O 1
ATOM 3961 N N . LEU A 1 526 ? -3.217 -17.047 -20.625 1 96.44 526 LEU A N 1
ATOM 3962 C CA . LEU A 1 526 ? -4.555 -17.094 -20.047 1 96.44 526 LEU A CA 1
ATOM 3963 C C . LEU A 1 526 ? -5.531 -17.797 -20.984 1 96.44 526 LEU A C 1
ATOM 3965 O O . LEU A 1 526 ? -5.449 -17.641 -22.203 1 96.44 526 LEU A O 1
ATOM 3969 N N . ALA A 1 527 ? -6.391 -18.594 -20.438 1 97.88 527 ALA A N 1
ATOM 3970 C CA . ALA A 1 527 ? -7.441 -19.234 -21.219 1 97.88 527 ALA A CA 1
ATOM 3971 C C . ALA A 1 527 ? -8.82 -18.766 -20.766 1 97.88 527 ALA A C 1
ATOM 3973 O O . ALA A 1 527 ? -9.047 -18.547 -19.578 1 97.88 527 ALA A O 1
ATOM 3974 N N . SER A 1 528 ? -9.719 -18.656 -21.656 1 97.88 528 SER A N 1
ATOM 3975 C CA . SER A 1 528 ? -11.109 -18.328 -21.359 1 97.88 528 SER A CA 1
ATOM 3976 C C . SER A 1 528 ? -12.07 -19.25 -22.125 1 97.88 528 SER A C 1
ATOM 3978 O O . SER A 1 528 ? -11.773 -19.656 -23.25 1 97.88 528 SER A O 1
ATOM 3980 N N . ALA A 1 529 ? -13.188 -19.578 -21.484 1 98 529 ALA A N 1
ATOM 3981 C CA . ALA A 1 529 ? -14.227 -20.438 -22.062 1 98 529 ALA A CA 1
ATOM 3982 C C . ALA A 1 529 ? -15.539 -19.688 -22.219 1 98 529 ALA A C 1
ATOM 3984 O O . ALA A 1 529 ? -15.914 -18.891 -21.344 1 98 529 ALA A O 1
ATOM 3985 N N . SER A 1 530 ? -16.266 -20.062 -23.266 1 97.75 530 SER A N 1
ATOM 3986 C CA . SER A 1 530 ? -17.438 -19.25 -23.578 1 97.75 530 SER A CA 1
ATOM 3987 C C . SER A 1 530 ? -18.609 -20.109 -24.078 1 97.75 530 SER A C 1
ATOM 3989 O O . SER A 1 530 ? -18.406 -21.266 -24.438 1 97.75 530 SER A O 1
ATOM 3991 N N . ASP A 1 531 ? -19.766 -19.453 -24.031 1 97.62 531 ASP A N 1
ATOM 3992 C CA . ASP A 1 531 ? -20.969 -20.016 -24.609 1 97.62 531 ASP A CA 1
ATOM 3993 C C . ASP A 1 531 ? -20.875 -20.109 -26.141 1 97.62 531 ASP A C 1
ATOM 3995 O O . ASP A 1 531 ? -21.672 -20.781 -26.781 1 97.62 531 ASP A O 1
ATOM 3999 N N . ASP A 1 532 ? -19.922 -19.5 -26.703 1 97.12 532 ASP A N 1
ATOM 4000 C CA . ASP A 1 532 ? -19.766 -19.516 -28.156 1 97.12 532 ASP A CA 1
ATOM 4001 C C . ASP A 1 532 ? -19.094 -20.812 -28.625 1 97.12 532 ASP A C 1
ATOM 4003 O O . ASP A 1 532 ? -18.641 -20.906 -29.766 1 97.12 532 ASP A O 1
ATOM 4007 N N . HIS A 1 533 ? -18.891 -21.719 -27.734 1 97.94 533 HIS A N 1
ATOM 4008 C CA . HIS A 1 533 ? -18.438 -23.094 -27.969 1 97.94 533 HIS A CA 1
ATOM 4009 C C . HIS A 1 533 ? -16.922 -23.156 -28.109 1 97.94 533 HIS A C 1
ATOM 4011 O O . HIS A 1 533 ? -16.375 -24.188 -28.5 1 97.94 533 HIS A O 1
ATOM 4017 N N . THR A 1 534 ? -16.281 -22.062 -27.734 1 97.31 534 THR A N 1
ATOM 4018 C CA . THR A 1 534 ? -14.844 -22.047 -27.969 1 97.31 534 THR A CA 1
ATOM 4019 C C . THR A 1 534 ? -14.078 -21.766 -26.672 1 97.31 534 THR A C 1
ATOM 4021 O O . THR A 1 534 ? -14.664 -21.297 -25.703 1 97.31 534 THR A O 1
ATOM 4024 N N . VAL A 1 535 ? -12.82 -22.172 -26.719 1 98.06 535 VAL A N 1
ATOM 4025 C CA . VAL A 1 535 ? -11.82 -21.75 -25.75 1 98.06 535 VAL A CA 1
ATOM 4026 C C . VAL A 1 535 ? -10.805 -20.828 -26.406 1 98.06 535 VAL A C 1
ATOM 4028 O O . VAL A 1 535 ? -10.328 -21.109 -27.516 1 98.06 535 VAL A O 1
ATOM 4031 N N . ARG A 1 536 ? -10.547 -19.75 -25.781 1 97.69 536 ARG A N 1
ATOM 4032 C CA . ARG A 1 536 ? -9.547 -18.828 -26.328 1 97.69 536 ARG A CA 1
ATOM 4033 C C . ARG A 1 536 ? -8.305 -18.781 -25.453 1 97.69 536 ARG A C 1
ATOM 4035 O O . ARG A 1 536 ? -8.414 -18.766 -24.219 1 97.69 536 ARG A O 1
ATOM 4042 N N . ILE A 1 537 ? -7.188 -18.797 -26.156 1 97.38 537 ILE A N 1
ATOM 4043 C CA . ILE A 1 537 ? -5.902 -18.641 -25.484 1 97.38 537 ILE A CA 1
ATOM 4044 C C . ILE A 1 537 ? -5.375 -17.219 -25.688 1 97.38 537 ILE A C 1
ATOM 4046 O O . ILE A 1 537 ? -5.277 -16.75 -26.828 1 97.38 537 ILE A O 1
ATOM 4050 N N . TRP A 1 538 ? -5.09 -16.547 -24.562 1 96.38 538 TRP A N 1
ATOM 4051 C CA . TRP A 1 538 ? -4.539 -15.195 -24.594 1 96.38 538 TRP A CA 1
ATOM 4052 C C . TRP A 1 538 ? -3.061 -15.203 -24.203 1 96.38 538 TRP A C 1
ATOM 4054 O O . TRP A 1 538 ? -2.656 -15.914 -23.281 1 96.38 538 TRP A O 1
ATOM 4064 N N . ARG A 1 539 ? -2.307 -14.391 -24.891 1 93.62 539 ARG A N 1
ATOM 4065 C CA . ARG A 1 539 ? -0.875 -14.32 -24.609 1 93.62 539 ARG A CA 1
ATOM 4066 C C . ARG A 1 539 ? -0.415 -12.875 -24.469 1 93.62 539 ARG A C 1
ATOM 4068 O O . ARG A 1 539 ? -0.981 -11.969 -25.078 1 93.62 539 ARG A O 1
ATOM 4075 N N . ALA A 1 540 ? 0.562 -12.758 -23.609 1 91.94 540 ALA A N 1
ATOM 4076 C CA . ALA A 1 540 ? 1.169 -11.438 -23.469 1 91.94 540 ALA A CA 1
ATOM 4077 C C . ALA A 1 540 ? 2.01 -11.094 -24.703 1 91.94 540 ALA A C 1
ATOM 4079 O O . ALA A 1 540 ? 2.701 -11.953 -25.25 1 91.94 540 ALA A O 1
ATOM 4080 N N . ARG A 1 541 ? 2.023 -9.844 -25.094 1 85.19 541 ARG A N 1
ATOM 4081 C CA . ARG A 1 541 ? 2.809 -9.398 -26.25 1 85.19 541 ARG A CA 1
ATOM 4082 C C . ARG A 1 541 ? 4.301 -9.445 -25.938 1 85.19 541 ARG A C 1
ATOM 4084 O O . ARG A 1 541 ? 5.117 -9.68 -26.828 1 85.19 541 ARG A O 1
ATOM 4091 N N . ALA A 1 542 ? 4.645 -9.172 -24.703 1 75.25 542 ALA A N 1
ATOM 4092 C CA . ALA A 1 542 ? 6.047 -9.148 -24.297 1 75.25 542 ALA A CA 1
ATOM 4093 C C . ALA A 1 542 ? 6.645 -10.555 -24.297 1 75.25 542 ALA A C 1
ATOM 4095 O O . ALA A 1 542 ? 7.867 -10.711 -24.344 1 75.25 542 ALA A O 1
ATOM 4096 N N . ALA A 1 543 ? 5.91 -11.641 -24.281 1 63.38 543 ALA A N 1
ATOM 4097 C CA . ALA A 1 543 ? 6.418 -13.016 -24.266 1 63.38 543 ALA A CA 1
ATOM 4098 C C . ALA A 1 543 ? 7.074 -13.383 -25.594 1 63.38 543 ALA A C 1
ATOM 4100 O O . ALA A 1 543 ? 7.98 -14.219 -25.625 1 63.38 543 ALA A O 1
ATOM 4101 N N . GLY A 1 544 ? 6.625 -12.891 -26.812 1 57.44 544 GLY A N 1
ATOM 4102 C CA . GLY A 1 544 ? 7.148 -13.242 -28.125 1 57.44 544 GLY A CA 1
ATOM 4103 C C . GLY A 1 544 ? 8.578 -12.789 -28.344 1 57.44 544 GLY A C 1
ATOM 4104 O O . GLY A 1 544 ? 9.281 -13.32 -29.203 1 57.44 544 GLY A O 1
ATOM 4105 N N . GLY A 1 545 ? 9.039 -11.68 -27.922 1 47.78 545 GLY A N 1
ATOM 4106 C CA . GLY A 1 545 ? 10.344 -11.172 -28.297 1 47.78 545 GLY A CA 1
ATOM 4107 C C . GLY A 1 545 ? 11.492 -12 -27.734 1 47.78 545 GLY A C 1
ATOM 4108 O O . GLY A 1 545 ? 12.656 -11.719 -28 1 47.78 545 GLY A O 1
ATOM 4109 N N . GLY A 1 546 ? 11.328 -12.766 -26.844 1 39.97 546 GLY A N 1
ATOM 4110 C CA . GLY A 1 546 ? 12.539 -13.391 -26.344 1 39.97 546 GLY A CA 1
ATOM 4111 C C . GLY A 1 546 ? 13.094 -14.445 -27.281 1 39.97 546 GLY A C 1
ATOM 4112 O O . GLY A 1 546 ? 14.125 -15.055 -27 1 39.97 546 GLY A O 1
ATOM 4113 N N . GLY A 1 547 ? 12.367 -15.023 -28.312 1 33.97 547 GLY A N 1
ATOM 4114 C CA . GLY A 1 547 ? 13.047 -16.094 -29.016 1 33.97 547 GLY A CA 1
ATOM 4115 C C . GLY A 1 547 ? 14.062 -15.586 -30.031 1 33.97 547 GLY A C 1
ATOM 4116 O O . GLY A 1 547 ? 14.883 -16.359 -30.531 1 33.97 547 GLY A O 1
ATOM 4117 N N . GLY A 1 548 ? 13.836 -14.648 -30.984 1 30.08 548 GLY A N 1
ATOM 4118 C CA . GLY A 1 548 ? 14.758 -14.477 -32.094 1 30.08 548 GLY A CA 1
ATOM 4119 C C . GLY A 1 548 ? 16.078 -13.859 -31.688 1 30.08 548 GLY A C 1
ATOM 4120 O O . GLY A 1 548 ? 16.125 -12.719 -31.219 1 30.08 548 GLY A O 1
ATOM 4121 N N . GLY A 1 549 ? 17.047 -14.672 -31.312 1 29.05 549 GLY A N 1
ATOM 4122 C CA . GLY A 1 549 ? 18.469 -14.43 -31.531 1 29.05 549 GLY A CA 1
ATOM 4123 C C . GLY A 1 549 ? 18.781 -14.055 -32.969 1 29.05 549 GLY A C 1
ATOM 4124 O O . GLY A 1 549 ? 18.641 -14.875 -33.875 1 29.05 549 GLY A O 1
ATOM 4125 N N . GLY A 1 550 ? 18.422 -12.977 -33.531 1 24.14 550 GLY A N 1
ATOM 4126 C CA . GLY A 1 550 ? 19.016 -12.516 -34.781 1 24.14 550 GLY A CA 1
ATOM 4127 C C . GLY A 1 550 ? 20.531 -12.609 -34.781 1 24.14 550 GLY A C 1
ATOM 4128 O O . GLY A 1 550 ? 21.188 -12.242 -33.812 1 24.14 550 GLY A O 1
ATOM 4129 N N . GLY A 1 551 ? 21.125 -13.656 -35.562 1 23.34 551 GLY A N 1
ATOM 4130 C CA . GLY A 1 551 ? 22.406 -13.742 -36.25 1 23.34 551 GLY A CA 1
ATOM 4131 C C . GLY A 1 551 ? 22.75 -12.484 -37.031 1 23.34 551 GLY A C 1
ATOM 4132 O O . GLY A 1 551 ? 21.875 -11.875 -37.656 1 23.34 551 GLY A O 1
ATOM 4133 N N . ALA A 1 552 ? 23.75 -11.805 -36.688 1 20.69 552 ALA A N 1
ATOM 4134 C CA . ALA A 1 552 ? 24.531 -10.945 -37.562 1 20.69 552 ALA A CA 1
ATOM 4135 C C . ALA A 1 552 ? 24.828 -11.641 -38.875 1 20.69 552 ALA A C 1
ATOM 4137 O O . ALA A 1 552 ? 25.328 -12.773 -38.906 1 20.69 552 ALA A O 1
ATOM 4138 N N . ARG A 1 553 ? 24.109 -11.461 -39.938 1 19.25 553 ARG A N 1
ATOM 4139 C CA . ARG A 1 553 ? 24.75 -11.531 -41.25 1 19.25 553 ARG A CA 1
ATOM 4140 C C . ARG A 1 553 ? 26.109 -10.844 -41.219 1 19.25 553 ARG A C 1
ATOM 4142 O O . ARG A 1 553 ? 26.281 -9.812 -40.562 1 19.25 553 ARG A O 1
ATOM 4149 N N . ARG A 1 554 ? 27.156 -11.453 -41.844 1 19.52 554 ARG A N 1
ATOM 4150 C CA . ARG A 1 554 ? 28.188 -10.867 -42.688 1 19.52 554 ARG A CA 1
ATOM 4151 C C . ARG A 1 554 ? 27.578 -9.969 -43.75 1 19.52 554 ARG A C 1
ATOM 4153 O O . ARG A 1 554 ? 26.516 -10.281 -44.312 1 19.52 554 ARG A O 1
ATOM 4160 N N . MET B 1 1 ? 35.031 -22.922 -38.531 1 25.12 1 MET B N 1
ATOM 4161 C CA . MET B 1 1 ? 35.469 -22.484 -37.188 1 25.12 1 MET B CA 1
ATOM 4162 C C . MET B 1 1 ? 34.281 -22.016 -36.375 1 25.12 1 MET B C 1
ATOM 4164 O O . MET B 1 1 ? 33.562 -21.094 -36.781 1 25.12 1 MET B O 1
ATOM 4168 N N . THR B 1 2 ? 33.625 -22.969 -35.719 1 26.23 2 THR B N 1
ATOM 4169 C CA . THR B 1 2 ? 32.344 -23.047 -35.062 1 26.23 2 THR B CA 1
ATOM 4170 C C . THR B 1 2 ? 32.25 -22.047 -33.906 1 26.23 2 THR B C 1
ATOM 4172 O O . THR B 1 2 ? 33.062 -22.094 -32.969 1 26.23 2 THR B O 1
ATOM 4175 N N . SER B 1 3 ? 32 -20.781 -34.281 1 26 3 SER B N 1
ATOM 4176 C CA . SER B 1 3 ? 31.969 -19.625 -33.406 1 26 3 SER B CA 1
ATOM 4177 C C . SER B 1 3 ? 31.047 -19.875 -32.219 1 26 3 SER B C 1
ATOM 4179 O O . SER B 1 3 ? 29.844 -20.125 -32.375 1 26 3 SER B O 1
ATOM 4181 N N . SER B 1 4 ? 31.531 -20.641 -31.188 1 25.58 4 SER B N 1
ATOM 4182 C CA . SER B 1 4 ? 30.922 -20.969 -29.906 1 25.58 4 SER B CA 1
ATOM 4183 C C . SER B 1 4 ? 30.344 -19.719 -29.25 1 25.58 4 SER B C 1
ATOM 4185 O O . SER B 1 4 ? 31.047 -18.734 -29.016 1 25.58 4 SER B O 1
ATOM 4187 N N . ALA B 1 5 ? 29.172 -19.375 -29.594 1 31.41 5 ALA B N 1
ATOM 4188 C CA . ALA B 1 5 ? 28.391 -18.328 -28.938 1 31.41 5 ALA B CA 1
ATOM 4189 C C . ALA B 1 5 ? 28.562 -18.391 -27.422 1 31.41 5 ALA B C 1
ATOM 4191 O O . ALA B 1 5 ? 28.203 -19.375 -26.797 1 31.41 5 ALA B O 1
ATOM 4192 N N . ALA B 1 6 ? 29.672 -17.734 -26.906 1 32 6 ALA B N 1
ATOM 4193 C CA . ALA B 1 6 ? 29.984 -17.531 -25.5 1 32 6 ALA B CA 1
ATOM 4194 C C . ALA B 1 6 ? 28.703 -17.297 -24.688 1 32 6 ALA B C 1
ATOM 4196 O O . ALA B 1 6 ? 28.016 -16.297 -24.891 1 32 6 ALA B O 1
ATOM 4197 N N . HIS B 1 7 ? 27.906 -18.172 -24.391 1 36.03 7 HIS B N 1
ATOM 4198 C CA . HIS B 1 7 ? 26.875 -18.141 -23.344 1 36.03 7 HIS B CA 1
ATOM 4199 C C . HIS B 1 7 ? 27.312 -17.281 -22.172 1 36.03 7 HIS B C 1
ATOM 4201 O O . HIS B 1 7 ? 28.234 -17.641 -21.438 1 36.03 7 HIS B O 1
ATOM 4207 N N . GLY B 1 8 ? 27.391 -15.945 -22.234 1 38.56 8 GLY B N 1
ATOM 4208 C CA . GLY B 1 8 ? 27.969 -15.055 -21.234 1 38.56 8 GLY B CA 1
ATOM 4209 C C . GLY B 1 8 ? 27.609 -15.453 -19.812 1 38.56 8 GLY B C 1
ATOM 4210 O O . GLY B 1 8 ? 26.547 -16.047 -19.578 1 38.56 8 GLY B O 1
ATOM 4211 N N . ALA B 1 9 ? 28.484 -15.742 -18.906 1 46.84 9 ALA B N 1
ATOM 4212 C CA . ALA B 1 9 ? 28.484 -16.125 -17.5 1 46.84 9 ALA B CA 1
ATOM 4213 C C . ALA B 1 9 ? 27.391 -15.391 -16.734 1 46.84 9 ALA B C 1
ATOM 4215 O O . ALA B 1 9 ? 27.109 -14.219 -17.016 1 46.84 9 ALA B O 1
ATOM 4216 N N . PRO B 1 10 ? 26.391 -16.031 -16.141 1 59.81 10 PRO B N 1
ATOM 4217 C CA . PRO B 1 10 ? 25.359 -15.406 -15.328 1 59.81 10 PRO B CA 1
ATOM 4218 C C . PRO B 1 10 ? 25.891 -14.258 -14.484 1 59.81 10 PRO B C 1
ATOM 4220 O O . PRO B 1 10 ? 26.984 -14.352 -13.93 1 59.81 10 PRO B O 1
ATOM 4223 N N . ALA B 1 11 ? 25.422 -12.984 -14.719 1 72.38 11 ALA B N 1
ATOM 4224 C CA . ALA B 1 11 ? 25.828 -11.773 -14.016 1 72.38 11 ALA B CA 1
ATOM 4225 C C . ALA B 1 11 ? 25.859 -12 -12.508 1 72.38 11 ALA B C 1
ATOM 4227 O O . ALA B 1 11 ? 24.969 -12.633 -11.945 1 72.38 11 ALA B O 1
ATOM 4228 N N . GLU B 1 12 ? 27.031 -11.828 -11.891 1 89.44 12 GLU B N 1
ATOM 4229 C CA . GLU B 1 12 ? 27.219 -11.945 -10.445 1 89.44 12 GLU B CA 1
ATOM 4230 C C . GLU B 1 12 ? 26.266 -11.039 -9.688 1 89.44 12 GLU B C 1
ATOM 4232 O O . GLU B 1 12 ? 26.062 -9.883 -10.07 1 89.44 12 GLU B O 1
ATOM 4237 N N . ARG B 1 13 ? 25.516 -11.594 -8.844 1 93.44 13 ARG B N 1
ATOM 4238 C CA . ARG B 1 13 ? 24.547 -10.859 -8.039 1 93.44 13 ARG B CA 1
ATOM 4239 C C . ARG B 1 13 ? 25.031 -10.711 -6.598 1 93.44 13 ARG B C 1
ATOM 4241 O O . ARG B 1 13 ? 25.688 -11.609 -6.062 1 93.44 13 ARG B O 1
ATOM 4248 N N . VAL B 1 14 ? 24.781 -9.539 -6.023 1 95.19 14 VAL B N 1
ATOM 4249 C CA . VAL B 1 14 ? 25.172 -9.281 -4.641 1 95.19 14 VAL B CA 1
ATOM 4250 C C . VAL B 1 14 ? 23.953 -8.812 -3.842 1 95.19 14 VAL B C 1
ATOM 4252 O O . VAL B 1 14 ? 22.859 -8.656 -4.391 1 95.19 14 VAL B O 1
ATOM 4255 N N . GLY B 1 15 ? 24.109 -8.656 -2.477 1 93.5 15 GLY B N 1
ATOM 4256 C CA . GLY B 1 15 ? 23.047 -8.266 -1.575 1 93.5 15 GLY B CA 1
ATOM 4257 C C . GLY B 1 15 ? 22.406 -9.438 -0.851 1 93.5 15 GLY B C 1
ATOM 4258 O O . GLY B 1 15 ? 22.578 -10.594 -1.259 1 93.5 15 GLY B O 1
ATOM 4259 N N . PRO B 1 16 ? 21.766 -9.117 0.209 1 92.31 16 PRO B N 1
ATOM 4260 C CA . PRO B 1 16 ? 21.172 -10.188 1.003 1 92.31 16 PRO B CA 1
ATOM 4261 C C . PRO B 1 16 ? 20.188 -11.047 0.197 1 92.31 16 PRO B C 1
ATOM 4263 O O . PRO B 1 16 ? 20.094 -12.258 0.435 1 92.31 16 PRO B O 1
ATOM 4266 N N . GLN B 1 17 ? 19.531 -10.477 -0.835 1 92.38 17 GLN B N 1
ATOM 4267 C CA . GLN B 1 17 ? 18.547 -11.227 -1.616 1 92.38 17 GLN B CA 1
ATOM 4268 C C . GLN B 1 17 ? 19.078 -11.523 -3.018 1 92.38 17 GLN B C 1
ATOM 4270 O O . GLN B 1 17 ? 18.359 -12.086 -3.85 1 92.38 17 GLN B O 1
ATOM 4275 N N . GLY B 1 18 ? 20.203 -11.062 -3.289 1 93.38 18 GLY B N 1
ATOM 4276 C CA . GLY B 1 18 ? 20.844 -11.344 -4.57 1 93.38 18 GLY B CA 1
ATOM 4277 C C . GLY B 1 18 ? 20.156 -10.648 -5.734 1 93.38 18 GLY B C 1
ATOM 4278 O O . GLY B 1 18 ? 20.078 -11.203 -6.832 1 93.38 18 GLY B O 1
ATOM 4279 N N . LEU B 1 19 ? 19.641 -9.414 -5.551 1 93.12 19 LEU B N 1
ATOM 4280 C CA . LEU B 1 19 ? 18.875 -8.727 -6.586 1 93.12 19 LEU B CA 1
ATOM 4281 C C . LEU B 1 19 ? 19.766 -7.723 -7.328 1 93.12 19 LEU B C 1
ATOM 4283 O O . LEU B 1 19 ? 19.375 -7.223 -8.383 1 93.12 19 LEU B O 1
ATOM 4287 N N . ILE B 1 20 ? 20.891 -7.484 -6.797 1 95.88 20 ILE B N 1
ATOM 4288 C CA . ILE B 1 20 ? 21.719 -6.395 -7.297 1 95.88 20 ILE B CA 1
ATOM 4289 C C . ILE B 1 20 ? 22.766 -6.941 -8.266 1 95.88 20 ILE B C 1
ATOM 4291 O O . ILE B 1 20 ? 23.531 -7.836 -7.922 1 95.88 20 ILE B O 1
ATOM 4295 N N . ASN B 1 21 ? 22.797 -6.414 -9.469 1 95.31 21 ASN B N 1
ATOM 4296 C CA . ASN B 1 21 ? 23.891 -6.699 -10.398 1 95.31 21 ASN B CA 1
ATOM 4297 C C . ASN B 1 21 ? 25.203 -6.07 -9.938 1 95.31 21 ASN B C 1
ATOM 4299 O O . ASN B 1 21 ? 25.281 -4.852 -9.758 1 95.31 21 ASN B O 1
ATOM 4303 N N . ARG B 1 22 ? 26.188 -6.84 -9.758 1 96.62 22 ARG B N 1
ATOM 4304 C CA . ARG B 1 22 ? 27.453 -6.379 -9.195 1 96.62 22 ARG B CA 1
ATOM 4305 C C . ARG B 1 22 ? 28.062 -5.273 -10.047 1 96.62 22 ARG B C 1
ATOM 4307 O O . ARG B 1 22 ? 28.547 -4.266 -9.523 1 96.62 22 ARG B O 1
ATOM 4314 N N . THR B 1 23 ? 28.062 -5.441 -11.352 1 96 23 THR B N 1
ATOM 4315 C CA . THR B 1 23 ? 28.656 -4.473 -12.258 1 96 23 THR B CA 1
ATOM 4316 C C . THR B 1 23 ? 27.938 -3.129 -12.172 1 96 23 THR B C 1
ATOM 4318 O O . THR B 1 23 ? 28.578 -2.08 -12.078 1 96 23 THR B O 1
ATOM 4321 N N . GLU B 1 24 ? 26.641 -3.162 -12.156 1 96.69 24 GLU B N 1
ATOM 4322 C CA . GLU B 1 24 ? 25.859 -1.937 -12.039 1 96.69 24 GLU B CA 1
ATOM 4323 C C . GLU B 1 24 ? 26.109 -1.251 -10.695 1 96.69 24 GLU B C 1
ATOM 4325 O O . GLU B 1 24 ? 26.188 -0.022 -10.625 1 96.69 24 GLU B O 1
ATOM 4330 N N . TYR B 1 25 ? 26.25 -2.086 -9.703 1 97.62 25 TYR B N 1
ATOM 4331 C CA . TYR B 1 25 ? 26.469 -1.579 -8.359 1 97.62 25 TYR B CA 1
ATOM 4332 C C . TYR B 1 25 ? 27.781 -0.824 -8.266 1 97.62 25 TYR B C 1
ATOM 4334 O O . TYR B 1 25 ? 27.844 0.279 -7.715 1 97.62 25 TYR B O 1
ATOM 4342 N N . VAL B 1 26 ? 28.812 -1.348 -8.789 1 98 26 VAL B N 1
ATOM 4343 C CA . VAL B 1 26 ? 30.141 -0.722 -8.781 1 98 26 VAL B CA 1
ATOM 4344 C C . VAL B 1 26 ? 30.078 0.601 -9.547 1 98 26 VAL B C 1
ATOM 4346 O O . VAL B 1 26 ? 30.656 1.6 -9.109 1 98 26 VAL B O 1
ATOM 4349 N N . ARG B 1 27 ? 29.391 0.622 -10.68 1 97.5 27 ARG B N 1
ATOM 4350 C CA . ARG B 1 27 ? 29.25 1.851 -11.453 1 97.5 27 ARG B CA 1
ATOM 4351 C C . ARG B 1 27 ? 28.562 2.938 -10.633 1 97.5 27 ARG B C 1
ATOM 4353 O O . ARG B 1 27 ? 28.969 4.102 -10.68 1 97.5 27 ARG B O 1
ATOM 4360 N N . LEU B 1 28 ? 27.609 2.541 -9.859 1 98.12 28 LEU B N 1
ATOM 4361 C CA . LEU B 1 28 ? 26.891 3.5 -9.023 1 98.12 28 LEU B CA 1
ATOM 4362 C C . LEU B 1 28 ? 27.781 3.994 -7.883 1 98.12 28 LEU B C 1
ATOM 4364 O O . LEU B 1 28 ? 27.703 5.16 -7.488 1 98.12 28 LEU B O 1
ATOM 4368 N N . LEU B 1 29 ? 28.594 3.115 -7.332 1 98.38 29 LEU B N 1
ATOM 4369 C CA . LEU B 1 29 ? 29.547 3.518 -6.293 1 98.38 29 LEU B CA 1
ATOM 4370 C C . LEU B 1 29 ? 30.531 4.555 -6.82 1 98.38 29 LEU B C 1
ATOM 4372 O O . LEU B 1 29 ? 30.844 5.523 -6.129 1 98.38 29 LEU B O 1
ATOM 4376 N N . GLU B 1 30 ? 30.984 4.328 -8.039 1 97.69 30 GLU B N 1
ATOM 4377 C CA . GLU B 1 30 ? 31.875 5.297 -8.672 1 97.69 30 GLU B CA 1
ATOM 4378 C C . GLU B 1 30 ? 31.203 6.664 -8.797 1 97.69 30 GLU B C 1
ATOM 4380 O O . GLU B 1 30 ? 31.797 7.684 -8.438 1 97.69 30 GLU B O 1
ATOM 4385 N N . GLN B 1 31 ? 29.984 6.664 -9.273 1 96.19 31 GLN B N 1
ATOM 4386 C CA . GLN B 1 31 ? 29.25 7.922 -9.406 1 96.19 31 GLN B CA 1
ATOM 4387 C C . GLN B 1 31 ? 29.109 8.617 -8.055 1 96.19 31 GLN B C 1
ATOM 4389 O O . GLN B 1 31 ? 29.281 9.828 -7.957 1 96.19 31 GLN B O 1
ATOM 4394 N N . ALA B 1 32 ? 28.734 7.832 -7.059 1 97.81 32 ALA B N 1
ATOM 4395 C CA . ALA B 1 32 ? 28.547 8.383 -5.719 1 97.81 32 ALA B CA 1
ATOM 4396 C C . ALA B 1 32 ? 29.828 9.023 -5.199 1 97.81 32 ALA B C 1
ATOM 4398 O O . ALA B 1 32 ? 29.797 10.117 -4.625 1 97.81 32 ALA B O 1
ATOM 4399 N N . LEU B 1 33 ? 30.984 8.367 -5.379 1 97.81 33 LEU B N 1
ATOM 4400 C CA . LEU B 1 33 ? 32.281 8.875 -4.938 1 97.81 33 LEU B CA 1
ATOM 4401 C C . LEU B 1 33 ? 32.625 10.172 -5.656 1 97.81 33 LEU B C 1
ATOM 4403 O O . LEU B 1 33 ? 33.125 11.117 -5.035 1 97.81 33 LEU B O 1
ATOM 4407 N N . HIS B 1 34 ? 32.344 10.242 -6.965 1 95 34 HIS B N 1
ATOM 4408 C CA . HIS B 1 34 ? 32.562 11.477 -7.707 1 95 34 HIS B CA 1
ATOM 4409 C C . HIS B 1 34 ? 31.719 12.609 -7.145 1 95 34 HIS B C 1
ATOM 4411 O O . HIS B 1 34 ? 32.219 13.719 -6.93 1 95 34 HIS B O 1
ATOM 4417 N N . ARG B 1 35 ? 30.5 12.383 -6.863 1 93.56 35 ARG B N 1
ATOM 4418 C CA . ARG B 1 35 ? 29.547 13.398 -6.418 1 93.56 35 ARG B CA 1
ATOM 4419 C C . ARG B 1 35 ? 29.891 13.891 -5.016 1 93.56 35 ARG B C 1
ATOM 4421 O O . ARG B 1 35 ? 29.609 15.039 -4.672 1 93.56 35 ARG B O 1
ATOM 4428 N N . LEU B 1 36 ? 30.469 12.984 -4.25 1 96.38 36 LEU B N 1
ATOM 4429 C CA . LEU B 1 36 ? 30.828 13.336 -2.881 1 96.38 36 LEU B CA 1
ATOM 4430 C C . LEU B 1 36 ? 32.156 14.078 -2.838 1 96.38 36 LEU B C 1
ATOM 4432 O O . LEU B 1 36 ? 32.594 14.531 -1.772 1 96.38 36 LEU B O 1
ATOM 4436 N N . GLY B 1 37 ? 32.812 14.203 -3.992 1 95.25 37 GLY B N 1
ATOM 4437 C CA . GLY B 1 37 ? 34.062 14.953 -4.074 1 95.25 37 GLY B CA 1
ATOM 4438 C C . GLY B 1 37 ? 35.281 14.078 -3.973 1 95.25 37 GLY B C 1
ATOM 4439 O O . GLY B 1 37 ? 36.406 14.578 -3.756 1 95.25 37 GLY B O 1
ATOM 4440 N N . TYR B 1 38 ? 35.125 12.797 -4.059 1 97.31 38 TYR B N 1
ATOM 4441 C CA . TYR B 1 38 ? 36.25 11.883 -3.977 1 97.31 38 TYR B CA 1
ATOM 4442 C C . TYR B 1 38 ? 36.594 11.281 -5.34 1 97.31 38 TYR B C 1
ATOM 4444 O O . TYR B 1 38 ? 36.688 10.062 -5.48 1 97.31 38 TYR B O 1
ATOM 4452 N N . GLY B 1 39 ? 36.875 12.109 -6.289 1 95.81 39 GLY B N 1
ATOM 4453 C CA . GLY B 1 39 ? 37.125 11.711 -7.668 1 95.81 39 GLY B CA 1
ATOM 4454 C C . GLY B 1 39 ? 38.312 10.789 -7.832 1 95.81 39 GLY B C 1
ATOM 4455 O O . GLY B 1 39 ? 38.25 9.844 -8.625 1 95.81 39 GLY B O 1
ATOM 4456 N N . ALA B 1 40 ? 39.312 10.984 -7.074 1 96.5 40 ALA B N 1
ATOM 4457 C CA . ALA B 1 40 ? 40.531 10.156 -7.164 1 96.5 40 ALA B CA 1
ATOM 4458 C C . ALA B 1 40 ? 40.25 8.727 -6.719 1 96.5 40 ALA B C 1
ATOM 4460 O O . ALA B 1 40 ? 40.75 7.773 -7.312 1 96.5 40 ALA B O 1
ATOM 4461 N N . ILE B 1 41 ? 39.5 8.641 -5.707 1 97.62 41 ILE B N 1
ATOM 4462 C CA . ILE B 1 41 ? 39.125 7.324 -5.199 1 97.62 41 ILE B CA 1
ATOM 4463 C C . ILE B 1 41 ? 38.25 6.605 -6.215 1 97.62 41 ILE B C 1
ATOM 4465 O O . ILE B 1 41 ? 38.406 5.406 -6.449 1 97.62 41 ILE B O 1
ATOM 4469 N N . ALA B 1 42 ? 37.344 7.336 -6.852 1 97.31 42 ALA B N 1
ATOM 4470 C CA . ALA B 1 42 ? 36.5 6.77 -7.895 1 97.31 42 ALA B CA 1
ATOM 4471 C C . ALA B 1 42 ? 37.344 6.246 -9.062 1 97.31 42 ALA B C 1
ATOM 4473 O O . ALA B 1 42 ? 37.094 5.148 -9.57 1 97.31 42 ALA B O 1
ATOM 4474 N N . ASP B 1 43 ? 38.281 7.004 -9.391 1 96.12 43 ASP B N 1
ATOM 4475 C CA . ASP B 1 43 ? 39.188 6.613 -10.484 1 96.12 43 ASP B CA 1
ATOM 4476 C C . ASP B 1 43 ? 39.969 5.348 -10.133 1 96.12 43 ASP B C 1
ATOM 4478 O O . ASP B 1 43 ? 40.156 4.477 -10.984 1 96.12 43 ASP B O 1
ATOM 4482 N N . GLN B 1 44 ? 40.406 5.285 -8.938 1 97.19 44 GLN B N 1
ATOM 4483 C CA . GLN B 1 44 ? 41.125 4.098 -8.477 1 97.19 44 GLN B CA 1
ATOM 4484 C C . GLN B 1 44 ? 40.219 2.869 -8.5 1 97.19 44 GLN B C 1
ATOM 4486 O O . GLN B 1 44 ? 40.625 1.777 -8.875 1 97.19 44 GLN B O 1
ATOM 4491 N N . LEU B 1 45 ? 39 3.033 -8.039 1 97.69 45 LEU B N 1
ATOM 4492 C CA . LEU B 1 45 ? 38.031 1.939 -8.086 1 97.69 45 LEU B CA 1
ATOM 4493 C C . LEU B 1 45 ? 37.812 1.459 -9.516 1 97.69 45 LEU B C 1
ATOM 4495 O O . LEU B 1 45 ? 37.781 0.253 -9.766 1 97.69 45 LEU B O 1
ATOM 4499 N N . GLU B 1 46 ? 37.688 2.371 -10.445 1 96.69 46 GLU B N 1
ATOM 4500 C CA . GLU B 1 46 ? 37.531 2.033 -11.859 1 96.69 46 GLU B CA 1
ATOM 4501 C C . GLU B 1 46 ? 38.719 1.216 -12.375 1 96.69 46 GLU B C 1
ATOM 4503 O O . GLU B 1 46 ? 38.531 0.213 -13.062 1 96.69 46 GLU B O 1
ATOM 4508 N N . ARG B 1 47 ? 39.844 1.591 -11.992 1 96.31 47 ARG B N 1
ATOM 4509 C CA . ARG B 1 47 ? 41.062 0.904 -12.422 1 96.31 47 ARG B CA 1
ATOM 4510 C C . ARG B 1 47 ? 41.125 -0.494 -11.82 1 96.31 47 ARG B C 1
ATOM 4512 O O . ARG B 1 47 ? 41.406 -1.467 -12.531 1 96.31 47 ARG B O 1
ATOM 4519 N N . GLU B 1 48 ? 40.875 -0.628 -10.594 1 96.56 48 GLU B N 1
ATOM 4520 C CA . GLU B 1 48 ? 41.031 -1.9 -9.898 1 96.56 48 GLU B CA 1
ATOM 4521 C C . GLU B 1 48 ? 39.906 -2.873 -10.258 1 96.56 48 GLU B C 1
ATOM 4523 O O . GLU B 1 48 ? 40.125 -4.082 -10.344 1 96.56 48 GLU B O 1
ATOM 4528 N N . SER B 1 49 ? 38.75 -2.402 -10.406 1 95.62 49 SER B N 1
ATOM 4529 C CA . SER B 1 49 ? 37.625 -3.266 -10.719 1 95.62 49 SER B CA 1
ATOM 4530 C C . SER B 1 49 ? 37.594 -3.605 -12.203 1 95.62 49 SER B C 1
ATOM 4532 O O . SER B 1 49 ? 37 -4.621 -12.594 1 95.62 49 SER B O 1
ATOM 4534 N N . GLY B 1 50 ? 38.094 -2.758 -13.055 1 95.25 50 GLY B N 1
ATOM 4535 C CA . GLY B 1 50 ? 37.969 -2.904 -14.5 1 95.25 50 GLY B CA 1
ATOM 4536 C C . GLY B 1 50 ? 36.625 -2.488 -15.047 1 95.25 50 GLY B C 1
ATOM 4537 O O . GLY B 1 50 ? 36.312 -2.742 -16.219 1 95.25 50 GLY B O 1
ATOM 4538 N N . ILE B 1 51 ? 35.781 -1.914 -14.18 1 95.38 51 ILE B N 1
ATOM 4539 C CA . ILE B 1 51 ? 34.438 -1.486 -14.547 1 95.38 51 ILE B CA 1
ATOM 4540 C C . ILE B 1 51 ? 34.375 0.035 -14.68 1 95.38 51 ILE B C 1
ATOM 4542 O O . ILE B 1 51 ? 34.75 0.753 -13.742 1 95.38 51 ILE B O 1
ATOM 4546 N N . GLN B 1 52 ? 33.906 0.516 -15.836 1 94.31 52 GLN B N 1
ATOM 4547 C CA . GLN B 1 52 ? 33.812 1.954 -16.078 1 94.31 52 GLN B CA 1
ATOM 4548 C C . GLN B 1 52 ? 32.438 2.488 -15.711 1 94.31 52 GLN B C 1
ATOM 4550 O O . GLN B 1 52 ? 31.422 1.905 -16.094 1 94.31 52 GLN B O 1
ATOM 4555 N N . MET B 1 53 ? 32.469 3.572 -14.945 1 94.25 53 MET B N 1
ATOM 4556 C CA . MET B 1 53 ? 31.219 4.184 -14.539 1 94.25 53 MET B CA 1
ATOM 4557 C C . MET B 1 53 ? 30.312 4.418 -15.742 1 94.25 53 MET B C 1
ATOM 4559 O O . MET B 1 53 ? 29.156 4 -15.75 1 94.25 53 MET B O 1
ATOM 4563 N N . GLN B 1 54 ? 30.812 5.09 -16.734 1 92.88 54 GLN B N 1
ATOM 4564 C CA . GLN B 1 54 ? 30.156 5.391 -18 1 92.88 54 GLN B CA 1
ATOM 4565 C C . GLN B 1 54 ? 31.156 5.48 -19.141 1 92.88 54 GLN B C 1
ATOM 4567 O O . GLN B 1 54 ? 32.344 5.754 -18.906 1 92.88 54 GLN B O 1
ATOM 4572 N N . PRO B 1 55 ? 30.672 5.18 -20.344 1 92.19 55 PRO B N 1
ATOM 4573 C CA . PRO B 1 55 ? 31.609 5.336 -21.453 1 92.19 55 PRO B CA 1
ATOM 4574 C C . PRO B 1 55 ? 32.156 6.762 -21.578 1 92.19 55 PRO B C 1
ATOM 4576 O O . PRO B 1 55 ? 31.453 7.723 -21.25 1 92.19 55 PRO B O 1
ATOM 4579 N N . PRO B 1 56 ? 33.344 6.902 -22.031 1 92.38 56 PRO B N 1
ATOM 4580 C CA . PRO B 1 56 ? 34 8.219 -22.109 1 92.38 56 PRO B CA 1
ATOM 4581 C C . PRO B 1 56 ? 33.188 9.227 -22.906 1 92.38 56 PRO B C 1
ATOM 4583 O O . PRO B 1 56 ? 33.125 10.406 -22.547 1 92.38 56 PRO B O 1
ATOM 4586 N N . HIS B 1 57 ? 32.594 8.758 -23.984 1 94 57 HIS B N 1
ATOM 4587 C CA . HIS B 1 57 ? 31.844 9.688 -24.812 1 94 57 HIS B CA 1
ATOM 4588 C C . HIS B 1 57 ? 30.641 10.234 -24.047 1 94 57 HIS B C 1
ATOM 4590 O O . HIS B 1 57 ? 30.203 11.367 -24.281 1 94 57 HIS B O 1
ATOM 4596 N N . ALA B 1 58 ? 30.078 9.453 -23.156 1 94.19 58 ALA B N 1
ATOM 4597 C CA . ALA B 1 58 ? 28.984 9.93 -22.328 1 94.19 58 ALA B CA 1
ATOM 4598 C C . ALA B 1 58 ? 29.469 10.969 -21.312 1 94.19 58 ALA B C 1
ATOM 4600 O O . ALA B 1 58 ? 28.812 11.992 -21.109 1 94.19 58 ALA B O 1
ATOM 4601 N N . THR B 1 59 ? 30.625 10.734 -20.734 1 91.69 59 THR B N 1
ATOM 4602 C CA . THR B 1 59 ? 31.219 11.672 -19.781 1 91.69 59 THR B CA 1
ATOM 4603 C C . THR B 1 59 ? 31.547 12.992 -20.469 1 91.69 59 THR B C 1
ATOM 4605 O O . THR B 1 59 ? 31.297 14.07 -19.938 1 91.69 59 THR B O 1
ATOM 4608 N N . ASP B 1 60 ? 32.062 12.844 -21.672 1 94.56 60 ASP B N 1
ATOM 4609 C CA . ASP B 1 60 ? 32.375 14.031 -22.453 1 94.56 60 ASP B CA 1
ATOM 4610 C C . ASP B 1 60 ? 31.125 14.82 -22.812 1 94.56 60 ASP B C 1
ATOM 4612 O O . ASP B 1 60 ? 31.125 16.047 -22.75 1 94.56 60 ASP B O 1
ATOM 4616 N N . PHE B 1 61 ? 30.172 14.156 -23.219 1 95.81 61 PHE B N 1
ATOM 4617 C CA . PHE B 1 61 ? 28.891 14.773 -23.547 1 95.81 61 PHE B CA 1
ATOM 4618 C C . PHE B 1 61 ? 28.375 15.602 -22.375 1 95.81 61 PHE B C 1
ATOM 4620 O O . PHE B 1 61 ? 28.016 16.766 -22.547 1 95.81 61 PHE B O 1
ATOM 4627 N N . GLN B 1 62 ? 28.422 15.008 -21.156 1 92.81 62 GLN B N 1
ATOM 4628 C CA . GLN B 1 62 ? 27.969 15.695 -19.953 1 92.81 62 GLN B CA 1
ATOM 4629 C C . GLN B 1 62 ? 28.797 16.953 -19.688 1 92.81 62 GLN B C 1
ATOM 4631 O O . GLN B 1 62 ? 28.25 18.016 -19.375 1 92.81 62 GLN B O 1
ATOM 4636 N N . ARG B 1 63 ? 30.047 16.781 -19.828 1 91.94 63 ARG B N 1
ATOM 4637 C CA . ARG B 1 63 ? 30.969 17.906 -19.594 1 91.94 63 ARG B CA 1
ATOM 4638 C C . ARG B 1 63 ? 30.688 19.047 -20.562 1 91.94 63 ARG B C 1
ATOM 4640 O O . ARG B 1 63 ? 30.625 20.203 -20.156 1 91.94 63 ARG B O 1
ATOM 4647 N N . HIS B 1 64 ? 30.484 18.703 -21.812 1 95.38 64 HIS B N 1
ATOM 4648 C CA . HIS B 1 64 ? 30.219 19.719 -22.828 1 95.38 64 HIS B CA 1
ATOM 4649 C C . HIS B 1 64 ? 28.891 20.406 -22.578 1 95.38 64 HIS B C 1
ATOM 4651 O O . HIS B 1 64 ? 28.766 21.625 -22.719 1 95.38 64 HIS B O 1
ATOM 4657 N N . LEU B 1 65 ? 27.938 19.641 -22.203 1 94 65 LEU B N 1
ATOM 4658 C CA . LEU B 1 65 ? 26.609 20.172 -21.938 1 94 65 LEU B CA 1
ATOM 4659 C C . LEU B 1 65 ? 26.656 21.172 -20.781 1 94 65 LEU B C 1
ATOM 4661 O O . LEU B 1 65 ? 26.141 22.281 -20.906 1 94 65 LEU B O 1
ATOM 4665 N N . LEU B 1 66 ? 27.344 20.812 -19.734 1 91.69 66 LEU B N 1
ATOM 4666 C CA . LEU B 1 66 ? 27.391 21.641 -18.531 1 91.69 66 LEU B CA 1
ATOM 4667 C C . LEU B 1 66 ? 28.281 22.859 -18.75 1 91.69 66 LEU B C 1
ATOM 4669 O O . LEU B 1 66 ? 28.094 23.891 -18.094 1 91.69 66 LEU B O 1
ATOM 4673 N N . ALA B 1 67 ? 29.219 22.734 -19.734 1 93.19 67 ALA B N 1
ATOM 4674 C CA . ALA B 1 67 ? 30.109 23.844 -20.062 1 93.19 67 ALA B CA 1
ATOM 4675 C C . ALA B 1 67 ? 29.453 24.781 -21.078 1 93.19 67 ALA B C 1
ATOM 4677 O O . ALA B 1 67 ? 29.953 25.891 -21.328 1 93.19 67 ALA B O 1
ATOM 4678 N N . GLY B 1 68 ? 28.391 24.328 -21.688 1 93.06 68 GLY B N 1
ATOM 4679 C CA . GLY B 1 68 ? 27.703 25.141 -22.688 1 93.06 68 GLY B CA 1
ATOM 4680 C C . GLY B 1 68 ? 28.328 25.031 -24.078 1 93.06 68 GLY B C 1
ATOM 4681 O O . GLY B 1 68 ? 28.125 25.891 -24.922 1 93.06 68 GLY B O 1
ATOM 4682 N N . ASP B 1 69 ? 29.203 24.031 -24.219 1 95.12 69 ASP B N 1
ATOM 4683 C CA . ASP B 1 69 ? 29.75 23.734 -25.547 1 95.12 69 ASP B CA 1
ATOM 4684 C C . ASP B 1 69 ? 28.766 22.891 -26.359 1 95.12 69 ASP B C 1
ATOM 4686 O O . ASP B 1 69 ? 28.953 21.688 -26.516 1 95.12 69 ASP B O 1
ATOM 4690 N N . TRP B 1 70 ? 27.844 23.594 -27 1 95.31 70 TRP B N 1
ATOM 4691 C CA . TRP B 1 70 ? 26.703 22.938 -27.656 1 95.31 70 TRP B CA 1
ATOM 4692 C C . TRP B 1 70 ? 27.156 22.156 -28.875 1 95.31 70 TRP B C 1
ATOM 4694 O O . TRP B 1 70 ? 26.688 21.047 -29.125 1 95.31 70 TRP B O 1
ATOM 4704 N N . ALA B 1 71 ? 28.031 22.719 -29.656 1 95.38 71 ALA B N 1
ATOM 4705 C CA . ALA B 1 71 ? 28.516 22.047 -30.875 1 95.38 71 ALA B CA 1
ATOM 4706 C C . ALA B 1 71 ? 29.156 20.703 -30.562 1 95.38 71 ALA B C 1
ATOM 4708 O O . ALA B 1 71 ? 28.875 19.703 -31.203 1 95.38 71 ALA B O 1
ATOM 4709 N N . ALA B 1 72 ? 29.953 20.703 -29.578 1 96.94 72 ALA B N 1
ATOM 4710 C CA . ALA B 1 72 ? 30.625 19.484 -29.172 1 96.94 72 ALA B CA 1
ATOM 4711 C C . ALA B 1 72 ? 29.641 18.469 -28.609 1 96.94 72 ALA B C 1
ATOM 4713 O O . ALA B 1 72 ? 29.75 17.266 -28.875 1 96.94 72 ALA B O 1
ATOM 4714 N N . ALA B 1 73 ? 28.688 18.938 -27.781 1 96.75 73 ALA B N 1
ATOM 4715 C CA . ALA B 1 73 ? 27.656 18.062 -27.219 1 96.75 73 ALA B CA 1
ATOM 4716 C C . ALA B 1 73 ? 26.828 17.406 -28.328 1 96.75 73 ALA B C 1
ATOM 4718 O O . ALA B 1 73 ? 26.594 16.203 -28.312 1 96.75 73 ALA B O 1
ATOM 4719 N N . LEU B 1 74 ? 26.469 18.219 -29.312 1 96.56 74 LEU B N 1
ATOM 4720 C CA . LEU B 1 74 ? 25.609 17.719 -30.391 1 96.56 74 LEU B CA 1
ATOM 4721 C C . LEU B 1 74 ? 26.359 16.703 -31.25 1 96.56 74 LEU B C 1
ATOM 4723 O O . LEU B 1 74 ? 25.75 15.773 -31.781 1 96.56 74 LEU B O 1
ATOM 4727 N N . ALA B 1 75 ? 27.641 16.844 -31.344 1 96.38 75 ALA B N 1
ATOM 4728 C CA . ALA B 1 75 ? 28.453 15.938 -32.125 1 96.38 75 ALA B CA 1
ATOM 4729 C C . ALA B 1 75 ? 28.516 14.555 -31.5 1 96.38 75 ALA B C 1
ATOM 4731 O O . ALA B 1 75 ? 28.688 13.555 -32.188 1 96.38 75 ALA B O 1
ATOM 4732 N N . LEU B 1 76 ? 28.328 14.453 -30.234 1 96.25 76 LEU B N 1
ATOM 4733 C CA . LEU B 1 76 ? 28.453 13.195 -29.5 1 96.25 76 LEU B CA 1
ATOM 4734 C C . LEU B 1 76 ? 27.094 12.516 -29.359 1 96.25 76 LEU B C 1
ATOM 4736 O O . LEU B 1 76 ? 27.016 11.32 -29.062 1 96.25 76 LEU B O 1
ATOM 4740 N N . LEU B 1 77 ? 26 13.18 -29.547 1 95.12 77 LEU B N 1
ATOM 4741 C CA . LEU B 1 77 ? 24.641 12.734 -29.266 1 95.12 77 LEU B CA 1
ATOM 4742 C C . LEU B 1 77 ? 24.281 11.5 -30.094 1 95.12 77 LEU B C 1
ATOM 4744 O O . LEU B 1 77 ? 23.641 10.578 -29.594 1 95.12 77 LEU B O 1
ATOM 4748 N N . PRO B 1 78 ? 24.75 11.398 -31.391 1 94.56 78 PRO B N 1
ATOM 4749 C CA . PRO B 1 78 ? 24.391 10.227 -32.188 1 94.56 78 PRO B CA 1
ATOM 4750 C C . PRO B 1 78 ? 24.938 8.922 -31.609 1 94.56 78 PRO B C 1
ATOM 4752 O O . PRO B 1 78 ? 24.359 7.855 -31.828 1 94.56 78 PRO B O 1
ATOM 4755 N N . ARG B 1 79 ? 25.938 8.938 -30.859 1 93.81 79 ARG B N 1
ATOM 4756 C CA . ARG B 1 79 ? 26.531 7.754 -30.25 1 93.81 79 ARG B CA 1
ATOM 4757 C C . ARG B 1 79 ? 25.75 7.328 -29 1 93.81 79 ARG B C 1
ATOM 4759 O O . ARG B 1 79 ? 25.906 6.207 -28.516 1 93.81 79 ARG B O 1
ATOM 4766 N N . LEU B 1 80 ? 25.016 8.234 -28.484 1 94 80 LEU B N 1
ATOM 4767 C CA . LEU B 1 80 ? 24.312 7.98 -27.234 1 94 80 LEU B CA 1
ATOM 4768 C C . LEU B 1 80 ? 22.859 7.605 -27.484 1 94 80 LEU B C 1
ATOM 4770 O O . LEU B 1 80 ? 22.25 6.875 -26.703 1 94 80 LEU B O 1
ATOM 4774 N N . ALA B 1 81 ? 22.297 8.023 -28.531 1 92.88 81 ALA B N 1
ATOM 4775 C CA . ALA B 1 81 ? 20.859 7.848 -28.797 1 92.88 81 ALA B CA 1
ATOM 4776 C C . ALA B 1 81 ? 20.562 6.453 -29.328 1 92.88 81 ALA B C 1
ATOM 4778 O O . ALA B 1 81 ? 21.266 5.977 -30.234 1 92.88 81 ALA B O 1
ATOM 4779 N N . PRO B 1 82 ? 19.594 5.812 -28.812 1 90.5 82 PRO B N 1
ATOM 4780 C CA . PRO B 1 82 ? 19.266 4.445 -29.234 1 90.5 82 PRO B CA 1
ATOM 4781 C C . PRO B 1 82 ? 18.609 4.391 -30.609 1 90.5 82 PRO B C 1
ATOM 4783 O O . PRO B 1 82 ? 18.688 3.375 -31.297 1 90.5 82 PRO B O 1
ATOM 4786 N N . ASP B 1 83 ? 17.844 5.461 -30.969 1 91.94 83 ASP B N 1
ATOM 4787 C CA . ASP B 1 83 ? 17.125 5.492 -32.219 1 91.94 83 ASP B CA 1
ATOM 4788 C C . ASP B 1 83 ? 17 6.922 -32.75 1 91.94 83 ASP B C 1
ATOM 4790 O O . ASP B 1 83 ? 17.484 7.863 -32.125 1 91.94 83 ASP B O 1
ATOM 4794 N N . ALA B 1 84 ? 16.453 7.02 -33.875 1 92.56 84 ALA B N 1
ATOM 4795 C CA . ALA B 1 84 ? 16.375 8.297 -34.562 1 92.56 84 ALA B CA 1
ATOM 4796 C C . ALA B 1 84 ? 15.43 9.258 -33.844 1 92.56 84 ALA B C 1
ATOM 4798 O O . ALA B 1 84 ? 15.672 10.469 -33.812 1 92.56 84 ALA B O 1
ATOM 4799 N N . ASP B 1 85 ? 14.422 8.727 -33.281 1 92.75 85 ASP B N 1
ATOM 4800 C CA . ASP B 1 85 ? 13.453 9.562 -32.562 1 92.75 85 ASP B CA 1
ATOM 4801 C C . ASP B 1 85 ? 14.07 10.18 -31.328 1 92.75 85 ASP B C 1
ATOM 4803 O O . ASP B 1 85 ? 13.906 11.375 -31.062 1 92.75 85 ASP B O 1
ATOM 4807 N N . ALA B 1 86 ? 14.742 9.344 -30.641 1 93.25 86 ALA B N 1
ATOM 4808 C CA . ALA B 1 86 ? 15.422 9.836 -29.453 1 93.25 86 ALA B CA 1
ATOM 4809 C C . ALA B 1 86 ? 16.469 10.883 -29.812 1 93.25 86 ALA B C 1
ATOM 4811 O O . ALA B 1 86 ? 16.625 11.875 -29.094 1 93.25 86 ALA B O 1
ATOM 4812 N N . LEU B 1 87 ? 17.188 10.656 -30.891 1 95.19 87 LEU B N 1
ATOM 4813 C CA . LEU B 1 87 ? 18.219 11.602 -31.328 1 95.19 87 LEU B CA 1
ATOM 4814 C C . LEU B 1 87 ? 17.609 12.961 -31.656 1 95.19 87 LEU B C 1
ATOM 4816 O O . LEU B 1 87 ? 18.109 13.992 -31.203 1 95.19 87 LEU B O 1
ATOM 4820 N N . ALA B 1 88 ? 16.531 12.953 -32.344 1 94.5 88 ALA B N 1
ATOM 4821 C CA . ALA B 1 88 ? 15.867 14.195 -32.719 1 94.5 88 ALA B CA 1
ATOM 4822 C C . ALA B 1 88 ? 15.352 14.938 -31.484 1 94.5 88 ALA B C 1
ATOM 4824 O O . ALA B 1 88 ? 15.508 16.156 -31.375 1 94.5 88 ALA B O 1
ATOM 4825 N N . GLY B 1 89 ? 14.797 14.195 -30.641 1 94.31 89 GLY B N 1
ATOM 4826 C CA . GLY B 1 89 ? 14.281 14.789 -29.422 1 94.31 89 GLY B CA 1
ATOM 4827 C C . GLY B 1 89 ? 15.359 15.406 -28.562 1 94.31 89 GLY B C 1
ATOM 4828 O O . GLY B 1 89 ? 15.195 16.516 -28.047 1 94.31 89 GLY B O 1
ATOM 4829 N N . CYS B 1 90 ? 16.406 14.672 -28.406 1 95.31 90 CYS B N 1
ATOM 4830 C CA . CYS B 1 90 ? 17.516 15.172 -27.594 1 95.31 90 CYS B CA 1
ATOM 4831 C C . CYS B 1 90 ? 18.156 16.391 -28.25 1 95.31 90 CYS B C 1
ATOM 4833 O O . CYS B 1 90 ? 18.5 17.359 -27.562 1 95.31 90 CYS B O 1
ATOM 4835 N N . ARG B 1 91 ? 18.297 16.344 -29.547 1 96 91 ARG B N 1
ATOM 4836 C CA . ARG B 1 91 ? 18.844 17.5 -30.266 1 96 91 ARG B CA 1
ATOM 4837 C C . ARG B 1 91 ? 17.984 18.734 -30.047 1 96 91 ARG B C 1
ATOM 4839 O O . ARG B 1 91 ? 18.516 19.828 -29.812 1 96 91 ARG B O 1
ATOM 4846 N N . PHE B 1 92 ? 16.766 18.562 -30.109 1 95.25 92 PHE B N 1
ATOM 4847 C CA . PHE B 1 92 ? 15.836 19.672 -29.906 1 95.25 92 PHE B CA 1
ATOM 4848 C C . PHE B 1 92 ? 16.047 20.297 -28.531 1 95.25 92 PHE B C 1
ATOM 4850 O O . PHE B 1 92 ? 16.125 21.516 -28.391 1 95.25 92 PHE B O 1
ATOM 4857 N N . LEU B 1 93 ? 16.109 19.422 -27.484 1 93.75 93 LEU B N 1
ATOM 4858 C CA . LEU B 1 93 ? 16.281 19.906 -26.125 1 93.75 93 LEU B CA 1
ATOM 4859 C C . LEU B 1 93 ? 17.562 20.703 -25.969 1 93.75 93 LEU B C 1
ATOM 4861 O O . LEU B 1 93 ? 17.578 21.75 -25.312 1 93.75 93 LEU B O 1
ATOM 4865 N N . VAL B 1 94 ? 18.625 20.234 -26.578 1 94.75 94 VAL B N 1
ATOM 4866 C CA . VAL B 1 94 ? 19.922 20.906 -26.484 1 94.75 94 VAL B CA 1
ATOM 4867 C C . VAL B 1 94 ? 19.859 22.25 -27.203 1 94.75 94 VAL B C 1
ATOM 4869 O O . VAL B 1 94 ? 20.297 23.266 -26.672 1 94.75 94 VAL B O 1
ATOM 4872 N N . LEU B 1 95 ? 19.266 22.234 -28.391 1 94.44 95 LEU B N 1
ATOM 4873 C CA . LEU B 1 95 ? 19.172 23.453 -29.188 1 94.44 95 LEU B CA 1
ATOM 4874 C C . LEU B 1 95 ? 18.25 24.453 -28.516 1 94.44 95 LEU B C 1
ATOM 4876 O O . LEU B 1 95 ? 18.484 25.672 -28.594 1 94.44 95 LEU B O 1
ATOM 4880 N N . GLN B 1 96 ? 17.234 23.938 -27.938 1 92 96 GLN B N 1
ATOM 4881 C CA . GLN B 1 96 ? 16.344 24.812 -27.172 1 92 96 GLN B CA 1
ATOM 4882 C C . GLN B 1 96 ? 17.094 25.562 -26.078 1 92 96 GLN B C 1
ATOM 4884 O O . GLN B 1 96 ? 16.891 26.75 -25.891 1 92 96 GLN B O 1
ATOM 4889 N N . GLN B 1 97 ? 17.922 24.828 -25.375 1 92.25 97 GLN B N 1
ATOM 4890 C CA . GLN B 1 97 ? 18.719 25.453 -24.328 1 92.25 97 GLN B CA 1
ATOM 4891 C C . GLN B 1 97 ? 19.688 26.469 -24.922 1 92.25 97 GLN B C 1
ATOM 4893 O O . GLN B 1 97 ? 19.859 27.562 -24.359 1 92.25 97 GLN B O 1
ATOM 4898 N N . LYS B 1 98 ? 20.359 26.094 -25.969 1 92.75 98 LYS B N 1
ATOM 4899 C CA . LYS B 1 98 ? 21.25 27.031 -26.672 1 92.75 98 LYS B CA 1
ATOM 4900 C C . LYS B 1 98 ? 20.516 28.312 -27.031 1 92.75 98 LYS B C 1
ATOM 4902 O O . LYS B 1 98 ? 21.016 29.422 -26.797 1 92.75 98 LYS B O 1
ATOM 4907 N N . TYR B 1 99 ? 19.312 28.188 -27.531 1 91.19 99 TYR B N 1
ATOM 4908 C CA . TYR B 1 99 ? 18.469 29.312 -27.938 1 91.19 99 TYR B CA 1
ATOM 4909 C C . TYR B 1 99 ? 18.109 30.188 -26.75 1 91.19 99 TYR B C 1
ATOM 4911 O O . TYR B 1 99 ? 18.266 31.422 -26.812 1 91.19 99 TYR B O 1
ATOM 4919 N N . LEU B 1 100 ? 17.641 29.516 -25.719 1 88 100 LEU B N 1
ATOM 4920 C CA . LEU B 1 100 ? 17.219 30.25 -24.531 1 88 100 LEU B CA 1
ATOM 4921 C C . LEU B 1 100 ? 18.375 31 -23.906 1 88 100 LEU B C 1
ATOM 4923 O O . LEU B 1 100 ? 18.219 32.125 -23.406 1 88 100 LEU B O 1
ATOM 4927 N N . GLU B 1 101 ? 19.562 30.359 -23.891 1 89.69 101 GLU B N 1
ATOM 4928 C CA . GLU B 1 101 ? 20.734 31.047 -23.344 1 89.69 101 GLU B CA 1
ATOM 4929 C C . GLU B 1 101 ? 21.141 32.219 -24.219 1 89.69 101 GLU B C 1
ATOM 4931 O O . GLU B 1 101 ? 21.594 33.25 -23.719 1 89.69 101 GLU B O 1
ATOM 4936 N N . ALA B 1 102 ? 20.984 32.094 -25.547 1 89.56 102 ALA B N 1
ATOM 4937 C CA . ALA B 1 102 ? 21.266 33.219 -26.453 1 89.56 102 ALA B CA 1
ATOM 4938 C C . ALA B 1 102 ? 20.312 34.375 -26.188 1 89.56 102 ALA B C 1
ATOM 4940 O O . ALA B 1 102 ? 20.734 35.531 -26.203 1 89.56 102 ALA B O 1
ATOM 4941 N N . LEU B 1 103 ? 19.094 34.031 -25.984 1 86.12 103 LEU B N 1
ATOM 4942 C CA . LEU B 1 103 ? 18.109 35.062 -25.688 1 86.12 103 LEU B CA 1
ATOM 4943 C C . LEU B 1 103 ? 18.438 35.781 -24.375 1 86.12 103 LEU B C 1
ATOM 4945 O O . LEU B 1 103 ? 18.312 37 -24.266 1 86.12 103 LEU B O 1
ATOM 4949 N N . GLU B 1 104 ? 18.797 34.906 -23.391 1 82.75 104 GLU B N 1
ATOM 4950 C CA . GLU B 1 104 ? 19.156 35.469 -22.094 1 82.75 104 GLU B CA 1
ATOM 4951 C C . GLU B 1 104 ? 20.344 36.438 -22.234 1 82.75 104 GLU B C 1
ATOM 4953 O O . GLU B 1 104 ? 20.391 37.438 -21.547 1 82.75 104 GLU B O 1
ATOM 4958 N N . ALA B 1 105 ? 21.312 36.094 -23.125 1 84.44 105 ALA B N 1
ATOM 4959 C CA . ALA B 1 105 ? 22.5 36.906 -23.359 1 84.44 105 ALA B CA 1
ATOM 4960 C C . ALA B 1 105 ? 22.188 38.062 -24.312 1 84.44 105 ALA B C 1
ATOM 4962 O O . ALA B 1 105 ? 23.062 38.844 -24.656 1 84.44 105 ALA B O 1
ATOM 4963 N N . ARG B 1 106 ? 20.938 38.094 -24.828 1 83.81 106 ARG B N 1
ATOM 4964 C CA . ARG B 1 106 ? 20.469 39.094 -25.75 1 83.81 106 ARG B CA 1
ATOM 4965 C C . ARG B 1 106 ? 21.219 39.031 -27.078 1 83.81 106 ARG B C 1
ATOM 4967 O O . ARG B 1 106 ? 21.484 40.062 -27.703 1 83.81 106 ARG B O 1
ATOM 4974 N N . ASP B 1 107 ? 21.734 38 -27.359 1 90.12 107 ASP B N 1
ATOM 4975 C CA . ASP B 1 107 ? 22.312 37.719 -28.672 1 90.12 107 ASP B CA 1
ATOM 4976 C C . ASP B 1 107 ? 21.234 37.219 -29.641 1 90.12 107 ASP B C 1
ATOM 4978 O O . ASP B 1 107 ? 21.156 36.031 -29.938 1 90.12 107 ASP B O 1
ATOM 4982 N N . PHE B 1 108 ? 20.5 38.094 -30.188 1 88.56 108 PHE B N 1
ATOM 4983 C CA . PHE B 1 108 ? 19.312 37.781 -30.953 1 88.56 108 PHE B CA 1
ATOM 4984 C C . PHE B 1 108 ? 19.688 37.188 -32.312 1 88.56 108 PHE B C 1
ATOM 4986 O O . PHE B 1 108 ? 18.953 36.375 -32.875 1 88.56 108 PHE B O 1
ATOM 4993 N N . SER B 1 109 ? 20.844 37.625 -32.781 1 92.81 109 SER B N 1
ATOM 4994 C CA . SER B 1 109 ? 21.297 37.062 -34.062 1 92.81 109 SER B CA 1
ATOM 4995 C C . SER B 1 109 ? 21.531 35.562 -33.938 1 92.81 109 SER B C 1
ATOM 4997 O O . SER B 1 109 ? 21.078 34.812 -34.781 1 92.81 109 SER B O 1
ATOM 4999 N N . CYS B 1 110 ? 22.188 35.219 -32.875 1 92.75 110 CYS B N 1
ATOM 5000 C CA . CYS B 1 110 ? 22.453 33.812 -32.625 1 92.75 110 CYS B CA 1
ATOM 5001 C C . CYS B 1 110 ? 21.156 33.062 -32.375 1 92.75 110 CYS B C 1
ATOM 5003 O O . CYS B 1 110 ? 20.984 31.938 -32.844 1 92.75 110 CYS B O 1
ATOM 5005 N N . ALA B 1 111 ? 20.266 33.625 -31.625 1 91.94 111 ALA B N 1
ATOM 5006 C CA . ALA B 1 111 ? 18.969 33.031 -31.312 1 91.94 111 ALA B CA 1
ATOM 5007 C C . ALA B 1 111 ? 18.172 32.75 -32.594 1 91.94 111 ALA B C 1
ATOM 5009 O O . ALA B 1 111 ? 17.625 31.656 -32.75 1 91.94 111 ALA B O 1
ATOM 5010 N N . LEU B 1 112 ? 18.203 33.781 -33.406 1 93.06 112 LEU B N 1
ATOM 5011 C CA . LEU B 1 112 ? 17.453 33.656 -34.656 1 93.06 112 LEU B CA 1
ATOM 5012 C C . LEU B 1 112 ? 18.078 32.562 -35.531 1 93.06 112 LEU B C 1
ATOM 5014 O O . LEU B 1 112 ? 17.359 31.797 -36.188 1 93.06 112 LEU B O 1
ATOM 5018 N N . ALA B 1 113 ? 19.391 32.562 -35.625 1 95.5 113 ALA B N 1
ATOM 5019 C CA . ALA B 1 113 ? 20.094 31.562 -36.406 1 95.5 113 ALA B CA 1
ATOM 5020 C C . ALA B 1 113 ? 19.797 30.156 -35.875 1 95.5 113 ALA B C 1
ATOM 5022 O O . ALA B 1 113 ? 19.594 29.219 -36.656 1 95.5 113 ALA B O 1
ATOM 5023 N N . CYS B 1 114 ? 19.781 30.016 -34.594 1 95 114 CYS B N 1
ATOM 5024 C CA . CYS B 1 114 ? 19.469 28.75 -33.969 1 95 114 CYS B CA 1
ATOM 5025 C C . CYS B 1 114 ? 18.047 28.312 -34.25 1 95 114 CYS B C 1
ATOM 5027 O O . CYS B 1 114 ? 17.797 27.172 -34.625 1 95 114 CYS B O 1
ATOM 5029 N N . LEU B 1 115 ? 17.109 29.219 -34.125 1 93.62 115 LEU B N 1
ATOM 5030 C CA . LEU B 1 115 ? 15.695 28.922 -34.312 1 93.62 115 LEU B CA 1
ATOM 5031 C C . LEU B 1 115 ? 15.414 28.547 -35.75 1 93.62 115 LEU B C 1
ATOM 5033 O O . LEU B 1 115 ? 14.844 27.484 -36.031 1 93.62 115 LEU B O 1
ATOM 5037 N N . ARG B 1 116 ? 15.961 29.328 -36.688 1 93.56 116 ARG B N 1
ATOM 5038 C CA . ARG B 1 116 ? 15.641 29.141 -38.094 1 93.56 116 ARG B CA 1
ATOM 5039 C C . ARG B 1 116 ? 16.547 28.094 -38.75 1 93.56 116 ARG B C 1
ATOM 5041 O O . ARG B 1 116 ? 16.109 27.312 -39.594 1 93.56 116 ARG B O 1
ATOM 5048 N N . GLY B 1 117 ? 17.734 28 -38.344 1 95.12 117 GLY B N 1
ATOM 5049 C CA . GLY B 1 117 ? 18.734 27.188 -39 1 95.12 117 GLY B CA 1
ATOM 5050 C C . GLY B 1 117 ? 18.891 25.812 -38.375 1 95.12 117 GLY B C 1
ATOM 5051 O O . GLY B 1 117 ? 19.375 24.875 -39 1 95.12 117 GLY B O 1
ATOM 5052 N N . GLU B 1 118 ? 18.5 25.656 -37.156 1 95.31 118 GLU B N 1
ATOM 5053 C CA . GLU B 1 118 ? 18.781 24.406 -36.469 1 95.31 118 GLU B CA 1
ATOM 5054 C C . GLU B 1 118 ? 17.5 23.781 -35.906 1 95.31 118 GLU B C 1
ATOM 5056 O O . GLU B 1 118 ? 17.203 22.625 -36.188 1 95.31 118 GLU B O 1
ATOM 5061 N N . LEU B 1 119 ? 16.672 24.484 -35.125 1 94.94 119 LEU B N 1
ATOM 5062 C CA . LEU B 1 119 ? 15.477 23.953 -34.469 1 94.94 119 LEU B CA 1
ATOM 5063 C C . LEU B 1 119 ? 14.367 23.688 -35.5 1 94.94 119 LEU B C 1
ATOM 5065 O O . LEU B 1 119 ? 13.797 22.594 -35.5 1 94.94 119 LEU B O 1
ATOM 5069 N N . ALA B 1 120 ? 14.156 24.609 -36.344 1 94.31 120 ALA B N 1
ATOM 5070 C CA . ALA B 1 120 ? 13.047 24.531 -37.281 1 94.31 120 ALA B CA 1
ATOM 5071 C C . ALA B 1 120 ? 13.242 23.359 -38.25 1 94.31 120 ALA B C 1
ATOM 5073 O O . ALA B 1 120 ? 12.305 22.609 -38.531 1 94.31 120 ALA B O 1
ATOM 5074 N N . PRO B 1 121 ? 14.414 23.109 -38.719 1 94.38 121 PRO B N 1
ATOM 5075 C CA . PRO B 1 121 ? 14.625 22.016 -39.688 1 94.38 121 PRO B CA 1
ATOM 5076 C C . PRO B 1 121 ? 14.406 20.641 -39.062 1 94.38 121 PRO B C 1
ATOM 5078 O O . PRO B 1 121 ? 14.266 19.656 -39.781 1 94.38 121 PRO B O 1
ATOM 5081 N N . LEU B 1 122 ? 14.477 20.5 -37.781 1 93.94 122 LEU B N 1
ATOM 5082 C CA . LEU B 1 122 ? 14.25 19.219 -37.125 1 93.94 122 LEU B CA 1
ATOM 5083 C C . LEU B 1 122 ? 12.836 18.719 -37.375 1 93.94 122 LEU B C 1
ATOM 5085 O O . LEU B 1 122 ? 12.586 17.5 -37.375 1 93.94 122 LEU B O 1
ATOM 5089 N N . GLY B 1 123 ? 11.867 19.578 -37.531 1 91.38 123 GLY B N 1
ATOM 5090 C CA . GLY B 1 123 ? 10.5 19.234 -37.906 1 91.38 123 GLY B CA 1
ATOM 5091 C C . GLY B 1 123 ? 9.727 18.578 -36.812 1 91.38 123 GLY B C 1
ATOM 5092 O O . GLY B 1 123 ? 8.812 17.781 -37.062 1 91.38 123 GLY B O 1
ATOM 5093 N N . ILE B 1 124 ? 10.203 18.672 -35.594 1 91.06 124 ILE B N 1
ATOM 5094 C CA . ILE B 1 124 ? 9.5 18.078 -34.469 1 91.06 124 ILE B CA 1
ATOM 5095 C C . ILE B 1 124 ? 9.055 19.156 -33.469 1 91.06 124 ILE B C 1
ATOM 5097 O O . ILE B 1 124 ? 9.578 20.266 -33.5 1 91.06 124 ILE B O 1
ATOM 5101 N N . ASN B 1 125 ? 7.984 18.953 -32.625 1 88.81 125 ASN B N 1
ATOM 5102 C CA . ASN B 1 125 ? 7.5 19.844 -31.578 1 88.81 125 ASN B CA 1
ATOM 5103 C C . ASN B 1 125 ? 7.121 21.203 -32.125 1 88.81 125 ASN B C 1
ATOM 5105 O O . ASN B 1 125 ? 7.582 22.234 -31.609 1 88.81 125 ASN B O 1
ATOM 5109 N N . GLU B 1 126 ? 6.316 21.25 -33 1 88.88 126 GLU B N 1
ATOM 5110 C CA . GLU B 1 126 ? 5.93 22.469 -33.688 1 88.88 126 GLU B CA 1
ATOM 5111 C C . GLU B 1 126 ? 5.316 23.484 -32.75 1 88.88 126 GLU B C 1
ATOM 5113 O O . GLU B 1 126 ? 5.586 24.672 -32.844 1 88.88 126 GLU B O 1
ATOM 5118 N N . HIS B 1 127 ? 4.512 22.984 -31.828 1 88.06 127 HIS B N 1
ATOM 5119 C CA . HIS B 1 127 ? 3.889 23.875 -30.859 1 88.06 127 HIS B CA 1
ATOM 5120 C C . HIS B 1 127 ? 4.938 24.594 -30.016 1 88.06 127 HIS B C 1
ATOM 5122 O O . HIS B 1 127 ? 4.848 25.797 -29.781 1 88.06 127 HIS B O 1
ATOM 5128 N N . GLN B 1 128 ? 5.848 23.766 -29.656 1 87.19 128 GLN B N 1
ATOM 5129 C CA . GLN B 1 128 ? 6.918 24.344 -28.859 1 87.19 128 GLN B CA 1
ATOM 5130 C C . GLN B 1 128 ? 7.754 25.328 -29.672 1 87.19 128 GLN B C 1
ATOM 5132 O O . GLN B 1 128 ? 8.195 26.359 -29.156 1 87.19 128 GLN B O 1
ATOM 5137 N N . LEU B 1 129 ? 8.055 25.094 -30.891 1 88.62 129 LEU B N 1
ATOM 5138 C CA . LEU B 1 129 ? 8.812 25.969 -31.781 1 88.62 129 LEU B CA 1
ATOM 5139 C C . LEU B 1 129 ? 8.133 27.328 -31.922 1 88.62 129 LEU B C 1
ATOM 5141 O O . LEU B 1 129 ? 8.805 28.359 -31.891 1 88.62 129 LEU B O 1
ATOM 5145 N N . HIS B 1 130 ? 6.859 27.25 -31.953 1 87.06 130 HIS B N 1
ATOM 5146 C CA . HIS B 1 130 ? 6.102 28.484 -32.062 1 87.06 130 HIS B CA 1
ATOM 5147 C C . HIS B 1 130 ? 6.211 29.312 -30.781 1 87.06 130 HIS B C 1
ATOM 5149 O O . HIS B 1 130 ? 6.348 30.531 -30.828 1 87.06 130 HIS B O 1
ATOM 5155 N N . HIS B 1 131 ? 6.066 28.594 -29.766 1 84.94 131 HIS B N 1
ATOM 5156 C CA . HIS B 1 131 ? 6.223 29.266 -28.469 1 84.94 131 HIS B CA 1
ATOM 5157 C C . HIS B 1 131 ? 7.59 29.922 -28.359 1 84.94 131 HIS B C 1
ATOM 5159 O O . HIS B 1 131 ? 7.699 31.062 -27.891 1 84.94 131 HIS B O 1
ATOM 5165 N N . LEU B 1 132 ? 8.656 29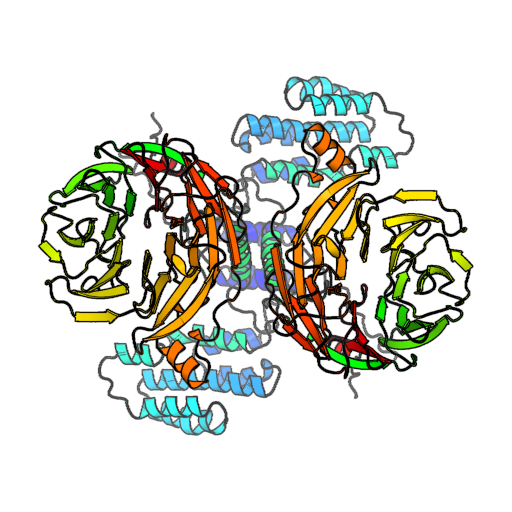.25 -28.812 1 86.31 132 LEU B N 1
ATOM 5166 C CA . LEU B 1 132 ? 10.016 29.781 -28.766 1 86.31 132 LEU B CA 1
ATOM 5167 C C . LEU B 1 132 ? 10.164 30.984 -29.672 1 86.31 132 LEU B C 1
ATOM 5169 O O . LEU B 1 132 ? 10.797 31.969 -29.297 1 86.31 132 LEU B O 1
ATOM 5173 N N . ALA B 1 133 ? 9.562 31 -30.734 1 87.19 133 ALA B N 1
ATOM 5174 C CA . ALA B 1 133 ? 9.594 32.125 -31.672 1 87.19 133 ALA B CA 1
ATOM 5175 C C . ALA B 1 133 ? 8.922 33.344 -31.078 1 87.19 133 ALA B C 1
ATOM 5177 O O . ALA B 1 133 ? 9.375 34.469 -31.281 1 87.19 133 ALA B O 1
ATOM 5178 N N . GLY B 1 134 ? 7.891 33.031 -30.359 1 83.5 134 GLY B N 1
ATOM 5179 C CA . GLY B 1 134 ? 7.18 34.125 -29.703 1 83.5 134 GLY B CA 1
ATOM 5180 C C . GLY B 1 134 ? 8.023 34.844 -28.672 1 83.5 134 GLY B C 1
ATOM 5181 O O . GLY B 1 134 ? 7.816 36.031 -28.422 1 83.5 134 GLY B O 1
ATOM 5182 N N . LEU B 1 135 ? 8.914 34.125 -28.156 1 81.19 135 LEU B N 1
ATOM 5183 C CA . LEU B 1 135 ? 9.773 34.719 -27.141 1 81.19 135 LEU B CA 1
ATOM 5184 C C . LEU B 1 135 ? 10.703 35.75 -27.766 1 81.19 135 LEU B C 1
ATOM 5186 O O . LEU B 1 135 ? 11.156 36.688 -27.094 1 81.19 135 LEU B O 1
ATOM 5190 N N . LEU B 1 136 ? 11.109 35.625 -29.016 1 78.38 136 LEU B N 1
ATOM 5191 C CA . LEU B 1 136 ? 11.969 36.562 -29.734 1 78.38 136 LEU B CA 1
ATOM 5192 C C . LEU B 1 136 ? 11.258 37.875 -29.984 1 78.38 136 LEU B C 1
ATOM 5194 O O . LEU B 1 136 ? 11.883 38.938 -29.984 1 78.38 136 LEU B O 1
ATOM 5198 N N . LEU B 1 137 ? 9.891 37.75 -30.266 1 70.5 137 LEU B N 1
ATOM 5199 C CA . LEU B 1 137 ? 9.102 38.906 -30.656 1 70.5 137 LEU B CA 1
ATOM 5200 C C . LEU B 1 137 ? 8.75 39.75 -29.438 1 70.5 137 LEU B C 1
ATOM 5202 O O . LEU B 1 137 ? 8.422 40.938 -29.578 1 70.5 137 LEU B O 1
ATOM 5206 N N . CYS B 1 138 ? 8.602 39.156 -28.266 1 59.16 138 CYS B N 1
ATOM 5207 C CA . CYS B 1 138 ? 8.227 39.969 -27.109 1 59.16 138 CYS B CA 1
ATOM 5208 C C . CYS B 1 138 ? 9.43 40.219 -26.203 1 59.16 138 CYS B C 1
ATOM 5210 O O . CYS B 1 138 ? 9.523 39.656 -25.125 1 59.16 138 CYS B O 1
ATOM 5212 N N . PRO B 1 139 ? 10.445 40.75 -26.812 1 53 139 PRO B N 1
ATOM 5213 C CA . PRO B 1 139 ? 11.664 40.938 -26.031 1 53 139 PRO B CA 1
ATOM 5214 C C . PRO B 1 139 ? 11.422 41.781 -24.766 1 53 139 PRO B C 1
ATOM 5216 O O . PRO B 1 139 ? 12.242 41.75 -23.844 1 53 139 PRO B O 1
ATOM 5219 N N . ALA B 1 140 ? 10.594 42.844 -24.781 1 48.53 140 ALA B N 1
ATOM 5220 C CA . ALA B 1 140 ? 10.438 43.969 -23.844 1 48.53 140 ALA B CA 1
ATOM 5221 C C . ALA B 1 140 ? 9.906 43.469 -22.5 1 48.53 140 ALA B C 1
ATOM 5223 O O . ALA B 1 140 ? 9.484 44.25 -21.656 1 48.53 140 ALA B O 1
ATOM 5224 N N . ALA B 1 141 ? 9.578 42.219 -22.281 1 46.75 141 ALA B N 1
ATOM 5225 C CA . ALA B 1 141 ? 9.141 42.25 -20.891 1 46.75 141 ALA B CA 1
ATOM 5226 C C . ALA B 1 141 ? 10.25 42.781 -19.984 1 46.75 141 ALA B C 1
ATOM 5228 O O . ALA B 1 141 ? 11.375 42.281 -20.031 1 46.75 141 ALA B O 1
ATOM 5229 N N . GLY B 1 142 ? 10.305 44.031 -19.609 1 43.16 142 GLY B N 1
ATOM 5230 C CA . GLY B 1 142 ? 11.148 44.938 -18.859 1 43.16 142 GLY B CA 1
ATOM 5231 C C . GLY B 1 142 ? 12.016 44.25 -17.828 1 43.16 142 GLY B C 1
ATOM 5232 O O . GLY B 1 142 ? 13.141 44.656 -17.562 1 43.16 142 GLY B O 1
ATOM 5233 N N . ASP B 1 143 ? 11.359 43.562 -16.703 1 45.78 143 ASP B N 1
ATOM 5234 C CA . ASP B 1 143 ? 12.094 43.188 -15.5 1 45.78 143 ASP B CA 1
ATOM 5235 C C . ASP B 1 143 ? 12.875 41.875 -15.727 1 45.78 143 ASP B C 1
ATOM 5237 O O . ASP B 1 143 ? 12.336 40.906 -16.25 1 45.78 143 ASP B O 1
ATOM 5241 N N . ASP B 1 144 ? 14.195 41.812 -15.859 1 50.53 144 ASP B N 1
ATOM 5242 C CA . ASP B 1 144 ? 15.195 40.75 -15.883 1 50.53 144 ASP B CA 1
ATOM 5243 C C . ASP B 1 144 ? 14.695 39.5 -15.125 1 50.53 144 ASP B C 1
ATOM 5245 O O . ASP B 1 144 ? 14.953 38.375 -15.539 1 50.53 144 ASP B O 1
ATOM 5249 N N . GLY B 1 145 ? 14.094 39.844 -14.078 1 50.94 145 GLY B N 1
ATOM 5250 C CA . GLY B 1 145 ? 13.578 38.781 -13.227 1 50.94 145 GLY B CA 1
ATOM 5251 C C . GLY B 1 145 ? 12.461 38 -13.867 1 50.94 145 GLY B C 1
ATOM 5252 O O . GLY B 1 145 ? 12.438 36.75 -13.789 1 50.94 145 GLY B O 1
ATOM 5253 N N . ALA B 1 146 ? 11.586 38.625 -14.516 1 51.66 146 ALA B N 1
ATOM 5254 C CA . ALA B 1 146 ? 10.438 37.969 -15.148 1 51.66 146 ALA B CA 1
ATOM 5255 C C . ALA B 1 146 ? 10.859 37.156 -16.359 1 51.66 146 ALA B C 1
ATOM 5257 O O . ALA B 1 146 ? 10.312 36.062 -16.609 1 51.66 146 ALA B O 1
ATOM 5258 N N . ARG B 1 147 ? 11.797 37.625 -17.141 1 55.12 147 ARG B N 1
ATOM 5259 C CA . ARG B 1 147 ? 12.32 36.875 -18.281 1 55.12 147 ARG B CA 1
ATOM 5260 C C . ARG B 1 147 ? 12.961 35.562 -17.844 1 55.12 147 ARG B C 1
ATOM 5262 O O . ARG B 1 147 ? 12.797 34.531 -18.5 1 55.12 147 ARG B O 1
ATOM 5269 N N . SER B 1 148 ? 13.711 35.688 -16.781 1 55.94 148 SER B N 1
ATOM 5270 C CA . SER B 1 148 ? 14.375 34.5 -16.25 1 55.94 148 SER B CA 1
ATOM 5271 C C . SER B 1 148 ? 13.359 33.438 -15.852 1 55.94 148 SER B C 1
ATOM 5273 O O . SER B 1 148 ? 13.586 32.25 -16.062 1 55.94 148 SER B O 1
ATOM 5275 N N . ALA B 1 149 ? 12.328 33.938 -15.227 1 55.03 149 ALA B N 1
ATOM 5276 C CA . ALA B 1 149 ? 11.289 33.031 -14.781 1 55.03 149 ALA B CA 1
ATOM 5277 C C . ALA B 1 149 ? 10.609 32.344 -15.961 1 55.03 149 ALA B C 1
ATOM 5279 O O . ALA B 1 149 ? 10.25 31.172 -15.891 1 55.03 149 ALA B O 1
ATOM 5280 N N . TRP B 1 150 ? 10.477 33.188 -17.031 1 51.62 150 TRP B N 1
ATOM 5281 C CA . TRP B 1 150 ? 9.781 32.688 -18.203 1 51.62 150 TRP B CA 1
ATOM 5282 C C . TRP B 1 150 ? 10.664 31.734 -19 1 51.62 150 TRP B C 1
ATOM 5284 O O . TRP B 1 150 ? 10.18 30.75 -19.562 1 51.62 150 TRP B O 1
ATOM 5294 N N . LEU B 1 151 ? 11.977 32.031 -19.031 1 55.38 151 LEU B N 1
ATOM 5295 C CA . LEU B 1 151 ? 12.875 31.312 -19.922 1 55.38 151 LEU B CA 1
ATOM 5296 C C . LEU B 1 151 ? 13.438 30.078 -19.219 1 55.38 151 LEU B C 1
ATOM 5298 O O . LEU B 1 151 ? 14.133 29.266 -19.828 1 55.38 151 LEU B O 1
ATOM 5302 N N . GLY B 1 152 ? 12.883 29.844 -18.062 1 60.09 152 GLY B N 1
ATOM 5303 C CA . GLY B 1 152 ? 13.273 28.656 -17.328 1 60.09 152 GLY B CA 1
ATOM 5304 C C . GLY B 1 152 ? 14.672 28.75 -16.734 1 60.09 152 GLY B C 1
ATOM 5305 O O . GLY B 1 152 ? 15.227 27.75 -16.281 1 60.09 152 GLY B O 1
ATOM 5306 N N . GLY B 1 153 ? 15.375 30.219 -16.625 1 59.91 153 GLY B N 1
ATOM 5307 C CA . GLY B 1 153 ? 16.516 30.578 -15.789 1 59.91 153 GLY B CA 1
ATOM 5308 C C . GLY B 1 153 ? 17.844 30.469 -16.516 1 59.91 153 GLY B C 1
ATOM 5309 O O . GLY B 1 153 ? 18.906 30.625 -15.914 1 59.91 153 GLY B O 1
ATOM 5310 N N . GLY B 1 154 ? 17.984 30.25 -17.891 1 67.12 154 GLY B N 1
ATOM 5311 C CA . GLY B 1 154 ? 19.188 30.297 -18.719 1 67.12 154 GLY B CA 1
ATOM 5312 C C . GLY B 1 154 ? 20.188 29.234 -18.344 1 67.12 154 GLY B C 1
ATOM 5313 O O . GLY B 1 154 ? 19.859 28.047 -18.266 1 67.12 154 GLY B O 1
ATOM 5314 N N . LYS B 1 155 ? 21.578 29.641 -17.875 1 74.69 155 LYS B N 1
ATOM 5315 C CA . LYS B 1 155 ? 22.703 28.766 -17.531 1 74.69 155 LYS B CA 1
ATOM 5316 C C . LYS B 1 155 ? 22.375 27.891 -16.328 1 74.69 155 LYS B C 1
ATOM 5318 O O . LYS B 1 155 ? 22.875 26.766 -16.234 1 74.69 155 LYS B O 1
ATOM 5323 N N . ALA B 1 156 ? 21.438 28.375 -15.539 1 77.06 156 ALA B N 1
ATOM 5324 C CA . ALA B 1 156 ? 21.094 27.672 -14.305 1 77.06 156 ALA B CA 1
ATOM 5325 C C . ALA B 1 156 ? 20.266 26.422 -14.594 1 77.06 156 ALA B C 1
ATOM 5327 O O . ALA B 1 156 ? 20.156 25.531 -13.758 1 77.06 156 ALA B O 1
ATOM 5328 N N . GLN B 1 157 ? 19.844 26.312 -15.906 1 85.25 157 GLN B N 1
ATOM 5329 C CA . GLN B 1 157 ? 18.953 25.219 -16.234 1 85.25 157 GLN B CA 1
ATOM 5330 C C . GLN B 1 157 ? 19.688 24.094 -16.953 1 85.25 157 GLN B C 1
ATOM 5332 O O . GLN B 1 157 ? 19.078 23.125 -17.391 1 85.25 157 GLN B O 1
ATOM 5337 N N . ARG B 1 158 ? 21.031 24.25 -17.078 1 89.81 158 ARG B N 1
ATOM 5338 C CA . ARG B 1 158 ? 21.797 23.219 -17.781 1 89.81 158 ARG B CA 1
ATOM 5339 C C . ARG B 1 158 ? 21.688 21.875 -17.078 1 89.81 158 ARG B C 1
ATOM 5341 O O . ARG B 1 158 ? 21.625 20.828 -17.719 1 89.81 158 ARG B O 1
ATOM 5348 N N . ARG B 1 159 ? 21.594 21.938 -15.75 1 87.38 159 ARG B N 1
ATOM 5349 C CA . ARG B 1 159 ? 21.422 20.688 -15 1 87.38 159 ARG B CA 1
ATOM 5350 C C . ARG B 1 159 ? 20.047 20.078 -15.258 1 87.38 159 ARG B C 1
ATOM 5352 O O . ARG B 1 159 ? 19.922 18.859 -15.344 1 87.38 159 ARG B O 1
ATOM 5359 N N . ALA B 1 160 ? 19.125 20.953 -15.344 1 88.25 160 ALA B N 1
ATOM 5360 C CA . ALA B 1 160 ? 17.781 20.469 -15.664 1 88.25 160 ALA B CA 1
ATOM 5361 C C . ALA B 1 160 ? 17.734 19.859 -17.062 1 88.25 160 ALA B C 1
ATOM 5363 O O . ALA B 1 160 ? 17.047 18.859 -17.281 1 88.25 160 ALA B O 1
ATOM 5364 N N . LEU B 1 161 ? 18.469 20.531 -17.969 1 91.5 161 LEU B N 1
ATOM 5365 C CA . LEU B 1 161 ? 18.578 19.984 -19.312 1 91.5 161 LEU B CA 1
ATOM 5366 C C . LEU B 1 161 ? 19.188 18.594 -19.281 1 91.5 161 LEU B C 1
ATOM 5368 O O . LEU B 1 161 ? 18.672 17.656 -19.906 1 91.5 161 LEU B O 1
ATOM 5372 N N . LEU B 1 162 ? 20.25 18.453 -18.516 1 91.75 162 LEU B N 1
ATOM 5373 C CA . LEU B 1 162 ? 20.906 17.156 -18.391 1 91.75 162 LEU B CA 1
ATOM 5374 C C . LEU B 1 162 ? 19.938 16.094 -17.891 1 91.75 162 LEU B C 1
ATOM 5376 O O . LEU B 1 162 ? 19.891 14.992 -18.438 1 91.75 162 LEU B O 1
ATOM 5380 N N . ALA B 1 163 ? 19.203 16.406 -16.922 1 88.62 163 ALA B N 1
ATOM 5381 C CA . ALA B 1 163 ? 18.234 15.469 -16.375 1 88.62 163 ALA B CA 1
ATOM 5382 C C . ALA B 1 163 ? 17.203 15.062 -17.422 1 88.62 163 ALA B C 1
ATOM 5384 O O . ALA B 1 163 ? 16.844 13.891 -17.531 1 88.62 163 ALA B O 1
ATOM 5385 N N . ALA B 1 164 ? 16.75 16.031 -18.141 1 90.06 164 ALA B N 1
ATOM 5386 C CA . ALA B 1 164 ? 15.773 15.766 -19.188 1 90.06 164 ALA B CA 1
ATOM 5387 C C . ALA B 1 164 ? 16.344 14.844 -20.266 1 90.06 164 ALA B C 1
ATOM 5389 O O . ALA B 1 164 ? 15.648 13.961 -20.766 1 90.06 164 ALA B O 1
ATOM 5390 N N . LEU B 1 165 ? 17.578 15.102 -20.641 1 92.88 165 LEU B N 1
ATOM 5391 C CA . LEU B 1 165 ? 18.234 14.273 -21.641 1 92.88 165 LEU B CA 1
ATOM 5392 C C . LEU B 1 165 ? 18.453 12.852 -21.109 1 92.88 165 LEU B C 1
ATOM 5394 O O . LEU B 1 165 ? 18.25 11.883 -21.844 1 92.88 165 LEU B O 1
ATOM 5398 N N . GLN B 1 166 ? 18.812 12.742 -19.859 1 90.19 166 GLN B N 1
ATOM 5399 C CA . GLN B 1 166 ? 19.062 11.445 -19.234 1 90.19 166 GLN B CA 1
ATOM 5400 C C . GLN B 1 166 ? 17.781 10.602 -19.234 1 90.19 166 GLN B C 1
ATOM 5402 O O . GLN B 1 166 ? 17.844 9.367 -19.281 1 90.19 166 GLN B O 1
ATOM 5407 N N . ALA B 1 167 ? 16.688 11.219 -19.188 1 87.69 167 ALA B N 1
ATOM 5408 C CA . ALA B 1 167 ? 15.398 10.516 -19.188 1 87.69 167 ALA B CA 1
ATOM 5409 C C . ALA B 1 167 ? 15.109 9.906 -20.547 1 87.69 167 ALA B C 1
ATOM 5411 O O . ALA B 1 167 ? 14.312 8.969 -20.656 1 87.69 167 ALA B O 1
ATOM 5412 N N . ARG B 1 168 ? 15.766 10.375 -21.609 1 90.06 168 ARG B N 1
ATOM 5413 C CA . ARG B 1 168 ? 15.477 9.945 -22.984 1 90.06 168 ARG B CA 1
ATOM 5414 C C . ARG B 1 168 ? 16.578 9.047 -23.516 1 90.06 168 ARG B C 1
ATOM 5416 O O . ARG B 1 168 ? 16.422 8.422 -24.562 1 90.06 168 ARG B O 1
ATOM 5423 N N . LEU B 1 169 ? 17.656 9.008 -22.891 1 92.5 169 LEU B N 1
ATOM 5424 C CA . LEU B 1 169 ? 18.812 8.211 -23.312 1 92.5 169 LEU B CA 1
ATOM 5425 C C . LEU B 1 169 ? 18.875 6.914 -22.5 1 92.5 169 LEU B C 1
ATOM 5427 O O . LEU B 1 169 ? 18.344 6.828 -21.406 1 92.5 169 LEU B O 1
ATOM 5431 N N . PRO B 1 170 ? 19.453 5.852 -23.062 1 91.56 170 PRO B N 1
ATOM 5432 C CA . PRO B 1 170 ? 19.609 4.609 -22.297 1 91.56 170 PRO B CA 1
ATOM 5433 C C . PRO B 1 170 ? 20.344 4.805 -20.984 1 91.56 170 PRO B C 1
ATOM 5435 O O . PRO B 1 170 ? 21.453 5.32 -20.953 1 91.56 170 PRO B O 1
ATOM 5438 N N . PRO B 1 171 ? 19.75 4.34 -19.969 1 90.62 171 PRO B N 1
ATOM 5439 C CA . PRO B 1 171 ? 20.328 4.59 -18.641 1 90.62 171 PRO B CA 1
ATOM 5440 C C . PRO B 1 171 ? 21.656 3.873 -18.438 1 90.62 171 PRO B C 1
ATOM 5442 O O . PRO B 1 171 ? 22.484 4.316 -17.641 1 90.62 171 PRO B O 1
ATOM 5445 N N . ALA B 1 172 ? 21.875 2.799 -19.125 1 90.12 172 ALA B N 1
ATOM 5446 C CA . ALA B 1 172 ? 23.141 2.068 -19 1 90.12 172 ALA B CA 1
ATOM 5447 C C . ALA B 1 172 ? 24.297 2.871 -19.594 1 90.12 172 ALA B C 1
ATOM 5449 O O . ALA B 1 172 ? 25.453 2.707 -19.172 1 90.12 172 ALA B O 1
ATOM 5450 N N . LEU B 1 173 ? 23.969 3.779 -20.562 1 91 173 LEU B N 1
ATOM 5451 C CA . LEU B 1 173 ? 25 4.598 -21.203 1 91 173 LEU B CA 1
ATOM 5452 C C . LEU B 1 173 ? 25.234 5.883 -20.422 1 91 173 LEU B C 1
ATOM 5454 O O . LEU B 1 173 ? 26.375 6.289 -20.219 1 91 173 LEU B O 1
ATOM 5458 N N . MET B 1 174 ? 24.172 6.445 -20 1 91.69 174 MET B N 1
ATOM 5459 C CA . MET B 1 174 ? 24.266 7.652 -19.188 1 91.69 174 MET B CA 1
ATOM 5460 C C . MET B 1 174 ? 23.453 7.492 -17.891 1 91.69 174 MET B C 1
ATOM 5462 O O . MET B 1 174 ? 22.25 7.738 -17.875 1 91.69 174 MET B O 1
ATOM 5466 N N . ILE B 1 175 ? 24.188 7.258 -16.875 1 92.88 175 ILE B N 1
ATOM 5467 C CA . ILE B 1 175 ? 23.562 6.965 -15.586 1 92.88 175 ILE B CA 1
ATOM 5468 C C . ILE B 1 175 ? 22.875 8.219 -15.047 1 92.88 175 ILE B C 1
ATOM 5470 O O . ILE B 1 175 ? 23.469 9.305 -15.031 1 92.88 175 ILE B O 1
ATOM 5474 N N . PRO B 1 176 ? 21.625 8.141 -14.672 1 92.31 176 PRO B N 1
ATOM 5475 C CA . PRO B 1 176 ? 20.969 9.297 -14.07 1 92.31 176 PRO B CA 1
ATOM 5476 C C . PRO B 1 176 ? 21.734 9.867 -12.883 1 92.31 176 PRO B C 1
ATOM 5478 O O . PRO B 1 176 ? 22.422 9.125 -12.172 1 92.31 176 PRO B O 1
ATOM 5481 N N . GLU B 1 177 ? 21.516 11.18 -12.664 1 89.81 177 GLU B N 1
ATOM 5482 C CA . GLU B 1 177 ? 22.266 11.844 -11.602 1 89.81 177 GLU B CA 1
ATOM 5483 C C . GLU B 1 177 ? 21.844 11.336 -10.227 1 89.81 177 GLU B C 1
ATOM 5485 O O . GLU B 1 177 ? 20.656 11.133 -9.969 1 89.81 177 GLU B O 1
ATOM 5490 N N . ALA B 1 178 ? 22.828 11.078 -9.398 1 94.44 178 ALA B N 1
ATOM 5491 C CA . ALA B 1 178 ? 22.609 10.703 -8 1 94.44 178 ALA B CA 1
ATOM 5492 C C . ALA B 1 178 ? 21.719 9.469 -7.891 1 94.44 178 ALA B C 1
ATOM 5494 O O . ALA B 1 178 ? 20.797 9.43 -7.066 1 94.44 178 ALA B O 1
ATOM 5495 N N . ARG B 1 179 ? 22.016 8.555 -8.766 1 96.44 179 ARG B N 1
ATOM 5496 C CA . ARG B 1 179 ? 21.109 7.414 -8.883 1 96.44 179 ARG B CA 1
ATOM 5497 C C . ARG B 1 179 ? 21.141 6.562 -7.625 1 96.44 179 ARG B C 1
ATOM 5499 O O . ARG B 1 179 ? 20.094 6.133 -7.137 1 96.44 179 ARG B O 1
ATOM 5506 N N . LEU B 1 180 ? 22.344 6.285 -7.066 1 98.25 180 LEU B N 1
ATOM 5507 C CA . LEU B 1 180 ? 22.438 5.492 -5.844 1 98.25 180 LEU B CA 1
ATOM 5508 C C . LEU B 1 180 ? 21.703 6.18 -4.695 1 98.25 180 LEU B C 1
ATOM 5510 O O . LEU B 1 180 ? 20.953 5.535 -3.953 1 98.25 180 LEU B O 1
ATOM 5514 N N . GLU B 1 181 ? 21.922 7.465 -4.598 1 98.06 181 GLU B N 1
ATOM 5515 C CA . GLU B 1 181 ? 21.234 8.242 -3.57 1 98.06 181 GLU B CA 1
ATOM 5516 C C . GLU B 1 181 ? 19.719 8.18 -3.756 1 98.06 181 GLU B C 1
ATOM 5518 O O . GLU B 1 181 ? 18.969 8.078 -2.781 1 98.06 181 GLU B O 1
ATOM 5523 N N . ALA B 1 182 ? 19.344 8.281 -5.008 1 97.19 182 ALA B N 1
ATOM 5524 C CA . ALA B 1 182 ? 17.906 8.195 -5.297 1 97.19 182 ALA B CA 1
ATOM 5525 C C . ALA B 1 182 ? 17.344 6.859 -4.832 1 97.19 182 ALA B C 1
ATOM 5527 O O . ALA B 1 182 ? 16.234 6.812 -4.27 1 97.19 182 ALA B O 1
ATOM 5528 N N . LEU B 1 183 ? 18.062 5.785 -5.09 1 98.19 183 LEU B N 1
ATOM 5529 C CA . LEU B 1 183 ? 17.625 4.461 -4.66 1 98.19 183 LEU B CA 1
ATOM 5530 C C . LEU B 1 183 ? 17.547 4.383 -3.139 1 98.19 183 LEU B C 1
ATOM 5532 O O . LEU B 1 183 ? 16.578 3.863 -2.588 1 98.19 183 LEU B O 1
ATOM 5536 N N . VAL B 1 184 ? 18.547 4.891 -2.477 1 98.25 184 VAL B N 1
ATOM 5537 C CA . VAL B 1 184 ? 18.578 4.879 -1.018 1 98.25 184 VAL B CA 1
ATOM 5538 C C . VAL B 1 184 ? 17.391 5.668 -0.468 1 98.25 184 VAL B C 1
ATOM 5540 O O . VAL B 1 184 ? 16.75 5.238 0.485 1 98.25 184 VAL B O 1
ATOM 5543 N N . GLU B 1 185 ? 17.109 6.781 -1.068 1 97.56 185 GLU B N 1
ATOM 5544 C CA . GLU B 1 185 ? 15.992 7.594 -0.619 1 97.56 185 GLU B CA 1
ATOM 5545 C C . GLU B 1 185 ? 14.664 6.875 -0.839 1 97.56 185 GLU B C 1
ATOM 5547 O O . GLU B 1 185 ? 13.742 7.004 -0.031 1 97.56 185 GLU B O 1
ATOM 5552 N N . GLN B 1 186 ? 14.578 6.148 -1.979 1 96.69 186 GLN B N 1
ATOM 5553 C CA . GLN B 1 186 ? 13.383 5.336 -2.201 1 96.69 186 GLN B CA 1
ATOM 5554 C C . GLN B 1 186 ? 13.188 4.332 -1.072 1 96.69 186 GLN B C 1
ATOM 5556 O O . GLN B 1 186 ? 12.055 4.102 -0.632 1 96.69 186 GLN B O 1
ATOM 5561 N N . ALA B 1 187 ? 14.242 3.736 -0.636 1 97.62 187 ALA B N 1
ATOM 5562 C CA . ALA B 1 187 ? 14.18 2.783 0.47 1 97.62 187 ALA B CA 1
ATOM 5563 C C . ALA B 1 187 ? 13.688 3.459 1.748 1 97.62 187 ALA B C 1
ATOM 5565 O O . ALA B 1 187 ? 12.812 2.934 2.438 1 97.62 187 ALA B O 1
ATOM 5566 N N . LEU B 1 188 ? 14.266 4.621 2.014 1 95.75 188 LEU B N 1
ATOM 5567 C CA . LEU B 1 188 ? 13.891 5.359 3.213 1 95.75 188 LEU B CA 1
ATOM 5568 C C . LEU B 1 188 ? 12.406 5.73 3.182 1 95.75 188 LEU B C 1
ATOM 5570 O O . LEU B 1 188 ? 11.695 5.543 4.172 1 95.75 188 LEU B O 1
ATOM 5574 N N . LEU B 1 189 ? 11.992 6.215 2.072 1 93.25 189 LEU B N 1
ATOM 5575 C CA . LEU B 1 189 ? 10.602 6.617 1.932 1 93.25 189 LEU B CA 1
ATOM 5576 C C . LEU B 1 189 ? 9.672 5.41 2.039 1 93.25 189 LEU B C 1
ATOM 5578 O O . LEU B 1 189 ? 8.594 5.504 2.623 1 93.25 189 LEU B O 1
ATOM 5582 N N . SER B 1 190 ? 10.102 4.309 1.493 1 93.94 190 SER B N 1
ATOM 5583 C CA . SER B 1 190 ? 9.305 3.088 1.596 1 93.94 190 SER B CA 1
ATOM 5584 C C . SER B 1 190 ? 9.172 2.635 3.045 1 93.94 190 SER B C 1
ATOM 5586 O O . SER B 1 190 ? 8.125 2.127 3.449 1 93.94 190 SER B O 1
ATOM 5588 N N . GLN B 1 191 ? 10.25 2.727 3.814 1 93.25 191 GLN B N 1
ATOM 5589 C CA . GLN B 1 191 ? 10.211 2.385 5.23 1 93.25 191 GLN B CA 1
ATOM 5590 C C . GLN B 1 191 ? 9.18 3.23 5.973 1 93.25 191 GLN B C 1
ATOM 5592 O O . GLN B 1 191 ? 8.406 2.711 6.781 1 93.25 191 GLN B O 1
ATOM 5597 N N . VAL B 1 192 ? 9.195 4.461 5.637 1 90.19 192 VAL B N 1
ATOM 5598 C CA . VAL B 1 192 ? 8.266 5.391 6.273 1 90.19 192 VAL B CA 1
ATOM 5599 C C . VAL B 1 192 ? 6.828 5.016 5.906 1 90.19 192 VAL B C 1
ATOM 5601 O O . VAL B 1 192 ? 5.949 4.98 6.773 1 90.19 192 VAL B O 1
ATOM 5604 N N . GLN B 1 193 ? 6.609 4.758 4.676 1 86.69 193 GLN B N 1
ATOM 5605 C CA . GLN B 1 193 ? 5.277 4.426 4.191 1 86.69 193 GLN B CA 1
ATOM 5606 C C . GLN B 1 193 ? 4.754 3.15 4.852 1 86.69 193 GLN B C 1
ATOM 5608 O O . GLN B 1 193 ? 3.551 3.012 5.074 1 86.69 193 GLN B O 1
ATOM 5613 N N . ARG B 1 194 ? 5.582 2.264 5.188 1 87.69 194 ARG B N 1
ATOM 5614 C CA . ARG B 1 194 ? 5.184 0.978 5.758 1 87.69 194 ARG B CA 1
ATOM 5615 C C . ARG B 1 194 ? 4.895 1.104 7.25 1 87.69 194 ARG B C 1
ATOM 5617 O O . ARG B 1 194 ? 4.258 0.228 7.84 1 87.69 194 ARG B O 1
ATOM 5624 N N . CYS B 1 195 ? 5.453 2.064 7.789 1 89.94 195 CYS B N 1
ATOM 5625 C CA . CYS B 1 195 ? 5.266 2.242 9.227 1 89.94 195 CYS B CA 1
ATOM 5626 C C . CYS B 1 195 ? 3.871 2.779 9.531 1 89.94 195 CYS B C 1
ATOM 5628 O O . CYS B 1 195 ? 3.562 3.93 9.211 1 89.94 195 CYS B O 1
ATOM 5630 N N . GLN B 1 196 ? 3.035 2.104 10.219 1 89.5 196 GLN B N 1
ATOM 5631 C CA . GLN B 1 196 ? 1.64 2.445 10.469 1 89.5 196 GLN B CA 1
ATOM 5632 C C . GLN B 1 196 ? 1.527 3.594 11.469 1 89.5 196 GLN B C 1
ATOM 5634 O O . GLN B 1 196 ? 0.503 4.277 11.523 1 89.5 196 GLN B O 1
ATOM 5639 N N . PHE B 1 197 ? 2.59 3.865 12.219 1 91.19 197 PHE B N 1
ATOM 5640 C CA . PHE B 1 197 ? 2.502 4.848 13.297 1 91.19 197 PHE B CA 1
ATOM 5641 C C . PHE B 1 197 ? 3.248 6.125 12.922 1 91.19 197 PHE B C 1
ATOM 5643 O O . PHE B 1 197 ? 3.488 6.977 13.781 1 91.19 197 PHE B O 1
ATOM 5650 N N . HIS B 1 198 ? 3.686 6.176 11.672 1 89.5 198 HIS B N 1
ATOM 5651 C CA . HIS B 1 198 ? 4.379 7.391 11.258 1 89.5 198 HIS B CA 1
ATOM 5652 C C . HIS B 1 198 ? 3.492 8.617 11.43 1 89.5 198 HIS B C 1
ATOM 5654 O O . HIS B 1 198 ? 2.451 8.734 10.781 1 89.5 198 HIS B O 1
ATOM 5660 N N . ASN B 1 199 ? 3.873 9.539 12.281 1 87.19 199 ASN B N 1
ATOM 5661 C CA . ASN B 1 199 ? 3.039 10.688 12.648 1 87.19 199 ASN B CA 1
ATOM 5662 C C . ASN B 1 199 ? 3.689 12.008 12.242 1 87.19 199 ASN B C 1
ATOM 5664 O O . ASN B 1 199 ? 2.996 12.961 11.898 1 87.19 199 ASN B O 1
ATOM 5668 N N . ALA B 1 200 ? 4.988 12.102 12.453 1 77.69 200 ALA B N 1
ATOM 5669 C CA . ALA B 1 200 ? 5.637 13.391 12.234 1 77.69 200 ALA B CA 1
ATOM 5670 C C . ALA B 1 200 ? 6.441 13.391 10.938 1 77.69 200 ALA B C 1
ATOM 5672 O O . ALA B 1 200 ? 6.98 12.352 10.539 1 77.69 200 ALA B O 1
ATOM 5673 N N . ALA B 1 201 ? 6.426 14.516 10.336 1 64.44 201 ALA B N 1
ATOM 5674 C CA . ALA B 1 201 ? 7.129 14.688 9.062 1 64.44 201 ALA B CA 1
ATOM 5675 C C . ALA B 1 201 ? 8.641 14.594 9.258 1 64.44 201 ALA B C 1
ATOM 5677 O O . ALA B 1 201 ? 9.352 14.109 8.375 1 64.44 201 ALA B O 1
ATOM 5678 N N . ASP B 1 202 ? 9.102 15.094 10.375 1 65.44 202 ASP B N 1
ATOM 5679 C CA . ASP B 1 202 ? 10.547 15.188 10.539 1 65.44 202 ASP B CA 1
ATOM 5680 C C . ASP B 1 202 ? 11.094 13.969 11.281 1 65.44 202 ASP B C 1
ATOM 5682 O O . ASP B 1 202 ? 11.883 14.102 12.219 1 65.44 202 ASP B O 1
ATOM 5686 N N . ALA B 1 203 ? 10.719 12.836 10.812 1 65.5 203 ALA B N 1
ATOM 5687 C CA . ALA B 1 203 ? 11.266 11.633 11.438 1 65.5 203 ALA B CA 1
ATOM 5688 C C . ALA B 1 203 ? 12.758 11.508 11.164 1 65.5 203 ALA B C 1
ATOM 5690 O O . ALA B 1 203 ? 13.234 11.859 10.086 1 65.5 203 ALA B O 1
ATOM 5691 N N . ALA B 1 204 ? 13.531 11.43 12.258 1 76.88 204 ALA B N 1
ATOM 5692 C CA . ALA B 1 204 ? 14.969 11.211 12.109 1 76.88 204 ALA B CA 1
ATOM 5693 C C . ALA B 1 204 ? 15.25 9.883 11.422 1 76.88 204 ALA B C 1
ATOM 5695 O O . ALA B 1 204 ? 15.062 8.812 12.016 1 76.88 204 ALA B O 1
ATOM 5696 N N . LEU B 1 205 ? 15.484 9.953 10.117 1 88.5 205 LEU B N 1
ATOM 5697 C CA . LEU B 1 205 ? 15.805 8.75 9.359 1 88.5 205 LEU B CA 1
ATOM 5698 C C . LEU B 1 205 ? 17.281 8.414 9.461 1 88.5 205 LEU B C 1
ATOM 5700 O O . LEU B 1 205 ? 18.125 9.32 9.469 1 88.5 205 LEU B O 1
ATOM 5704 N N . SER B 1 206 ? 17.625 7.23 9.75 1 92.44 206 SER B N 1
ATOM 5705 C CA . SER B 1 206 ? 18.984 6.719 9.797 1 92.44 206 SER B CA 1
ATOM 5706 C C . SER B 1 206 ? 19.234 5.68 8.703 1 92.44 206 SER B C 1
ATOM 5708 O O . SER B 1 206 ? 18.312 4.957 8.312 1 92.44 206 SER B O 1
ATOM 5710 N N . LEU B 1 207 ? 20.422 5.68 8.164 1 96.5 207 LEU B N 1
ATOM 5711 C CA . LEU B 1 207 ? 20.766 4.684 7.152 1 96.5 207 LEU B CA 1
ATOM 5712 C C . LEU B 1 207 ? 21.125 3.352 7.805 1 96.5 207 LEU B C 1
ATOM 5714 O O . LEU B 1 207 ? 21.203 2.328 7.121 1 96.5 207 LEU B O 1
ATOM 5718 N N . PHE B 1 208 ? 21.312 3.35 9.125 1 94.94 208 PHE B N 1
ATOM 5719 C CA . PHE B 1 208 ? 21.859 2.168 9.781 1 94.94 208 PHE B CA 1
ATOM 5720 C C . PHE B 1 208 ? 20.734 1.231 10.227 1 94.94 208 PHE B C 1
ATOM 5722 O O . PHE B 1 208 ? 20.984 0.062 10.531 1 94.94 208 PHE B O 1
ATOM 5729 N N . ALA B 1 209 ? 19.531 1.77 10.312 1 92.69 209 ALA B N 1
ATOM 5730 C CA . ALA B 1 209 ? 18.391 0.966 10.742 1 92.69 209 ALA B CA 1
ATOM 5731 C C . ALA B 1 209 ? 17.125 1.38 9.992 1 92.69 209 ALA B C 1
ATOM 5733 O O . ALA B 1 209 ? 16.953 2.551 9.648 1 92.69 209 ALA B O 1
ATOM 5734 N N . ASP B 1 210 ? 16.234 0.394 9.773 1 93.12 210 ASP B N 1
ATOM 5735 C CA . ASP B 1 210 ? 14.945 0.718 9.172 1 93.12 210 ASP B CA 1
ATOM 5736 C C . ASP B 1 210 ? 14.109 1.602 10.094 1 93.12 210 ASP B C 1
ATOM 5738 O O . ASP B 1 210 ? 14.141 1.433 11.312 1 93.12 210 ASP B O 1
ATOM 5742 N N . TYR B 1 211 ? 13.398 2.475 9.523 1 91.88 211 TYR B N 1
ATOM 5743 C CA . TYR B 1 211 ? 12.539 3.377 10.273 1 91.88 211 TYR B CA 1
ATOM 5744 C C . TYR B 1 211 ? 11.461 2.602 11.023 1 91.88 211 TYR B C 1
ATOM 5746 O O . TYR B 1 211 ? 10.805 1.726 10.445 1 91.88 211 TYR B O 1
ATOM 5754 N N . ALA B 1 212 ? 11.32 2.844 12.281 1 87.56 212 ALA B N 1
ATOM 5755 C CA . ALA B 1 212 ? 10.281 2.225 13.102 1 87.56 212 ALA B CA 1
ATOM 5756 C C . ALA B 1 212 ? 9.711 3.225 14.102 1 87.56 212 ALA B C 1
ATOM 5758 O O . ALA B 1 212 ? 10.445 4.031 14.672 1 87.56 212 ALA B O 1
ATOM 5759 N N . ALA B 1 213 ? 8.391 3.314 14.133 1 87.44 213 ALA B N 1
ATOM 5760 C CA . ALA B 1 213 ? 7.66 4.117 15.109 1 87.44 213 ALA B CA 1
ATOM 5761 C C . ALA B 1 213 ? 6.547 3.307 15.766 1 87.44 213 ALA B C 1
ATOM 5763 O O . ALA B 1 213 ? 6.035 2.35 15.18 1 87.44 213 ALA B O 1
ATOM 5764 N N . GLY B 1 214 ? 6.309 3.637 17 1 88.5 214 GLY B N 1
ATOM 5765 C CA . GLY B 1 214 ? 5.273 2.918 17.719 1 88.5 214 GLY B CA 1
ATOM 5766 C C . GLY B 1 214 ? 4.141 3.812 18.188 1 88.5 214 GLY B C 1
ATOM 5767 O O . GLY B 1 214 ? 4.047 4.969 17.781 1 88.5 214 GLY B O 1
ATOM 5768 N N . ALA B 1 215 ? 3.297 3.246 18.969 1 90.44 215 ALA B N 1
ATOM 5769 C CA . ALA B 1 215 ? 2.1 3.922 19.469 1 90.44 215 ALA B CA 1
ATOM 5770 C C . ALA B 1 215 ? 2.463 5.168 20.266 1 90.44 215 ALA B C 1
ATOM 5772 O O . ALA B 1 215 ? 1.641 6.074 20.438 1 90.44 215 ALA B O 1
ATOM 5773 N N . ASP B 1 216 ? 3.686 5.227 20.703 1 89.5 216 ASP B N 1
ATOM 5774 C CA . ASP B 1 216 ? 4.141 6.355 21.516 1 89.5 216 ASP B CA 1
ATOM 5775 C C . ASP B 1 216 ? 4.203 7.633 20.672 1 89.5 216 ASP B C 1
ATOM 5777 O O . ASP B 1 216 ? 4.281 8.734 21.219 1 89.5 216 ASP B O 1
ATOM 5781 N N . GLN B 1 217 ? 4.18 7.488 19.422 1 90.06 217 GLN B N 1
ATOM 5782 C CA . GLN B 1 217 ? 4.238 8.641 18.531 1 90.06 217 GLN B CA 1
ATOM 5783 C C . GLN B 1 217 ? 2.863 9.297 18.391 1 90.06 217 GLN B C 1
ATOM 5785 O O . GLN B 1 217 ? 2.75 10.414 17.891 1 90.06 217 GLN B O 1
ATOM 5790 N N . LEU B 1 218 ? 1.804 8.602 18.812 1 93.62 218 LEU B N 1
ATOM 5791 C CA . LEU B 1 218 ? 0.44 9.102 18.688 1 93.62 218 LEU B CA 1
ATOM 5792 C C . LEU B 1 218 ? -0.066 9.625 20.031 1 93.62 218 LEU B C 1
ATOM 5794 O O . LEU B 1 218 ? 0.388 9.18 21.094 1 93.62 218 LEU B O 1
ATOM 5798 N N . PRO B 1 219 ? -0.919 10.625 20 1 93.88 219 PRO B N 1
ATOM 5799 C CA . PRO B 1 219 ? -1.518 11.086 21.266 1 93.88 219 PRO B CA 1
ATOM 5800 C C . PRO B 1 219 ? -2.283 9.977 21.984 1 93.88 219 PRO B C 1
ATOM 5802 O O . PRO B 1 219 ? -3.355 9.57 21.531 1 93.88 219 PRO B O 1
ATOM 5805 N N . SER B 1 220 ? -1.691 9.469 23.031 1 91.06 220 SER B N 1
ATOM 5806 C CA . SER B 1 220 ? -2.297 8.328 23.703 1 91.06 220 SER B CA 1
ATOM 5807 C C . SER B 1 220 ? -2.434 8.586 25.203 1 91.06 220 SER B C 1
ATOM 5809 O O . SER B 1 220 ? -3.189 7.895 25.891 1 91.06 220 SER B O 1
ATOM 5811 N N . ALA B 1 221 ? -1.7 9.492 25.703 1 89.56 221 ALA B N 1
ATOM 5812 C CA . ALA B 1 221 ? -1.745 9.781 27.141 1 89.56 221 ALA B CA 1
ATOM 5813 C C . ALA B 1 221 ? -2.723 10.914 27.438 1 89.56 221 ALA B C 1
ATOM 5815 O O . ALA B 1 221 ? -2.734 11.93 26.75 1 89.56 221 ALA B O 1
ATOM 5816 N N . ALA B 1 222 ? -3.572 10.531 28.422 1 80.5 222 ALA B N 1
ATOM 5817 C CA . ALA B 1 222 ? -4.504 11.586 28.797 1 80.5 222 ALA B CA 1
ATOM 5818 C C . ALA B 1 222 ? -3.773 12.727 29.516 1 80.5 222 ALA B C 1
ATOM 5820 O O . ALA B 1 222 ? -3.193 12.531 30.578 1 80.5 222 ALA B O 1
ATOM 5821 N N . GLY B 1 223 ? -3.631 13.75 28.859 1 80.31 223 GLY B N 1
ATOM 5822 C CA . GLY B 1 223 ? -2.98 14.914 29.453 1 80.31 223 GLY B CA 1
ATOM 5823 C C . GLY B 1 223 ? -3.896 15.711 30.359 1 80.31 223 GLY B C 1
ATOM 5824 O O . GLY B 1 223 ? -4.438 15.18 31.328 1 80.31 223 GLY B O 1
ATOM 5825 N N . ALA B 1 224 ? -4.293 16.891 29.922 1 91.12 224 ALA B N 1
ATOM 5826 C CA . ALA B 1 224 ? -5.059 17.844 30.719 1 91.12 224 ALA B CA 1
ATOM 5827 C C . ALA B 1 224 ? -6.559 17.656 30.5 1 91.12 224 ALA B C 1
ATOM 5829 O O . ALA B 1 224 ? -6.992 17.312 29.406 1 91.12 224 ALA B O 1
ATOM 5830 N N . VAL B 1 225 ? -7.375 17.844 31.531 1 96.5 225 VAL B N 1
ATOM 5831 C CA . VAL B 1 225 ? -8.828 17.891 31.469 1 96.5 225 VAL B CA 1
ATOM 5832 C C . VAL B 1 225 ? -9.305 19.344 31.594 1 96.5 225 VAL B C 1
ATOM 5834 O O . VAL B 1 225 ? -9.023 20 32.594 1 96.5 225 VAL B O 1
ATOM 5837 N N . LEU B 1 226 ? -9.953 19.797 30.656 1 97.06 226 LEU B N 1
ATOM 5838 C CA . LEU B 1 226 ? -10.461 21.156 30.656 1 97.06 226 LEU B CA 1
ATOM 5839 C C . LEU B 1 226 ? -11.898 21.219 31.156 1 97.06 226 LEU B C 1
ATOM 5841 O O . LEU B 1 226 ? -12.805 20.688 30.5 1 97.06 226 LEU B O 1
ATOM 5845 N N . GLU B 1 227 ? -12.242 21.891 32.281 1 94.31 227 GLU B N 1
ATOM 5846 C CA . GLU B 1 227 ? -13.547 21.906 32.938 1 94.31 227 GLU B CA 1
ATOM 5847 C C . GLU B 1 227 ? -14.227 23.266 32.812 1 94.31 227 GLU B C 1
ATOM 5849 O O . GLU B 1 227 ? -15.047 23.625 33.656 1 94.31 227 GLU B O 1
ATOM 5854 N N . GLY B 1 228 ? -14.188 23.969 31.938 1 93.69 228 GLY B N 1
ATOM 5855 C CA . GLY B 1 228 ? -14.766 25.297 31.797 1 93.69 228 GLY B CA 1
ATOM 5856 C C . GLY B 1 228 ? -16.234 25.281 31.438 1 93.69 228 GLY B C 1
ATOM 5857 O O . GLY B 1 228 ? -16.969 26.219 31.766 1 93.69 228 GLY B O 1
ATOM 5858 N N . HIS B 1 229 ? -16.812 24.25 30.859 1 97.06 229 HIS B N 1
ATOM 5859 C CA . HIS B 1 229 ? -18.203 24.156 30.422 1 97.06 229 HIS B CA 1
ATOM 5860 C C . HIS B 1 229 ? -19.078 23.578 31.516 1 97.06 229 HIS B C 1
ATOM 5862 O O . HIS B 1 229 ? -18.641 22.719 32.281 1 97.06 229 HIS B O 1
ATOM 5868 N N . GLY B 1 230 ? -20.359 24 31.531 1 97.5 230 GLY B N 1
ATOM 5869 C CA . GLY B 1 230 ? -21.297 23.531 32.531 1 97.5 230 GLY B CA 1
ATOM 5870 C C . GLY B 1 230 ? -22.219 22.438 32 1 97.5 230 GLY B C 1
ATOM 5871 O O . GLY B 1 230 ? -23.109 21.969 32.719 1 97.5 230 GLY B O 1
ATOM 5872 N N . ASP B 1 231 ? -22.156 22.062 30.812 1 98.12 231 ASP B N 1
ATOM 5873 C CA . ASP B 1 231 ? -22.969 21.031 30.172 1 98.12 231 ASP B CA 1
ATOM 5874 C C . ASP B 1 231 ? -22.188 20.344 29.062 1 98.12 231 ASP B C 1
ATOM 5876 O O . ASP B 1 231 ? -20.969 20.531 28.922 1 98.12 231 ASP B O 1
ATOM 5880 N N . GLU B 1 232 ? -22.875 19.453 28.312 1 98 232 GLU B N 1
ATOM 5881 C CA . GLU B 1 232 ? -22.266 18.672 27.25 1 98 232 GLU B CA 1
ATOM 5882 C C . GLU B 1 232 ? -21.484 19.562 26.281 1 98 232 GLU B C 1
ATOM 5884 O O . GLU B 1 232 ? -21.922 20.656 25.953 1 98 232 GLU B O 1
ATOM 5889 N N . VAL B 1 233 ? -20.328 19.109 25.906 1 98.44 233 VAL B N 1
ATOM 5890 C CA . VAL B 1 233 ? -19.547 19.781 24.891 1 98.44 233 VAL B CA 1
ATOM 5891 C C . VAL B 1 233 ? -19.734 19.078 23.547 1 98.44 233 VAL B C 1
ATOM 5893 O O . VAL B 1 233 ? -19.438 17.875 23.422 1 98.44 233 VAL B O 1
ATOM 5896 N N . TRP B 1 234 ? -20.094 19.844 22.469 1 97.88 234 TRP B N 1
ATOM 5897 C CA . TRP B 1 234 ? -20.578 19.188 21.25 1 97.88 234 TRP B CA 1
ATOM 5898 C C . TRP B 1 234 ? -19.594 19.359 20.109 1 97.88 234 TRP B C 1
ATOM 5900 O O . TRP B 1 234 ? -19.625 18.625 19.125 1 97.88 234 TRP B O 1
ATOM 5910 N N . HIS B 1 235 ? -18.75 20.359 20.172 1 97.62 235 HIS B N 1
ATOM 5911 C CA . HIS B 1 235 ? -17.828 20.594 19.062 1 97.62 235 HIS B CA 1
ATOM 5912 C C . HIS B 1 235 ? -16.5 21.156 19.547 1 97.62 235 HIS B C 1
ATOM 5914 O O . HIS B 1 235 ? -16.453 21.828 20.578 1 97.62 235 HIS B O 1
ATOM 5920 N N . LEU B 1 236 ? -15.5 20.812 18.766 1 97 236 LEU B N 1
ATOM 5921 C CA . LEU B 1 236 ? -14.133 21.266 19 1 97 236 LEU B CA 1
ATOM 5922 C C . LEU B 1 236 ? -13.445 21.641 17.688 1 97 236 LEU B C 1
ATOM 5924 O O . LEU B 1 236 ? -13.664 21 16.672 1 97 236 LEU B O 1
ATOM 5928 N N . ALA B 1 237 ? -12.602 22.641 17.844 1 98.06 237 ALA B N 1
ATOM 5929 C CA . ALA B 1 237 ? -11.781 22.969 16.672 1 98.06 237 ALA B CA 1
ATOM 5930 C C . ALA B 1 237 ? -10.5 23.703 17.094 1 98.06 237 ALA B C 1
ATOM 5932 O O . ALA B 1 237 ? -10.562 24.781 17.656 1 98.06 237 ALA B O 1
ATOM 5933 N N . PHE B 1 238 ? -9.375 23.078 16.766 1 97.94 238 PHE B N 1
ATOM 5934 C CA . PHE B 1 238 ? -8.125 23.828 16.875 1 97.94 238 PHE B CA 1
ATOM 5935 C C . PHE B 1 238 ? -8.031 24.891 15.797 1 97.94 238 PHE B C 1
ATOM 5937 O O . PHE B 1 238 ? -8.508 24.688 14.68 1 97.94 238 PHE B O 1
ATOM 5944 N N . SER B 1 239 ? -7.391 25.984 16.188 1 98.25 239 SER B N 1
ATOM 5945 C CA . SER B 1 239 ? -7.086 26.969 15.164 1 98.25 239 SER B CA 1
ATOM 5946 C C . SER B 1 239 ? -6.062 26.438 14.164 1 98.25 239 SER B C 1
ATOM 5948 O O . SER B 1 239 ? -5.398 25.438 14.422 1 98.25 239 SER B O 1
ATOM 5950 N N . HIS B 1 240 ? -5.957 27.125 13.039 1 96.25 240 HIS B N 1
ATOM 5951 C CA . HIS B 1 240 ? -5.082 26.656 11.977 1 96.25 240 HIS B CA 1
ATOM 5952 C C . HIS B 1 240 ? -3.615 26.734 12.391 1 96.25 240 HIS B C 1
ATOM 5954 O O . HIS B 1 240 ? -2.801 25.906 11.969 1 96.25 240 HIS B O 1
ATOM 5960 N N . ASP B 1 241 ? -3.273 27.656 13.195 1 95.94 241 ASP B N 1
ATOM 5961 C CA . ASP B 1 241 ? -1.895 27.781 13.656 1 95.94 241 ASP B CA 1
ATOM 5962 C C . ASP B 1 241 ? -1.643 26.906 14.883 1 95.94 241 ASP B C 1
ATOM 5964 O O . ASP B 1 241 ? -0.528 26.875 15.414 1 95.94 241 ASP B O 1
ATOM 5968 N N . GLY B 1 242 ? -2.688 26.297 15.398 1 96.56 242 GLY B N 1
ATOM 5969 C CA . GLY B 1 242 ? -2.562 25.328 16.484 1 96.56 242 GLY B CA 1
ATOM 5970 C C . GLY B 1 242 ? -2.418 25.984 17.844 1 96.56 242 GLY B C 1
ATOM 5971 O O . GLY B 1 242 ? -2.219 25.297 18.859 1 96.56 242 GLY B O 1
ATOM 5972 N N . ARG B 1 243 ? -2.646 27.25 17.953 1 97.5 243 ARG B N 1
ATOM 5973 C CA . ARG B 1 243 ? -2.357 27.969 19.188 1 97.5 243 ARG B CA 1
ATOM 5974 C C . ARG B 1 243 ? -3.631 28.219 19.984 1 97.5 243 ARG B C 1
ATOM 5976 O O . ARG B 1 243 ? -3.576 28.719 21.109 1 97.5 243 ARG B O 1
ATOM 5983 N N . SER B 1 244 ? -4.699 27.938 19.422 1 98.38 244 SER B N 1
ATOM 5984 C CA . SER B 1 244 ? -5.973 28.094 20.109 1 98.38 244 SER B CA 1
ATOM 5985 C C . SER B 1 244 ? -6.879 26.891 19.891 1 98.38 244 SER B C 1
ATOM 5987 O O . SER B 1 244 ? -6.699 26.141 18.922 1 98.38 244 SER B O 1
ATOM 5989 N N . LEU B 1 245 ? -7.738 26.672 20.797 1 98.38 245 LEU B N 1
ATOM 5990 C CA . LEU B 1 245 ? -8.789 25.656 20.719 1 98.38 245 LEU B CA 1
ATOM 5991 C C . LEU B 1 245 ? -10.141 26.25 21.078 1 98.38 245 LEU B C 1
ATOM 5993 O O . LEU B 1 245 ? -10.266 26.969 22.078 1 98.38 245 LEU B O 1
ATOM 5997 N N . ALA B 1 246 ? -11.117 26.047 20.234 1 98.81 246 ALA B N 1
ATOM 5998 C CA . ALA B 1 246 ? -12.484 26.453 20.547 1 98.81 246 ALA B CA 1
ATOM 5999 C C . ALA B 1 246 ? -13.344 25.25 20.922 1 98.81 246 ALA B C 1
ATOM 6001 O O . ALA B 1 246 ? -13.242 24.188 20.297 1 98.81 246 ALA B O 1
ATOM 6002 N N . SER B 1 247 ? -14.133 25.391 21.922 1 98.69 247 SER B N 1
ATOM 6003 C CA . SER B 1 247 ? -15.07 24.344 22.328 1 98.69 247 SER B CA 1
ATOM 6004 C C . SER B 1 247 ? -16.484 24.891 22.438 1 98.69 247 SER B C 1
ATOM 6006 O O . SER B 1 247 ? -16.719 25.906 23.109 1 98.69 247 SER B O 1
ATOM 6008 N N . ALA B 1 248 ? -17.438 24.266 21.781 1 98.56 248 ALA B N 1
ATOM 6009 C CA . ALA B 1 248 ? -18.844 24.656 21.781 1 98.56 248 ALA B CA 1
ATOM 6010 C C . ALA B 1 248 ? -19.672 23.703 22.641 1 98.56 248 ALA B C 1
ATOM 6012 O O . ALA B 1 248 ? -19.5 22.484 22.578 1 98.56 248 ALA B O 1
ATOM 6013 N N . SER B 1 249 ? -20.625 24.297 23.391 1 98.56 249 SER B N 1
ATOM 6014 C CA . SER B 1 249 ? -21.266 23.484 24.422 1 98.56 249 SER B CA 1
ATOM 6015 C C . SER B 1 249 ? -22.766 23.734 24.438 1 98.56 249 SER B C 1
ATOM 6017 O O . SER B 1 249 ? -23.25 24.734 23.922 1 98.56 249 SER B O 1
ATOM 6019 N N . LYS B 1 250 ? -23.422 22.781 25.016 1 98.06 250 LYS B N 1
ATOM 6020 C CA . LYS B 1 250 ? -24.859 22.875 25.297 1 98.06 250 LYS B CA 1
ATOM 6021 C C . LYS B 1 250 ? -25.141 23.922 26.359 1 98.06 250 LYS B C 1
ATOM 6023 O O . LYS B 1 250 ? -26.281 24.375 26.516 1 98.06 250 LYS B O 1
ATOM 6028 N N . ASP B 1 251 ? -24.203 24.438 27.047 1 97.81 251 ASP B N 1
ATOM 6029 C CA . ASP B 1 251 ? -24.375 25.422 28.125 1 97.81 251 ASP B CA 1
ATOM 6030 C C . ASP B 1 251 ? -24.531 26.828 27.547 1 97.81 251 ASP B C 1
ATOM 6032 O O . ASP B 1 251 ? -24.375 27.828 28.266 1 97.81 251 ASP B O 1
ATOM 6036 N N . CYS B 1 252 ? -24.578 26.922 26.266 1 97.94 252 CYS B N 1
ATOM 6037 C CA . CYS B 1 252 ? -24.844 28.156 25.531 1 97.94 252 CYS B CA 1
ATOM 6038 C C . CYS B 1 252 ? -23.594 29.047 25.5 1 97.94 252 CYS B C 1
ATOM 6040 O O . CYS B 1 252 ? -23.703 30.266 25.469 1 97.94 252 CYS B O 1
ATOM 6042 N N . SER B 1 253 ? -22.531 28.375 25.531 1 97.94 253 SER B N 1
ATOM 6043 C CA . SER B 1 253 ? -21.281 29.125 25.438 1 97.94 253 SER B CA 1
ATOM 6044 C C . SER B 1 253 ? -20.266 28.422 24.547 1 97.94 253 SER B C 1
ATOM 6046 O O . SER B 1 253 ? -20.438 27.25 24.234 1 97.94 253 SER B O 1
ATOM 6048 N N . CYS B 1 254 ? -19.359 29.172 24.031 1 98.69 254 CYS B N 1
ATOM 6049 C CA . CYS B 1 254 ? -18.141 28.703 23.406 1 98.69 254 CYS B CA 1
ATOM 6050 C C . CYS B 1 254 ? -16.906 29.25 24.109 1 98.69 254 CYS B C 1
ATOM 6052 O O . CYS B 1 254 ? -16.875 30.422 24.469 1 98.69 254 CYS B O 1
ATOM 6054 N N . ILE B 1 255 ? -15.984 28.406 24.406 1 98.81 255 ILE B N 1
ATOM 6055 C CA . ILE B 1 255 ? -14.773 28.859 25.094 1 98.81 255 ILE B CA 1
ATOM 6056 C C . ILE B 1 255 ? -13.586 28.797 24.141 1 98.81 255 ILE B C 1
ATOM 6058 O O . ILE B 1 255 ? -13.406 27.812 23.422 1 98.81 255 ILE B O 1
ATOM 6062 N N . ILE B 1 256 ? -12.852 29.844 24.062 1 98.75 256 ILE B N 1
ATOM 6063 C CA . ILE B 1 256 ? -11.562 29.859 23.391 1 98.75 256 ILE B CA 1
ATOM 6064 C C . ILE B 1 256 ? -10.445 29.578 24.406 1 98.75 256 ILE B C 1
ATOM 6066 O O . ILE B 1 256 ? -10.312 30.297 25.391 1 98.75 256 ILE B O 1
ATOM 6070 N N . TRP B 1 257 ? -9.703 28.531 24.125 1 98.44 257 TRP B N 1
ATOM 6071 C CA . TRP B 1 257 ? -8.562 28.141 24.953 1 98.44 257 TRP B CA 1
ATOM 6072 C C . TRP B 1 257 ? -7.25 28.516 24.281 1 98.44 257 TRP B C 1
ATOM 6074 O O . TRP B 1 257 ? -7.117 28.406 23.062 1 98.44 257 TRP B O 1
ATOM 6084 N N . ARG B 1 258 ? -6.305 28.859 25.078 1 97.62 258 ARG B N 1
ATOM 6085 C CA . ARG B 1 258 ? -4.953 29.109 24.594 1 97.62 258 ARG B CA 1
ATOM 6086 C C . ARG B 1 258 ? -4.066 27.875 24.781 1 97.62 258 ARG B C 1
ATOM 6088 O O . ARG B 1 258 ? -4.043 27.281 25.844 1 97.62 258 ARG B O 1
ATOM 6095 N N . VAL B 1 259 ? -3.445 27.547 23.719 1 97 259 VAL B N 1
ATOM 6096 C CA . VAL B 1 259 ? -2.451 26.469 23.781 1 97 259 VAL B CA 1
ATOM 6097 C C . VAL B 1 259 ? -1.064 27.078 24 1 97 259 VAL B C 1
ATOM 6099 O O . VAL B 1 259 ? -0.48 27.656 23.094 1 97 259 VAL B O 1
ATOM 6102 N N . GLU B 1 260 ? -0.508 26.844 25.094 1 93.62 260 GLU B N 1
ATOM 6103 C CA . GLU B 1 260 ? 0.795 27.391 25.453 1 93.62 260 GLU B CA 1
ATOM 6104 C C . GLU B 1 260 ? 1.927 26.609 24.797 1 93.62 260 GLU B C 1
ATOM 6106 O O . GLU B 1 260 ? 1.755 25.438 24.438 1 93.62 260 GLU B O 1
ATOM 6111 N N . PRO B 1 261 ? 3.094 27.266 24.641 1 88.44 261 PRO B N 1
ATOM 6112 C CA . PRO B 1 261 ? 4.25 26.547 24.109 1 88.44 261 PRO B CA 1
ATOM 6113 C C . PRO B 1 261 ? 4.613 25.312 24.922 1 88.44 261 PRO B C 1
ATOM 6115 O O . PRO B 1 261 ? 5.133 24.328 24.375 1 88.44 261 PRO B O 1
ATOM 6118 N N . SER B 1 262 ? 4.332 25.312 26.219 1 82.94 262 SER B N 1
ATOM 6119 C CA . SER B 1 262 ? 4.598 24.172 27.094 1 82.94 262 SER B CA 1
ATOM 6120 C C . SER B 1 262 ? 3.646 23.016 26.812 1 82.94 262 SER B C 1
ATOM 6122 O O . SER B 1 262 ? 3.875 21.891 27.25 1 82.94 262 SER B O 1
ATOM 6124 N N . GLY B 1 263 ? 2.631 23.359 26.031 1 84.69 263 GLY B N 1
ATOM 6125 C CA . GLY B 1 263 ? 1.619 22.359 25.766 1 84.69 263 GLY B CA 1
ATOM 6126 C C . GLY B 1 263 ? 0.405 22.484 26.672 1 84.69 263 GLY B C 1
ATOM 6127 O O . GLY B 1 263 ? -0.615 21.828 26.438 1 84.69 263 GLY B O 1
ATOM 6128 N N . ALA B 1 264 ? 0.531 23.297 27.625 1 91.06 264 ALA B N 1
ATOM 6129 C CA . ALA B 1 264 ? -0.607 23.531 28.516 1 91.06 264 ALA B CA 1
ATOM 6130 C C . ALA B 1 264 ? -1.721 24.281 27.797 1 91.06 264 ALA B C 1
ATOM 6132 O O . ALA B 1 264 ? -1.453 25.109 26.906 1 91.06 264 ALA B O 1
ATOM 6133 N N . VAL B 1 265 ? -2.957 24 28.172 1 95.75 265 VAL B N 1
ATOM 6134 C CA . VAL B 1 265 ? -4.117 24.641 27.562 1 95.75 265 VAL B CA 1
ATOM 6135 C C . VAL B 1 265 ? -4.922 25.375 28.625 1 95.75 265 VAL B C 1
ATOM 6137 O O . VAL B 1 265 ? -5.375 24.766 29.594 1 95.75 265 VAL B O 1
ATOM 6140 N N . THR B 1 266 ? -5.039 26.672 28.453 1 96 266 THR B N 1
ATOM 6141 C CA . THR B 1 266 ? -5.719 27.516 29.438 1 96 266 THR B CA 1
ATOM 6142 C C . THR B 1 266 ? -6.84 28.312 28.781 1 96 266 THR B C 1
ATOM 6144 O O . THR B 1 266 ? -6.762 28.641 27.594 1 96 266 THR B O 1
ATOM 6147 N N . PRO B 1 267 ? -7.887 28.609 29.547 1 96.75 267 PRO B N 1
ATOM 6148 C CA . PRO B 1 267 ? -8.977 29.391 28.953 1 96.75 267 PRO B CA 1
ATOM 6149 C C . PRO B 1 267 ? -8.586 30.828 28.672 1 96.75 267 PRO B C 1
ATOM 6151 O O . PRO B 1 267 ? -7.863 31.453 29.453 1 96.75 267 PRO B O 1
ATOM 6154 N N . ARG B 1 268 ? -8.992 31.344 27.609 1 97.38 268 ARG B N 1
ATOM 6155 C CA . ARG B 1 268 ? -8.711 32.719 27.219 1 97.38 268 ARG B CA 1
ATOM 6156 C C . ARG B 1 268 ? -9.977 33.562 27.25 1 97.38 268 ARG B C 1
ATOM 6158 O O . ARG B 1 268 ? -10.023 34.625 27.906 1 97.38 268 ARG B O 1
ATOM 6165 N N . HIS B 1 269 ? -11.008 33.156 26.469 1 97.56 269 HIS B N 1
ATOM 6166 C CA . HIS B 1 269 ? -12.273 33.844 26.375 1 97.56 269 HIS B CA 1
ATOM 6167 C C . HIS B 1 269 ? -13.453 32.906 26.516 1 97.56 269 HIS B C 1
ATOM 6169 O O . HIS B 1 269 ? -13.406 31.766 26.016 1 97.56 269 HIS B O 1
ATOM 6175 N N . ALA B 1 270 ? -14.469 33.312 27.156 1 97.88 270 ALA B N 1
ATOM 6176 C CA . ALA B 1 270 ? -15.773 32.656 27.125 1 97.88 270 ALA B CA 1
ATOM 6177 C C . ALA B 1 270 ? -16.766 33.469 26.281 1 97.88 270 ALA B C 1
ATOM 6179 O O . ALA B 1 270 ? -17.109 34.594 26.641 1 97.88 270 ALA B O 1
ATOM 6180 N N . LEU B 1 271 ? -17.125 32.969 25.266 1 98.31 271 LEU B N 1
ATOM 6181 C CA . LEU B 1 271 ? -18.078 33.625 24.375 1 98.31 271 LEU B CA 1
ATOM 6182 C C . LEU B 1 271 ? -19.5 33.312 24.781 1 98.31 271 LEU B C 1
ATOM 6184 O O . LEU B 1 271 ? -19.953 32.156 24.641 1 98.31 271 LEU B O 1
ATOM 6188 N N . THR B 1 272 ? -20.156 34.344 25.25 1 96.94 272 THR B N 1
ATOM 6189 C CA . THR B 1 272 ? -21.516 34.188 25.766 1 96.94 272 THR B CA 1
ATOM 6190 C C . THR B 1 272 ? -22.484 35.062 24.984 1 96.94 272 THR B C 1
ATOM 6192 O O . THR B 1 272 ? -22.062 35.875 24.172 1 96.94 272 THR B O 1
ATOM 6195 N N . GLY B 1 273 ? -23.812 34.781 25.203 1 94.38 273 GLY B N 1
ATOM 6196 C CA . GLY B 1 273 ? -24.828 35.562 24.516 1 94.38 273 GLY B CA 1
ATOM 6197 C C . GLY B 1 273 ? -25.672 34.719 23.578 1 94.38 273 GLY B C 1
ATOM 6198 O O . GLY B 1 273 ? -26.594 35.25 22.953 1 94.38 273 GLY B O 1
ATOM 6199 N N . HIS B 1 274 ? -25.375 33.531 23.5 1 96.25 274 HIS B N 1
ATOM 6200 C CA . HIS B 1 274 ? -26.172 32.625 22.656 1 96.25 274 HIS B CA 1
ATOM 6201 C C . HIS B 1 274 ? -27.531 32.344 23.281 1 96.25 274 HIS B C 1
ATOM 6203 O O . HIS B 1 274 ? -27.641 32.156 24.484 1 96.25 274 HIS B O 1
ATOM 6209 N N . GLY B 1 275 ? -28.547 32.312 22.438 1 95.88 275 GLY B N 1
ATOM 6210 C CA . GLY B 1 275 ? -29.891 32.062 22.906 1 95.88 275 GLY B CA 1
ATOM 6211 C C . GLY B 1 275 ? -30.188 30.578 23.109 1 95.88 275 GLY B C 1
ATOM 6212 O O . GLY B 1 275 ? -31.312 30.203 23.438 1 95.88 275 GLY B O 1
ATOM 6213 N N . GLY B 1 276 ? -29.266 29.75 22.875 1 96.88 276 GLY B N 1
ATOM 6214 C CA . GLY B 1 276 ? -29.375 28.297 23.016 1 96.88 276 GLY B CA 1
ATOM 6215 C C . GLY B 1 276 ? -28.031 27.594 22.922 1 96.88 276 GLY B C 1
ATOM 6216 O O . GLY B 1 276 ? -26.984 28.234 22.938 1 96.88 276 GLY B O 1
ATOM 6217 N N . PRO B 1 277 ? -28.172 26.219 22.922 1 97.5 277 PRO B N 1
ATOM 6218 C CA . PRO B 1 277 ? -26.953 25.438 22.797 1 97.5 277 PRO B CA 1
ATOM 6219 C C . PRO B 1 277 ? -26.141 25.812 21.547 1 97.5 277 PRO B C 1
ATOM 6221 O O . PRO B 1 277 ? -26.719 26.078 20.484 1 97.5 277 PRO B O 1
ATOM 6224 N N . VAL B 1 278 ? -24.844 25.859 21.688 1 98.31 278 VAL B N 1
ATOM 6225 C CA . VAL B 1 278 ? -23.953 26.109 20.562 1 98.31 278 VAL B CA 1
ATOM 6226 C C . VAL B 1 278 ? -23.609 24.797 19.875 1 98.31 278 VAL B C 1
ATOM 6228 O O . VAL B 1 278 ? -23.031 23.891 20.484 1 98.31 278 VAL B O 1
ATOM 6231 N N . LEU B 1 279 ? -23.844 24.703 18.625 1 97.12 279 LEU B N 1
ATOM 6232 C CA . LEU B 1 279 ? -23.812 23.438 17.891 1 97.12 279 LEU B CA 1
ATOM 6233 C C . LEU B 1 279 ? -22.422 23.203 17.297 1 97.12 279 LEU B C 1
ATOM 6235 O O . LEU B 1 279 ? -21.922 22.078 17.297 1 97.12 279 LEU B O 1
ATOM 6239 N N . CYS B 1 280 ? -21.859 24.234 16.75 1 96.56 280 CYS B N 1
ATOM 6240 C CA . CYS B 1 280 ? -20.531 24.078 16.172 1 96.56 280 CYS B CA 1
ATOM 6241 C C . CYS B 1 280 ? -19.797 25.406 16.109 1 96.56 280 CYS B C 1
ATOM 6243 O O . CYS B 1 280 ? -20.406 26.469 16.344 1 96.56 280 CYS B O 1
ATOM 6245 N N . CYS B 1 281 ? -18.547 25.375 15.914 1 98.06 281 CYS B N 1
ATOM 6246 C CA . CYS B 1 281 ? -17.688 26.547 15.766 1 98.06 281 CYS B CA 1
ATOM 6247 C C . CYS B 1 281 ? -16.656 26.328 14.656 1 98.06 281 CYS B C 1
ATOM 6249 O O . CYS B 1 281 ? -16.312 25.188 14.352 1 98.06 281 CYS B O 1
ATOM 6251 N N . ALA B 1 282 ? -16.219 27.406 14 1 98.38 282 ALA B N 1
ATOM 6252 C CA . ALA B 1 282 ? -15.273 27.312 12.891 1 98.38 282 ALA B CA 1
ATOM 6253 C C . ALA B 1 282 ? -14.344 28.531 12.867 1 98.38 282 ALA B C 1
ATOM 6255 O O . ALA B 1 282 ? -14.812 29.672 12.852 1 98.38 282 ALA B O 1
ATOM 6256 N N . TRP B 1 283 ? -13.07 28.25 12.828 1 98.56 283 TRP B N 1
ATOM 6257 C CA . TRP B 1 283 ? -12.07 29.312 12.734 1 98.56 283 TRP B CA 1
ATOM 6258 C C . TRP B 1 283 ? -11.953 29.812 11.297 1 98.56 283 TRP B C 1
ATOM 6260 O O . TRP B 1 283 ? -11.961 29.016 10.352 1 98.56 283 TRP B O 1
ATOM 6270 N N . SER B 1 284 ? -11.789 31.125 11.25 1 98.44 284 SER B N 1
ATOM 6271 C CA . SER B 1 284 ? -11.391 31.641 9.945 1 98.44 284 SER B CA 1
ATOM 6272 C C . SER B 1 284 ? -9.992 31.156 9.562 1 98.44 284 SER B C 1
ATOM 6274 O O . SER B 1 284 ? -9.172 30.875 10.438 1 98.44 284 SER B O 1
ATOM 6276 N N . PRO B 1 285 ? -9.727 31.062 8.266 1 97.38 285 PRO B N 1
ATOM 6277 C CA . PRO B 1 285 ? -8.414 30.547 7.844 1 97.38 285 PRO B CA 1
ATOM 6278 C C . PRO B 1 285 ? -7.254 31.344 8.445 1 97.38 285 PRO B C 1
ATOM 6280 O O . PRO B 1 285 ? -6.191 30.766 8.711 1 97.38 285 PRO B O 1
ATOM 6283 N N . ASP B 1 286 ? -7.402 32.594 8.766 1 97.31 286 ASP B N 1
ATOM 6284 C CA . ASP B 1 286 ? -6.348 33.406 9.359 1 97.31 286 ASP B CA 1
ATOM 6285 C C . ASP B 1 286 ? -6.434 33.375 10.883 1 97.31 286 ASP B C 1
ATOM 6287 O O . ASP B 1 286 ? -5.672 34.094 11.562 1 97.31 286 ASP B O 1
ATOM 6291 N N . ASP B 1 287 ? -7.383 32.75 11.445 1 98.19 287 ASP B N 1
ATOM 6292 C CA . ASP B 1 287 ? -7.59 32.5 12.867 1 98.19 287 ASP B CA 1
ATOM 6293 C C . ASP B 1 287 ? -7.965 33.781 13.602 1 98.19 287 ASP B C 1
ATOM 6295 O O . ASP B 1 287 ? -7.895 33.844 14.836 1 98.19 287 ASP B O 1
ATOM 6299 N N . ALA B 1 288 ? -8.367 34.781 12.844 1 98.12 288 ALA B N 1
ATOM 6300 C CA . ALA B 1 288 ? -8.688 36.062 13.453 1 98.12 288 ALA B CA 1
ATOM 6301 C C . ALA B 1 288 ? -10.133 36.094 13.953 1 98.12 288 ALA B C 1
ATOM 6303 O O . ALA B 1 288 ? -10.484 36.906 14.812 1 98.12 288 ALA B O 1
ATOM 6304 N N . ARG B 1 289 ? -10.898 35.281 13.406 1 98.56 289 ARG B N 1
ATOM 6305 C CA . ARG B 1 289 ? -12.32 35.281 13.742 1 98.56 289 ARG B CA 1
ATOM 6306 C C . ARG B 1 289 ? -12.82 33.844 13.977 1 98.56 289 ARG B C 1
ATOM 6308 O O . ARG B 1 289 ? -12.203 32.875 13.523 1 98.56 289 ARG B O 1
ATOM 6315 N N . LEU B 1 290 ? -13.883 33.75 14.719 1 98.62 290 LEU B N 1
ATOM 6316 C CA . LEU B 1 290 ? -14.539 32.5 15.023 1 98.62 290 LEU B CA 1
ATOM 6317 C C . LEU B 1 290 ? -16.047 32.562 14.773 1 98.62 290 LEU B C 1
ATOM 6319 O O . LEU B 1 290 ? -16.672 33.562 15.117 1 98.62 290 LEU B O 1
ATOM 6323 N N . LEU B 1 291 ? -16.547 31.641 14.047 1 98.56 291 LEU B N 1
ATOM 6324 C CA . LEU B 1 291 ? -17.984 31.5 13.875 1 98.56 291 LEU B CA 1
ATOM 6325 C C . LEU B 1 291 ? -18.562 30.516 14.883 1 98.56 291 LEU B C 1
ATOM 6327 O O . LEU B 1 291 ? -17.953 29.484 15.172 1 98.56 291 LEU B O 1
ATOM 6331 N N . THR B 1 292 ? -19.703 30.812 15.445 1 98.56 292 THR B N 1
ATOM 6332 C CA . THR B 1 292 ? -20.469 29.875 16.234 1 98.56 292 THR B CA 1
ATOM 6333 C C . THR B 1 292 ? -21.891 29.75 15.703 1 98.56 292 THR B C 1
ATOM 6335 O O . THR B 1 292 ? -22.516 30.734 15.328 1 98.56 292 THR B O 1
ATOM 6338 N N . VAL B 1 293 ? -22.328 28.531 15.594 1 98.12 293 VAL B N 1
ATOM 6339 C CA . VAL B 1 293 ? -23.688 28.234 15.195 1 98.12 293 VAL B CA 1
ATOM 6340 C C . VAL B 1 293 ? -24.5 27.812 16.422 1 98.12 293 VAL B C 1
ATOM 6342 O O . VAL B 1 293 ? -24.094 26.922 17.172 1 98.12 293 VAL B O 1
ATOM 6345 N N . CYS B 1 294 ? -25.656 28.406 16.531 1 96.94 294 CYS B N 1
ATOM 6346 C CA . CYS B 1 294 ? -26.453 28.219 17.734 1 96.94 294 CYS B CA 1
ATOM 6347 C C . CYS B 1 294 ? -27.828 27.641 17.375 1 96.94 294 CYS B C 1
ATOM 6349 O O . CYS B 1 294 ? -28.344 27.859 16.281 1 96.94 294 CYS B O 1
ATOM 6351 N N . GLU B 1 295 ? -28.406 26.938 18.25 1 95.44 295 GLU B N 1
ATOM 6352 C CA . GLU B 1 295 ? -29.734 26.344 18.094 1 95.44 295 GLU B CA 1
ATOM 6353 C C . GLU B 1 295 ? -30.797 27.422 17.938 1 95.44 295 GLU B C 1
ATOM 6355 O O . GLU B 1 295 ? -31.906 27.156 17.469 1 95.44 295 GLU B O 1
ATOM 6360 N N . ASP B 1 296 ? -30.594 28.656 18.359 1 93.69 296 ASP B N 1
ATOM 6361 C CA . ASP B 1 296 ? -31.547 29.75 18.219 1 93.69 296 ASP B CA 1
ATOM 6362 C C . ASP B 1 296 ? -31.609 30.25 16.766 1 93.69 296 ASP B C 1
ATOM 6364 O O . ASP B 1 296 ? -32.125 31.328 16.5 1 93.69 296 ASP B O 1
ATOM 6368 N N . ALA B 1 297 ? -30.953 29.562 15.852 1 94.69 297 ALA B N 1
ATOM 6369 C CA . ALA B 1 297 ? -30.969 29.781 14.406 1 94.69 297 ALA B CA 1
ATOM 6370 C C . ALA B 1 297 ? -30.109 30.984 14.023 1 94.69 297 ALA B C 1
ATOM 6372 O O . ALA B 1 297 ? -30.281 31.562 12.945 1 94.69 297 ALA B O 1
ATOM 6373 N N . ALA B 1 298 ? -29.281 31.312 14.953 1 95.81 298 ALA B N 1
ATOM 6374 C CA . ALA B 1 298 ? -28.375 32.438 14.664 1 95.81 298 ALA B CA 1
ATOM 6375 C C . ALA B 1 298 ? -26.938 31.953 14.531 1 95.81 298 ALA B C 1
ATOM 6377 O O . ALA B 1 298 ? -26.531 31 15.203 1 95.81 298 ALA B O 1
ATOM 6378 N N . VAL B 1 299 ? -26.25 32.594 13.656 1 97.75 299 VAL B N 1
ATOM 6379 C CA . VAL B 1 299 ? -24.797 32.438 13.539 1 97.75 299 VAL B CA 1
ATOM 6380 C C . VAL B 1 299 ? -24.094 33.719 14.023 1 97.75 299 VAL B C 1
ATOM 6382 O O . VAL B 1 299 ? -24.5 34.844 13.664 1 97.75 299 VAL B O 1
ATOM 6385 N N . ARG B 1 300 ? -23.156 33.594 14.859 1 98.31 300 ARG B N 1
ATOM 6386 C CA . ARG B 1 300 ? -22.453 34.75 15.414 1 98.31 300 ARG B CA 1
ATOM 6387 C C . ARG B 1 300 ? -20.984 34.75 15.008 1 98.31 300 ARG B C 1
ATOM 6389 O O . ARG B 1 300 ? -20.344 33.688 14.945 1 98.31 300 ARG B O 1
ATOM 6396 N N . LEU B 1 301 ? -20.562 35.875 14.695 1 98.56 301 LEU B N 1
ATOM 6397 C CA . LEU B 1 301 ? -19.156 36.094 14.359 1 98.56 301 LEU B CA 1
ATOM 6398 C C . LEU B 1 301 ? -18.438 36.781 15.508 1 98.56 301 LEU B C 1
ATOM 6400 O O . LEU B 1 301 ? -18.906 37.812 16.031 1 98.56 301 LEU B O 1
ATOM 6404 N N . TRP B 1 302 ? -17.281 36.25 15.875 1 98.69 302 TRP B N 1
ATOM 6405 C CA . TRP B 1 302 ? -16.547 36.75 17.016 1 98.69 302 TRP B CA 1
ATOM 6406 C C . TRP B 1 302 ? -15.133 37.188 16.609 1 98.69 302 TRP B C 1
ATOM 6408 O O . TRP B 1 302 ? -14.531 36.562 15.727 1 98.69 302 TRP B O 1
ATOM 6418 N N . ASP B 1 303 ? -14.625 38.156 17.297 1 98.31 303 ASP B N 1
ATOM 6419 C CA . ASP B 1 303 ? -13.195 38.438 17.25 1 98.31 303 ASP B CA 1
ATOM 6420 C C . ASP B 1 303 ? -12.414 37.531 18.172 1 98.31 303 ASP B C 1
ATOM 6422 O O . ASP B 1 303 ? -12.625 37.531 19.391 1 98.31 303 ASP B O 1
ATOM 6426 N N . ALA B 1 304 ? -11.523 36.781 17.609 1 97.88 304 ALA B N 1
ATOM 6427 C CA . ALA B 1 304 ? -10.836 35.75 18.359 1 97.88 304 ALA B CA 1
ATOM 6428 C C . ALA B 1 304 ? -9.914 36.344 19.422 1 97.88 304 ALA B C 1
ATOM 6430 O O . ALA B 1 304 ? -9.695 35.75 20.484 1 97.88 304 ALA B O 1
ATOM 6431 N N . ALA B 1 305 ? -9.312 37.469 19.156 1 97.19 305 ALA B N 1
ATOM 6432 C CA . ALA B 1 305 ? -8.336 38.094 20.062 1 97.19 305 ALA B CA 1
ATOM 6433 C C . ALA B 1 305 ? -9.023 38.688 21.266 1 97.19 305 ALA B C 1
ATOM 6435 O O . ALA B 1 305 ? -8.531 38.594 22.391 1 97.19 305 ALA B O 1
ATOM 6436 N N . THR B 1 306 ? -10.172 39.312 21.062 1 97.38 306 THR B N 1
ATOM 6437 C CA . THR B 1 306 ? -10.805 40.062 22.141 1 97.38 306 THR B CA 1
ATOM 6438 C C . THR B 1 306 ? -11.969 39.281 22.734 1 97.38 306 THR B C 1
ATOM 6440 O O . THR B 1 306 ? -12.406 39.562 23.844 1 97.38 306 THR B O 1
ATOM 6443 N N . GLY B 1 307 ? -12.484 38.375 22 1 97.62 307 GLY B N 1
ATOM 6444 C CA . GLY B 1 307 ? -13.664 37.656 22.453 1 97.62 307 GLY B CA 1
ATOM 6445 C C . GLY B 1 307 ? -14.953 38.438 22.234 1 97.62 307 GLY B C 1
ATOM 6446 O O . GLY B 1 307 ? -16.016 38 22.703 1 97.62 307 GLY B O 1
ATOM 6447 N N . SER B 1 308 ? -14.875 39.5 21.5 1 97.81 308 SER B N 1
ATOM 6448 C CA . SER B 1 308 ? -16.047 40.312 21.297 1 97.81 308 SER B CA 1
ATOM 6449 C C . SER B 1 308 ? -16.875 39.812 20.109 1 97.81 308 SER B C 1
ATOM 6451 O O . SER B 1 308 ? -16.328 39.406 19.094 1 97.81 308 SER B O 1
ATOM 6453 N N . GLN B 1 309 ? -18.156 39.938 20.234 1 97.69 309 GLN B N 1
ATOM 6454 C CA . GLN B 1 309 ? -19.047 39.625 19.125 1 97.69 309 GLN B CA 1
ATOM 6455 C C . GLN B 1 309 ? -19.031 40.719 18.062 1 97.69 309 GLN B C 1
ATOM 6457 O O . GLN B 1 309 ? -19.219 41.875 18.375 1 97.69 309 GLN B O 1
ATOM 6462 N N . LEU B 1 310 ? -18.891 40.375 16.875 1 97.56 310 LEU B N 1
ATOM 6463 C CA . LEU B 1 310 ? -18.781 41.344 15.781 1 97.56 310 LEU B CA 1
ATOM 6464 C C . LEU B 1 310 ? -20.109 41.469 15.039 1 97.56 310 LEU B C 1
ATOM 6466 O O . LEU B 1 310 ? -20.531 42.562 14.68 1 97.56 310 LEU B O 1
ATOM 6470 N N . GLN B 1 311 ? -20.688 40.344 14.703 1 96.94 311 GLN B N 1
ATOM 6471 C CA . GLN B 1 311 ? -21.906 40.312 13.906 1 96.94 311 GLN B CA 1
ATOM 6472 C C . GLN B 1 311 ? -22.812 39.156 14.344 1 96.94 311 GLN B C 1
ATOM 6474 O O . GLN B 1 311 ? -22.344 38.219 14.992 1 96.94 311 GLN B O 1
ATOM 6479 N N . ILE B 1 312 ? -24.062 39.219 14.055 1 96.44 312 ILE B N 1
ATOM 6480 C CA . ILE B 1 312 ? -25.047 38.156 14.219 1 96.44 312 ILE B CA 1
ATOM 6481 C C . ILE B 1 312 ? -25.828 37.969 12.93 1 96.44 312 ILE B C 1
ATOM 6483 O O . ILE B 1 312 ? -26.234 38.969 12.305 1 96.44 312 ILE B O 1
ATOM 6487 N N . PHE B 1 313 ? -26 36.812 12.5 1 95.62 313 PHE B N 1
ATOM 6488 C CA . PHE B 1 313 ? -26.719 36.469 11.273 1 95.62 313 PHE B CA 1
ATOM 6489 C C . PHE B 1 313 ? -27.938 35.594 11.57 1 95.62 313 PHE B C 1
ATOM 6491 O O . PHE B 1 313 ? -27.812 34.531 12.172 1 95.62 313 PHE B O 1
ATOM 6498 N N . GLY B 1 314 ? -29.188 36 11.203 1 91.19 314 GLY B N 1
ATOM 6499 C CA . GLY B 1 314 ? -30.406 35.281 11.539 1 91.19 314 GLY B CA 1
ATOM 6500 C C . GLY B 1 314 ? -31.266 34.938 10.336 1 91.19 314 GLY B C 1
ATOM 6501 O O . GLY B 1 314 ? -32.5 35.031 10.391 1 91.19 314 GLY B O 1
ATOM 6502 N N . GLN B 1 315 ? -30.656 34.594 9.25 1 87.38 315 GLN B N 1
ATOM 6503 C CA . GLN B 1 315 ? -31.406 34.375 8.016 1 87.38 315 GLN B CA 1
ATOM 6504 C C . GLN B 1 315 ? -31.984 32.969 7.934 1 87.38 315 GLN B C 1
ATOM 6506 O O . GLN B 1 315 ? -32.875 32.719 7.117 1 87.38 315 GLN B O 1
ATOM 6511 N N . HIS B 1 316 ? -31.562 32.094 8.766 1 91.75 316 HIS B N 1
ATOM 6512 C CA . HIS B 1 316 ? -32 30.688 8.75 1 91.75 316 HIS B CA 1
ATOM 6513 C C . HIS B 1 316 ? -33.188 30.5 9.68 1 91.75 316 HIS B C 1
ATOM 6515 O O . HIS B 1 316 ? -33.344 31.188 10.695 1 91.75 316 HIS B O 1
ATOM 6521 N N . ARG B 1 317 ? -34.094 29.562 9.312 1 92.88 317 ARG B N 1
ATOM 6522 C CA . ARG B 1 317 ? -35.062 29.031 10.273 1 92.88 317 ARG B CA 1
ATOM 6523 C C . ARG B 1 317 ? -34.406 28.016 11.195 1 92.88 317 ARG B C 1
ATOM 6525 O O . ARG B 1 317 ? -34.75 27.922 12.375 1 92.88 317 ARG B O 1
ATOM 6532 N N . ASP B 1 318 ? -33.594 27.312 10.641 1 93.06 318 ASP B N 1
ATOM 6533 C CA . ASP B 1 318 ? -32.844 26.281 11.336 1 93.06 318 ASP B CA 1
ATOM 6534 C C . ASP B 1 318 ? -31.453 26.125 10.727 1 93.06 318 ASP B C 1
ATOM 6536 O O . ASP B 1 318 ? -31.312 25.812 9.539 1 93.06 318 ASP B O 1
ATOM 6540 N N . VAL B 1 319 ? -30.391 26.359 11.508 1 91.25 319 VAL B N 1
ATOM 6541 C CA . VAL B 1 319 ? -29.016 26.266 11.047 1 91.25 319 VAL B CA 1
ATOM 6542 C C . VAL B 1 319 ? -28.219 25.328 11.961 1 91.25 319 VAL B C 1
ATOM 6544 O O . VAL B 1 319 ? -28.391 25.359 13.18 1 91.25 319 VAL B O 1
ATOM 6547 N N . VAL B 1 320 ? -27.344 24.5 11.289 1 93.56 320 VAL B N 1
ATOM 6548 C CA . VAL B 1 320 ? -26.688 23.516 12.133 1 93.56 320 VAL B CA 1
ATOM 6549 C C . VAL B 1 320 ? -25.188 23.484 11.828 1 93.56 320 VAL B C 1
ATOM 6551 O O . VAL B 1 320 ? -24.406 22.891 12.57 1 93.56 320 VAL B O 1
ATOM 6554 N N . THR B 1 321 ? -24.75 24.125 10.75 1 96.38 321 THR B N 1
ATOM 6555 C CA . THR B 1 321 ? -23.344 24.016 10.375 1 96.38 321 THR B CA 1
ATOM 6556 C C . THR B 1 321 ? -22.891 25.266 9.625 1 96.38 321 THR B C 1
ATOM 6558 O O . THR B 1 321 ? -23.719 26.047 9.148 1 96.38 321 THR B O 1
ATOM 6561 N N . CYS B 1 322 ? -21.594 25.484 9.594 1 97 322 CYS B N 1
ATOM 6562 C CA . CYS B 1 322 ? -20.969 26.594 8.867 1 97 322 CYS B CA 1
ATOM 6563 C C . CYS B 1 322 ? -19.547 26.234 8.445 1 97 322 CYS B C 1
ATOM 6565 O O . CYS B 1 322 ? -18.969 25.281 8.961 1 97 322 CYS B O 1
ATOM 6567 N N . CYS B 1 323 ? -19.016 26.906 7.484 1 97 323 CYS B N 1
ATOM 6568 C CA . CYS B 1 323 ? -17.625 26.734 7.078 1 97 323 CYS B CA 1
ATOM 6569 C C . CYS B 1 323 ? -17.094 28 6.41 1 97 323 CYS B C 1
ATOM 6571 O O . CYS B 1 323 ? -17.875 28.781 5.844 1 97 323 CYS B O 1
ATOM 6573 N N . TRP B 1 324 ? -15.891 28.219 6.531 1 97.75 324 TRP B N 1
ATOM 6574 C CA . TRP B 1 324 ? -15.25 29.406 5.961 1 97.75 324 TRP B CA 1
ATOM 6575 C C . TRP B 1 324 ? -14.789 29.141 4.535 1 97.75 324 TRP B C 1
ATOM 6577 O O . TRP B 1 324 ? -14.352 28.031 4.215 1 97.75 324 TRP B O 1
ATOM 6587 N N . MET B 1 325 ? -14.867 30.141 3.789 1 96.88 325 MET B N 1
ATOM 6588 C CA . MET B 1 325 ? -14.133 30.156 2.529 1 96.88 325 MET B CA 1
ATOM 6589 C C . MET B 1 325 ? -12.641 30.375 2.77 1 96.88 325 MET B C 1
ATOM 6591 O O . MET B 1 325 ? -12.25 30.922 3.797 1 96.88 325 MET B O 1
ATOM 6595 N N . PRO B 1 326 ? -11.82 29.969 1.816 1 94.56 326 PRO B N 1
ATOM 6596 C CA . PRO B 1 326 ? -10.375 30.031 2.043 1 94.56 326 PRO B CA 1
ATOM 6597 C C . PRO B 1 326 ? -9.852 31.453 2.158 1 94.56 326 PRO B C 1
ATOM 6599 O O . PRO B 1 326 ? -8.75 31.672 2.66 1 94.56 326 PRO B O 1
ATOM 6602 N N . ASP B 1 327 ? -10.617 32.5 1.833 1 95 327 ASP B N 1
ATOM 6603 C CA . ASP B 1 327 ? -10.141 33.875 1.786 1 95 327 ASP B CA 1
ATOM 6604 C C . ASP B 1 327 ? -10.336 34.562 3.133 1 95 327 ASP B C 1
ATOM 6606 O O . ASP B 1 327 ? -9.961 35.719 3.299 1 95 327 ASP B O 1
ATOM 6610 N N . SER B 1 328 ? -10.961 33.969 4.148 1 96.81 328 SER B N 1
ATOM 6611 C CA . SER B 1 328 ? -11.195 34.469 5.5 1 96.81 328 SER B CA 1
ATOM 6612 C C . SER B 1 328 ? -12.148 35.688 5.488 1 96.81 328 SER B C 1
ATOM 6614 O O . SER B 1 328 ? -12.234 36.406 6.469 1 96.81 328 SER B O 1
ATOM 6616 N N . SER B 1 329 ? -12.836 35.844 4.316 1 96.62 329 SER B N 1
ATOM 6617 C CA . SER B 1 329 ? -13.727 37 4.203 1 96.62 329 SER B CA 1
ATOM 6618 C C . SER B 1 329 ? -15.18 36.531 4.039 1 96.62 329 SER B C 1
ATOM 6620 O O . SER B 1 329 ? -16.109 37.312 4.285 1 96.62 329 SER B O 1
ATOM 6622 N N . ARG B 1 330 ? -15.289 35.438 3.564 1 96.56 330 ARG B N 1
ATOM 6623 C CA . ARG B 1 330 ? -16.625 34.906 3.352 1 96.56 330 ARG B CA 1
ATOM 6624 C C . ARG B 1 330 ? -16.812 33.562 4.078 1 96.56 330 ARG B C 1
ATOM 6626 O O . ARG B 1 330 ? -15.836 32.875 4.375 1 96.56 330 ARG B O 1
ATOM 6633 N N . PHE B 1 331 ? -18 33.219 4.387 1 98.12 331 PHE B N 1
ATOM 6634 C CA . PHE B 1 331 ? -18.312 31.922 4.977 1 98.12 331 PHE B CA 1
ATOM 6635 C C . PHE B 1 331 ? -19.688 31.453 4.535 1 98.12 331 PHE B C 1
ATOM 6637 O O . PHE B 1 331 ? -20.484 32.25 4.004 1 98.12 331 PHE B O 1
ATOM 6644 N N . LEU B 1 332 ? -19.906 30.172 4.68 1 97.62 332 LEU B N 1
ATOM 6645 C CA . LEU B 1 332 ? -21.156 29.531 4.305 1 97.62 332 LEU B CA 1
ATOM 6646 C C . LEU B 1 332 ? -21.859 28.969 5.531 1 97.62 332 LEU B C 1
ATOM 6648 O O . LEU B 1 332 ? -21.219 28.547 6.496 1 97.62 332 LEU B O 1
ATOM 6652 N N . THR B 1 333 ? -23.172 29 5.527 1 97.75 333 THR B N 1
ATOM 6653 C CA . THR B 1 333 ? -24.031 28.375 6.535 1 97.75 333 THR B CA 1
ATOM 6654 C C . THR B 1 333 ? -25.078 27.5 5.879 1 97.75 333 THR B C 1
ATOM 6656 O O . THR B 1 333 ? -25.5 27.75 4.746 1 97.75 333 THR B O 1
ATOM 6659 N N . ALA B 1 334 ? -25.406 26.469 6.543 1 96.81 334 ALA B N 1
ATOM 6660 C CA . ALA B 1 334 ? -26.391 25.531 6.016 1 96.81 334 ALA B CA 1
ATOM 6661 C C . ALA B 1 334 ? -27.141 24.828 7.148 1 96.81 334 ALA B C 1
ATOM 6663 O O . ALA B 1 334 ? -26.672 24.812 8.289 1 96.81 334 ALA B O 1
ATOM 6664 N N . GLY B 1 335 ? -28.328 24.219 6.762 1 96 335 GLY B N 1
ATOM 6665 C CA . GLY B 1 335 ? -29.109 23.531 7.77 1 96 335 GLY B CA 1
ATOM 6666 C C . GLY B 1 335 ? -30.25 22.719 7.184 1 96 335 GLY B C 1
ATOM 6667 O O . GLY B 1 335 ? -30.297 22.5 5.969 1 96 335 GLY B O 1
ATOM 6668 N N . PRO B 1 336 ? -31.094 22.266 8.078 1 94.81 336 PRO B N 1
ATOM 6669 C CA . PRO B 1 336 ? -32.219 21.438 7.668 1 94.81 336 PRO B CA 1
ATOM 6670 C C . PRO B 1 336 ? -33.281 22.219 6.871 1 94.81 336 PRO B C 1
ATOM 6672 O O . PRO B 1 336 ? -34.156 21.609 6.258 1 94.81 336 PRO B O 1
ATOM 6675 N N . ASP B 1 337 ? -33.25 23.516 6.844 1 94.56 337 ASP B N 1
ATOM 6676 C CA . ASP B 1 337 ? -34.219 24.328 6.113 1 94.56 337 ASP B CA 1
ATOM 6677 C C . ASP B 1 337 ? -33.938 24.297 4.613 1 94.56 337 ASP B C 1
ATOM 6679 O O . ASP B 1 337 ? -34.594 25 3.84 1 94.56 337 ASP B O 1
ATOM 6683 N N . LYS B 1 338 ? -32.906 23.641 4.199 1 94.94 338 LYS B N 1
ATOM 6684 C CA . LYS B 1 338 ? -32.562 23.406 2.803 1 94.94 338 LYS B CA 1
ATOM 6685 C C . LYS B 1 338 ? -31.984 24.656 2.148 1 94.94 338 LYS B C 1
ATOM 6687 O O . LYS B 1 338 ? -32.125 24.859 0.939 1 94.94 338 LYS B O 1
ATOM 6692 N N . LEU B 1 339 ? -31.422 25.453 3.037 1 95.06 339 LEU B N 1
ATOM 6693 C CA . LEU B 1 339 ? -30.812 26.672 2.523 1 95.06 339 LEU B CA 1
ATOM 6694 C C . LEU B 1 339 ? -29.312 26.672 2.783 1 95.06 339 LEU B C 1
ATOM 6696 O O . LEU B 1 339 ? -28.859 26.219 3.836 1 95.06 339 LEU B O 1
ATOM 6700 N N . VAL B 1 340 ? -28.594 27.188 1.81 1 95.94 340 VAL B N 1
ATOM 6701 C CA . VAL B 1 340 ? -27.188 27.516 1.967 1 95.94 340 VAL B CA 1
ATOM 6702 C C . VAL B 1 340 ? -26.953 29 1.709 1 95.94 340 VAL B C 1
ATOM 6704 O O . VAL B 1 340 ? -27.344 29.516 0.659 1 95.94 340 VAL B O 1
ATOM 6707 N N . HIS B 1 341 ? -26.438 29.672 2.678 1 96.81 341 HIS B N 1
ATOM 6708 C CA . HIS B 1 341 ? -26.141 31.094 2.557 1 96.81 341 HIS B CA 1
ATOM 6709 C C . HIS B 1 341 ? -24.641 31.344 2.539 1 96.81 341 HIS B C 1
ATOM 6711 O O . HIS B 1 341 ? -23.875 30.672 3.254 1 96.81 341 HIS B O 1
ATOM 6717 N N . MET B 1 342 ? -24.266 32.25 1.742 1 97.06 342 MET B N 1
ATOM 6718 C CA . MET B 1 342 ? -22.906 32.812 1.811 1 97.06 342 MET B CA 1
ATOM 6719 C C . MET B 1 342 ? -22.922 34.219 2.334 1 97.06 342 MET B C 1
ATOM 6721 O O . MET B 1 342 ? -23.672 35.062 1.826 1 97.06 342 MET B O 1
ATOM 6725 N N . PHE B 1 343 ? -22.156 34.5 3.342 1 97.88 343 PHE B N 1
ATOM 6726 C CA . PHE B 1 343 ? -22.062 35.812 3.951 1 97.88 343 PHE B CA 1
ATOM 6727 C C . PHE B 1 343 ? -20.641 36.375 3.879 1 97.88 343 PHE B C 1
ATOM 6729 O O . PHE B 1 343 ? -19.688 35.594 3.666 1 97.88 343 PHE B O 1
ATOM 6736 N N . ASP B 1 344 ? -20.516 37.625 4.004 1 97.19 344 ASP B N 1
ATOM 6737 C CA . ASP B 1 344 ? -19.203 38.219 4.277 1 97.19 344 ASP B CA 1
ATOM 6738 C C . ASP B 1 344 ? -19.094 38.656 5.734 1 97.19 344 ASP B C 1
ATOM 6740 O O . ASP B 1 344 ? -20.078 38.656 6.465 1 97.19 344 ASP B O 1
ATOM 6744 N N . VAL B 1 345 ? -17.969 38.969 6.16 1 96.56 345 VAL B N 1
ATOM 6745 C CA . VAL B 1 345 ? -17.672 39.219 7.562 1 96.56 345 VAL B CA 1
ATOM 6746 C C . VAL B 1 345 ? -18.312 40.562 7.969 1 96.56 345 VAL B C 1
ATOM 6748 O O . VAL B 1 345 ? -18.422 40.875 9.156 1 96.56 345 VAL B O 1
ATOM 6751 N N . ASN B 1 346 ? -18.734 41.344 7.004 1 94.81 346 ASN B N 1
ATOM 6752 C CA . ASN B 1 346 ? -19.328 42.625 7.293 1 94.81 346 ASN B CA 1
ATOM 6753 C C . ASN B 1 346 ? -20.844 42.531 7.453 1 94.81 346 ASN B C 1
ATOM 6755 O O . ASN B 1 346 ? -21.531 43.531 7.633 1 94.81 346 ASN B O 1
ATOM 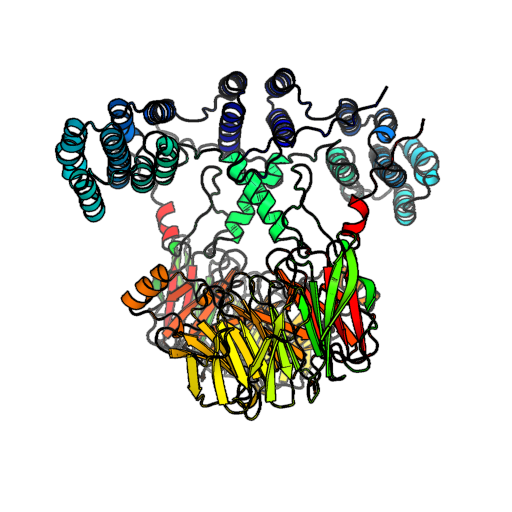6759 N N . GLY B 1 347 ? -21.344 41.344 7.355 1 92.75 347 GLY B N 1
ATOM 6760 C CA . GLY B 1 347 ? -22.766 41.156 7.637 1 92.75 347 GLY B CA 1
ATOM 6761 C C . GLY B 1 347 ? -23.609 41.062 6.387 1 92.75 347 GLY B C 1
ATOM 6762 O O . GLY B 1 347 ? -24.844 40.906 6.473 1 92.75 347 GLY B O 1
ATOM 6763 N N . ARG B 1 348 ? -23.047 41.094 5.23 1 95.25 348 ARG B N 1
ATOM 6764 C CA . ARG B 1 348 ? -23.812 41.094 3.984 1 95.25 348 ARG B CA 1
ATOM 6765 C C . ARG B 1 348 ? -24.031 39.656 3.498 1 95.25 348 ARG B C 1
ATOM 6767 O O . ARG B 1 348 ? -23.109 38.844 3.541 1 95.25 348 ARG B O 1
ATOM 6774 N N . GLU B 1 349 ? -25.172 39.312 3.154 1 95.62 349 GLU B N 1
ATOM 6775 C CA . GLU B 1 349 ? -25.469 38.094 2.439 1 95.62 349 GLU B CA 1
ATOM 6776 C C . GLU B 1 349 ? -25.062 38.188 0.972 1 95.62 349 GLU B C 1
ATOM 6778 O O . GLU B 1 349 ? -25.594 39.031 0.23 1 95.62 349 GLU B O 1
ATOM 6783 N N . LEU B 1 350 ? -24.234 37.469 0.514 1 95.69 350 LEU B N 1
ATOM 6784 C CA . LEU B 1 350 ? -23.703 37.531 -0.841 1 95.69 350 LEU B CA 1
ATOM 6785 C C . LEU B 1 350 ? -24.5 36.656 -1.793 1 95.69 350 LEU B C 1
ATOM 6787 O O . LEU B 1 350 ? -24.766 37.031 -2.932 1 95.69 350 LEU B O 1
ATOM 6791 N N . GLN B 1 351 ? -24.734 35.438 -1.374 1 95 351 GLN B N 1
ATOM 6792 C CA . GLN B 1 351 ? -25.469 34.469 -2.188 1 95 351 GLN B CA 1
ATOM 6793 C C . GLN B 1 351 ? -26.359 33.594 -1.325 1 95 351 GLN B C 1
ATOM 6795 O O . GLN B 1 351 ? -26.094 33.406 -0.141 1 95 351 GLN B O 1
ATOM 6800 N N . ARG B 1 352 ? -27.406 33.156 -1.896 1 94.19 352 ARG B N 1
ATOM 6801 C CA . ARG B 1 352 ? -28.359 32.219 -1.28 1 94.19 352 ARG B CA 1
ATOM 6802 C C . ARG B 1 352 ? -28.766 31.109 -2.252 1 94.19 352 ARG B C 1
ATOM 6804 O O . ARG B 1 352 ? -29.141 31.391 -3.389 1 94.19 352 ARG B O 1
ATOM 6811 N N . TRP B 1 353 ? -28.594 29.891 -1.828 1 94.25 353 TRP B N 1
ATOM 6812 C CA . TRP B 1 353 ? -28.984 28.75 -2.664 1 94.25 353 TRP B CA 1
ATOM 6813 C C . TRP B 1 353 ? -30.031 27.891 -1.968 1 94.25 353 TRP B C 1
ATOM 6815 O O . TRP B 1 353 ? -29.844 27.469 -0.825 1 94.25 353 TRP B O 1
ATOM 6825 N N . LYS B 1 354 ? -31.109 27.672 -2.66 1 93.81 354 LYS B N 1
ATOM 6826 C CA . LYS B 1 354 ? -32.094 26.688 -2.205 1 93.81 354 LYS B CA 1
ATOM 6827 C C . LYS B 1 354 ? -31.703 25.281 -2.674 1 93.81 354 LYS B C 1
ATOM 6829 O O . LYS B 1 354 ? -31.391 25.078 -3.846 1 93.81 354 LYS B O 1
ATOM 6834 N N . ARG B 1 355 ? -31.703 24.391 -1.7 1 92.69 355 ARG B N 1
ATOM 6835 C CA . ARG B 1 355 ? -31.328 23.016 -2.016 1 92.69 355 ARG B CA 1
ATOM 6836 C C . ARG B 1 355 ? -32.531 22.078 -1.91 1 92.69 355 ARG B C 1
ATOM 6838 O O . ARG B 1 355 ? -33.469 22.375 -1.181 1 92.69 355 ARG B O 1
ATOM 6845 N N . PRO B 1 356 ? -32.5 21 -2.682 1 92 356 PRO B N 1
ATOM 6846 C CA . PRO B 1 356 ? -33.594 20.047 -2.623 1 92 356 PRO B CA 1
ATOM 6847 C C . PRO B 1 356 ? -33.625 19.234 -1.336 1 92 356 PRO B C 1
ATOM 6849 O O . PRO B 1 356 ? -34.656 18.703 -0.949 1 92 356 PRO B O 1
ATOM 6852 N N . LEU B 1 357 ? -32.5 19.109 -0.679 1 94.5 357 LEU B N 1
ATOM 6853 C CA . LEU B 1 357 ? -32.375 18.234 0.482 1 94.5 357 LEU B CA 1
ATOM 6854 C C . LEU B 1 357 ? -31.859 19 1.692 1 94.5 357 LEU B C 1
ATOM 6856 O O . LEU B 1 357 ? -31.062 19.938 1.548 1 94.5 357 LEU B O 1
ATOM 6860 N N . PRO B 1 358 ? -32.344 18.594 2.883 1 95.94 358 PRO B N 1
ATOM 6861 C CA . PRO B 1 358 ? -31.781 19.188 4.09 1 95.94 358 PRO B CA 1
ATOM 6862 C C . PRO B 1 358 ? -30.281 18.906 4.246 1 95.94 358 PRO B C 1
ATOM 6864 O O . PRO B 1 358 ? -29.828 17.812 3.906 1 95.94 358 PRO B O 1
ATOM 6867 N N . VAL B 1 359 ? -29.578 19.875 4.809 1 95.94 359 VAL B N 1
ATOM 6868 C CA . VAL B 1 359 ? -28.125 19.75 4.949 1 95.94 359 VAL B CA 1
ATOM 6869 C C . VAL B 1 359 ? -27.766 19.547 6.418 1 95.94 359 VAL B C 1
ATOM 6871 O O . VAL B 1 359 ? -28.203 20.312 7.281 1 95.94 359 VAL B O 1
ATOM 6874 N N . GLN B 1 360 ? -26.984 18.516 6.645 1 95.94 360 GLN B N 1
ATOM 6875 C CA . GLN B 1 360 ? -26.547 18.219 8.008 1 95.94 360 GLN B CA 1
ATOM 6876 C C . GLN B 1 360 ? -25.156 18.75 8.281 1 95.94 360 GLN B C 1
ATOM 6878 O O . GLN B 1 360 ? -24.828 19.094 9.422 1 95.94 360 GLN B O 1
ATOM 6883 N N . ASP B 1 361 ? -24.359 18.75 7.328 1 96.69 361 ASP B N 1
ATOM 6884 C CA . ASP B 1 361 ? -23 19.234 7.457 1 96.69 361 ASP B CA 1
ATOM 6885 C C . ASP B 1 361 ? -22.453 19.703 6.113 1 96.69 361 ASP B C 1
ATOM 6887 O O . ASP B 1 361 ? -22.969 19.328 5.059 1 96.69 361 ASP B O 1
ATOM 6891 N N . VAL B 1 362 ? -21.406 20.609 6.219 1 96.5 362 VAL B N 1
ATOM 6892 C CA . VAL B 1 362 ? -20.875 21.203 5 1 96.5 362 VAL B CA 1
ATOM 6893 C C . VAL B 1 362 ? -19.344 21.297 5.094 1 96.5 362 VAL B C 1
ATOM 6895 O O . VAL B 1 362 ? -18.797 21.453 6.184 1 96.5 362 VAL B O 1
ATOM 6898 N N . ALA B 1 363 ? -18.688 21.094 4.012 1 95.44 363 ALA B N 1
ATOM 6899 C CA . ALA B 1 363 ? -17.25 21.297 3.879 1 95.44 363 ALA B CA 1
ATOM 6900 C C . ALA B 1 363 ? -16.906 21.953 2.545 1 95.44 363 ALA B C 1
ATOM 6902 O O . ALA B 1 363 ? -17.625 21.781 1.56 1 95.44 363 ALA B O 1
ATOM 6903 N N . VAL B 1 364 ? -15.891 22.719 2.58 1 94.81 364 VAL B N 1
ATOM 6904 C CA . VAL B 1 364 ? -15.43 23.391 1.369 1 94.81 364 VAL B CA 1
ATOM 6905 C C . VAL B 1 364 ? -14.039 22.891 0.995 1 94.81 364 VAL B C 1
ATOM 6907 O O . VAL B 1 364 ? -13.203 22.641 1.87 1 94.81 364 VAL B O 1
ATOM 6910 N N . SER B 1 365 ? -13.805 22.766 -0.32 1 93.62 365 SER B N 1
ATOM 6911 C CA . SER B 1 365 ? -12.484 22.344 -0.78 1 93.62 365 SER B CA 1
ATOM 6912 C C . SER B 1 365 ? -11.414 23.375 -0.43 1 93.62 365 SER B C 1
ATOM 6914 O O . SER B 1 365 ? -11.727 24.547 -0.227 1 93.62 365 SER B O 1
ATOM 6916 N N . PRO B 1 366 ? -10.164 22.953 -0.364 1 89.69 366 PRO B N 1
ATOM 6917 C CA . PRO B 1 366 ? -9.094 23.875 0.04 1 89.69 366 PRO B CA 1
ATOM 6918 C C . PRO B 1 366 ? -9.008 25.109 -0.856 1 89.69 366 PRO B C 1
ATOM 6920 O O . PRO B 1 366 ? -8.688 26.203 -0.38 1 89.69 366 PRO B O 1
ATOM 6923 N N . ASP B 1 367 ? -9.328 25 -2.09 1 88.44 367 ASP B N 1
ATOM 6924 C CA . ASP B 1 367 ? -9.242 26.125 -3.008 1 88.44 367 ASP B CA 1
ATOM 6925 C C . ASP B 1 367 ? -10.562 26.875 -3.072 1 88.44 367 ASP B C 1
ATOM 6927 O O . ASP B 1 367 ? -10.664 27.906 -3.738 1 88.44 367 ASP B O 1
ATOM 6931 N N . GLY B 1 368 ? -11.641 26.344 -2.428 1 91.94 368 GLY B N 1
ATOM 6932 C CA . GLY B 1 368 ? -12.93 27.016 -2.35 1 91.94 368 GLY B CA 1
ATOM 6933 C C . GLY B 1 368 ? -13.797 26.781 -3.572 1 91.94 368 GLY B C 1
ATOM 6934 O O . GLY B 1 368 ? -14.867 27.391 -3.703 1 91.94 368 GLY B O 1
ATOM 6935 N N . ALA B 1 369 ? -13.383 25.875 -4.43 1 91.19 369 ALA B N 1
ATOM 6936 C CA . ALA B 1 369 ? -14.086 25.688 -5.691 1 91.19 369 ALA B CA 1
ATOM 6937 C C . ALA B 1 369 ? -15.273 24.75 -5.523 1 91.19 369 ALA B C 1
ATOM 6939 O O . ALA B 1 369 ? -16.25 24.828 -6.281 1 91.19 369 ALA B O 1
ATOM 6940 N N . TYR B 1 370 ? -15.195 23.891 -4.582 1 93.94 370 TYR B N 1
ATOM 6941 C CA . TYR B 1 370 ? -16.234 22.875 -4.43 1 93.94 370 TYR B CA 1
ATOM 6942 C C . TYR B 1 370 ? -16.844 22.938 -3.031 1 93.94 370 TYR B C 1
ATOM 6944 O O . TYR B 1 370 ? -16.141 23.172 -2.049 1 93.94 370 TYR B O 1
ATOM 6952 N N . LEU B 1 371 ? -18.141 22.656 -3.006 1 95.12 371 LEU B N 1
ATOM 6953 C CA . LEU B 1 371 ? -18.875 22.5 -1.762 1 95.12 371 LEU B CA 1
ATOM 6954 C C . LEU B 1 371 ? -19.359 21.062 -1.589 1 95.12 371 LEU B C 1
ATOM 6956 O O . LEU B 1 371 ? -19.875 20.453 -2.527 1 95.12 371 LEU B O 1
ATOM 6960 N N . VAL B 1 372 ? -19.078 20.484 -0.454 1 96.19 372 VAL B N 1
ATOM 6961 C CA . VAL B 1 372 ? -19.562 19.156 -0.135 1 96.19 372 VAL B CA 1
ATOM 6962 C C . VAL B 1 372 ? -20.672 19.234 0.91 1 96.19 372 VAL B C 1
ATOM 6964 O O . VAL B 1 372 ? -20.469 19.828 1.98 1 96.19 372 VAL B O 1
ATOM 6967 N N . LEU B 1 373 ? -21.812 18.672 0.614 1 96.75 373 LEU B N 1
ATOM 6968 C CA . LEU B 1 373 ? -22.984 18.719 1.487 1 96.75 373 LEU B CA 1
ATOM 6969 C C . LEU B 1 373 ? -23.391 17.328 1.938 1 96.75 373 LEU B C 1
ATOM 6971 O O . LEU B 1 373 ? -23.547 16.422 1.111 1 96.75 373 LEU B O 1
ATOM 6975 N N . ALA B 1 374 ? -23.5 17.156 3.186 1 96.81 374 ALA B N 1
ATOM 6976 C CA . ALA B 1 374 ? -24.031 15.914 3.73 1 96.81 374 ALA B CA 1
ATOM 6977 C C . ALA B 1 374 ? -25.547 15.992 3.893 1 96.81 374 ALA B C 1
ATOM 6979 O O . ALA B 1 374 ? -26.047 16.797 4.684 1 96.81 374 ALA B O 1
ATOM 6980 N N . CYS B 1 375 ? -26.203 15.156 3.168 1 95.12 375 CYS B N 1
ATOM 6981 C CA . CYS B 1 375 ? -27.672 15.078 3.254 1 95.12 375 CYS B CA 1
ATOM 6982 C C . CYS B 1 375 ? -28.109 13.797 3.957 1 95.12 375 CYS B C 1
ATOM 6984 O O . CYS B 1 375 ? -28.281 12.766 3.316 1 95.12 375 CYS B O 1
ATOM 6986 N N . SER B 1 376 ? -28.359 13.844 5.195 1 90.88 376 SER B N 1
ATOM 6987 C CA . SER B 1 376 ? -28.516 12.695 6.078 1 90.88 376 SER B CA 1
ATOM 6988 C C . SER B 1 376 ? -29.734 11.875 5.707 1 90.88 376 SER B C 1
ATOM 6990 O O . SER B 1 376 ? -29.641 10.664 5.488 1 90.88 376 SER B O 1
ATOM 6992 N N . SER B 1 377 ? -30.906 12.508 5.594 1 87.88 377 SER B N 1
ATOM 6993 C CA . SER B 1 377 ? -32.156 11.797 5.387 1 87.88 377 SER B CA 1
ATOM 6994 C C . SER B 1 377 ? -32.125 10.969 4.109 1 87.88 377 SER B C 1
ATOM 6996 O O . SER B 1 377 ? -32.656 9.859 4.066 1 87.88 377 SER B O 1
ATOM 6998 N N . ASP B 1 378 ? -31.422 11.406 3.152 1 90.5 378 ASP B N 1
ATOM 6999 C CA . ASP B 1 378 ? -31.391 10.742 1.854 1 90.5 378 ASP B CA 1
ATOM 7000 C C . ASP B 1 378 ? -30.125 9.906 1.695 1 90.5 378 ASP B C 1
ATOM 7002 O O . ASP B 1 378 ? -29.922 9.273 0.656 1 90.5 378 ASP B O 1
ATOM 7006 N N . ARG B 1 379 ? -29.344 9.961 2.67 1 93.31 379 ARG B N 1
ATOM 7007 C CA . ARG B 1 379 ? -28.094 9.211 2.676 1 93.31 379 ARG B CA 1
ATOM 7008 C C . ARG B 1 379 ? -27.25 9.547 1.451 1 93.31 379 ARG B C 1
ATOM 7010 O O . ARG B 1 379 ? -26.75 8.656 0.769 1 93.31 379 ARG B O 1
ATOM 7017 N N . LYS B 1 380 ? -27.109 10.875 1.216 1 94.88 380 LYS B N 1
ATOM 7018 C CA . LYS B 1 380 ? -26.406 11.32 0.018 1 94.88 380 LYS B CA 1
ATOM 7019 C C . LYS B 1 380 ? -25.344 12.359 0.363 1 94.88 380 LYS B C 1
ATOM 7021 O O . LYS B 1 380 ? -25.547 13.211 1.229 1 94.88 380 LYS B O 1
ATOM 7026 N N . LEU B 1 381 ? -24.266 12.258 -0.33 1 95.75 381 LEU B N 1
ATOM 7027 C CA . LEU B 1 381 ? -23.25 13.312 -0.386 1 95.75 381 LEU B CA 1
ATOM 7028 C C . LEU B 1 381 ? -23.344 14.086 -1.698 1 95.75 381 LEU B C 1
ATOM 7030 O O . LEU B 1 381 ? -23.25 13.492 -2.777 1 95.75 381 LEU B O 1
ATOM 7034 N N . GLN B 1 382 ? -23.547 15.344 -1.553 1 95.94 382 GLN B N 1
ATOM 7035 C CA . GLN B 1 382 ? -23.594 16.172 -2.746 1 95.94 382 GLN B CA 1
ATOM 7036 C C . GLN B 1 382 ? -22.312 17.016 -2.881 1 95.94 382 GLN B C 1
ATOM 7038 O O . GLN B 1 382 ? -21.891 17.656 -1.922 1 95.94 382 GLN B O 1
ATOM 7043 N N . ILE B 1 383 ? -21.719 16.938 -4.016 1 96.12 383 ILE B N 1
ATOM 7044 C CA . ILE B 1 383 ? -20.547 17.75 -4.336 1 96.12 383 ILE B CA 1
ATOM 7045 C C . ILE B 1 383 ? -20.906 18.781 -5.402 1 96.12 383 ILE B C 1
ATOM 7047 O O . ILE B 1 383 ? -21.297 18.422 -6.516 1 96.12 383 ILE B O 1
ATOM 7051 N N . VAL B 1 384 ? -20.75 20.031 -5.035 1 95.38 384 VAL B N 1
ATOM 7052 C CA . VAL B 1 384 ? -21.219 21.125 -5.895 1 95.38 384 VAL B CA 1
ATOM 7053 C C . VAL B 1 384 ? -20.031 21.984 -6.324 1 95.38 384 VAL B C 1
ATOM 7055 O O . VAL B 1 384 ? -19.25 22.438 -5.48 1 95.38 384 VAL B O 1
ATOM 7058 N N . ARG B 1 385 ? -19.906 22.156 -7.602 1 93.38 385 ARG B N 1
ATOM 7059 C CA . ARG B 1 385 ? -18.938 23.109 -8.117 1 93.38 385 ARG B CA 1
ATOM 7060 C C . ARG B 1 385 ? -19.516 24.531 -8.133 1 93.38 385 ARG B C 1
ATOM 7062 O O . ARG B 1 385 ? -20.484 24.797 -8.852 1 93.38 385 ARG B O 1
ATOM 7069 N N . LEU B 1 386 ? -18.906 25.453 -7.449 1 90.81 386 LEU B N 1
ATOM 7070 C CA . LEU B 1 386 ? -19.5 26.75 -7.172 1 90.81 386 LEU B CA 1
ATOM 7071 C C . LEU B 1 386 ? -19.469 27.641 -8.414 1 90.81 386 LEU B C 1
ATOM 7073 O O . LEU B 1 386 ? -20.312 28.531 -8.562 1 90.81 386 LEU B O 1
ATOM 7077 N N . SER B 1 387 ? -18.531 27.391 -9.32 1 87.5 387 SER B N 1
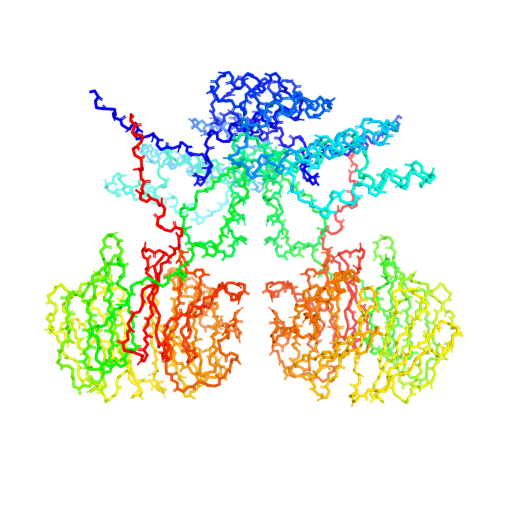ATOM 7078 C CA . SER B 1 387 ? -18.391 28.234 -10.508 1 87.5 387 SER B CA 1
ATOM 7079 C C . SER B 1 387 ? -19.609 28.109 -11.414 1 87.5 387 SER B C 1
ATOM 7081 O O . SER B 1 387 ? -20.031 29.094 -12.016 1 87.5 387 SER B O 1
ATOM 7083 N N . ASP B 1 388 ? -20.219 26.906 -11.469 1 89.31 388 ASP B N 1
ATOM 7084 C CA . ASP B 1 388 ? -21.344 26.688 -12.383 1 89.31 388 ASP B CA 1
ATOM 7085 C C . ASP B 1 388 ? -22.469 25.922 -11.711 1 89.31 388 ASP B C 1
ATOM 7087 O O . ASP B 1 388 ? -23.469 25.578 -12.352 1 89.31 388 ASP B O 1
ATOM 7091 N N . MET B 1 389 ? -22.297 25.578 -10.438 1 90.44 389 MET B N 1
ATOM 7092 C CA . MET B 1 389 ? -23.297 24.922 -9.594 1 90.44 389 MET B CA 1
ATOM 7093 C C . MET B 1 389 ? -23.625 23.531 -10.117 1 90.44 389 MET B C 1
ATOM 7095 O O . MET B 1 389 ? -24.703 23 -9.828 1 90.44 389 MET B O 1
ATOM 7099 N N . ARG B 1 390 ? -22.672 23.016 -10.906 1 91.75 390 ARG B N 1
ATOM 7100 C CA . ARG B 1 390 ? -22.828 21.609 -11.273 1 91.75 390 ARG B CA 1
ATOM 7101 C C . ARG B 1 390 ? -22.625 20.719 -10.055 1 91.75 390 ARG B C 1
ATOM 7103 O O . ARG B 1 390 ? -21.797 21 -9.188 1 91.75 390 ARG B O 1
ATOM 7110 N N . GLU B 1 391 ? -23.422 19.609 -10.062 1 93.62 391 GLU B N 1
ATOM 7111 C CA . GLU B 1 391 ? -23.359 18.797 -8.859 1 93.62 391 GLU B CA 1
ATOM 7112 C C . GLU B 1 391 ? -23.203 17.312 -9.203 1 93.62 391 GLU B C 1
ATOM 7114 O O . GLU B 1 391 ? -23.594 16.875 -10.297 1 93.62 391 GLU B O 1
ATOM 7119 N N . GLY B 1 392 ? -22.469 16.641 -8.406 1 93.38 392 GLY B N 1
ATOM 7120 C CA . GLY B 1 392 ? -22.406 15.188 -8.359 1 93.38 392 GLY B CA 1
ATOM 7121 C C . GLY B 1 392 ? -22.812 14.617 -7.008 1 93.38 392 GLY B C 1
ATOM 7122 O O . GLY B 1 392 ? -22.891 15.352 -6.02 1 93.38 392 GLY B O 1
ATOM 7123 N N . SER B 1 393 ? -23.234 13.258 -7.031 1 93.81 393 SER B N 1
ATOM 7124 C CA . SER B 1 393 ? -23.703 12.695 -5.77 1 93.81 393 SER B CA 1
ATOM 7125 C C . SER B 1 393 ? -23.078 11.32 -5.52 1 93.81 393 SER B C 1
ATOM 7127 O O . SER B 1 393 ? -22.734 10.609 -6.461 1 93.81 393 SER B O 1
ATOM 7129 N N . ILE B 1 394 ? -22.812 11.055 -4.301 1 92.5 394 ILE B N 1
ATOM 7130 C CA . ILE B 1 394 ? -22.375 9.742 -3.82 1 92.5 394 ILE B CA 1
ATOM 7131 C C . ILE B 1 394 ? -23.422 9.188 -2.85 1 92.5 394 ILE B C 1
ATOM 7133 O O . ILE B 1 394 ? -23.891 9.898 -1.954 1 92.5 394 ILE B O 1
ATOM 7137 N N . GLN B 1 395 ? -23.781 7.926 -3.029 1 90.56 395 GLN B N 1
ATOM 7138 C CA . GLN B 1 395 ? -24.766 7.293 -2.156 1 90.56 395 GLN B CA 1
ATOM 7139 C C . GLN B 1 395 ? -24.078 6.613 -0.968 1 90.56 395 GLN B C 1
ATOM 7141 O O . GLN B 1 395 ? -23.109 5.883 -1.138 1 90.56 395 GLN B O 1
ATOM 7146 N N . GLU B 1 396 ? -24.594 6.883 0.187 1 90.75 396 GLU B N 1
ATOM 7147 C CA . GLU B 1 396 ? -24.094 6.238 1.401 1 90.75 396 GLU B CA 1
ATOM 7148 C C . GLU B 1 396 ? -25.047 5.148 1.872 1 90.75 396 GLU B C 1
ATOM 7150 O O . GLU B 1 396 ? -26.219 5.133 1.49 1 90.75 396 GLU B O 1
ATOM 7155 N N . SER B 1 397 ? -24.562 4.23 2.727 1 81.69 397 SER B N 1
ATOM 7156 C CA . SER B 1 397 ? -25.328 3.07 3.17 1 81.69 397 SER B CA 1
ATOM 7157 C C . SER B 1 397 ? -26.234 3.428 4.344 1 81.69 397 SER B C 1
ATOM 7159 O O . SER B 1 397 ? -27.203 2.717 4.625 1 81.69 397 SER B O 1
ATOM 7161 N N . ALA B 1 398 ? -25.938 4.477 5.047 1 87.12 398 ALA B N 1
ATOM 7162 C CA . ALA B 1 398 ? -26.688 4.922 6.219 1 87.12 398 ALA B CA 1
ATOM 7163 C C . ALA B 1 398 ? -26.719 6.445 6.305 1 87.12 398 ALA B C 1
ATOM 7165 O O . ALA B 1 398 ? -25.984 7.129 5.586 1 87.12 398 ALA B O 1
ATOM 7166 N N . PRO B 1 399 ? -27.641 6.98 7.137 1 91.88 399 PRO B N 1
ATOM 7167 C CA . PRO B 1 399 ? -27.703 8.438 7.277 1 91.88 399 PRO B CA 1
ATOM 7168 C C . PRO B 1 399 ? -26.391 9.039 7.773 1 91.88 399 PRO B C 1
ATOM 7170 O O . PRO B 1 399 ? -25.734 8.445 8.625 1 91.88 399 PRO B O 1
ATOM 7173 N N . LEU B 1 400 ? -26.078 10.227 7.309 1 93.25 400 LEU B N 1
ATOM 7174 C CA . LEU B 1 400 ? -24.828 10.891 7.602 1 93.25 400 LEU B CA 1
ATOM 7175 C C . LEU B 1 400 ? -24.953 11.82 8.805 1 93.25 400 LEU B C 1
ATOM 7177 O O . LEU B 1 400 ? -26 12.445 8.992 1 93.25 400 LEU B O 1
ATOM 7181 N N . THR B 1 401 ? -23.906 11.898 9.531 1 91.19 401 THR B N 1
ATOM 7182 C CA . THR B 1 401 ? -23.922 12.82 10.664 1 91.19 401 THR B CA 1
ATOM 7183 C C . THR B 1 401 ? -22.906 13.945 10.453 1 91.19 401 THR B C 1
ATOM 7185 O O . THR B 1 401 ? -23.188 15.102 10.766 1 91.19 401 THR B O 1
ATOM 7188 N N . SER B 1 402 ? -21.828 13.617 9.961 1 94.5 402 SER B N 1
ATOM 7189 C CA . SER B 1 402 ? -20.797 14.648 9.773 1 94.5 402 SER B CA 1
ATOM 7190 C C . SER B 1 402 ? -19.844 14.273 8.641 1 94.5 402 SER B C 1
ATOM 7192 O O . SER B 1 402 ? -19.875 13.148 8.141 1 94.5 402 SER B O 1
ATOM 7194 N N . LEU B 1 403 ? -19.016 15.344 8.289 1 95.19 403 LEU B N 1
ATOM 7195 C CA . LEU B 1 403 ? -18.016 15.227 7.223 1 95.19 403 LEU B CA 1
ATOM 7196 C C . LEU B 1 403 ? -16.672 15.797 7.668 1 95.19 403 LEU B C 1
ATOM 7198 O O . LEU B 1 403 ? -16.625 16.719 8.492 1 95.19 403 LEU B O 1
ATOM 7202 N N . ALA B 1 404 ? -15.664 15.203 7.086 1 95.62 404 ALA B N 1
ATOM 7203 C CA . ALA B 1 404 ? -14.336 15.789 7.25 1 95.62 404 ALA B CA 1
ATOM 7204 C C . ALA B 1 404 ? -13.5 15.617 5.984 1 95.62 404 ALA B C 1
ATOM 7206 O O . ALA B 1 404 ? -13.406 14.508 5.445 1 95.62 404 ALA B O 1
ATOM 7207 N N . LEU B 1 405 ? -12.945 16.719 5.543 1 93.94 405 LEU B N 1
ATOM 7208 C CA . LEU B 1 405 ? -12.039 16.672 4.398 1 93.94 405 LEU B CA 1
ATOM 7209 C C . LEU B 1 405 ? -10.586 16.594 4.855 1 93.94 405 LEU B C 1
ATOM 7211 O O . LEU B 1 405 ? -10.195 17.281 5.809 1 93.94 405 LEU B O 1
ATOM 7215 N N . SER B 1 406 ? -9.859 15.805 4.07 1 92.81 406 SER B N 1
ATOM 7216 C CA . SER B 1 406 ? -8.43 15.758 4.379 1 92.81 406 SER B CA 1
ATOM 7217 C C . SER B 1 406 ? -7.738 17.062 3.998 1 92.81 406 SER B C 1
ATOM 7219 O O . SER B 1 406 ? -8.227 17.797 3.141 1 92.81 406 SER B O 1
ATOM 7221 N N . PRO B 1 407 ? -6.605 17.312 4.641 1 86.69 407 PRO B N 1
ATOM 7222 C CA . PRO B 1 407 ? -5.906 18.562 4.355 1 86.69 407 PRO B CA 1
ATOM 7223 C C . PRO B 1 407 ? -5.523 18.703 2.885 1 86.69 407 PRO B C 1
ATOM 7225 O O . PRO B 1 407 ? -5.559 19.812 2.34 1 86.69 407 PRO B O 1
ATOM 7228 N N . CYS B 1 408 ? -5.246 17.688 2.238 1 83.88 408 CYS B N 1
ATOM 7229 C CA . CYS B 1 408 ? -4.852 17.75 0.836 1 83.88 408 CYS B CA 1
ATOM 7230 C C . CYS B 1 408 ? -6.07 17.766 -0.076 1 83.88 408 CYS B C 1
ATOM 7232 O O . CYS B 1 408 ? -5.945 17.938 -1.289 1 83.88 408 CYS B O 1
ATOM 7234 N N . GLY B 1 409 ? -7.23 17.5 0.464 1 88.69 409 GLY B N 1
ATOM 7235 C CA . GLY B 1 409 ? -8.461 17.562 -0.301 1 88.69 409 GLY B CA 1
ATOM 7236 C C . GLY B 1 409 ? -8.766 16.266 -1.039 1 88.69 409 GLY B C 1
ATOM 7237 O O . GLY B 1 409 ? -9.789 16.156 -1.707 1 88.69 409 GLY B O 1
ATOM 7238 N N . ARG B 1 410 ? -7.977 15.328 -0.912 1 89.62 410 ARG B N 1
ATOM 7239 C CA . ARG B 1 410 ? -8.133 14.086 -1.66 1 89.62 410 ARG B CA 1
ATOM 7240 C C . ARG B 1 410 ? -9.172 13.172 -1 1 89.62 410 ARG B C 1
ATOM 7242 O O . ARG B 1 410 ? -9.938 12.5 -1.687 1 89.62 410 ARG B O 1
ATOM 7249 N N . TYR B 1 411 ? -9.188 13.164 0.302 1 93.88 411 TYR B N 1
ATOM 7250 C CA . TYR B 1 411 ? -10.008 12.188 1.009 1 93.88 411 TYR B CA 1
ATOM 7251 C C . TYR B 1 411 ? -11.156 12.867 1.737 1 93.88 411 TYR B C 1
ATOM 7253 O O . TYR B 1 411 ? -11 13.969 2.271 1 93.88 411 TYR B O 1
ATOM 7261 N N . LEU B 1 412 ? -12.281 12.195 1.731 1 95.62 412 LEU B N 1
ATOM 7262 C CA . LEU B 1 412 ? -13.477 12.625 2.447 1 95.62 412 LEU B CA 1
ATOM 7263 C C . LEU B 1 412 ? -13.922 11.562 3.447 1 95.62 412 LEU B C 1
ATOM 7265 O O . LEU B 1 412 ? -14.109 10.398 3.084 1 95.62 412 LEU B O 1
ATOM 7269 N N . LEU B 1 413 ? -13.977 11.969 4.648 1 96.19 413 LEU B N 1
ATOM 7270 C CA . LEU B 1 413 ? -14.492 11.102 5.703 1 96.19 413 LEU B CA 1
ATOM 7271 C C . LEU B 1 413 ? -15.961 11.391 5.977 1 96.19 413 LEU B C 1
ATOM 7273 O O . LEU B 1 413 ? -16.359 12.547 6.156 1 96.19 413 LEU B O 1
ATOM 7277 N N . THR B 1 414 ? -16.75 10.344 5.969 1 96 414 THR B N 1
ATOM 7278 C CA . THR B 1 414 ? -18.172 10.469 6.301 1 96 414 THR B CA 1
ATOM 7279 C C . THR B 1 414 ? -18.516 9.648 7.539 1 96 414 THR B C 1
ATOM 7281 O O . THR B 1 414 ? -18.172 8.461 7.617 1 96 414 THR B O 1
ATOM 7284 N N . SER B 1 415 ? -19.109 10.289 8.469 1 94.56 415 SER B N 1
ATOM 7285 C CA . SER B 1 415 ? -19.594 9.602 9.656 1 94.56 415 SER B CA 1
ATOM 7286 C C . SER B 1 415 ? -21.062 9.203 9.508 1 94.56 415 SER B C 1
ATOM 7288 O O . SER B 1 415 ? -21.906 10.039 9.164 1 94.56 415 SER B O 1
ATOM 7290 N N . LEU B 1 416 ? -21.328 7.98 9.805 1 92.19 416 LEU B N 1
ATOM 7291 C CA . LEU B 1 416 ? -22.688 7.461 9.641 1 92.19 416 LEU B CA 1
ATOM 7292 C C . LEU B 1 416 ? -23.328 7.18 11 1 92.19 416 LEU B C 1
ATOM 7294 O O . LEU B 1 416 ? -22.625 7.035 12 1 92.19 416 LEU B O 1
ATOM 7298 N N . GLN B 1 417 ? -24.672 7.141 11.031 1 88.69 417 GLN B N 1
ATOM 7299 C CA . GLN B 1 417 ? -25.406 6.875 12.266 1 88.69 417 GLN B CA 1
ATOM 7300 C C . GLN B 1 417 ? -25.188 5.438 12.734 1 88.69 417 GLN B C 1
ATOM 7302 O O . GLN B 1 417 ? -25.594 5.078 13.844 1 88.69 417 GLN B O 1
ATOM 7307 N N . SER B 1 418 ? -24.453 4.602 12.109 1 81.38 418 SER B N 1
ATOM 7308 C CA . SER B 1 418 ? -24.156 3.221 12.469 1 81.38 418 SER B CA 1
ATOM 7309 C C . SER B 1 418 ? -22.781 3.107 13.133 1 81.38 418 SER B C 1
ATOM 7311 O O . SER B 1 418 ? -22.203 2.02 13.195 1 81.38 418 SER B O 1
ATOM 7313 N N . HIS B 1 419 ? -22.266 4.203 13.656 1 85.88 419 HIS B N 1
ATOM 7314 C CA . HIS B 1 419 ? -20.938 4.25 14.242 1 85.88 419 HIS B CA 1
ATOM 7315 C C . HIS B 1 419 ? -19.891 3.734 13.25 1 85.88 419 HIS B C 1
ATOM 7317 O O . HIS B 1 419 ? -18.922 3.072 13.648 1 85.88 419 HIS B O 1
ATOM 7323 N N . THR B 1 420 ? -20.203 3.99 12.031 1 89.56 420 THR B N 1
ATOM 7324 C CA . THR B 1 420 ? -19.297 3.617 10.945 1 89.56 420 THR B CA 1
ATOM 7325 C C . THR B 1 420 ? -18.859 4.852 10.172 1 89.56 420 THR B C 1
ATOM 7327 O O . THR B 1 420 ? -19.641 5.785 9.977 1 89.56 420 THR B O 1
ATOM 7330 N N . LEU B 1 421 ? -17.578 4.816 9.859 1 94.75 421 LEU B N 1
ATOM 7331 C CA . LEU B 1 421 ? -17.031 5.859 9 1 94.75 421 LEU B CA 1
ATOM 7332 C C . LEU B 1 421 ? -16.625 5.293 7.645 1 94.75 421 LEU B C 1
ATOM 7334 O O . LEU B 1 421 ? -16.094 4.18 7.562 1 94.75 421 LEU B O 1
ATOM 7338 N N . HIS B 1 422 ? -16.891 6.047 6.652 1 93.19 422 HIS B N 1
ATOM 7339 C CA . HIS B 1 422 ? -16.406 5.699 5.32 1 93.19 422 HIS B CA 1
ATOM 7340 C C . HIS B 1 422 ? -15.383 6.711 4.824 1 93.19 422 HIS B C 1
ATOM 7342 O O . HIS B 1 422 ? -15.555 7.918 5.016 1 93.19 422 HIS B O 1
ATOM 7348 N N . LEU B 1 423 ? -14.336 6.141 4.262 1 94.88 423 LEU B N 1
ATOM 7349 C CA . LEU B 1 423 ? -13.336 6.973 3.596 1 94.88 423 LEU B CA 1
ATOM 7350 C C . LEU B 1 423 ? -13.523 6.941 2.082 1 94.88 423 LEU B C 1
ATOM 7352 O O . LEU B 1 423 ? -13.461 5.875 1.468 1 94.88 423 LEU B O 1
ATOM 7356 N N . TRP B 1 424 ? -13.727 8.125 1.495 1 93.56 424 TRP B N 1
ATOM 7357 C CA . TRP B 1 424 ? -13.883 8.234 0.048 1 93.56 424 TRP B CA 1
ATOM 7358 C C . TRP B 1 424 ? -12.641 8.875 -0.578 1 93.56 424 TRP B C 1
ATOM 7360 O O . TRP B 1 424 ? -12.172 9.914 -0.118 1 93.56 424 TRP B O 1
ATOM 7370 N N . ASP B 1 425 ? -12.094 8.234 -1.576 1 91.06 425 ASP B N 1
ATOM 7371 C CA . ASP B 1 425 ? -11 8.805 -2.359 1 91.06 425 ASP B CA 1
ATOM 7372 C C . ASP B 1 425 ? -11.531 9.594 -3.551 1 91.06 425 ASP B C 1
ATOM 7374 O O . ASP B 1 425 ? -11.977 9.016 -4.543 1 91.06 425 ASP B O 1
ATOM 7378 N N . LEU B 1 426 ? -11.391 10.852 -3.477 1 91.25 426 LEU B N 1
ATOM 7379 C CA . LEU B 1 426 ? -11.938 11.719 -4.516 1 91.25 426 LEU B CA 1
ATOM 7380 C C . LEU B 1 426 ? -10.867 12.07 -5.547 1 91.25 426 LEU B C 1
ATOM 7382 O O . LEU B 1 426 ? -11.109 12.875 -6.445 1 91.25 426 LEU B O 1
ATOM 7386 N N . GLY B 1 427 ? -9.695 11.492 -5.316 1 85.62 427 GLY B N 1
ATOM 7387 C CA . GLY B 1 427 ? -8.602 11.758 -6.242 1 85.62 427 GLY B CA 1
ATOM 7388 C C . GLY B 1 427 ? -8.211 13.219 -6.301 1 85.62 427 GLY B C 1
ATOM 7389 O O . GLY B 1 427 ? -7.965 13.844 -5.27 1 85.62 427 GLY B O 1
ATOM 7390 N N . GLN B 1 428 ? -8.109 13.672 -7.504 1 80.31 428 GLN B N 1
ATOM 7391 C CA . GLN B 1 428 ? -7.691 15.055 -7.672 1 80.31 428 GLN B CA 1
ATOM 7392 C C . GLN B 1 428 ? -8.898 15.977 -7.887 1 80.31 428 GLN B C 1
ATOM 7394 O O . GLN B 1 428 ? -8.734 17.141 -8.227 1 80.31 428 GLN B O 1
ATOM 7399 N N . LEU B 1 429 ? -10.023 15.43 -7.641 1 83.38 429 LEU B N 1
ATOM 7400 C CA . LEU B 1 429 ? -11.234 16.203 -7.898 1 83.38 429 LEU B CA 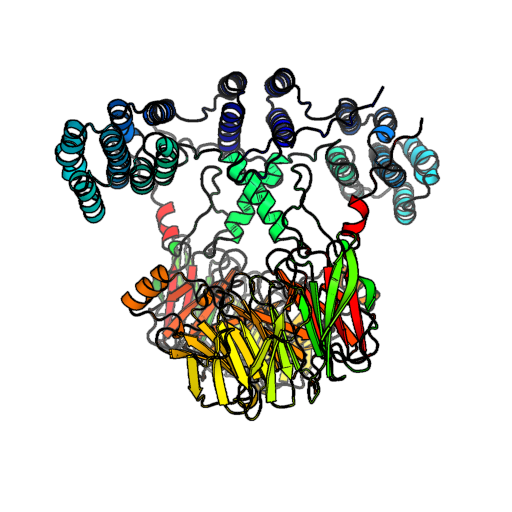1
ATOM 7401 C C . LEU B 1 429 ? -11.203 17.531 -7.156 1 83.38 429 LEU B C 1
ATOM 7403 O O . LEU B 1 429 ? -11.375 18.594 -7.766 1 83.38 429 LEU B O 1
ATOM 7407 N N . LEU B 1 430 ? -11.008 17.469 -5.84 1 83.06 430 LEU B N 1
ATOM 7408 C CA . LEU B 1 430 ? -11.086 18.672 -5.02 1 83.06 430 LEU B CA 1
ATOM 7409 C C . LEU B 1 430 ? -9.727 19.375 -4.961 1 83.06 430 LEU B C 1
ATOM 7411 O O . LEU B 1 430 ? -9.617 20.469 -4.414 1 83.06 430 LEU B O 1
ATOM 7415 N N . ALA B 1 431 ? -8.742 18.688 -5.566 1 75.88 431 ALA B N 1
ATOM 7416 C CA . ALA B 1 431 ? -7.387 19.219 -5.488 1 75.88 431 ALA B CA 1
ATOM 7417 C C . ALA B 1 431 ? -6.922 19.719 -6.852 1 75.88 431 ALA B C 1
ATOM 7419 O O . ALA B 1 431 ? -5.844 20.312 -6.969 1 75.88 431 ALA B O 1
ATOM 7420 N N . ALA B 1 432 ? -7.719 19.562 -7.871 1 77 432 ALA B N 1
ATOM 7421 C CA . ALA B 1 432 ? -7.309 19.953 -9.219 1 77 432 ALA B CA 1
ATOM 7422 C C . ALA B 1 432 ? -7.207 21.469 -9.359 1 77 432 ALA B C 1
ATOM 7424 O O . ALA B 1 432 ? -8.031 22.203 -8.812 1 77 432 ALA B O 1
ATOM 7425 N N . THR B 1 433 ? -6.199 21.844 -10.016 1 74.31 433 THR B N 1
ATOM 7426 C CA . THR B 1 433 ? -6.082 23.266 -10.336 1 74.31 433 THR B CA 1
ATOM 7427 C C . THR B 1 433 ? -7.121 23.672 -11.383 1 74.31 433 THR B C 1
ATOM 7429 O O . THR B 1 433 ? -7.633 22.828 -12.117 1 74.31 433 THR B O 1
ATOM 7432 N N . PRO B 1 434 ? -7.418 24.953 -11.312 1 77.12 434 PRO B N 1
ATOM 7433 C CA . PRO B 1 434 ? -8.359 25.422 -12.336 1 77.12 434 PRO B CA 1
ATOM 7434 C C . PRO B 1 434 ? -7.934 25.031 -13.75 1 77.12 434 PRO B C 1
ATOM 7436 O O . PRO B 1 434 ? -8.781 24.688 -14.578 1 77.12 434 PRO B O 1
ATOM 7439 N N . ALA B 1 435 ? -6.59 25.047 -13.945 1 75.19 435 ALA B N 1
ATOM 7440 C CA . ALA B 1 435 ? -6.066 24.672 -15.258 1 75.19 435 ALA B CA 1
ATOM 7441 C C . ALA B 1 435 ? -6.309 23.203 -15.555 1 75.19 435 ALA B C 1
ATOM 7443 O O . ALA B 1 435 ? -6.699 22.844 -16.672 1 75.19 435 ALA B O 1
ATOM 7444 N N . GLU B 1 436 ? -6.168 22.438 -14.586 1 77.25 436 GLU B N 1
ATOM 7445 C CA . GLU B 1 436 ? -6.395 21 -14.742 1 77.25 436 GLU B CA 1
ATOM 7446 C C . GLU B 1 436 ? -7.871 20.703 -14.992 1 77.25 436 GLU B C 1
ATOM 7448 O O . GLU B 1 436 ? -8.203 19.844 -15.82 1 77.25 436 GLU B O 1
ATOM 7453 N N . LEU B 1 437 ? -8.719 21.422 -14.352 1 79.25 437 LEU B N 1
ATOM 7454 C CA . LEU B 1 437 ? -10.164 21.25 -14.523 1 79.25 437 LEU B CA 1
ATOM 7455 C C . LEU B 1 437 ? -10.594 21.672 -15.922 1 79.25 437 LEU B C 1
ATOM 7457 O O . LEU B 1 437 ? -11.367 20.969 -16.578 1 79.25 437 LEU B O 1
ATOM 7461 N N . ALA B 1 438 ? -10.047 22.781 -16.328 1 78.88 438 ALA B N 1
ATOM 7462 C CA . ALA B 1 438 ? -10.375 23.266 -17.672 1 78.88 438 ALA B CA 1
ATOM 7463 C C . ALA B 1 438 ? -9.961 22.266 -18.734 1 78.88 438 ALA B C 1
ATOM 7465 O O . ALA B 1 438 ? -10.719 21.984 -19.672 1 78.88 438 ALA B O 1
ATOM 7466 N N . ALA B 1 439 ? -8.82 21.719 -18.562 1 77.75 439 ALA B N 1
ATOM 7467 C CA . ALA B 1 439 ? -8.312 20.719 -19.5 1 77.75 439 ALA B CA 1
ATOM 7468 C C . ALA B 1 439 ? -9.211 19.484 -19.531 1 77.75 439 ALA B C 1
ATOM 7470 O O . ALA B 1 439 ? -9.492 18.953 -20.609 1 77.75 439 ALA B O 1
ATOM 7471 N N . ALA B 1 440 ? -9.625 19.047 -18.391 1 77.12 440 ALA B N 1
ATOM 7472 C CA . ALA B 1 440 ? -10.5 17.891 -18.312 1 77.12 440 ALA B CA 1
ATOM 7473 C C . ALA B 1 440 ? -11.844 18.156 -18.984 1 77.12 440 ALA B C 1
ATOM 7475 O O . ALA B 1 440 ? -12.352 17.328 -19.734 1 77.12 440 ALA B O 1
ATOM 7476 N N . LEU B 1 441 ? -12.383 19.312 -18.766 1 79.44 441 LEU B N 1
ATOM 7477 C CA . LEU B 1 441 ? -13.672 19.703 -19.328 1 79.44 441 LEU B CA 1
ATOM 7478 C C . LEU B 1 441 ? -13.594 19.797 -20.844 1 79.44 441 LEU B C 1
ATOM 7480 O O . LEU B 1 441 ? -14.516 19.375 -21.547 1 79.44 441 LEU B O 1
ATOM 7484 N N . ASP B 1 442 ? -12.453 20.266 -21.234 1 78.5 442 ASP B N 1
ATOM 7485 C CA . ASP B 1 442 ? -12.227 20.375 -22.672 1 78.5 442 ASP B CA 1
ATOM 7486 C C . ASP B 1 442 ? -12.164 18.984 -23.328 1 78.5 442 ASP B C 1
ATOM 7488 O O . ASP B 1 442 ? -12.594 18.812 -24.469 1 78.5 442 ASP B O 1
ATOM 7492 N N . ALA B 1 443 ? -11.672 18.109 -22.609 1 78 443 ALA B N 1
ATOM 7493 C CA . ALA B 1 443 ? -11.555 16.734 -23.109 1 78 443 ALA B CA 1
ATOM 7494 C C . ALA B 1 443 ? -12.883 15.992 -22.984 1 78 443 ALA B C 1
ATOM 7496 O O . ALA B 1 443 ? -12.961 14.805 -23.312 1 78 443 ALA B O 1
ATOM 7497 N N . GLY B 1 444 ? -13.938 16.719 -22.469 1 76.38 444 GLY B N 1
ATOM 7498 C CA . GLY B 1 444 ? -15.266 16.125 -22.344 1 76.38 444 GLY B CA 1
ATOM 7499 C C . GLY B 1 444 ? -15.406 15.203 -21.141 1 76.38 444 GLY B C 1
ATOM 7500 O O . GLY B 1 444 ? -16.297 14.352 -21.109 1 76.38 444 GLY B O 1
ATOM 7501 N N . SER B 1 445 ? -14.453 15.328 -20.266 1 81.19 445 SER B N 1
ATOM 7502 C CA . SER B 1 445 ? -14.484 14.477 -19.078 1 81.19 445 SER B CA 1
ATOM 7503 C C . SER B 1 445 ? -14.641 15.305 -17.812 1 81.19 445 SER B C 1
ATOM 7505 O O . SER B 1 445 ? -13.656 15.734 -17.219 1 81.19 445 SER B O 1
ATOM 7507 N N . ASP B 1 446 ? -15.891 15.555 -17.375 1 85.5 446 ASP B N 1
ATOM 7508 C CA . ASP B 1 446 ? -16.109 16.266 -16.125 1 85.5 446 ASP B CA 1
ATOM 7509 C C . ASP B 1 446 ? -15.812 15.375 -14.922 1 85.5 446 ASP B C 1
ATOM 7511 O O . ASP B 1 446 ? -16.391 14.289 -14.789 1 85.5 446 ASP B O 1
ATOM 7515 N N . PRO B 1 447 ? -14.906 15.828 -14.156 1 84.81 447 PRO B N 1
ATOM 7516 C CA . PRO B 1 447 ? -14.531 15.016 -12.992 1 84.81 447 PRO B CA 1
ATOM 7517 C C . PRO B 1 447 ? -15.734 14.648 -12.125 1 84.81 447 PRO B C 1
ATOM 7519 O O . PRO B 1 447 ? -15.711 13.617 -11.438 1 84.81 447 PRO B O 1
ATOM 7522 N N . LEU B 1 448 ? -16.812 15.375 -12.086 1 90.56 448 LEU B N 1
ATOM 7523 C CA . LEU B 1 448 ? -18 15.117 -11.266 1 90.56 448 LEU B CA 1
ATOM 7524 C C . LEU B 1 448 ? -18.797 13.945 -11.82 1 90.56 448 LEU B C 1
ATOM 7526 O O . LEU B 1 448 ? -19.656 13.391 -11.133 1 90.56 448 LEU B O 1
ATOM 7530 N N . ASP B 1 449 ? -18.438 13.578 -13.039 1 85.81 449 ASP B N 1
ATOM 7531 C CA . ASP B 1 449 ? -19.094 12.43 -13.648 1 85.81 449 ASP B CA 1
ATOM 7532 C C . ASP B 1 449 ? -18.391 11.125 -13.266 1 85.81 449 ASP B C 1
ATOM 7534 O O . ASP B 1 449 ? -18.891 10.039 -13.562 1 85.81 449 ASP B O 1
ATOM 7538 N N . ARG B 1 450 ? -17.312 11.227 -12.68 1 80.94 450 ARG B N 1
ATOM 7539 C CA . ARG B 1 450 ? -16.516 10.055 -12.367 1 80.94 450 ARG B CA 1
ATOM 7540 C C . ARG B 1 450 ? -16.297 9.922 -10.859 1 80.94 450 ARG B C 1
ATOM 7542 O O . ARG B 1 450 ? -15.18 9.688 -10.406 1 80.94 450 ARG B O 1
ATOM 7549 N N . LEU B 1 451 ? -17.344 10.102 -10.156 1 88.31 451 LEU B N 1
ATOM 7550 C CA . LEU B 1 451 ? -17.25 9.961 -8.703 1 88.31 451 LEU B CA 1
ATOM 7551 C C . LEU B 1 451 ? -17.156 8.492 -8.305 1 88.31 451 LEU B C 1
ATOM 7553 O O . LEU B 1 451 ? -17.672 7.617 -9 1 88.31 451 LEU B O 1
ATOM 7557 N N . PRO B 1 452 ? -16.391 8.258 -7.188 1 83 452 PRO B N 1
ATOM 7558 C CA . PRO B 1 452 ? -16.297 6.859 -6.758 1 83 452 PRO B CA 1
ATOM 7559 C C . PRO B 1 452 ? -17.641 6.258 -6.363 1 83 452 PRO B C 1
ATOM 7561 O O . PRO B 1 452 ? -18.484 6.953 -5.797 1 83 452 PRO B O 1
ATOM 7564 N N . THR B 1 453 ? -17.766 4.965 -6.621 1 76.75 453 THR B N 1
ATOM 7565 C CA . THR B 1 453 ? -19.016 4.273 -6.32 1 76.75 453 THR B CA 1
ATOM 7566 C C . THR B 1 453 ? -18.891 3.455 -5.043 1 76.75 453 THR B C 1
ATOM 7568 O O . THR B 1 453 ? -19.875 2.92 -4.539 1 76.75 453 THR B O 1
ATOM 7571 N N . ALA B 1 454 ? -17.672 3.318 -4.617 1 75.69 454 ALA B N 1
ATOM 7572 C CA . ALA B 1 454 ? -17.422 2.596 -3.373 1 75.69 454 ALA B CA 1
ATOM 7573 C C . ALA B 1 454 ? -16.375 3.309 -2.525 1 75.69 454 ALA B C 1
ATOM 7575 O O . ALA B 1 454 ? -15.453 3.934 -3.061 1 75.69 454 ALA B O 1
ATOM 7576 N N . HIS B 1 455 ? -16.609 3.211 -1.236 1 86 455 HIS B N 1
ATOM 7577 C CA . HIS B 1 455 ? -15.609 3.768 -0.33 1 86 455 HIS B CA 1
ATOM 7578 C C . HIS B 1 455 ? -14.328 2.939 -0.348 1 86 455 HIS B C 1
ATOM 7580 O O . HIS B 1 455 ? -14.352 1.748 -0.662 1 86 455 HIS B O 1
ATOM 7586 N N . CYS B 1 456 ? -13.219 3.586 0.021 1 82.06 456 CYS B N 1
ATOM 7587 C CA . CYS B 1 456 ? -11.945 2.883 -0.057 1 82.06 456 CYS B CA 1
ATOM 7588 C C . CYS B 1 456 ? -11.57 2.279 1.292 1 82.06 456 CYS B C 1
ATOM 7590 O O . CYS B 1 456 ? -10.711 1.402 1.367 1 82.06 456 CYS B O 1
ATOM 7592 N N . ALA B 1 457 ? -12.18 2.762 2.361 1 86.06 457 ALA B N 1
ATOM 7593 C CA . ALA B 1 457 ? -11.969 2.172 3.68 1 86.06 457 ALA B CA 1
ATOM 7594 C C . ALA B 1 457 ? -13.188 2.371 4.574 1 86.06 457 ALA B C 1
ATOM 7596 O O . ALA B 1 457 ? -13.992 3.277 4.344 1 86.06 457 ALA B O 1
ATOM 7597 N N . GLU B 1 458 ? -13.297 1.522 5.516 1 88.31 458 GLU B N 1
ATOM 7598 C CA . GLU B 1 458 ? -14.359 1.576 6.516 1 88.31 458 GLU B CA 1
ATOM 7599 C C . GLU B 1 458 ? -13.805 1.406 7.926 1 88.31 458 GLU B C 1
ATOM 7601 O O . GLU B 1 458 ? -12.922 0.579 8.156 1 88.31 458 GLU B O 1
ATOM 7606 N N . TYR B 1 459 ? -14.281 2.246 8.789 1 92.06 459 TYR B N 1
ATOM 7607 C CA . TYR B 1 459 ? -13.883 2.207 10.195 1 92.06 459 TYR B CA 1
ATOM 7608 C C . TYR B 1 459 ? -15.094 2.033 11.102 1 92.06 459 TYR B C 1
ATOM 7610 O O . TYR B 1 459 ? -16.047 2.807 11.016 1 92.06 459 TYR B O 1
ATOM 7618 N N . THR B 1 460 ? -15.016 1.117 11.922 1 89.19 460 THR B N 1
ATOM 7619 C CA . THR B 1 460 ? -16.188 0.852 12.758 1 89.19 460 THR B CA 1
ATOM 7620 C C . THR B 1 460 ? -15.836 1.033 14.234 1 89.19 460 THR B C 1
ATOM 7622 O O . THR B 1 460 ? -14.867 0.451 14.727 1 89.19 460 THR B O 1
ATOM 7625 N N . ALA B 1 461 ? -16.578 1.869 14.836 1 89.5 461 ALA B N 1
ATOM 7626 C CA . ALA B 1 461 ? -16.469 2.061 16.281 1 89.5 461 ALA B CA 1
ATOM 7627 C C . ALA B 1 461 ? -17.625 1.365 17 1 89.5 461 ALA B C 1
ATOM 7629 O O . ALA B 1 461 ? -18.672 1.102 16.406 1 89.5 461 ALA B O 1
ATOM 7630 N N . ASN B 1 462 ? -17.406 1.006 18.219 1 87.06 462 ASN B N 1
ATOM 7631 C CA . ASN B 1 462 ? -18.453 0.471 19.094 1 87.06 462 ASN B CA 1
ATOM 7632 C C . ASN B 1 462 ? -19.172 -0.707 18.438 1 87.06 462 ASN B C 1
ATOM 7634 O O . ASN B 1 462 ? -20.406 -0.783 18.484 1 87.06 462 ASN B O 1
ATOM 7638 N N . GLU B 1 463 ? -18.469 -1.509 17.75 1 73.12 463 GLU B N 1
ATOM 7639 C CA . GLU B 1 463 ? -18.953 -2.756 17.156 1 73.12 463 GLU B CA 1
ATOM 7640 C C . GLU B 1 463 ? -20.078 -2.496 16.156 1 73.12 463 GLU B C 1
ATOM 7642 O O . GLU B 1 463 ? -20.938 -3.352 15.953 1 73.12 463 GLU B O 1
ATOM 7647 N N . GLY B 1 464 ? -20.188 -1.232 15.695 1 74.25 464 GLY B N 1
ATOM 7648 C CA . GLY B 1 464 ? -21.156 -0.907 14.656 1 74.25 464 GLY B CA 1
ATOM 7649 C C . GLY B 1 464 ? -22.578 -0.763 15.188 1 74.25 464 GLY B C 1
ATOM 7650 O O . GLY B 1 464 ? -23.531 -0.833 14.414 1 74.25 464 GLY B O 1
ATOM 7651 N N . ARG B 1 465 ? -22.719 -0.584 16.469 1 77.44 465 ARG B N 1
ATOM 7652 C CA . ARG B 1 465 ? -24.047 -0.398 17.047 1 77.44 465 ARG B CA 1
ATOM 7653 C C . ARG B 1 465 ? -24.672 0.9 16.562 1 77.44 465 ARG B C 1
ATOM 7655 O O . ARG B 1 465 ? -23.969 1.88 16.297 1 77.44 465 ARG B O 1
ATOM 7662 N N . PRO B 1 466 ? -25.953 0.823 16.344 1 76.94 466 PRO B N 1
ATOM 7663 C CA . PRO B 1 466 ? -26.609 2.055 15.898 1 76.94 466 PRO B CA 1
ATOM 7664 C C . PRO B 1 466 ? -26.406 3.217 16.875 1 76.94 466 PRO B C 1
ATOM 7666 O O . PRO B 1 466 ? -26.406 3.018 18.094 1 76.94 466 PRO B O 1
ATOM 7669 N N . GLY B 1 467 ? -26.188 4.301 16.297 1 77.69 467 GLY B N 1
ATOM 7670 C CA . GLY B 1 467 ? -25.953 5.496 17.094 1 77.69 467 GLY B CA 1
ATOM 7671 C C . GLY B 1 467 ? -27.141 6.441 17.094 1 77.69 467 GLY B C 1
ATOM 7672 O O . GLY B 1 467 ? -28 6.379 16.203 1 77.69 467 GLY B O 1
ATOM 7673 N N . ARG B 1 468 ? -27.219 7.316 18.141 1 78.38 468 ARG B N 1
ATOM 7674 C CA . ARG B 1 468 ? -28.328 8.25 18.344 1 78.38 468 ARG B CA 1
ATOM 7675 C C . ARG B 1 468 ? -27.859 9.695 18.156 1 78.38 468 ARG B C 1
ATOM 7677 O O . ARG B 1 468 ? -28.656 10.586 17.891 1 78.38 468 ARG B O 1
ATOM 7684 N N . PHE B 1 469 ? -26.594 9.836 18.234 1 83.69 469 PHE B N 1
ATOM 7685 C CA . PHE B 1 469 ? -26.125 11.211 18.359 1 83.69 469 PHE B CA 1
ATOM 7686 C C . PHE B 1 469 ? -25.25 11.594 17.172 1 83.69 469 PHE B C 1
ATOM 7688 O O . PHE B 1 469 ? -24.828 10.727 16.406 1 83.69 469 PHE B O 1
ATOM 7695 N N . VAL B 1 470 ? -25.141 12.898 17.062 1 85.62 470 VAL B N 1
ATOM 7696 C CA . VAL B 1 470 ? -24.234 13.438 16.047 1 85.62 470 VAL B CA 1
ATOM 7697 C C . VAL B 1 470 ? -22.797 13.383 16.562 1 85.62 470 VAL B C 1
ATOM 7699 O O . VAL B 1 470 ? -22.453 14.008 17.578 1 85.62 470 VAL B O 1
ATOM 7702 N N . LEU B 1 471 ? -22 12.602 15.93 1 90.62 471 LEU B N 1
ATOM 7703 C CA . LEU B 1 471 ? -20.578 12.516 16.25 1 90.62 471 LEU B CA 1
ATOM 7704 C C . LEU B 1 471 ? -19.719 13.062 15.102 1 90.62 471 LEU B C 1
ATOM 7706 O O . LEU B 1 471 ? -20.125 12.984 13.938 1 90.62 471 LEU B O 1
ATOM 7710 N N . ARG B 1 472 ? -18.625 13.648 15.508 1 92.5 472 ARG B N 1
ATOM 7711 C CA . ARG B 1 472 ? -17.766 14.25 14.5 1 92.5 472 ARG B CA 1
ATOM 7712 C C . ARG B 1 472 ? -16.375 13.609 14.5 1 92.5 472 ARG B C 1
ATOM 7714 O O . ARG B 1 472 ? -15.758 13.461 15.555 1 92.5 472 ARG B O 1
ATOM 7721 N N . SER B 1 473 ? -15.977 13.227 13.289 1 93.19 473 SER B N 1
ATOM 7722 C CA . SER B 1 473 ? -14.672 12.602 13.078 1 93.19 473 SER B CA 1
ATOM 7723 C C . SER B 1 473 ? -13.68 13.594 12.469 1 93.19 473 SER B C 1
ATOM 7725 O O . SER B 1 473 ? -14.031 14.742 12.195 1 93.19 473 SER B O 1
ATOM 7727 N N . GLY B 1 474 ? -12.453 13.117 12.336 1 94.62 474 GLY B N 1
ATOM 7728 C CA . GLY B 1 474 ? -11.445 13.953 11.703 1 94.62 474 GLY B CA 1
ATOM 7729 C C . GLY B 1 474 ? -10.195 13.188 11.305 1 94.62 474 GLY B C 1
ATOM 7730 O O . GLY B 1 474 ? -10.086 11.992 11.578 1 94.62 474 GLY B O 1
ATOM 7731 N N . PHE B 1 475 ? -9.391 13.922 10.617 1 95.81 475 PHE B N 1
ATOM 7732 C CA . PHE B 1 475 ? -8.07 13.414 10.266 1 95.81 475 PHE B CA 1
ATOM 7733 C C . PHE B 1 475 ? -7.031 13.844 11.289 1 95.81 475 PHE B C 1
ATOM 7735 O O . PHE B 1 475 ? -7.223 14.836 11.992 1 95.81 475 PHE B O 1
ATOM 7742 N N . GLY B 1 476 ? -6.031 13.023 11.344 1 94.25 476 GLY B N 1
ATOM 7743 C CA . GLY B 1 476 ? -4.973 13.344 12.289 1 94.25 476 GLY B CA 1
ATOM 7744 C C . GLY B 1 476 ? -3.584 13.055 11.758 1 94.25 476 GLY B C 1
ATOM 7745 O O . GLY B 1 476 ? -3.439 12.406 10.711 1 94.25 476 GLY B O 1
ATOM 7746 N N . GLY B 1 477 ? -2.555 13.578 12.539 1 90.94 477 GLY B N 1
ATOM 7747 C CA . GLY B 1 477 ? -1.162 13.367 12.18 1 90.94 477 GLY B CA 1
ATOM 7748 C C . GLY B 1 477 ? -0.667 14.344 11.125 1 90.94 477 GLY B C 1
ATOM 7749 O O . GLY B 1 477 ? -1.445 15.133 10.586 1 90.94 477 GLY B O 1
ATOM 7750 N N . ALA B 1 478 ? 0.761 14.07 10.852 1 80.81 478 ALA B N 1
ATOM 7751 C CA . ALA B 1 478 ? 1.345 14.906 9.805 1 80.81 478 ALA B CA 1
ATOM 7752 C C . ALA B 1 478 ? 0.851 14.477 8.422 1 80.81 478 ALA B C 1
ATOM 7754 O O . ALA B 1 478 ? 0.958 13.305 8.055 1 80.81 478 ALA B O 1
ATOM 7755 N N . GLY B 1 479 ? -0.069 15.195 7.785 1 79.56 479 GLY B N 1
ATOM 7756 C CA . GLY B 1 479 ? -0.53 14.914 6.434 1 79.56 479 GLY B CA 1
ATOM 7757 C C . GLY B 1 479 ? -1.869 14.203 6.398 1 79.56 479 GLY B C 1
ATOM 7758 O O . GLY B 1 479 ? -2.291 13.711 5.348 1 79.56 479 GLY B O 1
ATOM 7759 N N . GLY B 1 480 ? -2.383 13.891 7.57 1 90.06 480 GLY B N 1
ATOM 7760 C CA . GLY B 1 480 ? -3.711 13.297 7.609 1 90.06 480 GLY B CA 1
ATOM 7761 C C . GLY B 1 480 ? -3.695 11.781 7.5 1 90.06 480 GLY B C 1
ATOM 7762 O O . GLY B 1 480 ? -4.586 11.195 6.887 1 90.06 480 GLY B O 1
ATOM 7763 N N . GLY B 1 481 ? -2.752 11.156 8.062 1 91.75 481 GLY B N 1
ATOM 7764 C CA . GLY B 1 481 ? -2.584 9.719 7.926 1 91.75 481 GLY B CA 1
ATOM 7765 C C . GLY B 1 481 ? -3.408 8.922 8.922 1 91.75 481 GLY B C 1
ATOM 7766 O O . GLY B 1 481 ? -3.416 7.691 8.883 1 91.75 481 GLY B O 1
ATOM 7767 N N . PHE B 1 482 ? -4.105 9.562 9.758 1 96.06 482 PHE B N 1
ATOM 7768 C CA . PHE B 1 482 ? -4.906 8.898 10.781 1 96.06 482 PHE B CA 1
ATOM 7769 C C . PHE B 1 482 ? -6.348 9.383 10.742 1 96.06 482 PHE B C 1
ATOM 7771 O O . PHE B 1 482 ? -6.621 10.492 10.281 1 96.06 482 PHE B O 1
ATOM 7778 N N . VAL B 1 483 ? -7.215 8.531 11.141 1 96.81 483 VAL B N 1
ATOM 7779 C CA . VAL B 1 483 ? -8.625 8.844 11.312 1 96.81 483 VAL B CA 1
ATOM 7780 C C . VAL B 1 483 ? -8.992 8.766 12.797 1 96.81 483 VAL B C 1
ATOM 7782 O O . VAL B 1 483 ? -8.625 7.805 13.484 1 96.81 483 VAL B O 1
ATOM 7785 N N . VAL B 1 484 ? -9.609 9.766 13.266 1 96.75 484 VAL B N 1
ATOM 7786 C CA . VAL B 1 484 ? -9.961 9.82 14.68 1 96.75 484 VAL B CA 1
ATOM 7787 C C . VAL B 1 484 ? -11.469 10.055 14.828 1 96.75 484 VAL B C 1
ATOM 7789 O O . VAL B 1 484 ? -12.062 10.797 14.047 1 96.75 484 VAL B O 1
ATOM 7792 N N . HIS B 1 485 ? -12.039 9.43 15.82 1 96.12 485 HIS B N 1
ATOM 7793 C CA . HIS B 1 485 ? -13.477 9.508 16.031 1 96.12 485 HIS B CA 1
ATOM 7794 C C . HIS B 1 485 ? -13.844 9.227 17.484 1 96.12 485 HIS B C 1
ATOM 7796 O O . HIS B 1 485 ? -13.273 8.336 18.109 1 96.12 485 HIS B O 1
ATOM 7802 N N . GLY B 1 486 ? -14.727 10.031 17.984 1 95 486 GLY B N 1
ATOM 7803 C CA . GLY B 1 486 ? -15.328 9.727 19.266 1 95 486 GLY B CA 1
ATOM 7804 C C . GLY B 1 486 ? -16.5 8.766 19.172 1 95 486 GLY B C 1
ATOM 7805 O O . GLY B 1 486 ? -17.078 8.586 18.094 1 95 486 GLY B O 1
ATOM 7806 N N . SER B 1 487 ? -16.844 8.211 20.328 1 93.5 487 SER B N 1
ATOM 7807 C CA . SER B 1 487 ? -17.891 7.207 20.281 1 93.5 487 SER B CA 1
ATOM 7808 C C . SER B 1 487 ? -18.812 7.324 21.5 1 93.5 487 SER B C 1
ATOM 7810 O O . SER B 1 487 ? -18.484 8.023 22.469 1 93.5 487 SER B O 1
ATOM 7812 N N . GLU B 1 488 ? -19.953 6.609 21.359 1 93.5 488 GLU B N 1
ATOM 7813 C CA . GLU B 1 488 ? -20.938 6.605 22.438 1 93.5 488 GLU B CA 1
ATOM 7814 C C . GLU B 1 488 ? -20.484 5.707 23.594 1 93.5 488 GLU B C 1
ATOM 7816 O O . GLU B 1 488 ? -21.047 5.781 24.688 1 93.5 488 GLU B O 1
ATOM 7821 N N . ASP B 1 489 ? -19.5 4.832 23.391 1 92.44 489 ASP B N 1
ATOM 7822 C CA . ASP B 1 489 ? -18.969 3.988 24.453 1 92.44 489 ASP B CA 1
ATOM 7823 C C . ASP B 1 489 ? -17.875 4.719 25.25 1 92.44 489 ASP B C 1
ATOM 7825 O O . ASP B 1 489 ? -17.062 4.082 25.906 1 92.44 489 ASP B O 1
ATOM 7829 N N . CYS B 1 490 ? -17.766 6.023 25.062 1 94.75 490 CYS B N 1
ATOM 7830 C CA . CYS B 1 490 ? -16.906 6.926 25.844 1 94.75 490 CYS B CA 1
ATOM 7831 C C . CYS B 1 490 ? -15.445 6.785 25.422 1 94.75 490 CYS B C 1
ATOM 7833 O O . CYS B 1 490 ? -14.547 7.102 26.203 1 94.75 490 CYS B O 1
ATOM 7835 N N . GLN B 1 491 ? -15.266 6.242 24.219 1 95.19 491 GLN B N 1
ATOM 7836 C CA . GLN B 1 491 ? -13.898 6.02 23.75 1 95.19 491 GLN B CA 1
ATOM 7837 C C . GLN B 1 491 ? -13.57 6.934 22.578 1 95.19 491 GLN B C 1
ATOM 7839 O O . GLN B 1 491 ? -14.469 7.391 21.859 1 95.19 491 GLN B O 1
ATOM 7844 N N . VAL B 1 492 ? -12.305 7.23 22.469 1 96.5 492 VAL B N 1
ATOM 7845 C CA . VAL B 1 492 ? -11.766 7.852 21.266 1 96.5 492 VAL B CA 1
ATOM 7846 C C . VAL B 1 492 ? -10.984 6.816 20.453 1 96.5 492 VAL B C 1
ATOM 7848 O O . VAL B 1 492 ? -10.062 6.176 20.969 1 96.5 492 VAL B O 1
ATOM 7851 N N . TYR B 1 493 ? -11.352 6.691 19.234 1 96.81 493 TYR B N 1
ATOM 7852 C CA . TYR B 1 493 ? -10.695 5.719 18.375 1 96.81 493 TYR B CA 1
ATOM 7853 C C . TYR B 1 493 ? -9.734 6.406 17.406 1 96.81 493 TYR B C 1
ATOM 7855 O O . TYR B 1 493 ? -10.039 7.473 16.875 1 96.81 493 TYR B O 1
ATOM 7863 N N . ILE B 1 494 ? -8.594 5.766 17.203 1 96.94 494 ILE B N 1
ATOM 7864 C CA . ILE B 1 494 ? -7.629 6.207 16.203 1 96.94 494 ILE B CA 1
ATOM 7865 C C . ILE B 1 494 ? -7.316 5.062 15.242 1 96.94 494 ILE B C 1
ATOM 7867 O O . ILE B 1 494 ? -6.891 3.986 15.664 1 96.94 494 ILE B O 1
ATOM 7871 N N . TRP B 1 495 ? -7.508 5.301 13.953 1 96.19 495 TRP B N 1
ATOM 7872 C CA . TRP B 1 495 ? -7.234 4.312 12.922 1 96.19 495 TRP B CA 1
ATOM 7873 C C . TRP B 1 495 ? -6.133 4.797 11.977 1 96.19 495 TRP B C 1
ATOM 7875 O O . TRP B 1 495 ? -5.918 6 11.836 1 96.19 495 TRP B O 1
ATOM 7885 N N . HIS B 1 496 ? -5.445 3.816 11.43 1 93.94 496 HIS B N 1
ATOM 7886 C CA . HIS B 1 496 ? -4.617 4.137 10.273 1 93.94 496 HIS B CA 1
ATOM 7887 C C . HIS B 1 496 ? -5.477 4.352 9.023 1 93.94 496 HIS B C 1
ATOM 7889 O O . HIS B 1 496 ? -6.305 3.502 8.688 1 93.94 496 HIS B O 1
ATOM 7895 N N . ARG B 1 497 ? -5.336 5.355 8.367 1 93.62 497 ARG B N 1
ATOM 7896 C CA . ARG B 1 497 ? -6.25 5.77 7.309 1 93.62 497 ARG B CA 1
ATOM 7897 C C . ARG B 1 497 ? -6.285 4.742 6.18 1 93.62 497 ARG B C 1
ATOM 7899 O O . ARG B 1 497 ? -7.359 4.301 5.77 1 93.62 497 ARG B O 1
ATOM 7906 N N . ASP B 1 498 ? -5.109 4.32 5.734 1 85.5 498 ASP B N 1
ATOM 7907 C CA . ASP B 1 498 ? -5.035 3.523 4.512 1 85.5 498 ASP B CA 1
ATOM 7908 C C . ASP B 1 498 ? -5.316 2.051 4.797 1 85.5 498 ASP B C 1
ATOM 7910 O O . ASP B 1 498 ? -6.062 1.402 4.059 1 85.5 498 ASP B O 1
ATOM 7914 N N . SER B 1 499 ? -4.781 1.564 5.902 1 80 499 SER B N 1
ATOM 7915 C CA . SER B 1 499 ? -4.957 0.146 6.199 1 80 499 SER B CA 1
ATOM 7916 C C . SER B 1 499 ? -6.297 -0.115 6.879 1 80 499 SER B C 1
ATOM 7918 O O . SER B 1 499 ? -6.816 -1.231 6.828 1 80 499 SER B O 1
ATOM 7920 N N . GLY B 1 500 ? -6.758 0.88 7.59 1 87.06 500 GLY B N 1
ATOM 7921 C CA . GLY B 1 500 ? -8.016 0.713 8.305 1 87.06 500 GLY B CA 1
ATOM 7922 C C . GLY B 1 500 ? -7.836 0.096 9.68 1 87.06 500 GLY B C 1
ATOM 7923 O O . GLY B 1 500 ? -8.797 -0.047 10.438 1 87.06 500 GLY B O 1
ATOM 7924 N N . ASP B 1 501 ? -6.613 -0.188 10.062 1 86.12 501 ASP B N 1
ATOM 7925 C CA . ASP B 1 501 ? -6.348 -0.836 11.344 1 86.12 501 ASP B CA 1
ATOM 7926 C C . ASP B 1 501 ? -6.637 0.107 12.508 1 86.12 501 ASP B C 1
ATOM 7928 O O . ASP B 1 501 ? -6.297 1.291 12.453 1 86.12 501 ASP B O 1
ATOM 7932 N N . CYS B 1 502 ? -7.348 -0.412 13.484 1 92.62 502 CYS B N 1
ATOM 7933 C CA . CYS B 1 502 ? -7.527 0.343 14.719 1 92.62 502 CYS B CA 1
ATOM 7934 C C . CYS B 1 502 ? -6.25 0.346 15.547 1 92.62 502 CYS B C 1
ATOM 7936 O O . CYS B 1 502 ? -5.84 -0.692 16.062 1 92.62 502 CYS B O 1
ATOM 7938 N N . LEU B 1 503 ? -5.66 1.382 15.68 1 94.19 503 LEU B N 1
ATOM 7939 C CA . LEU B 1 503 ? -4.355 1.474 16.328 1 94.19 503 LEU B CA 1
ATOM 7940 C C . LEU B 1 503 ? -4.504 1.688 17.828 1 94.19 503 LEU B C 1
ATOM 7942 O O . LEU B 1 503 ? -3.766 1.099 18.609 1 94.19 503 LEU B O 1
ATOM 7946 N N . LEU B 1 504 ? -5.434 2.619 18.219 1 95.12 504 LEU B N 1
ATOM 7947 C CA . LEU B 1 504 ? -5.598 2.955 19.625 1 95.12 504 LEU B CA 1
ATOM 7948 C C . LEU B 1 504 ? -7.074 3.135 19.969 1 95.12 504 LEU B C 1
ATOM 7950 O O . LEU B 1 504 ? -7.867 3.549 19.125 1 95.12 504 LEU B O 1
ATOM 7954 N N . LYS B 1 505 ? -7.43 2.814 21.094 1 94.94 505 LYS B N 1
ATOM 7955 C CA . LYS B 1 505 ? -8.672 3.123 21.797 1 94.94 505 LYS B CA 1
ATOM 7956 C C . LYS B 1 505 ? -8.406 3.84 23.109 1 94.94 505 LYS B C 1
ATOM 7958 O O . LYS B 1 505 ? -7.867 3.246 24.047 1 94.94 505 LYS B O 1
ATOM 7963 N N . LEU B 1 506 ? -8.734 5.094 23.172 1 95.69 506 LEU B N 1
ATOM 7964 C CA . LEU B 1 506 ? -8.391 5.918 24.328 1 95.69 506 LEU B CA 1
ATOM 7965 C C . LEU B 1 506 ? -9.555 5.969 25.312 1 95.69 506 LEU B C 1
ATOM 7967 O O . LEU B 1 506 ? -10.664 6.355 24.953 1 95.69 506 LEU B O 1
ATOM 7971 N N . GLU B 1 507 ? -9.164 5.684 26.484 1 94.5 507 GLU B N 1
ATOM 7972 C CA . GLU B 1 507 ? -10.133 5.723 27.578 1 94.5 507 GLU B CA 1
ATOM 7973 C C . GLU B 1 507 ? -9.898 6.922 28.484 1 94.5 507 GLU B C 1
ATOM 7975 O O . GLU B 1 507 ? -8.75 7.262 28.797 1 94.5 507 GLU B O 1
ATOM 7980 N N . GLY B 1 508 ? -10.953 7.605 28.828 1 93.38 508 GLY B N 1
ATOM 7981 C CA . GLY B 1 508 ? -10.836 8.727 29.75 1 93.38 508 GLY B CA 1
ATOM 7982 C C . GLY B 1 508 ? -12.164 9.406 30.031 1 93.38 508 GLY B C 1
ATOM 7983 O O . GLY B 1 508 ? -12.477 9.711 31.188 1 93.38 508 GLY B O 1
ATOM 7984 N N . HIS B 1 509 ? -12.891 9.633 29.031 1 95.69 509 HIS B N 1
ATOM 7985 C CA . HIS B 1 509 ? -14.188 10.273 29.188 1 95.69 509 HIS B CA 1
ATOM 7986 C C . HIS B 1 509 ? -15.195 9.344 29.859 1 95.69 509 HIS B C 1
ATOM 7988 O O . HIS B 1 509 ? -15.031 8.125 29.828 1 95.69 509 HIS B O 1
ATOM 7994 N N . THR B 1 510 ? -16.188 9.906 30.438 1 96.38 510 THR B N 1
ATOM 7995 C CA . THR B 1 510 ? -17.234 9.117 31.109 1 96.38 510 THR B CA 1
ATOM 7996 C C . THR B 1 510 ? -18.562 9.281 30.375 1 96.38 510 THR B C 1
ATOM 7998 O O . THR B 1 510 ? -19.578 8.75 30.828 1 96.38 510 THR B O 1
ATOM 8001 N N . GLY B 1 511 ? -18.609 10.016 29.391 1 96.25 511 GLY B N 1
ATOM 8002 C CA . GLY B 1 511 ? -19.766 10.195 28.516 1 96.25 511 GLY B CA 1
ATOM 8003 C C . GLY B 1 511 ? -19.422 10.055 27.047 1 96.25 511 GLY B C 1
ATOM 8004 O O . GLY B 1 511 ? -18.281 9.781 26.688 1 96.25 511 GLY B O 1
ATOM 8005 N N . THR B 1 512 ? -20.516 10.203 26.25 1 95.94 512 THR B N 1
ATOM 8006 C CA . THR B 1 512 ? -20.344 10.133 24.812 1 95.94 512 THR B CA 1
ATOM 8007 C C . THR B 1 512 ? -19.328 11.172 24.344 1 95.94 512 THR B C 1
ATOM 8009 O O . THR B 1 512 ? -19.344 12.32 24.781 1 95.94 512 THR B O 1
ATOM 8012 N N . VAL B 1 513 ? -18.406 10.703 23.531 1 96.94 513 VAL B N 1
ATOM 8013 C CA . VAL B 1 513 ? -17.453 11.625 22.938 1 96.94 513 VAL B CA 1
ATOM 8014 C C . VAL B 1 513 ? -18.016 12.172 21.625 1 96.94 513 VAL B C 1
ATOM 8016 O O . VAL B 1 513 ? -18.094 11.453 20.625 1 96.94 513 VAL B O 1
ATOM 8019 N N . ASN B 1 514 ? -18.203 13.469 21.578 1 96.69 514 ASN B N 1
ATOM 8020 C CA . ASN B 1 514 ? -18.984 14.07 20.484 1 96.69 514 ASN B CA 1
ATOM 8021 C C . ASN B 1 514 ? -18.094 14.562 19.359 1 96.69 514 ASN B C 1
ATOM 8023 O O . ASN B 1 514 ? -18.5 14.602 18.203 1 96.69 514 ASN B O 1
ATOM 8027 N N . ALA B 1 515 ? -16.938 14.969 19.766 1 97.38 515 ALA B N 1
ATOM 8028 C CA . ALA B 1 515 ? -16.078 15.594 18.781 1 97.38 515 ALA B CA 1
ATOM 8029 C C . ALA B 1 515 ? -14.602 15.383 19.125 1 97.38 515 ALA B C 1
ATOM 8031 O O . ALA B 1 515 ? -14.258 15.211 20.297 1 97.38 515 ALA B O 1
ATOM 8032 N N . VAL B 1 516 ? -13.828 15.383 18.094 1 97.38 516 VAL B N 1
ATOM 8033 C CA . VAL B 1 516 ? -12.383 15.281 18.219 1 97.38 516 VAL B CA 1
ATOM 8034 C C . VAL B 1 516 ? -11.711 16.281 17.281 1 97.38 516 VAL B C 1
ATOM 8036 O O . VAL B 1 516 ? -12.273 16.641 16.25 1 97.38 516 VAL B O 1
ATOM 8039 N N . SER B 1 517 ? -10.562 16.734 17.672 1 97.5 517 SER B N 1
ATOM 8040 C CA . SER B 1 517 ? -9.781 17.641 16.844 1 97.5 517 SER B CA 1
ATOM 8041 C C . SER B 1 517 ? -8.289 17.438 17.031 1 97.5 517 SER B C 1
ATOM 8043 O O . SER B 1 517 ? -7.785 17.516 18.156 1 97.5 517 SER B O 1
ATOM 8045 N N . TRP B 1 518 ? -7.664 17.156 15.945 1 96.75 518 TRP B N 1
ATOM 8046 C CA . TRP B 1 518 ? -6.215 17 15.953 1 96.75 518 TRP B CA 1
ATOM 8047 C C . TRP B 1 518 ? -5.52 18.328 15.695 1 96.75 518 TRP B C 1
ATOM 8049 O O . TRP B 1 518 ? -5.91 19.078 14.789 1 96.75 518 TRP B O 1
ATOM 8059 N N . ASN B 1 519 ? -4.531 18.656 16.484 1 95.94 519 ASN B N 1
ATOM 8060 C CA . ASN B 1 519 ? -3.814 19.906 16.281 1 95.94 519 ASN B CA 1
ATOM 8061 C C . ASN B 1 519 ? -3.055 19.906 14.953 1 95.94 519 ASN B C 1
ATOM 8063 O O . ASN B 1 519 ? -2.211 19.047 14.719 1 95.94 519 ASN B O 1
ATOM 8067 N N . PRO B 1 520 ? -3.322 20.859 14.102 1 93 520 PRO B N 1
ATOM 8068 C CA . PRO B 1 520 ? -2.727 20.828 12.766 1 93 520 PRO B CA 1
ATOM 8069 C C . PRO B 1 520 ? -1.23 21.125 12.773 1 93 520 PRO B C 1
ATOM 8071 O O . PRO B 1 520 ? -0.522 20.797 11.82 1 93 520 PRO B O 1
ATOM 8074 N N . ARG B 1 521 ? -0.702 21.719 13.82 1 91.88 521 ARG B N 1
ATOM 8075 C CA . ARG B 1 521 ? 0.701 22.125 13.844 1 91.88 521 ARG B CA 1
ATOM 8076 C C . ARG B 1 521 ? 1.499 21.281 14.828 1 91.88 521 ARG B C 1
ATOM 8078 O O . ARG B 1 521 ? 2.73 21.25 14.781 1 91.88 521 ARG B O 1
ATOM 8085 N N . ASP B 1 522 ? 0.851 20.641 15.672 1 91.38 522 ASP B N 1
ATOM 8086 C CA . ASP B 1 522 ? 1.467 19.719 16.609 1 91.38 522 ASP B CA 1
ATOM 8087 C C . ASP B 1 522 ? 0.847 18.328 16.484 1 91.38 522 ASP B C 1
ATOM 8089 O O . ASP B 1 522 ? -0.096 17.984 17.203 1 91.38 522 ASP B O 1
ATOM 8093 N N . PRO B 1 523 ? 1.441 17.516 15.711 1 91.81 523 PRO B N 1
ATOM 8094 C CA . PRO B 1 523 ? 0.849 16.203 15.461 1 91.81 523 PRO B CA 1
ATOM 8095 C C . PRO B 1 523 ? 0.805 15.328 16.719 1 91.81 523 PRO B C 1
ATOM 8097 O O . PRO B 1 523 ? 0.2 14.25 16.703 1 91.81 523 PRO B O 1
ATOM 8100 N N . TYR B 1 524 ? 1.325 15.773 17.812 1 92.06 524 TYR B N 1
ATOM 8101 C CA . TYR B 1 524 ? 1.375 14.984 19.031 1 92.06 524 TYR B CA 1
ATOM 8102 C C . TYR B 1 524 ? 0.264 15.398 20 1 92.06 524 TYR B C 1
ATOM 8104 O O . TYR B 1 524 ? 0.229 14.953 21.141 1 92.06 524 TYR B O 1
ATOM 8112 N N . MET B 1 525 ? -0.634 16.203 19.531 1 94.56 525 MET B N 1
ATOM 8113 C CA . MET B 1 525 ? -1.686 16.719 20.391 1 94.56 525 MET B CA 1
ATOM 8114 C C . MET B 1 525 ? -3.062 16.484 19.781 1 94.56 525 MET B C 1
ATOM 8116 O O . MET B 1 525 ? -3.281 16.812 18.609 1 94.56 525 MET B O 1
ATOM 8120 N N . LEU B 1 526 ? -3.979 15.938 20.578 1 96.44 526 LEU B N 1
ATOM 8121 C CA . LEU B 1 526 ? -5.359 15.648 20.203 1 96.44 526 LEU B CA 1
ATOM 8122 C C . LEU B 1 526 ? -6.32 16.109 21.297 1 96.44 526 LEU B C 1
ATOM 8124 O O . LEU B 1 526 ? -6.016 16.016 22.484 1 96.44 526 LEU B O 1
ATOM 8128 N N . ALA B 1 527 ? -7.41 16.688 20.891 1 97.88 527 ALA B N 1
ATOM 8129 C CA . ALA B 1 527 ? -8.453 17.062 21.844 1 97.88 527 ALA B CA 1
ATOM 8130 C C . ALA B 1 527 ? -9.742 16.297 21.594 1 97.88 527 ALA B C 1
ATOM 8132 O O . ALA B 1 527 ? -10.078 15.992 20.438 1 97.88 527 ALA B O 1
ATOM 8133 N N . SER B 1 528 ? -10.445 15.984 22.609 1 97.88 528 SER B N 1
ATOM 8134 C CA . SER B 1 528 ? -11.742 15.328 22.531 1 97.88 528 SER B CA 1
ATOM 8135 C C . SER B 1 528 ? -12.758 16 23.438 1 97.88 528 SER B C 1
ATOM 8137 O O . SER B 1 528 ? -12.406 16.484 24.516 1 97.88 528 SER B O 1
ATOM 8139 N N . ALA B 1 529 ? -14.008 16.078 22.984 1 98.06 529 ALA B N 1
ATOM 8140 C CA . ALA B 1 529 ? -15.117 16.672 23.734 1 98.06 529 ALA B CA 1
ATOM 8141 C C . ALA B 1 529 ? -16.188 15.633 24.062 1 98.06 529 ALA B C 1
ATOM 8143 O O . ALA B 1 529 ? -16.484 14.758 23.25 1 98.06 529 ALA B O 1
ATOM 8144 N N . SER B 1 530 ? -16.812 15.844 25.219 1 97.81 530 SER B N 1
ATOM 8145 C CA . SER B 1 530 ? -17.688 14.773 25.688 1 97.81 530 SER B CA 1
ATOM 8146 C C . SER B 1 530 ? -18.938 15.344 26.375 1 97.81 530 SER B C 1
ATOM 8148 O O . SER B 1 530 ? -18.969 16.531 26.734 1 97.81 530 SER B O 1
ATOM 8150 N N . ASP B 1 531 ? -19.906 14.438 26.5 1 97.62 531 ASP B N 1
ATOM 8151 C CA . ASP B 1 531 ? -21.109 14.711 27.281 1 97.62 531 ASP B CA 1
ATOM 8152 C C . ASP B 1 531 ? -20.797 14.852 28.766 1 97.62 531 ASP B C 1
ATOM 8154 O O . ASP B 1 531 ? -21.625 15.32 29.531 1 97.62 531 ASP B O 1
ATOM 8158 N N . ASP B 1 532 ? -19.656 14.484 29.188 1 97.19 532 ASP B N 1
ATOM 8159 C CA . ASP B 1 532 ? -19.281 14.57 30.594 1 97.19 532 ASP B CA 1
ATOM 8160 C C . ASP B 1 532 ? -18.875 16 30.969 1 97.19 532 ASP B C 1
ATOM 8162 O O . ASP B 1 532 ? -18.281 16.219 32.031 1 97.19 532 ASP B O 1
ATOM 8166 N N . HIS B 1 533 ? -19.031 16.906 30.062 1 97.94 533 HIS B N 1
ATOM 8167 C CA . HIS B 1 533 ? -18.891 18.359 30.25 1 97.94 533 HIS B CA 1
ATOM 8168 C C . HIS B 1 533 ? -17.422 18.781 30.156 1 97.94 533 HIS B C 1
ATOM 8170 O O . HIS B 1 533 ? -17.078 19.922 30.484 1 97.94 533 HIS B O 1
ATOM 8176 N N . THR B 1 534 ? -16.609 17.859 29.672 1 97.31 534 THR B N 1
ATOM 8177 C CA . THR B 1 534 ? -15.188 18.188 29.688 1 97.31 534 THR B CA 1
ATOM 8178 C C . THR B 1 534 ? -14.586 18.078 28.297 1 97.31 534 THR B C 1
ATOM 8180 O O . THR B 1 534 ? -15.188 17.469 27.406 1 97.31 534 THR B O 1
ATOM 8183 N N . VAL B 1 535 ? -13.477 18.766 28.156 1 98.06 535 VAL B N 1
ATOM 8184 C CA . VAL B 1 535 ? -12.562 18.578 27.031 1 98.06 535 VAL B CA 1
ATOM 8185 C C . VAL B 1 535 ? -11.266 17.938 27.516 1 98.06 535 VAL B C 1
ATOM 8187 O O . VAL B 1 535 ? -10.711 18.344 28.547 1 98.06 535 VAL B O 1
ATOM 8190 N N . ARG B 1 536 ? -10.859 16.938 26.844 1 97.69 536 ARG B N 1
ATOM 8191 C CA . ARG B 1 536 ? -9.602 16.297 27.203 1 97.69 536 ARG B CA 1
ATOM 8192 C C . ARG B 1 536 ? -8.539 16.531 26.141 1 97.69 536 ARG B C 1
ATOM 8194 O O . ARG B 1 536 ? -8.82 16.453 24.953 1 97.69 536 ARG B O 1
ATOM 8201 N N . ILE B 1 537 ? -7.348 16.797 26.672 1 97.38 537 ILE B N 1
ATOM 8202 C CA . ILE B 1 537 ? -6.184 16.938 25.812 1 97.38 537 ILE B CA 1
ATOM 8203 C C . ILE B 1 537 ? -5.309 15.695 25.906 1 97.38 537 ILE B C 1
ATOM 8205 O O . ILE B 1 537 ? -4.922 15.289 27.016 1 97.38 537 ILE B O 1
ATOM 8209 N N . TRP B 1 538 ? -5.051 15.086 24.75 1 96.38 538 TRP B N 1
ATOM 8210 C CA . TRP B 1 538 ? -4.195 13.906 24.656 1 96.38 538 TRP B CA 1
ATOM 8211 C C . TRP B 1 538 ? -2.84 14.258 24.062 1 96.38 538 TRP B C 1
ATOM 8213 O O . TRP B 1 538 ? -2.762 15.023 23.094 1 96.38 538 TRP B O 1
ATOM 8223 N N . ARG B 1 539 ? -1.824 13.648 24.609 1 93.62 539 ARG B N 1
ATOM 8224 C CA . ARG B 1 539 ? -0.474 13.914 24.125 1 93.62 539 ARG B CA 1
ATOM 8225 C C . ARG B 1 539 ? 0.286 12.609 23.875 1 93.62 539 ARG B C 1
ATOM 8227 O O . ARG B 1 539 ? 0.054 11.609 24.562 1 93.62 539 ARG B O 1
ATOM 8234 N N . ALA B 1 540 ? 1.119 12.719 22.875 1 92.06 540 ALA B N 1
ATOM 8235 C CA . ALA B 1 540 ? 1.994 11.57 22.625 1 92.06 540 ALA B CA 1
ATOM 8236 C C . ALA B 1 540 ? 3.07 11.461 23.703 1 92.06 540 ALA B C 1
ATOM 8238 O O . ALA B 1 540 ? 3.613 12.469 24.156 1 92.06 540 ALA B O 1
ATOM 8239 N N . ARG B 1 541 ? 3.432 10.266 24.078 1 85.38 541 ARG B N 1
ATOM 8240 C CA . ARG B 1 541 ? 4.465 10.039 25.078 1 85.38 541 ARG B CA 1
ATOM 8241 C C . ARG B 1 541 ? 5.84 10.43 24.547 1 85.38 541 ARG B C 1
ATOM 8243 O O . ARG B 1 541 ? 6.703 10.867 25.312 1 85.38 541 ARG B O 1
ATOM 8250 N N . ALA B 1 542 ? 6.051 10.219 23.281 1 75.31 542 ALA B N 1
ATOM 8251 C CA . ALA B 1 542 ? 7.336 10.516 22.656 1 75.31 542 ALA B CA 1
ATOM 8252 C C . ALA B 1 542 ? 7.586 12.016 22.609 1 75.31 542 ALA B C 1
ATOM 8254 O O . ALA B 1 542 ? 8.727 12.461 22.469 1 75.31 542 ALA B O 1
ATOM 8255 N N . ALA B 1 543 ? 6.617 12.914 22.703 1 63.47 543 ALA B N 1
ATOM 8256 C CA . ALA B 1 543 ? 6.781 14.359 22.625 1 63.47 543 ALA B CA 1
ATOM 8257 C C . ALA B 1 543 ? 7.52 14.898 23.859 1 63.47 543 ALA B C 1
ATOM 8259 O O . ALA B 1 543 ? 8.203 15.922 23.781 1 63.47 543 ALA B O 1
ATOM 8260 N N . GLY B 1 544 ? 7.359 14.359 25.125 1 57.97 544 GLY B N 1
ATOM 8261 C CA . GLY B 1 544 ? 7.973 14.844 26.344 1 57.97 544 GLY B CA 1
ATOM 8262 C C . GLY B 1 544 ? 9.484 14.734 26.344 1 57.97 544 GLY B C 1
ATOM 8263 O O . GLY B 1 544 ? 10.164 15.414 27.109 1 57.97 544 GLY B O 1
ATOM 8264 N N . GLY B 1 545 ? 10.125 13.766 25.844 1 48.19 545 GLY B N 1
ATOM 8265 C CA . GLY B 1 545 ? 11.555 13.578 26 1 48.19 545 GLY B CA 1
ATOM 8266 C C . GLY B 1 545 ? 12.375 14.641 25.297 1 48.19 545 GLY B C 1
ATOM 8267 O O . GLY B 1 545 ? 13.609 14.648 25.391 1 48.19 545 GLY B O 1
ATOM 8268 N N . GLY B 1 546 ? 11.93 15.32 24.438 1 40.47 546 GLY B N 1
ATOM 8269 C CA . GLY B 1 546 ? 12.867 16.203 23.781 1 40.47 546 GLY B CA 1
ATOM 8270 C C . GLY B 1 546 ? 13.242 17.422 24.609 1 40.47 546 GLY B C 1
ATOM 8271 O O . GLY B 1 546 ? 14.039 18.266 24.188 1 40.47 546 GLY B O 1
ATOM 8272 N N . GLY B 1 547 ? 12.547 17.812 25.75 1 34.22 547 GLY B N 1
ATOM 8273 C CA . GLY B 1 547 ? 13 19.047 26.375 1 34.22 547 GLY B CA 1
ATOM 8274 C C . GLY B 1 547 ? 14.242 18.844 27.234 1 34.22 547 GLY B C 1
ATOM 8275 O O . GLY B 1 547 ? 14.883 19.828 27.625 1 34.22 547 GLY B O 1
ATOM 8276 N N . GLY B 1 548 ? 14.406 17.906 28.203 1 30.23 548 GLY B N 1
ATOM 8277 C CA . GLY B 1 548 ? 15.477 17.984 29.172 1 30.23 548 GLY B CA 1
ATOM 8278 C C . GLY B 1 548 ? 16.844 17.734 28.578 1 30.23 548 GLY B C 1
ATOM 8279 O O . GLY B 1 548 ? 17.141 16.609 28.156 1 30.23 548 GLY B O 1
ATOM 8280 N N . GLY B 1 549 ? 17.469 18.719 28.031 1 29.11 549 GLY B N 1
ATOM 8281 C CA . GLY B 1 549 ? 18.922 18.906 28.078 1 29.11 549 GLY B CA 1
ATOM 8282 C C . GLY B 1 549 ? 19.484 18.828 29.484 1 29.11 549 GLY B C 1
ATOM 8283 O O . GLY B 1 549 ? 19.25 19.734 30.297 1 29.11 549 GLY B O 1
ATOM 8284 N N . GLY B 1 550 ? 19.469 17.766 30.25 1 24.03 550 GLY B N 1
ATOM 8285 C CA . GLY B 1 550 ? 20.312 17.609 31.406 1 24.03 550 GLY B CA 1
ATOM 8286 C C . GLY B 1 550 ? 21.766 17.953 31.141 1 24.03 550 GLY B C 1
ATOM 8287 O O . GLY B 1 550 ? 22.281 17.672 30.047 1 24.03 550 GLY B O 1
ATOM 8288 N N . GLY B 1 551 ? 22.297 19.109 31.828 1 23.55 551 GLY B N 1
ATOM 8289 C CA . GLY B 1 551 ? 23.625 19.453 32.344 1 23.55 551 GLY B CA 1
ATOM 8290 C C . GLY B 1 551 ? 24.312 18.312 33.062 1 23.55 551 GLY B C 1
ATOM 8291 O O . GLY B 1 551 ? 23.688 17.594 33.844 1 23.55 551 GLY B O 1
ATOM 8292 N N . ALA B 1 552 ? 25.281 17.75 32.531 1 20.52 552 ALA B N 1
ATOM 8293 C CA . ALA B 1 552 ? 26.344 17.125 33.312 1 20.52 552 ALA B CA 1
ATOM 8294 C C . ALA B 1 552 ? 26.781 18.047 34.469 1 20.52 552 ALA B C 1
ATOM 8296 O O . ALA B 1 552 ? 27.094 19.219 34.25 1 20.52 552 ALA B O 1
ATOM 8297 N N . ARG B 1 553 ? 26.328 17.859 35.719 1 19.42 553 ARG B N 1
ATOM 8298 C CA . ARG B 1 553 ? 27.156 18.219 36.875 1 19.42 553 ARG B CA 1
ATOM 8299 C C . ARG B 1 553 ? 28.609 17.844 36.625 1 19.42 553 ARG B C 1
ATOM 8301 O O . ARG B 1 553 ? 28.891 16.797 36.031 1 19.42 553 ARG B O 1
ATOM 8308 N N . ARG B 1 554 ? 29.531 18.703 37.062 1 19.69 554 ARG B N 1
ATOM 8309 C CA . ARG B 1 554 ? 30.719 18.438 37.875 1 19.69 554 ARG B CA 1
ATOM 8310 C C . ARG B 1 554 ? 30.375 17.625 39.094 1 19.69 554 ARG B C 1
ATOM 8312 O O . ARG B 1 554 ? 29.328 17.828 39.719 1 19.69 554 ARG B O 1
#

Radius of gyration: 34.83 Å; Cα contacts (8 Å, |Δi|>4): 2487; chains: 2; bounding box: 77×91×81 Å

Organism: NCBI:txid307507

Solvent-accessible surface area (backbone atoms only — not comparable to full-atom values): 58330 Å² total; per-residue (Å²): 132,82,78,70,75,73,75,73,74,81,78,58,54,36,51,92,81,47,74,40,49,46,71,59,49,52,24,38,51,30,51,50,29,40,75,73,69,39,48,67,60,24,52,50,50,30,62,74,68,71,51,68,60,48,53,65,67,46,54,48,30,52,51,24,49,71,71,64,38,56,71,64,22,61,69,43,42,72,82,55,32,88,45,71,65,45,36,53,52,45,50,46,56,54,49,49,50,54,29,43,37,24,51,69,71,63,35,56,68,58,21,49,47,39,46,66,68,52,51,52,72,66,73,61,63,62,70,57,52,50,54,56,53,49,53,69,75,56,63,70,69,77,55,71,66,57,49,32,64,69,62,61,45,42,81,76,28,40,64,55,49,48,53,57,44,37,74,65,33,52,31,85,50,38,63,47,83,59,43,56,43,43,32,40,48,44,20,53,52,50,33,49,70,68,32,81,36,64,27,63,83,81,62,86,74,54,86,52,49,81,64,79,57,46,73,44,45,37,48,67,40,81,59,57,75,46,70,84,52,87,29,33,23,45,23,50,37,50,26,69,78,36,45,32,37,37,39,14,13,55,62,20,32,34,35,36,27,35,42,42,95,89,65,51,74,44,83,71,38,73,38,69,83,54,84,28,35,22,52,29,59,42,57,26,65,78,48,54,32,35,38,38,29,21,66,65,15,33,38,36,35,28,34,54,88,78,48,43,75,73,47,77,45,68,88,46,87,39,42,54,32,59,39,54,34,65,79,54,45,37,33,38,37,31,6,67,70,16,41,37,39,31,31,38,80,85,70,47,74,76,46,76,43,84,47,98,54,41,30,50,25,63,47,60,31,71,81,49,50,35,40,38,36,34,22,20,95,74,15,33,36,38,40,30,33,66,90,77,63,48,70,28,75,39,82,51,96,48,40,44,41,28,68,33,70,34,84,74,27,30,36,38,37,37,30,29,36,38,34,31,32,36,34,34,65,50,55,53,62,51,52,50,47,73,68,56,49,52,53,33,46,72,71,71,46,54,66,63,77,65,60,62,90,63,64,74,36,62,43,71,42,78,90,44,44,77,51,91,65,71,38,31,50,35,54,23,46,54,86,40,51,23,34,35,33,34,28,79,84,18,31,37,39,33,26,28,49,83,82,40,47,76,74,47,76,43,78,76,57,87,22,36,20,18,13,35,31,44,29,74,66,42,47,35,35,34,37,38,23,13,51,64,20,32,34,38,35,23,30,16,63,60,67,65,68,74,67,76,76,78,75,79,76,130,134,82,78,73,76,74,76,73,72,80,79,58,55,37,51,91,82,46,73,40,50,45,70,60,48,52,25,37,50,30,50,51,30,41,75,74,69,37,49,68,60,24,51,49,48,30,64,75,69,71,51,67,61,48,52,66,66,47,54,48,30,52,52,24,51,71,70,64,38,56,72,65,23,60,70,45,40,71,79,55,32,88,44,69,65,45,36,53,52,47,49,43,56,53,49,49,48,55,29,42,36,24,51,70,70,63,36,55,68,58,22,49,46,39,46,64,68,52,49,54,72,66,74,61,62,61,70,55,51,51,54,55,53,49,52,69,74,55,65,70,68,77,55,70,67,56,48,33,65,71,62,61,46,41,81,74,28,40,63,56,49,49,54,57,45,37,74,65,32,53,31,84,50,39,64,47,83,59,43,56,42,44,32,40,48,45,20,53,51,50,33,48,69,68,31,80,36,63,27,63,83,80,62,86,71,53,86,53,49,80,62,78,59,47,73,43,46,38,49,68,40,82,59,55,76,45,71,85,51,86,28,33,23,46,23,50,38,50,26,68,80,36,46,33,37,38,39,16,12,54,62,20,32,33,36,37,27,36,43,43,96,90,65,49,74,44,83,72,36,74,40,70,84,54,85,27,34,22,52,28,60,43,57,25,66,79,48,56,32,35,37,38,29,20,68,66,14,34,36,36,34,28,33,55,88,78,47,43,77,73,45,76,43,68,86,45,87,39,41,54,32,60,41,55,34,66,79,55,45,37,33,38,37,31,6,65,70,16,40,37,40,31,31,37,81,85,70,46,75,76,48,76,46,84,47,97,54,40,30,50,26,62,47,60,30,70,82,50,51,34,39,38,36,33,22,21,95,74,14,32,37,38,40,30,33,66,89,77,63,49,70,28,76,38,82,53,96,48,40,45,41,28,68,31,71,33,86,75,27,29,36,38,38,38,29,30,38,38,35,32,32,37,33,36,66,52,54,53,63,51,51,49,47,73,68,53,48,50,53,31,48,72,72,71,46,53,66,63,77,65,61,62,90,63,63,74,33,62,44,69,44,78,89,42,45,77,51,92,65,72,38,30,51,34,55,23,45,53,88,40,52,24,34,35,33,34,28,78,83,18,30,38,38,34,26,30,47,85,80,40,47,74,75,47,74,41,78,77,58,86,23,36,20,19,12,36,30,44,30,73,67,41,46,36,36,33,36,37,23,13,51,65,19,33,36,39,34,22,29,16,64,59,67,64,67,76,67,76,77,77,75,81,76,132